Protein 9CMW (pdb70)

Radius of gyration: 38.42 Å; Cα contacts (8 Å, |Δi|>4): 2304; chains: 4; bounding box: 88×97×106 Å

Foldseek 3Di:
DDFADPADEDADDPPPVVVLQVQAPDDGGDDCDPDCVVVSVVSCPPPQWFDDWDWDDDDNYTYIHTHTAAFAQDEAFDADDVDDRVVLVVVLCVLPRPHGRSDDVVSVVVSVVVVVVVQCQWQFPDWDWDWDWDDDPDRYIYTYTHIDGDDGAFEADDAEPPPPPDDVVVVQVQFQAHHDDDVCVFQVRGGDGDVSVVVRVVSVVLVCVQQFWPPWAFPDWDWDADPVRRYIYTYGYIHTDDGAFEAAEEEDEDDPPDDPVVLVVLPDDHSPSSHGVVVVVVSVVVSLQVCQQQQFPPWDKDWDWAADPPNRYIYIYIHTYTDQRAFAAEEAEPPQPLEDPVLLLLFAPSNHRGGGHVVRRVLRQVRSCVLPQFDDKDWDWAADPVRRRYIHTYMYTDGDDFWDWDWAWKAFPWFGTKTKGWTWGQDPSYHRFTWIWMWMDGPFWTKTKTWTWDFAPDSNTKIKTKMKMWIWGAQPGDDQDAFGKTKIKIWMWIKMKDQPDSAKTKIKIWIKMKMKMWGDADHWPLPVVVCVVAWDADVRITMHIWMQGKMKIKIWGWDWPDPPPTDQIKIWMKIKIARDPPIPQGKMKIKIWIWGKACPDPFKIKTKTKMKMAIADDDPDRAHDQVPADWKDPCVHAVKFHTRQDAAWAADPPGDIYHRWAGTKMKIWMKIKGDDPRHHRDRWKIKIKTWMKIWTAHQAWDQDTPPDGPDDDNTDGSREPDPPRHIWIKIGMWIWGPDPSFIKIWTFIDTDPDDPRRGIDRTGIIIHDND/DDDDDPDDDDDDDDPPPPDPCVDDPPDPCVVPPNDDDDDDPPPDDPPPPD/DPPLDDDDLVVLLVVLVVCVVVVHQPVSLVSLVSCCVVPVPDVSNLVSLLVNLVSCLVDQDQVVSVVSLVVSCVPCVPDPCPLSSLVSNLSSLLPPVDDPVPPPVPCLLLPDDPPSLVVSLVSLVVSCVVPVDDPDNVVSVVSNLSSLQSVLSNLVVVLLVVVVPLPLVVNLVSLVCCQPPRPPYDCHLPSLLSNLVSCVSVPNVVSNVVSLVVSCVVPVDDPCNPDRDDRDD/DPPDDPPPDFDWDKQFDWDLVLVVVDDFFAADVVCCVRIHQARDADPVQNFKRKHKIFGDTPNDGDDMWMWIFGDDPRTGHDIDTCSNVVSVVVVVVPD

Organism: Neisseria gonorrhoeae (strain ATCC 700825 / FA 1090) (NCBI:txid242231)

Structure (mmCIF, N/CA/C/O backbone):
data_9CMW
#
_entry.id   9CMW
#
_cell.length_a   1.00
_cell.length_b   1.00
_cell.length_c   1.00
_cell.angle_alpha   90.00
_cell.angle_beta   90.00
_cell.angle_gamma   90.00
#
_symmetry.space_group_name_H-M   'P 1'
#
loop_
_entity.id
_entity.type
_entity.pdbx_description
1 polymer 'Outer membrane protein assembly factor BamA'
2 polymer 'Outer membrane protein assembly factor bamC'
3 polymer 'Outer membrane protein assembly factor BamD'
4 polymer 'Outer membrane protein assembly factor BamE'
#
loop_
_atom_site.group_PDB
_atom_site.id
_atom_site.type_symbol
_atom_site.label_atom_id
_atom_site.label_alt_id
_atom_site.label_comp_id
_atom_site.label_asym_id
_atom_site.label_entity_id
_atom_site.label_seq_id
_atom_site.pdbx_PDB_ins_code
_atom_site.Cartn_x
_atom_site.Cartn_y
_atom_site.Cartn_z
_atom_site.occupancy
_atom_site.B_iso_or_equiv
_atom_site.auth_seq_id
_atom_site.auth_comp_id
_atom_site.auth_asym_id
_atom_site.auth_atom_id
_atom_site.pdbx_PDB_model_num
ATOM 1 N N . ASP A 1 23 ? 129.823 87.853 84.821 1.00 184.12 22 ASP A N 1
ATOM 2 C CA . ASP A 1 23 ? 130.197 89.262 84.850 1.00 184.12 22 ASP A CA 1
ATOM 3 C C . ASP A 1 23 ? 129.077 90.138 84.300 1.00 184.12 22 ASP A C 1
ATOM 4 O O . ASP A 1 23 ? 128.212 89.666 83.562 1.00 184.12 22 ASP A O 1
ATOM 9 N N . PHE A 1 24 ? 129.097 91.419 84.665 1.00 176.96 23 PHE A N 1
ATOM 10 C CA . PHE A 1 24 ? 128.068 92.353 84.237 1.00 176.96 23 PHE A CA 1
ATOM 11 C C . PHE A 1 24 ? 128.634 93.765 84.247 1.00 176.96 23 PHE A C 1
ATOM 12 O O . PHE A 1 24 ? 129.470 94.100 85.090 1.00 176.96 23 PHE A O 1
ATOM 20 N N . THR A 1 25 ? 128.174 94.585 83.306 1.00 175.78 24 THR A N 1
ATOM 21 C CA . THR A 1 25 ? 128.579 95.980 83.199 1.00 175.78 24 THR A CA 1
ATOM 22 C C . THR A 1 25 ? 127.396 96.876 83.539 1.00 175.78 24 THR A C 1
ATOM 23 O O . THR A 1 25 ? 126.316 96.733 82.957 1.00 175.78 24 THR A O 1
ATOM 27 N N . ILE A 1 26 ? 127.606 97.797 84.474 1.00 171.84 25 ILE A N 1
ATOM 28 C CA . ILE A 1 26 ? 126.551 98.694 84.934 1.00 171.84 25 ILE A CA 1
ATOM 29 C C . ILE A 1 26 ? 126.296 99.764 83.882 1.00 171.84 25 ILE A C 1
ATOM 30 O O . ILE A 1 26 ? 127.233 100.374 83.353 1.00 171.84 25 ILE A O 1
ATOM 35 N N . GLN A 1 27 ? 125.016 99.994 83.567 1.00 172.87 26 GLN A N 1
ATOM 36 C CA . GLN A 1 27 ? 124.611 101.040 82.620 1.00 172.87 26 GLN A CA 1
ATOM 37 C C . GLN A 1 27 ? 123.391 101.762 83.191 1.00 172.87 26 GLN A C 1
ATOM 38 O O . GLN A 1 27 ? 122.250 101.381 82.912 1.00 172.87 26 GLN A O 1
ATOM 44 N N . ASP A 1 28 ? 123.643 102.810 83.975 1.00 178.88 27 ASP A N 1
ATOM 45 C CA . ASP A 1 28 ? 122.611 103.722 84.473 1.00 178.88 27 ASP A CA 1
ATOM 46 C C . ASP A 1 28 ? 121.479 102.961 85.170 1.00 178.88 27 ASP A C 1
ATOM 47 O O . ASP A 1 28 ? 120.327 102.954 84.737 1.00 178.88 27 ASP A O 1
ATOM 52 N N . ILE A 1 29 ? 121.849 102.312 86.275 1.00 175.59 28 ILE A N 1
ATOM 53 C CA . ILE A 1 29 ? 120.886 101.532 87.044 1.00 175.59 28 ILE A CA 1
ATOM 54 C C . ILE A 1 29 ? 119.872 102.463 87.696 1.00 175.59 28 ILE A C 1
ATOM 55 O O . ILE A 1 29 ? 120.221 103.533 88.210 1.00 175.59 28 ILE A O 1
ATOM 60 N N . ARG A 1 30 ? 118.604 102.057 87.674 1.00 167.97 29 ARG A N 1
ATOM 61 C CA . ARG A 1 30 ? 117.512 102.842 88.238 1.00 167.97 29 ARG A CA 1
ATOM 62 C C . ARG A 1 30 ? 117.091 102.236 89.572 1.00 167.97 29 ARG A C 1
ATOM 63 O O . ARG A 1 30 ? 116.963 101.013 89.689 1.00 167.97 29 ARG A O 1
ATOM 71 N N . VAL A 1 31 ? 116.878 103.091 90.570 1.00 160.32 30 VAL A N 1
ATOM 72 C CA . VAL A 1 31 ? 116.441 102.666 91.894 1.00 160.32 30 VAL A CA 1
ATOM 73 C C . VAL A 1 31 ? 115.024 103.171 92.132 1.00 160.32 30 VAL A C 1
ATOM 74 O O . VAL A 1 31 ? 114.638 104.249 91.664 1.00 160.32 30 VAL A O 1
ATOM 78 N N . GLU A 1 32 ? 114.240 102.374 92.857 1.00 150.33 31 GLU A N 1
ATOM 79 C CA . GLU A 1 32 ? 112.854 102.706 93.157 1.00 150.33 31 GLU A CA 1
ATOM 80 C C . GLU A 1 32 ? 112.526 102.293 94.584 1.00 150.33 31 GLU A C 1
ATOM 81 O O . GLU A 1 32 ? 113.089 101.332 95.114 1.00 150.33 31 GLU A O 1
ATOM 87 N N . GLY A 1 33 ? 111.602 103.029 95.200 1.00 146.22 32 GLY A N 1
ATOM 88 C CA . GLY A 1 33 ? 111.120 102.681 96.523 1.00 146.22 32 GLY A CA 1
ATOM 89 C C . GLY A 1 33 ? 111.513 103.654 97.615 1.00 146.22 32 GLY A C 1
ATOM 90 O O . GLY A 1 33 ? 111.704 103.255 98.767 1.00 146.22 32 GLY A O 1
ATOM 91 N N . LEU A 1 34 ? 111.630 104.934 97.273 1.00 150.39 33 LEU A N 1
ATOM 92 C CA . LEU A 1 34 ? 112.017 105.963 98.224 1.00 150.39 33 LEU A CA 1
ATOM 93 C C . LEU A 1 34 ? 110.999 107.096 98.210 1.00 150.39 33 LEU A C 1
ATOM 94 O O . LEU A 1 34 ? 110.226 107.256 97.261 1.00 150.39 33 LEU A O 1
ATOM 99 N N . GLN A 1 35 ? 111.007 107.885 99.283 1.00 158.34 34 GLN A N 1
ATOM 100 C CA . GLN A 1 35 ? 110.092 109.009 99.443 1.00 158.34 34 GLN A CA 1
ATOM 101 C C . GLN A 1 35 ? 110.808 110.349 99.499 1.00 158.34 34 GLN A C 1
ATOM 102 O O . GLN A 1 35 ? 110.459 111.270 98.754 1.00 158.34 34 GLN A O 1
ATOM 108 N N . ARG A 1 36 ? 111.808 110.483 100.373 1.00 158.58 35 ARG A N 1
ATOM 109 C CA . ARG A 1 36 ? 112.491 111.757 100.557 1.00 158.58 35 ARG A CA 1
ATOM 110 C C . ARG A 1 36 ? 114.008 111.635 100.482 1.00 158.58 35 ARG A C 1
ATOM 111 O O . ARG A 1 36 ? 114.707 112.567 100.898 1.00 158.58 35 ARG A O 1
ATOM 119 N N . THR A 1 37 ? 114.541 110.529 99.973 1.00 151.56 36 THR A N 1
ATOM 120 C CA . THR A 1 37 ? 115.975 110.282 100.010 1.00 151.56 36 THR A CA 1
ATOM 121 C C . THR A 1 37 ? 116.717 110.816 98.791 1.00 151.56 36 THR A C 1
ATOM 122 O O . THR A 1 37 ? 117.930 110.605 98.695 1.00 151.56 36 THR A O 1
ATOM 126 N N . GLU A 1 38 ? 116.028 111.506 97.870 1.00 146.50 37 GLU A N 1
ATOM 127 C CA . GLU A 1 38 ? 116.676 112.167 96.739 1.00 146.50 37 GLU A CA 1
ATOM 128 C C . GLU A 1 38 ? 117.561 111.203 95.957 1.00 146.50 37 GLU A C 1
ATOM 129 O O . GLU A 1 38 ? 118.787 111.219 96.123 1.00 146.50 37 GLU A O 1
ATOM 135 N N . PRO A 1 39 ? 116.971 110.339 95.111 1.00 148.26 38 PRO A N 1
ATOM 136 C CA . PRO A 1 39 ? 117.721 109.230 94.494 1.00 148.26 38 PRO A CA 1
ATOM 137 C C . PRO A 1 39 ? 119.098 109.583 93.944 1.00 148.26 38 PRO A C 1
ATOM 138 O O . PRO A 1 39 ? 119.950 108.700 93.815 1.00 148.26 38 PRO A O 1
ATOM 142 N N . SER A 1 40 ? 119.332 110.855 93.615 1.00 146.88 39 SER A N 1
ATOM 143 C CA . SER A 1 40 ? 120.670 111.274 93.207 1.00 146.88 39 SER A CA 1
ATOM 144 C C . SER A 1 40 ? 121.690 111.016 94.310 1.00 146.88 39 SER A C 1
ATOM 145 O O . SER A 1 40 ? 122.820 110.585 94.040 1.00 146.88 39 SER A O 1
ATOM 148 N N . THR A 1 41 ? 121.302 111.253 95.566 1.00 146.88 40 THR A N 1
ATOM 149 C CA . THR A 1 41 ? 122.219 111.023 96.677 1.00 146.88 40 THR A CA 1
ATOM 150 C C . THR A 1 41 ? 122.571 109.546 96.802 1.00 146.88 40 THR A C 1
ATOM 151 O O . THR A 1 41 ? 123.751 109.184 96.865 1.00 146.88 40 THR A O 1
ATOM 155 N N . VAL A 1 42 ? 121.559 108.672 96.820 1.00 148.43 41 VAL A N 1
ATOM 156 C CA . VAL A 1 42 ? 121.844 107.247 96.964 1.00 148.43 41 VAL A CA 1
ATOM 157 C C . VAL A 1 42 ? 122.597 106.731 95.745 1.00 148.43 41 VAL A C 1
ATOM 158 O O . VAL A 1 42 ? 123.394 105.793 95.853 1.00 148.43 41 VAL A O 1
ATOM 162 N N . PHE A 1 43 ? 122.384 107.343 94.576 1.00 153.26 42 PHE A N 1
ATOM 163 C CA . PHE A 1 43 ? 123.214 107.038 93.417 1.00 153.26 42 PHE A CA 1
ATOM 164 C C . PHE A 1 43 ? 124.671 107.384 93.692 1.00 153.26 42 PHE A C 1
ATOM 165 O O . PHE A 1 43 ? 125.581 106.615 93.360 1.00 153.26 42 PHE A O 1
ATOM 173 N N . ASN A 1 44 ? 124.909 108.549 94.297 1.00 150.88 43 ASN A N 1
ATOM 174 C CA . ASN A 1 44 ? 126.277 108.959 94.596 1.00 150.88 43 ASN A CA 1
ATOM 175 C C . ASN A 1 44 ? 126.915 108.065 95.653 1.00 150.88 43 ASN A C 1
ATOM 176 O O . ASN A 1 44 ? 128.134 107.855 95.642 1.00 150.88 43 ASN A O 1
ATOM 181 N N . TYR A 1 45 ? 126.113 107.528 96.576 1.00 147.34 44 TYR A N 1
ATOM 182 C CA . TYR A 1 45 ? 126.670 106.677 97.624 1.00 147.34 44 TYR A CA 1
ATOM 183 C C . TYR A 1 45 ? 127.087 105.302 97.120 1.00 147.34 44 TYR A C 1
ATOM 184 O O . TYR A 1 45 ? 127.839 104.610 97.815 1.00 147.34 44 TYR A O 1
ATOM 193 N N . LEU A 1 46 ? 126.620 104.886 95.949 1.00 152.05 45 LEU A N 1
ATOM 194 C CA . LEU A 1 46 ? 127.059 103.616 95.387 1.00 152.05 45 LEU A CA 1
ATOM 195 C C . LEU A 1 46 ? 128.545 103.684 95.057 1.00 152.05 45 LEU A C 1
ATOM 196 O O . LEU A 1 46 ? 128.961 104.565 94.289 1.00 152.05 45 LEU A O 1
ATOM 201 N N . PRO A 1 47 ? 129.375 102.791 95.605 1.00 160.37 46 PRO A N 1
ATOM 202 C CA . PRO A 1 47 ? 130.805 102.796 95.261 1.00 160.37 46 PRO A CA 1
ATOM 203 C C . PRO A 1 47 ? 131.095 102.406 93.821 1.00 160.37 46 PRO A C 1
ATOM 204 O O . PRO A 1 47 ? 132.269 102.360 93.435 1.00 160.37 46 PRO A O 1
ATOM 208 N N . VAL A 1 48 ? 130.070 102.123 93.018 1.00 161.41 47 VAL A N 1
ATOM 209 C CA . VAL A 1 48 ? 130.229 101.773 91.615 1.00 161.41 47 VAL A CA 1
ATOM 210 C C . VAL A 1 48 ? 129.351 102.701 90.785 1.00 161.41 47 VAL A C 1
ATOM 211 O O . VAL A 1 48 ? 128.410 103.319 91.285 1.00 161.41 47 VAL A O 1
ATOM 215 N N . LYS A 1 49 ? 129.674 102.792 89.499 1.00 156.11 48 LYS A N 1
ATOM 216 C CA . LYS A 1 49 ? 128.951 103.660 88.581 1.00 156.11 48 LYS A CA 1
ATOM 217 C C . LYS A 1 49 ? 128.847 102.953 87.234 1.00 156.11 48 LYS A C 1
ATOM 218 O O . LYS A 1 49 ? 129.094 101.748 87.125 1.00 156.11 48 LYS A O 1
ATOM 220 N N . VAL A 1 50 ? 128.473 103.712 86.202 1.00 161.15 49 VAL A N 1
ATOM 221 C CA . VAL A 1 50 ? 128.335 103.140 84.869 1.00 161.15 49 VAL A CA 1
ATOM 222 C C . VAL A 1 50 ? 129.706 102.757 84.329 1.00 161.15 49 VAL A C 1
ATOM 223 O O . VAL A 1 50 ? 130.672 103.524 84.426 1.00 161.15 49 VAL A O 1
ATOM 227 N N . GLY A 1 51 ? 129.803 101.546 83.785 1.00 160.72 50 GLY A N 1
ATOM 228 C CA . GLY A 1 51 ? 131.037 101.091 83.176 1.00 160.72 50 GLY A CA 1
ATOM 229 C C . GLY A 1 51 ? 131.970 100.367 84.125 1.00 160.72 50 GLY A C 1
ATOM 230 O O . GLY A 1 51 ? 133.153 100.707 84.217 1.00 160.72 50 GLY A O 1
ATOM 231 N N . ASP A 1 52 ? 131.454 99.367 84.838 1.00 170.82 51 ASP A N 1
ATOM 232 C CA . ASP A 1 52 ? 132.251 98.582 85.769 1.00 170.82 51 ASP A CA 1
ATOM 233 C C . ASP A 1 52 ? 131.892 97.110 85.640 1.00 170.82 51 ASP A C 1
ATOM 234 O O . ASP A 1 52 ? 130.719 96.759 85.476 1.00 170.82 51 ASP A O 1
ATOM 239 N N . THR A 1 53 ? 132.907 96.252 85.719 1.00 177.44 52 THR A N 1
ATOM 240 C CA . THR A 1 53 ? 132.712 94.808 85.631 1.00 177.44 52 THR A CA 1
ATOM 241 C C . THR A 1 53 ? 132.404 94.266 87.021 1.00 177.44 52 THR A C 1
ATOM 242 O O . THR A 1 53 ? 133.256 94.307 87.915 1.00 177.44 52 THR A O 1
ATOM 246 N N . TYR A 1 54 ? 131.187 93.758 87.209 1.00 179.31 53 TYR A N 1
ATOM 247 C CA . TYR A 1 54 ? 130.729 93.257 88.501 1.00 179.31 53 TYR A CA 1
ATOM 248 C C . TYR A 1 54 ? 129.976 91.950 88.285 1.00 179.31 53 TYR A C 1
ATOM 249 O O . TYR A 1 54 ? 128.842 91.955 87.793 1.00 179.31 53 TYR A O 1
ATOM 258 N N . ASN A 1 55 ? 130.616 90.831 88.624 1.00 187.56 54 ASN A N 1
ATOM 259 C CA . ASN A 1 55 ? 129.908 89.555 88.653 1.00 187.56 54 ASN A CA 1
ATOM 260 C C . ASN A 1 55 ? 129.216 89.340 89.997 1.00 187.56 54 ASN A C 1
ATOM 261 O O . ASN A 1 55 ? 127.984 89.294 90.075 1.00 187.56 54 ASN A O 1
ATOM 266 N N . ASP A 1 56 ? 130.001 89.204 91.070 1.00 188.37 55 ASP A N 1
ATOM 267 C CA . ASP A 1 56 ? 129.429 89.103 92.407 1.00 188.37 55 ASP A CA 1
ATOM 268 C C . ASP A 1 56 ? 130.268 89.826 93.456 1.00 188.37 55 ASP A C 1
ATOM 269 O O . ASP A 1 56 ? 130.025 89.627 94.653 1.00 188.37 55 ASP A O 1
ATOM 274 N N . THR A 1 57 ? 131.247 90.643 93.058 1.00 183.28 56 THR A N 1
ATOM 275 C CA . THR A 1 57 ? 132.210 91.190 94.010 1.00 183.28 56 THR A CA 1
ATOM 276 C C . THR A 1 57 ? 131.530 92.067 95.054 1.00 183.28 56 THR A C 1
ATOM 277 O O . THR A 1 57 ? 131.528 91.748 96.248 1.00 183.28 56 THR A O 1
ATOM 281 N N . HIS A 1 58 ? 130.942 93.181 94.622 1.00 172.14 57 HIS A N 1
ATOM 282 C CA . HIS A 1 58 ? 130.331 94.133 95.538 1.00 172.14 57 HIS A CA 1
ATOM 283 C C . HIS A 1 58 ? 128.839 93.898 95.725 1.00 172.14 57 HIS A C 1
ATOM 284 O O . HIS A 1 58 ? 128.107 94.847 96.019 1.00 172.14 57 HIS A O 1
ATOM 291 N N . GLY A 1 59 ? 128.371 92.660 95.558 1.00 158.34 58 GLY A N 1
ATOM 292 C CA . GLY A 1 59 ? 126.970 92.369 95.808 1.00 158.34 58 GLY A CA 1
ATOM 293 C C . GLY A 1 59 ? 126.546 92.673 97.230 1.00 158.34 58 GLY A C 1
ATOM 294 O O . GLY A 1 59 ? 125.405 93.075 97.472 1.00 158.34 58 GLY A O 1
ATOM 295 N N . SER A 1 60 ? 127.454 92.489 98.189 1.00 155.82 59 SER A N 1
ATOM 296 C CA . SER A 1 60 ? 127.195 92.842 99.577 1.00 155.82 59 SER A CA 1
ATOM 297 C C . SER A 1 60 ? 127.815 94.171 99.982 1.00 155.82 59 SER A C 1
ATOM 298 O O . SER A 1 60 ? 127.423 94.730 101.011 1.00 155.82 59 SER A O 1
ATOM 301 N N . ALA A 1 61 ? 128.768 94.689 99.204 1.00 153.91 60 ALA A N 1
ATOM 302 C CA . ALA A 1 61 ? 129.369 95.976 99.538 1.00 153.91 60 ALA A CA 1
ATOM 303 C C . ALA A 1 61 ? 128.346 97.100 99.446 1.00 153.91 60 ALA A C 1
ATOM 304 O O . ALA A 1 61 ? 128.369 98.038 100.252 1.00 153.91 60 ALA A O 1
ATOM 306 N N . ILE A 1 62 ? 127.432 97.019 98.475 1.00 153.39 61 ILE A N 1
ATOM 307 C CA . ILE A 1 62 ? 126.391 98.035 98.349 1.00 153.39 61 ILE A CA 1
ATOM 308 C C . ILE A 1 62 ? 125.508 98.051 99.589 1.00 153.39 61 ILE A C 1
ATOM 309 O O . ILE A 1 62 ? 125.225 99.115 100.152 1.00 153.39 61 ILE A O 1
ATOM 314 N N . ILE A 1 63 ? 125.062 96.875 100.037 1.00 149.61 62 ILE A N 1
ATOM 315 C CA . ILE A 1 63 ? 124.177 96.828 101.197 1.00 149.61 62 ILE A CA 1
ATOM 316 C C . ILE A 1 63 ? 124.932 97.180 102.472 1.00 149.61 62 ILE A C 1
ATOM 317 O O . ILE A 1 63 ? 124.344 97.724 103.414 1.00 149.61 62 ILE A O 1
ATOM 322 N N . LYS A 1 64 ? 126.238 96.910 102.525 1.00 152.53 63 LYS A N 1
ATOM 323 C CA . LYS A 1 64 ? 127.017 97.294 103.698 1.00 152.53 63 LYS A CA 1
ATOM 324 C C . LYS A 1 64 ? 127.197 98.806 103.764 1.00 152.53 63 LYS A C 1
ATOM 325 O O . LYS A 1 64 ? 127.112 99.406 104.841 1.00 152.53 63 LYS A O 1
ATOM 331 N N . SER A 1 65 ? 127.449 99.440 102.616 1.00 150.02 64 SER A N 1
ATOM 332 C CA . SER A 1 65 ? 127.603 100.890 102.589 1.00 150.02 64 SER A CA 1
ATOM 333 C C . SER A 1 65 ? 126.273 101.586 102.848 1.00 150.02 64 SER A C 1
ATOM 334 O O . SER A 1 65 ? 126.222 102.633 103.504 1.00 150.02 64 SER A O 1
ATOM 337 N N . LEU A 1 66 ? 125.179 101.016 102.338 1.00 148.43 65 LEU A N 1
ATOM 338 C CA . LEU A 1 66 ? 123.871 101.632 102.525 1.00 148.43 65 LEU A CA 1
ATOM 339 C C . LEU A 1 66 ? 123.354 101.437 103.944 1.00 148.43 65 LEU A C 1
ATOM 340 O O . LEU A 1 66 ? 122.711 102.338 104.495 1.00 148.43 65 LEU A O 1
ATOM 345 N N . TYR A 1 67 ? 123.615 100.276 104.550 1.00 149.99 66 TYR A N 1
ATOM 346 C CA . TYR A 1 67 ? 123.214 100.065 105.936 1.00 149.99 66 TYR A CA 1
ATOM 347 C C . TYR A 1 67 ? 123.975 100.996 106.868 1.00 149.99 66 TYR A C 1
ATOM 348 O O . TYR A 1 67 ? 123.431 101.456 107.878 1.00 149.99 66 TYR A O 1
ATOM 357 N N . ALA A 1 68 ? 125.234 101.282 106.546 1.00 149.96 67 ALA A N 1
ATOM 358 C CA . ALA A 1 68 ? 125.975 102.295 107.273 1.00 149.96 67 ALA A CA 1
ATOM 359 C C . ALA A 1 68 ? 125.373 103.673 107.004 1.00 149.96 67 ALA A C 1
ATOM 360 O O . ALA A 1 68 ? 124.588 103.871 106.072 1.00 149.96 67 ALA A O 1
ATOM 362 N N . THR A 1 69 ? 125.744 104.631 107.858 1.00 157.61 68 THR A N 1
ATOM 363 C CA . THR A 1 69 ? 125.257 106.008 107.798 1.00 157.61 68 THR A CA 1
ATOM 364 C C . THR A 1 69 ? 123.746 106.091 108.003 1.00 157.61 68 THR A C 1
ATOM 365 O O . THR A 1 69 ? 123.165 107.176 107.900 1.00 157.61 68 THR A O 1
ATOM 369 N N . GLY A 1 70 ? 123.105 104.959 108.295 1.00 152.69 69 GLY A N 1
ATOM 370 C CA . GLY A 1 70 ? 121.705 104.950 108.675 1.00 152.69 69 GLY A CA 1
ATOM 371 C C . GLY A 1 70 ? 120.746 105.487 107.633 1.00 152.69 69 GLY A C 1
ATOM 372 O O . GLY A 1 70 ? 120.195 106.576 107.810 1.00 152.69 69 GLY A O 1
ATOM 373 N N . PHE A 1 71 ? 120.551 104.761 106.537 1.00 151.89 70 PHE A N 1
ATOM 374 C CA . PHE A 1 71 ? 119.628 105.208 105.499 1.00 151.89 70 PHE A CA 1
ATOM 375 C C . PHE A 1 71 ? 118.420 104.303 105.320 1.00 151.89 70 PHE A C 1
ATOM 376 O O . PHE A 1 71 ? 117.289 104.794 105.322 1.00 151.89 70 PHE A O 1
ATOM 384 N N . PHE A 1 72 ? 118.618 102.996 105.164 1.00 153.61 71 PHE A N 1
ATOM 385 C CA . PHE A 1 72 ? 117.509 102.078 104.933 1.00 153.61 71 PHE A CA 1
ATOM 386 C C . PHE A 1 72 ? 117.726 100.831 105.782 1.00 153.61 71 PHE A C 1
ATOM 387 O O . PHE A 1 72 ? 118.642 100.765 106.607 1.00 153.61 71 PHE A O 1
ATOM 395 N N . ASP A 1 73 ? 116.867 99.832 105.575 1.00 161.43 72 ASP A N 1
ATOM 396 C CA . ASP A 1 73 ? 116.940 98.577 106.312 1.00 161.43 72 ASP A CA 1
ATOM 397 C C . ASP A 1 73 ? 116.810 97.331 105.448 1.00 161.43 72 ASP A C 1
ATOM 398 O O . ASP A 1 73 ? 117.139 96.241 105.932 1.00 161.43 72 ASP A O 1
ATOM 403 N N . ASP A 1 74 ? 116.348 97.442 104.204 1.00 162.09 73 ASP A N 1
ATOM 404 C CA . ASP A 1 74 ? 116.164 96.272 103.355 1.00 162.09 73 ASP A CA 1
ATOM 405 C C . ASP A 1 74 ? 116.247 96.708 101.900 1.00 162.09 73 ASP A C 1
ATOM 406 O O . ASP A 1 74 ? 115.438 97.525 101.449 1.00 162.09 73 ASP A O 1
ATOM 411 N N . VAL A 1 75 ? 117.224 96.164 101.175 1.00 157.82 74 VAL A N 1
ATOM 412 C CA . VAL A 1 75 ? 117.409 96.449 99.758 1.00 157.82 74 VAL A CA 1
ATOM 413 C C . VAL A 1 75 ? 117.612 95.130 99.026 1.00 157.82 74 VAL A C 1
ATOM 414 O O . VAL A 1 75 ? 118.243 94.202 99.543 1.00 157.82 74 VAL A O 1
ATOM 418 N N . ARG A 1 76 ? 117.072 95.049 97.813 1.00 162.56 75 ARG A N 1
ATOM 419 C CA . ARG A 1 76 ? 117.252 93.895 96.944 1.00 162.56 75 ARG A CA 1
ATOM 420 C C . ARG A 1 76 ? 117.917 94.345 95.653 1.00 162.56 75 ARG A C 1
ATOM 421 O O . ARG A 1 76 ? 117.483 95.322 95.034 1.00 162.56 75 ARG A O 1
ATOM 429 N N . VAL A 1 77 ? 118.968 93.633 95.251 1.00 167.39 76 VAL A N 1
ATOM 430 C CA . VAL A 1 77 ? 119.721 93.943 94.042 1.00 167.39 76 VAL A CA 1
ATOM 431 C C . VAL A 1 77 ? 119.907 92.657 93.247 1.00 167.39 76 VAL A C 1
ATOM 432 O O . VAL A 1 77 ? 120.189 91.599 93.822 1.00 167.39 76 VAL A O 1
ATOM 436 N N . GLU A 1 78 ? 119.725 92.744 91.930 1.00 171.71 77 GLU A N 1
ATOM 437 C CA . GLU A 1 78 ? 119.871 91.603 91.038 1.00 171.71 77 GLU A CA 1
ATOM 438 C C . GLU A 1 78 ? 120.569 92.066 89.766 1.00 171.71 77 GLU A C 1
ATOM 439 O O . GLU A 1 78 ? 121.060 93.195 89.678 1.00 171.71 77 GLU A O 1
ATOM 445 N N . THR A 1 79 ? 120.617 91.180 88.776 1.00 176.77 78 THR A N 1
ATOM 446 C CA . THR A 1 79 ? 121.199 91.471 87.471 1.00 176.77 78 THR A CA 1
ATOM 447 C C . THR A 1 79 ? 120.183 91.115 86.394 1.00 176.77 78 THR A C 1
ATOM 448 O O . THR A 1 79 ? 119.751 89.960 86.304 1.00 176.77 78 THR A O 1
ATOM 452 N N . ALA A 1 80 ? 119.804 92.101 85.581 1.00 179.42 79 ALA A N 1
ATOM 453 C CA . ALA A 1 80 ? 118.788 91.875 84.556 1.00 179.42 79 ALA A CA 1
ATOM 454 C C . ALA A 1 80 ? 118.908 92.934 83.473 1.00 179.42 79 ALA A C 1
ATOM 455 O O . ALA A 1 80 ? 118.681 94.118 83.743 1.00 179.42 79 ALA A O 1
ATOM 457 N N . ASP A 1 81 ? 119.248 92.499 82.258 1.00 180.49 80 ASP A N 1
ATOM 458 C CA . ASP A 1 81 ? 119.221 93.307 81.031 1.00 180.49 80 ASP A CA 1
ATOM 459 C C . ASP A 1 81 ? 119.728 94.732 81.251 1.00 180.49 80 ASP A C 1
ATOM 460 O O . ASP A 1 81 ? 119.096 95.717 80.863 1.00 180.49 80 ASP A O 1
ATOM 465 N N . GLY A 1 82 ? 120.901 94.837 81.875 1.00 175.35 81 GLY A N 1
ATOM 466 C CA . GLY A 1 82 ? 121.559 96.115 82.060 1.00 175.35 81 GLY A CA 1
ATOM 467 C C . GLY A 1 82 ? 120.842 97.108 82.946 1.00 175.35 81 GLY A C 1
ATOM 468 O O . GLY A 1 82 ? 121.339 98.229 83.113 1.00 175.35 81 GLY A O 1
ATOM 469 N N . GLN A 1 83 ? 119.692 96.750 83.517 1.00 171.38 82 GLN A N 1
ATOM 470 C CA . GLN A 1 83 ? 118.939 97.639 84.402 1.00 171.38 82 GLN A CA 1
ATOM 471 C C . GLN A 1 83 ? 118.550 96.829 85.634 1.00 171.38 82 GLN A C 1
ATOM 472 O O . GLN A 1 83 ? 117.590 96.054 85.597 1.00 171.38 82 GLN A O 1
ATOM 478 N N . LEU A 1 84 ? 119.295 97.011 86.721 1.00 171.14 83 LEU A N 1
ATOM 479 C CA . LEU A 1 84 ? 119.062 96.242 87.935 1.00 171.14 83 LEU A CA 1
ATOM 480 C C . LEU A 1 84 ? 117.868 96.811 88.689 1.00 171.14 83 LEU A C 1
ATOM 481 O O . LEU A 1 84 ? 117.815 98.012 88.973 1.00 171.14 83 LEU A O 1
ATOM 486 N N . LEU A 1 85 ? 116.911 95.945 89.014 1.00 162.10 84 LEU A N 1
ATOM 487 C CA . LEU A 1 85 ? 115.720 96.353 89.751 1.00 162.10 84 LEU A CA 1
ATOM 488 C C . LEU A 1 85 ? 116.078 96.487 91.225 1.00 162.10 84 LEU A C 1
ATOM 489 O O . LEU A 1 85 ? 116.227 95.484 91.930 1.00 162.10 84 LEU A O 1
ATOM 494 N N . LEU A 1 86 ? 116.217 97.725 91.693 1.00 159.06 85 LEU A N 1
ATOM 495 C CA . LEU A 1 86 ? 116.584 98.010 93.075 1.00 159.06 85 LEU A CA 1
ATOM 496 C C . LEU A 1 86 ? 115.318 98.343 93.855 1.00 159.06 85 LEU A C 1
ATOM 497 O O . LEU A 1 86 ? 114.787 99.454 93.747 1.00 159.06 85 LEU A O 1
ATOM 502 N N . THR A 1 87 ? 114.838 97.383 94.640 1.00 163.17 86 THR A N 1
ATOM 503 C CA . THR A 1 87 ? 113.652 97.554 95.469 1.00 163.17 86 THR A CA 1
ATOM 504 C C . THR A 1 87 ? 114.097 97.849 96.895 1.00 163.17 86 THR A C 1
ATOM 505 O O . THR A 1 87 ? 114.691 96.989 97.554 1.00 163.17 86 THR A O 1
ATOM 509 N N . VAL A 1 88 ? 113.812 99.061 97.362 1.00 153.95 87 VAL A N 1
ATOM 510 C CA . VAL A 1 88 ? 114.241 99.529 98.673 1.00 153.95 87 VAL A CA 1
ATOM 511 C C . VAL A 1 88 ? 113.016 99.927 99.484 1.00 153.95 87 VAL A C 1
ATOM 512 O O . VAL A 1 88 ? 112.029 100.431 98.936 1.00 153.95 87 VAL A O 1
ATOM 516 N N . ILE A 1 89 ? 113.072 99.668 100.788 1.00 157.91 88 ILE A N 1
ATOM 517 C CA . ILE A 1 89 ? 112.088 100.159 101.745 1.00 157.91 88 ILE A CA 1
ATOM 518 C C . ILE A 1 89 ? 112.799 101.131 102.678 1.00 157.91 88 ILE A C 1
ATOM 519 O O . ILE A 1 89 ? 113.966 100.922 103.033 1.00 157.91 88 ILE A O 1
ATOM 524 N N . GLU A 1 90 ? 112.112 102.208 103.044 1.00 157.68 89 GLU A N 1
ATOM 525 C CA . GLU A 1 90 ? 112.741 103.262 103.820 1.00 157.68 89 GLU A CA 1
ATOM 526 C C . GLU A 1 90 ? 112.821 102.884 105.298 1.00 157.68 89 GLU A C 1
ATOM 527 O O . GLU A 1 90 ? 112.249 101.890 105.753 1.00 157.68 89 GLU A O 1
ATOM 533 N N . ARG A 1 91 ? 113.552 103.704 106.049 1.00 147.92 90 ARG A N 1
ATOM 534 C CA . ARG A 1 91 ? 113.762 103.549 107.483 1.00 147.92 90 ARG A CA 1
ATOM 535 C C . ARG A 1 91 ? 112.900 104.552 108.242 1.00 147.92 90 ARG A C 1
ATOM 536 O O . ARG A 1 91 ? 112.823 105.719 107.838 1.00 147.92 90 ARG A O 1
ATOM 544 N N . PRO A 1 92 ? 112.234 104.143 109.321 1.00 147.96 91 PRO A N 1
ATOM 545 C CA . PRO A 1 92 ? 111.366 105.073 110.054 1.00 147.96 91 PRO A CA 1
ATOM 546 C C . PRO A 1 92 ? 112.156 106.235 110.636 1.00 147.96 91 PRO A C 1
ATOM 547 O O . PRO A 1 92 ? 113.367 106.166 110.856 1.00 147.96 91 PRO A O 1
ATOM 551 N N . THR A 1 93 ? 111.439 107.328 110.886 1.00 146.75 92 THR A N 1
ATOM 552 C CA . THR A 1 93 ? 112.033 108.584 111.327 1.00 146.75 92 THR A CA 1
ATOM 553 C C . THR A 1 93 ? 111.356 109.037 112.612 1.00 146.75 92 THR A C 1
ATOM 554 O O . THR A 1 93 ? 110.126 109.143 112.664 1.00 146.75 92 THR A O 1
ATOM 558 N N . ILE A 1 94 ? 112.157 109.321 113.637 1.00 141.67 93 ILE A N 1
ATOM 559 C CA . ILE A 1 94 ? 111.645 109.749 114.939 1.00 141.67 93 ILE A CA 1
ATOM 560 C C . ILE A 1 94 ? 111.249 111.220 114.823 1.00 141.67 93 ILE A C 1
ATOM 561 O O . ILE A 1 94 ? 112.087 112.119 114.909 1.00 141.67 93 ILE A O 1
ATOM 566 N N . GLY A 1 95 ? 109.952 111.468 114.629 1.00 140.61 94 GLY A N 1
ATOM 567 C CA . GLY A 1 95 ? 109.493 112.833 114.421 1.00 140.61 94 GLY A CA 1
ATOM 568 C C . GLY A 1 95 ? 109.739 113.726 115.621 1.00 140.61 94 GLY A C 1
ATOM 569 O O . GLY A 1 95 ? 110.366 114.782 115.509 1.00 140.61 94 GLY A O 1
ATOM 570 N N . SER A 1 96 ? 109.255 113.311 116.789 1.00 137.26 95 SER A N 1
ATOM 571 C CA . SER A 1 96 ? 109.400 114.110 117.997 1.00 137.26 95 SER A CA 1
ATOM 572 C C . SER A 1 96 ? 109.458 113.190 119.206 1.00 137.26 95 SER A C 1
ATOM 573 O O . SER A 1 96 ? 108.691 112.228 119.301 1.00 137.26 95 SER A O 1
ATOM 576 N N . LEU A 1 97 ? 110.372 113.493 120.123 1.00 133.14 96 LEU A N 1
ATOM 577 C CA . LEU A 1 97 ? 110.514 112.710 121.341 1.00 133.14 96 LEU A CA 1
ATOM 578 C C . LEU A 1 97 ? 109.599 113.250 122.431 1.00 133.14 96 LEU A C 1
ATOM 579 O O . LEU A 1 97 ? 109.485 114.464 122.624 1.00 133.14 96 LEU A O 1
ATOM 584 N N . ASN A 1 98 ? 108.944 112.338 123.145 1.00 139.23 97 ASN A N 1
ATOM 585 C CA . ASN A 1 98 ? 108.060 112.682 124.247 1.00 139.23 97 ASN A CA 1
ATOM 586 C C . ASN A 1 98 ? 108.665 112.185 125.551 1.00 139.23 97 ASN A C 1
ATOM 587 O O . ASN A 1 98 ? 109.221 111.084 125.608 1.00 139.23 97 ASN A O 1
ATOM 592 N N . ILE A 1 99 ? 108.554 113.000 126.597 1.00 137.79 98 ILE A N 1
ATOM 593 C CA . ILE A 1 99 ? 109.179 112.715 127.884 1.00 137.79 98 ILE A CA 1
ATOM 594 C C . ILE A 1 99 ? 108.184 113.009 128.998 1.00 137.79 98 ILE A C 1
ATOM 595 O O . ILE A 1 99 ? 107.501 114.039 128.982 1.00 137.79 98 ILE A O 1
ATOM 600 N N . THR A 1 100 ? 108.106 112.097 129.964 1.00 140.63 99 THR A N 1
ATOM 601 C CA . THR A 1 100 ? 107.243 112.241 131.131 1.00 140.63 99 THR A CA 1
ATOM 602 C C . THR A 1 100 ? 107.603 111.138 132.118 1.00 140.63 99 THR A C 1
ATOM 603 O O . THR A 1 100 ? 108.374 110.228 131.806 1.00 140.63 99 THR A O 1
ATOM 607 N N . GLY A 1 101 ? 107.034 111.235 133.319 1.00 134.38 100 GLY A N 1
ATOM 608 C CA . GLY A 1 101 ? 107.222 110.230 134.341 1.00 134.38 100 GLY A CA 1
ATOM 609 C C . GLY A 1 101 ? 108.474 110.379 135.178 1.00 134.38 100 GLY A C 1
ATOM 610 O O . GLY A 1 101 ? 108.665 109.596 136.117 1.00 134.38 100 GLY A O 1
ATOM 611 N N . ALA A 1 102 ? 109.332 111.349 134.874 1.00 131.04 101 ALA A N 1
ATOM 612 C CA . ALA A 1 102 ? 110.556 111.539 135.641 1.00 131.04 101 ALA A CA 1
ATOM 613 C C . ALA A 1 102 ? 110.231 112.142 137.002 1.00 131.04 101 ALA A C 1
ATOM 614 O O . ALA A 1 102 ? 109.658 113.234 137.084 1.00 131.04 101 ALA A O 1
ATOM 616 N N . LYS A 1 103 ? 110.594 111.433 138.069 1.00 128.66 102 LYS A N 1
ATOM 617 C CA . LYS A 1 103 ? 110.367 111.900 139.431 1.00 128.66 102 LYS A CA 1
ATOM 618 C C . LYS A 1 103 ? 111.663 112.168 140.178 1.00 128.66 102 LYS A C 1
ATOM 619 O O . LYS A 1 103 ? 111.858 113.276 140.692 1.00 128.66 102 LYS A O 1
ATOM 625 N N . MET A 1 104 ? 112.562 111.182 140.256 1.00 130.49 103 MET A N 1
ATOM 626 C CA . MET A 1 104 ? 113.847 111.409 140.909 1.00 130.49 103 MET A CA 1
ATOM 627 C C . MET A 1 104 ? 114.754 112.289 140.062 1.00 130.49 103 MET A C 1
ATOM 628 O O . MET A 1 104 ? 115.545 113.069 140.605 1.00 130.49 103 MET A O 1
ATOM 633 N N . LEU A 1 105 ? 114.658 112.179 138.743 1.00 123.94 104 LEU A N 1
ATOM 634 C CA . LEU A 1 105 ? 115.407 113.017 137.820 1.00 123.94 104 LEU A CA 1
ATOM 635 C C . LEU A 1 105 ? 114.437 113.951 137.098 1.00 123.94 104 LEU A C 1
ATOM 636 O O . LEU A 1 105 ? 113.229 113.943 137.347 1.00 123.94 104 LEU A O 1
ATOM 641 N N . GLN A 1 106 ? 114.979 114.761 136.196 1.00 132.59 105 GLN A N 1
ATOM 642 C CA . GLN A 1 106 ? 114.202 115.734 135.444 1.00 132.59 105 GLN A CA 1
ATOM 643 C C . GLN A 1 106 ? 114.034 115.258 134.008 1.00 132.59 105 GLN A C 1
ATOM 644 O O . GLN A 1 106 ? 114.937 114.634 133.441 1.00 132.59 105 GLN A O 1
ATOM 650 N N . ASN A 1 107 ? 112.869 115.551 133.425 1.00 136.77 106 ASN A N 1
ATOM 651 C CA . ASN A 1 107 ? 112.579 115.076 132.076 1.00 136.77 106 ASN A CA 1
ATOM 652 C C . ASN A 1 107 ? 113.505 115.698 131.039 1.00 136.77 106 ASN A C 1
ATOM 653 O O . ASN A 1 107 ? 113.857 115.044 130.051 1.00 136.77 106 ASN A O 1
ATOM 658 N N . ASP A 1 108 ? 113.921 116.949 131.241 1.00 142.22 107 ASP A N 1
ATOM 659 C CA . ASP A 1 108 ? 114.838 117.571 130.292 1.00 142.22 107 ASP A CA 1
ATOM 660 C C . ASP A 1 108 ? 116.208 116.906 130.348 1.00 142.22 107 ASP A C 1
ATOM 661 O O . ASP A 1 108 ? 116.862 116.718 129.318 1.00 142.22 107 ASP A O 1
ATOM 666 N N . ALA A 1 109 ? 116.652 116.527 131.549 1.00 138.46 108 ALA A N 1
ATOM 667 C CA . ALA A 1 109 ? 117.947 115.867 131.680 1.00 138.46 108 ALA A CA 1
ATOM 668 C C . ALA A 1 109 ? 117.940 114.495 131.016 1.00 138.46 108 ALA A C 1
ATOM 669 O O . ALA A 1 109 ? 118.913 114.110 130.351 1.00 138.46 108 ALA A O 1
ATOM 671 N N . ILE A 1 110 ? 116.852 113.739 131.186 1.00 137.97 109 ILE A N 1
ATOM 672 C CA . ILE A 1 110 ? 116.771 112.435 130.538 1.00 137.97 109 ILE A CA 1
ATOM 673 C C . ILE A 1 110 ? 116.646 112.605 129.029 1.00 137.97 109 ILE A C 1
ATOM 674 O O . ILE A 1 110 ? 117.218 111.828 128.255 1.00 137.97 109 ILE A O 1
ATOM 679 N N . LYS A 1 111 ? 115.954 113.658 128.584 1.00 133.28 110 LYS A N 1
ATOM 680 C CA . LYS A 1 111 ? 115.900 113.943 127.156 1.00 133.28 110 LYS A CA 1
ATOM 681 C C . LYS A 1 111 ? 117.286 114.255 126.610 1.00 133.28 110 LYS A C 1
ATOM 682 O O . LYS A 1 111 ? 117.644 113.805 125.518 1.00 133.28 110 LYS A O 1
ATOM 688 N N . LYS A 1 112 ? 118.092 115.000 127.369 1.00 137.87 111 LYS A N 1
ATOM 689 C CA . LYS A 1 112 ? 119.421 115.374 126.894 1.00 137.87 111 LYS A CA 1
ATOM 690 C C . LYS A 1 112 ? 120.353 114.168 126.835 1.00 137.87 111 LYS A C 1
ATOM 691 O O . LYS A 1 112 ? 121.029 113.945 125.821 1.00 137.87 111 LYS A O 1
ATOM 697 N N . ASN A 1 113 ? 120.414 113.377 127.906 1.00 141.05 112 ASN A N 1
ATOM 698 C CA . ASN A 1 113 ? 121.328 112.240 127.848 1.00 141.05 112 ASN A CA 1
ATOM 699 C C . ASN A 1 113 ? 120.760 111.078 127.040 1.00 141.05 112 ASN A C 1
ATOM 700 O O . ASN A 1 113 ? 121.466 110.083 126.840 1.00 141.05 112 ASN A O 1
ATOM 705 N N . LEU A 1 114 ? 119.514 111.177 126.570 1.00 138.75 113 LEU A N 1
ATOM 706 C CA . LEU A 1 114 ? 119.019 110.262 125.551 1.00 138.75 113 LEU A CA 1
ATOM 707 C C . LEU A 1 114 ? 119.351 110.765 124.149 1.00 138.75 113 LEU A C 1
ATOM 708 O O . LEU A 1 114 ? 119.680 109.966 123.266 1.00 138.75 113 LEU A O 1
ATOM 713 N N . GLU A 1 115 ? 119.281 112.083 123.934 1.00 142.02 114 GLU A N 1
ATOM 714 C CA . GLU A 1 115 ? 119.729 112.660 122.672 1.00 142.02 114 GLU A CA 1
ATOM 715 C C . GLU A 1 115 ? 121.221 112.456 122.471 1.00 142.02 114 GLU A C 1
ATOM 716 O O . GLU A 1 115 ? 121.697 112.425 121.330 1.00 142.02 114 GLU A O 1
ATOM 722 N N . SER A 1 116 ? 121.975 112.333 123.567 1.00 142.05 115 SER A N 1
ATOM 723 C CA . SER A 1 116 ? 123.387 111.978 123.455 1.00 142.05 115 SER A CA 1
ATOM 724 C C . SER A 1 116 ? 123.571 110.672 122.691 1.00 142.05 115 SER A C 1
ATOM 725 O O . SER A 1 116 ? 124.624 110.450 122.083 1.00 142.05 115 SER A O 1
ATOM 728 N N . PHE A 1 117 ? 122.563 109.802 122.709 1.00 138.44 116 PHE A N 1
ATOM 729 C CA . PHE A 1 117 ? 122.558 108.579 121.920 1.00 138.44 116 PHE A CA 1
ATOM 730 C C . PHE A 1 117 ? 121.868 108.756 120.574 1.00 138.44 116 PHE A C 1
ATOM 731 O O . PHE A 1 117 ? 121.718 107.778 119.835 1.00 138.44 116 PHE A O 1
ATOM 739 N N . GLY A 1 118 ? 121.447 109.974 120.241 1.00 136.41 117 GLY A N 1
ATOM 740 C CA . GLY A 1 118 ? 120.759 110.223 118.989 1.00 136.41 117 GLY A CA 1
ATOM 741 C C . GLY A 1 118 ? 119.268 110.433 119.156 1.00 136.41 117 GLY A C 1
ATOM 742 O O . GLY A 1 118 ? 118.822 110.968 120.175 1.00 136.41 117 GLY A O 1
ATOM 743 N N . LEU A 1 119 ? 118.491 110.011 118.157 1.00 136.84 118 LEU A N 1
ATOM 744 C CA . LEU A 1 119 ? 117.033 110.160 118.161 1.00 136.84 118 LEU A CA 1
ATOM 745 C C . LEU A 1 119 ? 116.618 111.628 118.261 1.00 136.84 118 LEU A C 1
ATOM 746 O O . LEU A 1 119 ? 115.695 111.988 118.995 1.00 136.84 118 LEU A O 1
ATOM 751 N N . ALA A 1 120 ? 117.308 112.479 117.508 1.00 141.46 119 ALA A N 1
ATOM 752 C CA . ALA A 1 120 ? 116.929 113.871 117.304 1.00 141.46 119 ALA A CA 1
ATOM 753 C C . ALA A 1 120 ? 115.900 113.927 116.173 1.00 141.46 119 ALA A C 1
ATOM 754 O O . ALA A 1 120 ? 115.283 112.912 115.838 1.00 141.46 119 ALA A O 1
ATOM 756 N N . GLN A 1 121 ? 115.688 115.102 115.580 1.00 136.46 120 GLN A N 1
ATOM 757 C CA . GLN A 1 121 ? 114.579 115.267 114.648 1.00 136.46 120 GLN A CA 1
ATOM 758 C C . GLN A 1 121 ? 114.738 114.389 113.410 1.00 136.46 120 GLN A C 1
ATOM 759 O O . GLN A 1 121 ? 115.516 114.689 112.499 1.00 136.46 120 GLN A O 1
ATOM 765 N N . SER A 1 122 ? 113.995 113.283 113.419 1.00 147.15 121 SER A N 1
ATOM 766 C CA . SER A 1 122 ? 113.771 112.325 112.340 1.00 147.15 121 SER A CA 1
ATOM 767 C C . SER A 1 122 ? 114.962 111.430 112.015 1.00 147.15 121 SER A C 1
ATOM 768 O O . SER A 1 122 ? 114.767 110.340 111.470 1.00 147.15 121 SER A O 1
ATOM 771 N N . GLN A 1 123 ? 116.187 111.872 112.313 1.00 143.98 122 GLN A N 1
ATOM 772 C CA . GLN A 1 123 ? 117.358 111.052 112.640 1.00 143.98 122 GLN A CA 1
ATOM 773 C C . GLN A 1 123 ? 117.346 109.597 112.177 1.00 143.98 122 GLN A C 1
ATOM 774 O O . GLN A 1 123 ? 117.945 108.752 112.851 1.00 143.98 122 GLN A O 1
ATOM 780 N N . TYR A 1 124 ? 116.729 109.300 111.029 1.00 151.35 123 TYR A N 1
ATOM 781 C CA . TYR A 1 124 ? 116.636 107.937 110.504 1.00 151.35 123 TYR A CA 1
ATOM 782 C C . TYR A 1 124 ? 116.470 106.893 111.607 1.00 151.35 123 TYR A C 1
ATOM 783 O O . TYR A 1 124 ? 117.319 106.009 111.755 1.00 151.35 123 TYR A O 1
ATOM 792 N N . PHE A 1 125 ? 115.395 107.009 112.392 1.00 143.92 124 PHE A N 1
ATOM 793 C CA . PHE A 1 125 ? 115.240 106.243 113.627 1.00 143.92 124 PHE A CA 1
ATOM 794 C C . PHE A 1 125 ? 115.454 104.749 113.409 1.00 143.92 124 PHE A C 1
ATOM 795 O O . PHE A 1 125 ? 115.008 104.177 112.412 1.00 143.92 124 PHE A O 1
ATOM 803 N N . ASN A 1 126 ? 116.135 104.119 114.366 1.00 134.22 125 ASN A N 1
ATOM 804 C CA . ASN A 1 126 ? 116.404 102.687 114.350 1.00 134.22 125 ASN A CA 1
ATOM 805 C C . ASN A 1 126 ? 115.933 102.074 115.662 1.00 134.22 125 ASN A C 1
ATOM 806 O O . ASN A 1 126 ? 116.086 102.682 116.726 1.00 134.22 125 ASN A O 1
ATOM 811 N N . GLN A 1 127 ? 115.369 100.866 115.582 1.00 122.92 126 GLN A N 1
ATOM 812 C CA . GLN A 1 127 ? 114.816 100.223 116.771 1.00 122.92 126 GLN A CA 1
ATOM 813 C C . GLN A 1 127 ? 115.915 99.750 117.715 1.00 122.92 126 GLN A C 1
ATOM 814 O O . GLN A 1 127 ? 115.752 99.796 118.941 1.00 122.92 126 GLN A O 1
ATOM 820 N N . ALA A 1 128 ? 117.036 99.277 117.164 1.00 124.13 127 ALA A N 1
ATOM 821 C CA . ALA A 1 128 ? 118.123 98.782 118.004 1.00 124.13 127 ALA A CA 1
ATOM 822 C C . ALA A 1 128 ? 118.698 99.893 118.873 1.00 124.13 127 ALA A C 1
ATOM 823 O O . ALA A 1 128 ? 119.038 99.666 120.041 1.00 124.13 127 ALA A O 1
ATOM 825 N N . THR A 1 129 ? 118.815 101.101 118.319 1.00 125.68 128 THR A N 1
ATOM 826 C CA . THR A 1 129 ? 119.281 102.234 119.111 1.00 125.68 128 THR A CA 1
ATOM 827 C C . THR A 1 129 ? 118.318 102.537 120.250 1.00 125.68 128 THR A C 1
ATOM 828 O O . THR A 1 129 ? 118.744 102.842 121.370 1.00 125.68 128 THR A O 1
ATOM 832 N N . LEU A 1 130 ? 117.012 102.452 119.984 1.00 129.45 129 LEU A N 1
ATOM 833 C CA . LEU A 1 130 ? 116.026 102.680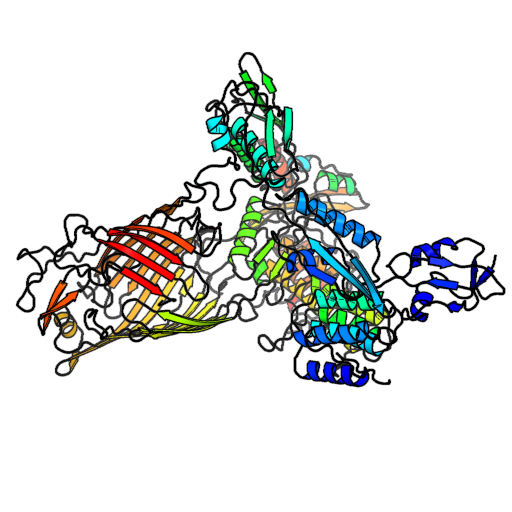 121.035 1.00 129.45 129 LEU A CA 1
ATOM 834 C C . LEU A 1 130 ? 116.141 101.627 122.130 1.00 129.45 129 LEU A C 1
ATOM 835 O O . LEU A 1 130 ? 116.059 101.947 123.321 1.00 129.45 129 LEU A O 1
ATOM 840 N N . ASN A 1 131 ? 116.328 100.362 121.744 1.00 124.72 130 ASN A N 1
ATOM 841 C CA . ASN A 1 131 ? 116.489 99.303 122.736 1.00 124.72 130 ASN A CA 1
ATOM 842 C C . ASN A 1 131 ? 117.735 99.534 123.583 1.00 124.72 130 ASN A C 1
ATOM 843 O O . ASN A 1 131 ? 117.705 99.386 124.811 1.00 124.72 130 ASN A O 1
ATOM 848 N N . GLN A 1 132 ? 118.845 99.900 122.938 1.00 128.12 131 GLN A N 1
ATOM 849 C CA . GLN A 1 132 ? 120.069 100.183 123.679 1.00 128.12 131 GLN A CA 1
ATOM 850 C C . GLN A 1 132 ? 119.872 101.348 124.640 1.00 128.12 131 GLN A C 1
ATOM 851 O O . GLN A 1 132 ? 120.340 101.306 125.784 1.00 128.12 131 GLN A O 1
ATOM 857 N N . ALA A 1 133 ? 119.164 102.391 124.199 1.00 129.13 132 ALA A N 1
ATOM 858 C CA . ALA A 1 133 ? 118.951 103.555 125.051 1.00 129.13 132 ALA A CA 1
ATOM 859 C C . ALA A 1 133 ? 118.072 103.218 126.249 1.00 129.13 132 ALA A C 1
ATOM 860 O O . ALA A 1 133 ? 118.354 103.651 127.374 1.00 129.13 132 ALA A O 1
ATOM 862 N N . VAL A 1 134 ? 116.999 102.451 126.034 1.00 128.33 133 VAL A N 1
ATOM 863 C CA . VAL A 1 134 ? 116.130 102.105 127.154 1.00 128.33 133 VAL A CA 1
ATOM 864 C C . VAL A 1 134 ? 116.850 101.172 128.120 1.00 128.33 133 VAL A C 1
ATOM 865 O O . VAL A 1 134 ? 116.681 101.279 129.339 1.00 128.33 133 VAL A O 1
ATOM 869 N N . ALA A 1 135 ? 117.698 100.277 127.605 1.00 129.52 134 ALA A N 1
ATOM 870 C CA . ALA A 1 135 ? 118.484 99.424 128.490 1.00 129.52 134 ALA A CA 1
ATOM 871 C C . ALA A 1 135 ? 119.462 100.252 129.315 1.00 129.52 134 ALA A C 1
ATOM 872 O O . ALA A 1 135 ? 119.625 100.027 130.521 1.00 129.52 134 ALA A O 1
ATOM 874 N N . GLY A 1 136 ? 120.113 101.228 128.678 1.00 129.29 135 GLY A N 1
ATOM 875 C CA . GLY A 1 136 ? 121.045 102.076 129.403 1.00 129.29 135 GLY A CA 1
ATOM 876 C C . GLY A 1 136 ? 120.368 102.888 130.490 1.00 129.29 135 GLY A C 1
ATOM 877 O O . GLY A 1 136 ? 120.863 102.974 131.617 1.00 129.29 135 GLY A O 1
ATOM 878 N N . LEU A 1 137 ? 119.220 103.492 130.169 1.00 126.51 136 LEU A N 1
ATOM 879 C CA . LEU A 1 137 ? 118.528 104.286 131.180 1.00 126.51 136 LEU A CA 1
ATOM 880 C C . LEU A 1 137 ? 117.947 103.408 132.282 1.00 126.51 136 LEU A C 1
ATOM 881 O O . LEU A 1 137 ? 117.902 103.830 133.443 1.00 126.51 136 LEU A O 1
ATOM 886 N N . LYS A 1 138 ? 117.521 102.186 131.953 1.00 127.28 137 LYS A N 1
ATOM 887 C CA . LYS A 1 138 ? 117.054 101.268 132.986 1.00 127.28 137 LYS A CA 1
ATOM 888 C C . LYS A 1 138 ? 118.189 100.892 133.928 1.00 127.28 137 LYS A C 1
ATOM 889 O O . LYS A 1 138 ? 118.009 100.851 135.150 1.00 127.28 137 LYS A O 1
ATOM 895 N N . GLU A 1 139 ? 119.372 100.617 133.374 1.00 128.95 138 GLU A N 1
ATOM 896 C CA . GLU A 1 139 ? 120.523 100.309 134.216 1.00 128.95 138 GLU A CA 1
ATOM 897 C C . GLU A 1 139 ? 120.903 101.506 135.080 1.00 128.95 138 GLU A C 1
ATOM 898 O O . GLU A 1 139 ? 121.246 101.350 136.258 1.00 128.95 138 GLU A O 1
ATOM 904 N N . GLU A 1 140 ? 120.834 102.713 134.512 1.00 129.24 139 GLU A N 1
ATOM 905 C CA . GLU A 1 140 ? 121.156 103.914 135.277 1.00 129.24 139 GLU A CA 1
ATOM 906 C C . GLU A 1 140 ? 120.178 104.111 136.428 1.00 129.24 139 GLU A C 1
ATOM 907 O O . GLU A 1 140 ? 120.579 104.442 137.550 1.00 129.24 139 GLU A O 1
ATOM 913 N N . TYR A 1 141 ? 118.884 103.911 136.168 1.00 133.92 140 TYR A N 1
ATOM 914 C CA . TYR A 1 141 ? 117.889 104.059 137.225 1.00 133.92 140 TYR A CA 1
ATOM 915 C C . TYR A 1 141 ? 118.046 102.977 138.285 1.00 133.92 140 TYR A C 1
ATOM 916 O O . TYR A 1 141 ? 117.853 103.234 139.479 1.00 133.92 140 TYR A O 1
ATOM 925 N N . LEU A 1 142 ? 118.394 101.756 137.868 1.00 127.39 141 LEU A N 1
ATOM 926 C CA . LEU A 1 142 ? 118.648 100.694 138.834 1.00 127.39 141 LEU A CA 1
ATOM 927 C C . LEU A 1 142 ? 119.877 100.996 139.679 1.00 127.39 141 LEU A C 1
ATOM 928 O O . LEU A 1 142 ? 119.964 100.552 140.829 1.00 127.39 141 LEU A O 1
ATOM 933 N N . GLY A 1 143 ? 120.835 101.743 139.127 1.00 129.98 142 GLY A N 1
ATOM 934 C CA . GLY A 1 143 ? 121.979 102.161 139.921 1.00 129.98 142 GLY A CA 1
ATOM 935 C C . GLY A 1 143 ? 121.586 103.056 141.080 1.00 129.98 142 GLY A C 1
ATOM 936 O O . GLY A 1 143 ? 122.241 103.061 142.125 1.00 129.98 142 GLY A O 1
ATOM 937 N N . ARG A 1 144 ? 120.511 103.823 140.914 1.00 125.28 143 ARG A N 1
ATOM 938 C CA . ARG A 1 144 ? 120.006 104.680 141.974 1.00 125.28 143 ARG A CA 1
ATOM 939 C C . ARG A 1 144 ? 119.183 103.859 142.965 1.00 125.28 143 ARG A C 1
ATOM 940 O O . ARG A 1 144 ? 119.183 102.625 142.948 1.00 125.28 143 ARG A O 1
ATOM 948 N N . GLY A 1 145 ? 118.467 104.556 143.844 1.00 127.85 144 GLY A N 1
ATOM 949 C CA . GLY A 1 145 ? 117.632 103.901 144.833 1.00 127.85 144 GLY A CA 1
ATOM 950 C C . GLY A 1 145 ? 116.320 103.384 144.280 1.00 127.85 144 GLY A C 1
ATOM 951 O O . GLY A 1 145 ? 115.376 103.134 145.036 1.00 127.85 144 GLY A O 1
ATOM 952 N N . LYS A 1 146 ? 116.246 103.222 142.963 1.00 131.56 145 LYS A N 1
ATOM 953 C CA . LYS A 1 146 ? 115.060 102.707 142.292 1.00 131.56 145 LYS A CA 1
ATOM 954 C C . LYS A 1 146 ? 115.327 101.272 141.853 1.00 131.56 145 LYS A C 1
ATOM 955 O O . LYS A 1 146 ? 116.312 101.007 141.155 1.00 131.56 145 LYS A O 1
ATOM 961 N N . LEU A 1 147 ? 114.452 100.353 142.259 1.00 131.26 146 LEU A N 1
ATOM 962 C CA . LEU A 1 147 ? 114.636 98.930 142.004 1.00 131.26 146 LEU A CA 1
ATOM 963 C C . LEU A 1 147 ? 113.642 98.367 140.999 1.00 131.26 146 LEU A C 1
ATOM 964 O O . LEU A 1 147 ? 114.048 97.778 139.993 1.00 131.26 146 LEU A O 1
ATOM 969 N N . ASN A 1 148 ? 112.346 98.531 141.243 1.00 137.19 147 ASN A N 1
ATOM 970 C CA . ASN A 1 148 ? 111.299 97.979 140.386 1.00 137.19 147 ASN A CA 1
ATOM 971 C C . ASN A 1 148 ? 110.679 99.133 139.602 1.00 137.19 147 ASN A C 1
ATOM 972 O O . ASN A 1 148 ? 109.730 99.775 140.056 1.00 137.19 147 ASN A O 1
ATOM 977 N N . ILE A 1 149 ? 111.223 99.390 138.415 1.00 135.44 148 ILE A N 1
ATOM 978 C CA . ILE A 1 149 ? 110.798 100.496 137.566 1.00 135.44 148 ILE A CA 1
ATOM 979 C C . ILE A 1 149 ? 110.229 99.926 136.276 1.00 135.44 148 ILE A C 1
ATOM 980 O O . ILE A 1 149 ? 110.849 99.062 135.643 1.00 135.44 148 ILE A O 1
ATOM 985 N N . GLN A 1 150 ? 109.053 100.408 135.888 1.00 134.69 149 GLN A N 1
ATOM 986 C CA . GLN A 1 150 ? 108.412 99.987 134.652 1.00 134.69 149 GLN A CA 1
ATOM 987 C C . GLN A 1 150 ? 108.775 100.950 133.529 1.00 134.69 149 GLN A C 1
ATOM 988 O O . GLN A 1 150 ? 108.549 102.159 133.640 1.00 134.69 149 GLN A O 1
ATOM 994 N N . ILE A 1 151 ? 109.341 100.410 132.453 1.00 131.74 150 ILE A N 1
ATOM 995 C CA . ILE A 1 151 ? 109.687 101.180 131.263 1.00 131.74 150 ILE A CA 1
ATOM 996 C C . ILE A 1 151 ? 108.788 100.720 130.123 1.00 131.74 150 ILE A C 1
ATOM 997 O O . ILE A 1 151 ? 108.724 99.523 129.814 1.00 131.74 150 ILE A O 1
ATOM 1002 N N . THR A 1 152 ? 108.066 101.666 129.524 1.00 140.41 151 THR A N 1
ATOM 1003 C CA . THR A 1 152 ? 107.122 101.383 128.443 1.00 140.41 151 THR A CA 1
ATOM 1004 C C . THR A 1 152 ? 107.295 102.420 127.343 1.00 140.41 151 THR A C 1
ATOM 1005 O O . THR A 1 152 ? 106.591 103.438 127.316 1.00 140.41 151 THR A O 1
ATOM 1009 N N . PRO A 1 153 ? 108.228 102.199 126.417 1.00 138.53 152 PRO A N 1
ATOM 1010 C CA . PRO A 1 153 ? 108.321 103.080 125.247 1.00 138.53 152 PRO A CA 1
ATOM 1011 C C . PRO A 1 153 ? 107.363 102.641 124.153 1.00 138.53 152 PRO A C 1
ATOM 1012 O O . PRO A 1 153 ? 107.430 101.500 123.684 1.00 138.53 152 PRO A O 1
ATOM 1016 N N . LYS A 1 154 ? 106.468 103.532 123.737 1.00 138.73 153 LYS A N 1
ATOM 1017 C CA . LYS A 1 154 ? 105.420 103.204 122.782 1.00 138.73 153 LYS A CA 1
ATOM 1018 C C . LYS A 1 154 ? 105.758 103.765 121.408 1.00 138.73 153 LYS A C 1
ATOM 1019 O O . LYS A 1 154 ? 106.318 104.859 121.291 1.00 138.73 153 LYS A O 1
ATOM 1025 N N . VAL A 1 155 ? 105.412 103.006 120.373 1.00 146.24 154 VAL A N 1
ATOM 1026 C CA . VAL A 1 155 ? 105.643 103.397 118.990 1.00 146.24 154 VAL A CA 1
ATOM 1027 C C . VAL A 1 155 ? 104.298 103.660 118.329 1.00 146.24 154 VAL A C 1
ATOM 1028 O O . VAL A 1 155 ? 103.348 102.881 118.472 1.00 146.24 154 VAL A O 1
ATOM 1032 N N . THR A 1 156 ? 104.218 104.772 117.601 1.00 150.37 155 THR A N 1
ATOM 1033 C CA . THR A 1 156 ? 103.003 105.150 116.896 1.00 150.37 155 THR A CA 1
ATOM 1034 C C . THR A 1 156 ? 103.350 105.515 115.461 1.00 150.37 155 THR A C 1
ATOM 1035 O O . THR A 1 156 ? 104.491 105.873 115.154 1.00 150.37 155 THR A O 1
ATOM 1039 N N . LYS A 1 157 ? 102.356 105.412 114.581 1.00 150.58 156 LYS A N 1
ATOM 1040 C CA . LYS A 1 157 ? 102.554 105.635 113.149 1.00 150.58 156 LYS A CA 1
ATOM 1041 C C . LYS A 1 157 ? 101.892 106.952 112.755 1.00 150.58 156 LYS A C 1
ATOM 1042 O O . LYS A 1 157 ? 100.701 107.008 112.448 1.00 150.58 156 LYS A O 1
ATOM 1048 N N . LEU A 1 158 ? 102.687 108.020 112.764 1.00 149.28 157 LEU A N 1
ATOM 1049 C CA . LEU A 1 158 ? 102.300 109.306 112.195 1.00 149.28 157 LEU A CA 1
ATOM 1050 C C . LEU A 1 158 ? 102.496 109.282 110.685 1.00 149.28 157 LEU A C 1
ATOM 1051 O O . LEU A 1 158 ? 102.548 108.208 110.076 1.00 149.28 157 LEU A O 1
ATOM 1056 N N . ALA A 1 159 ? 102.583 110.464 110.074 1.00 147.18 158 ALA A N 1
ATOM 1057 C CA . ALA A 1 159 ? 102.669 110.608 108.625 1.00 147.18 158 ALA A CA 1
ATOM 1058 C C . ALA A 1 159 ? 103.893 109.900 108.053 1.00 147.18 158 ALA A C 1
ATOM 1059 O O . ALA A 1 159 ? 104.687 109.317 108.799 1.00 147.18 158 ALA A O 1
ATOM 1061 N N . ARG A 1 160 ? 104.073 110.004 106.734 1.00 151.97 159 ARG A N 1
ATOM 1062 C CA . ARG A 1 160 ? 104.748 109.022 105.886 1.00 151.97 159 ARG A CA 1
ATOM 1063 C C . ARG A 1 160 ? 105.887 108.264 106.559 1.00 151.97 159 ARG A C 1
ATOM 1064 O O . ARG A 1 160 ? 105.971 107.038 106.433 1.00 151.97 159 ARG A O 1
ATOM 1072 N N . ASN A 1 161 ? 106.769 108.963 107.277 1.00 147.38 160 ASN A N 1
ATOM 1073 C CA . ASN A 1 161 ? 107.856 108.263 107.949 1.00 147.38 160 ASN A CA 1
ATOM 1074 C C . ASN A 1 161 ? 108.050 108.720 109.391 1.00 147.38 160 ASN A C 1
ATOM 1075 O O . ASN A 1 161 ? 108.971 108.241 110.063 1.00 147.38 160 ASN A O 1
ATOM 1080 N N . ARG A 1 162 ? 107.207 109.620 109.889 1.00 144.56 161 ARG A N 1
ATOM 1081 C CA . ARG A 1 162 ? 107.378 110.129 111.242 1.00 144.56 161 ARG A CA 1
ATOM 1082 C C . ARG A 1 162 ? 106.830 109.139 112.263 1.00 144.56 161 ARG A C 1
ATOM 1083 O O . ARG A 1 162 ? 105.701 108.655 112.134 1.00 144.56 161 ARG A O 1
ATOM 1085 N N . VAL A 1 163 ? 107.639 108.831 113.274 1.00 142.37 162 VAL A N 1
ATOM 1086 C CA . VAL A 1 163 ? 107.226 108.011 114.406 1.00 142.37 162 VAL A CA 1
ATOM 1087 C C . VAL A 1 163 ? 107.566 108.770 115.681 1.00 142.37 162 VAL A C 1
ATOM 1088 O O . VAL A 1 163 ? 108.503 109.576 115.701 1.00 142.37 162 VAL A O 1
ATOM 1092 N N . ASP A 1 164 ? 106.794 108.532 116.738 1.00 140.97 163 ASP A N 1
ATOM 1093 C CA . ASP A 1 164 ? 106.959 109.237 118.002 1.00 140.97 163 ASP A CA 1
ATOM 1094 C C . ASP A 1 164 ? 107.209 108.240 119.124 1.00 140.97 163 ASP A C 1
ATOM 1095 O O . ASP A 1 164 ? 106.549 107.199 119.202 1.00 140.97 163 ASP A O 1
ATOM 1100 N N . ILE A 1 165 ? 108.162 108.567 119.993 1.00 135.15 164 ILE A N 1
ATOM 1101 C CA . ILE A 1 165 ? 108.547 107.713 121.111 1.00 135.15 164 ILE A CA 1
ATOM 1102 C C . ILE A 1 165 ? 108.283 108.476 122.399 1.00 135.15 164 ILE A C 1
ATOM 1103 O O . ILE A 1 165 ? 108.756 109.607 122.566 1.00 135.15 164 ILE A O 1
ATOM 1108 N N . ASP A 1 166 ? 107.530 107.861 123.307 1.00 140.80 165 ASP A N 1
ATOM 1109 C CA . ASP A 1 166 ? 107.245 108.434 124.612 1.00 140.80 165 ASP A CA 1
ATOM 1110 C C . ASP A 1 166 ? 107.804 107.518 125.691 1.00 140.80 165 ASP A C 1
ATOM 1111 O O . ASP A 1 166 ? 107.674 106.293 125.608 1.00 140.80 165 ASP A O 1
ATOM 1116 N N . ILE A 1 167 ? 108.421 108.119 126.704 1.00 140.26 166 ILE A N 1
ATOM 1117 C CA . ILE A 1 167 ? 109.024 107.391 127.812 1.00 140.26 166 ILE A CA 1
ATOM 1118 C C . ILE A 1 167 ? 108.205 107.648 129.069 1.00 140.26 166 ILE A C 1
ATOM 1119 O O . ILE A 1 167 ? 107.860 108.794 129.377 1.00 140.26 166 ILE A O 1
ATOM 1124 N N . THR A 1 168 ? 107.884 106.574 129.788 1.00 142.13 167 THR A N 1
ATOM 1125 C CA . THR A 1 168 ? 107.109 106.659 131.021 1.00 142.13 167 THR A CA 1
ATOM 1126 C C . THR A 1 168 ? 107.870 105.928 132.114 1.00 142.13 167 THR A C 1
ATOM 1127 O O . THR A 1 168 ? 108.138 104.729 131.989 1.00 142.13 167 THR A O 1
ATOM 1131 N N . ILE A 1 169 ? 108.219 106.645 133.178 1.00 135.49 168 ILE A N 1
ATOM 1132 C CA . ILE A 1 169 ? 109.032 106.110 134.264 1.00 135.49 168 ILE A CA 1
ATOM 1133 C C . ILE A 1 169 ? 108.148 105.966 135.496 1.00 135.49 168 ILE A C 1
ATOM 1134 O O . ILE A 1 169 ? 107.604 106.957 135.999 1.00 135.49 168 ILE A O 1
ATOM 1139 N N . ASP A 1 170 ? 108.013 104.735 135.985 1.00 135.09 169 ASP A N 1
ATOM 1140 C CA . ASP A 1 170 ? 107.210 104.434 137.171 1.00 135.09 169 ASP A CA 1
ATOM 1141 C C . ASP A 1 170 ? 108.165 104.207 138.338 1.00 135.09 169 ASP A C 1
ATOM 1142 O O . ASP A 1 170 ? 108.634 103.093 138.576 1.00 135.09 169 ASP A O 1
ATOM 1147 N N . GLU A 1 171 ? 108.451 105.278 139.075 1.00 130.71 170 GLU A N 1
ATOM 1148 C CA . GLU A 1 171 ? 109.399 105.211 140.179 1.00 130.71 170 GLU A CA 1
ATOM 1149 C C . GLU A 1 171 ? 108.701 104.812 141.472 1.00 130.71 170 GLU A C 1
ATOM 1150 O O . GLU A 1 171 ? 107.581 105.253 141.747 1.00 130.71 170 GLU A O 1
ATOM 1156 N N . GLY A 1 172 ? 109.367 103.978 142.263 1.00 136.77 171 GLY A N 1
ATOM 1157 C CA . GLY A 1 172 ? 108.910 103.674 143.600 1.00 136.77 171 GLY A CA 1
ATOM 1158 C C . GLY A 1 172 ? 109.256 104.792 144.567 1.00 136.77 171 GLY A C 1
ATOM 1159 O O . GLY A 1 172 ? 109.846 105.815 144.215 1.00 136.77 171 GLY A O 1
ATOM 1160 N N . LYS A 1 173 ? 108.865 104.588 145.825 1.00 138.90 172 LYS A N 1
ATOM 1161 C CA . LYS A 1 173 ? 109.124 105.581 146.861 1.00 138.90 172 LYS A CA 1
ATOM 1162 C C . LYS A 1 173 ? 110.621 105.763 147.102 1.00 138.90 172 LYS A C 1
ATOM 1163 O O . LYS A 1 173 ? 111.163 106.842 146.840 1.00 138.90 172 LYS A O 1
ATOM 1169 N N . SER A 1 174 ? 111.297 104.720 147.574 1.00 137.74 173 SER A N 1
ATOM 1170 C CA . SER A 1 174 ? 112.728 104.756 147.866 1.00 137.74 173 SER A CA 1
ATOM 1171 C C . SER A 1 174 ? 113.160 103.344 148.242 1.00 137.74 173 SER A C 1
ATOM 1172 O O . SER A 1 174 ? 112.345 102.418 148.301 1.00 137.74 173 SER A O 1
ATOM 1175 N N . ALA A 1 175 ? 114.461 103.185 148.497 1.00 137.01 174 ALA A N 1
ATOM 1176 C CA . ALA A 1 175 ? 115.040 101.916 148.945 1.00 137.01 174 ALA A CA 1
ATOM 1177 C C . ALA A 1 175 ? 115.899 102.210 150.172 1.00 137.01 174 ALA A C 1
ATOM 1178 O O . ALA A 1 175 ? 117.109 102.424 150.066 1.00 137.01 174 ALA A O 1
ATOM 1180 N N . LYS A 1 176 ? 115.266 102.218 151.342 1.00 140.79 175 LYS A N 1
ATOM 1181 C CA . LYS A 1 176 ? 115.988 102.485 152.574 1.00 140.79 175 LYS A CA 1
ATOM 1182 C C . LYS A 1 176 ? 116.622 101.205 153.114 1.00 140.79 175 LYS A C 1
ATOM 1183 O O . LYS A 1 176 ? 116.144 100.092 152.881 1.00 140.79 175 LYS A O 1
ATOM 1189 N N . ILE A 1 177 ? 117.717 101.380 153.847 1.00 144.18 176 ILE A N 1
ATOM 1190 C CA . ILE A 1 177 ? 118.456 100.269 154.432 1.00 144.18 176 ILE A CA 1
ATOM 1191 C C . ILE A 1 177 ? 117.923 100.011 155.833 1.00 144.18 176 ILE A C 1
ATOM 1192 O O . ILE A 1 177 ? 117.586 100.939 156.577 1.00 144.18 176 ILE A O 1
ATOM 1197 N N . THR A 1 178 ? 117.846 98.732 156.198 1.00 147.86 177 THR A N 1
ATOM 1198 C CA . THR A 1 178 ? 117.319 98.319 157.492 1.00 147.86 177 THR A CA 1
ATOM 1199 C C . THR A 1 178 ? 118.416 98.043 158.513 1.00 147.86 177 THR A C 1
ATOM 1200 O O . THR A 1 178 ? 118.372 98.574 159.626 1.00 147.86 177 THR A O 1
ATOM 1204 N N . ASP A 1 179 ? 119.403 97.224 158.158 1.00 149.68 178 ASP A N 1
ATOM 1205 C CA . ASP A 1 179 ? 120.465 96.845 159.078 1.00 149.68 178 ASP A CA 1
ATOM 1206 C C . ASP A 1 179 ? 121.799 96.890 158.349 1.00 149.68 178 ASP A C 1
ATOM 1207 O O . ASP A 1 179 ? 121.894 96.502 157.181 1.00 149.68 178 ASP A O 1
ATOM 1212 N N . ILE A 1 180 ? 122.827 97.366 159.047 1.00 136.82 179 ILE A N 1
ATOM 1213 C CA . ILE A 1 180 ? 124.188 97.433 158.527 1.00 136.82 179 ILE A CA 1
ATOM 1214 C C . ILE A 1 180 ? 125.091 96.773 159.559 1.00 136.82 179 ILE A C 1
ATOM 1215 O O . ILE A 1 180 ? 125.297 97.323 160.648 1.00 136.82 179 ILE A O 1
ATOM 1220 N N . GLU A 1 181 ? 125.630 95.603 159.225 1.00 131.39 180 GLU A N 1
ATOM 1221 C CA . GLU A 1 181 ? 126.431 94.844 160.173 1.00 131.39 180 GLU A CA 1
ATOM 1222 C C . GLU A 1 181 ? 127.587 94.178 159.443 1.00 131.39 180 GLU A C 1
ATOM 1223 O O . GLU A 1 181 ? 127.545 93.966 158.229 1.00 131.39 180 GLU A O 1
ATOM 1229 N N . PHE A 1 182 ? 128.622 93.848 160.207 1.00 122.26 181 PHE A N 1
ATOM 1230 C CA . PHE A 1 182 ? 129.857 93.279 159.689 1.00 122.26 181 PHE A CA 1
ATOM 1231 C C . PHE A 1 182 ? 130.115 91.916 160.334 1.00 122.26 181 PHE A C 1
ATOM 1232 O O . PHE A 1 182 ? 129.325 91.427 161.146 1.00 122.26 181 PHE A O 1
ATOM 1240 N N . GLU A 1 183 ? 131.238 91.306 159.962 1.00 122.75 182 GLU A N 1
ATOM 1241 C CA . GLU A 1 183 ? 131.688 90.046 160.534 1.00 122.75 182 GLU A CA 1
ATOM 1242 C C . GLU A 1 183 ? 133.191 90.107 160.769 1.00 122.75 182 GLU A C 1
ATOM 1243 O O . GLU A 1 183 ? 133.890 90.982 160.251 1.00 122.75 182 GLU A O 1
ATOM 1249 N N . GLY A 1 184 ? 133.684 89.155 161.558 1.00 114.87 183 GLY A N 1
ATOM 1250 C CA . GLY A 1 184 ? 135.095 89.087 161.888 1.00 114.87 183 GLY A CA 1
ATOM 1251 C C . GLY A 1 184 ? 135.615 90.332 162.576 1.00 114.87 183 GLY A C 1
ATOM 1252 O O . GLY A 1 184 ? 136.805 90.647 162.489 1.00 114.87 183 GLY A O 1
ATOM 1253 N N . ASN A 1 185 ? 134.729 91.047 163.269 1.00 119.99 184 ASN A N 1
ATOM 1254 C CA . ASN A 1 185 ? 135.096 92.296 163.924 1.00 119.99 184 ASN A CA 1
ATOM 1255 C C . ASN A 1 185 ? 135.568 92.048 165.350 1.00 119.99 184 ASN A C 1
ATOM 1256 O O . ASN A 1 185 ? 135.040 92.636 166.300 1.00 119.99 184 ASN A O 1
ATOM 1261 N N . GLN A 1 186 ? 136.564 91.175 165.507 1.00 123.21 185 GLN A N 1
ATOM 1262 C CA . GLN A 1 186 ? 137.093 90.868 166.829 1.00 123.21 185 GLN A CA 1
ATOM 1263 C C . GLN A 1 186 ? 137.912 92.015 167.406 1.00 123.21 185 GLN A C 1
ATOM 1264 O O . GLN A 1 186 ? 138.091 92.082 168.627 1.00 123.21 185 GLN A O 1
ATOM 1270 N N . VAL A 1 187 ? 138.396 92.924 166.563 1.00 116.11 186 VAL A N 1
ATOM 1271 C CA . VAL A 1 187 ? 139.321 93.960 166.998 1.00 116.11 186 VAL A CA 1
ATOM 1272 C C . VAL A 1 187 ? 138.688 95.345 167.074 1.00 116.11 186 VAL A C 1
A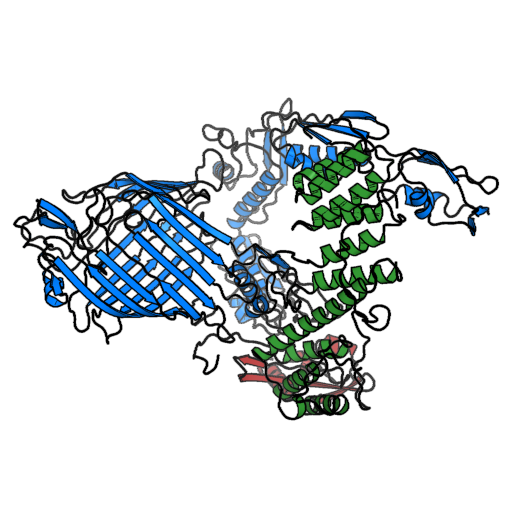TOM 1273 O O . VAL A 1 187 ? 139.211 96.203 167.802 1.00 116.11 186 VAL A O 1
ATOM 1277 N N . TYR A 1 188 ? 137.595 95.600 166.359 1.00 116.76 187 TYR A N 1
ATOM 1278 C CA . TYR A 1 188 ? 136.950 96.904 166.380 1.00 116.76 187 TYR A CA 1
ATOM 1279 C C . TYR A 1 188 ? 135.463 96.757 166.674 1.00 116.76 187 TYR A C 1
ATOM 1280 O O . TYR A 1 188 ? 134.826 95.777 166.276 1.00 116.76 187 TYR A O 1
ATOM 1289 N N . SER A 1 189 ? 134.917 97.748 167.376 1.00 131.50 188 SER A N 1
ATOM 1290 C CA . SER A 1 189 ? 133.504 97.732 167.732 1.00 131.50 188 SER A CA 1
ATOM 1291 C C . SER A 1 189 ? 132.652 98.195 166.557 1.00 131.50 188 SER A C 1
ATOM 1292 O O . SER A 1 189 ? 132.981 99.168 165.876 1.00 131.50 188 SER A O 1
ATOM 1295 N N . ASP A 1 190 ? 131.530 97.505 166.343 1.00 134.51 189 ASP A N 1
ATOM 1296 C CA . ASP A 1 190 ? 130.733 97.740 165.143 1.00 134.51 189 ASP A CA 1
ATOM 1297 C C . ASP A 1 190 ? 130.034 99.092 165.184 1.00 134.51 189 ASP A C 1
ATOM 1298 O O . ASP A 1 190 ? 129.709 99.657 164.133 1.00 134.51 189 ASP A O 1
ATOM 1303 N N . ARG A 1 191 ? 129.774 99.618 166.383 1.00 143.72 190 ARG A N 1
ATOM 1304 C CA . ARG A 1 191 ? 129.097 100.906 166.490 1.00 143.72 190 ARG A CA 1
ATOM 1305 C C . ARG A 1 191 ? 129.920 102.011 165.835 1.00 143.72 190 ARG A C 1
ATOM 1306 O O . ARG A 1 191 ? 129.393 102.818 165.060 1.00 143.72 190 ARG A O 1
ATOM 1314 N N . LYS A 1 192 ? 131.222 102.055 166.132 1.00 133.52 191 LYS A N 1
ATOM 1315 C CA . LYS A 1 192 ? 132.093 103.036 165.493 1.00 133.52 191 LYS A CA 1
ATOM 1316 C C . LYS A 1 192 ? 132.187 102.790 163.993 1.00 133.52 191 LYS A C 1
ATOM 1317 O O . LYS A 1 192 ? 132.319 103.736 163.208 1.00 133.52 191 LYS A O 1
ATOM 1323 N N . LEU A 1 193 ? 132.115 101.524 163.575 1.00 132.14 192 LEU A N 1
ATOM 1324 C CA . LEU A 1 193 ? 132.066 101.215 162.149 1.00 132.14 192 LEU A CA 1
ATOM 1325 C C . LEU A 1 193 ? 130.864 101.872 161.480 1.00 132.14 192 LEU A C 1
ATOM 1326 O O . LEU A 1 193 ? 131.018 102.645 160.527 1.00 132.14 192 LEU A O 1
ATOM 1331 N N . MET A 1 194 ? 129.654 101.582 161.967 1.00 139.85 193 MET A N 1
ATOM 1332 C CA . MET A 1 194 ? 128.464 102.129 161.319 1.00 139.85 193 MET A CA 1
ATOM 1333 C C . MET A 1 194 ? 128.408 103.646 161.446 1.00 139.85 193 MET A C 1
ATOM 1334 O O . MET A 1 194 ? 127.845 104.325 160.580 1.00 139.85 193 MET A O 1
ATOM 1339 N N . ARG A 1 195 ? 128.983 104.202 162.516 1.00 137.75 194 ARG A N 1
ATOM 1340 C CA . ARG A 1 195 ? 129.029 105.654 162.641 1.00 137.75 194 ARG A CA 1
ATOM 1341 C C . ARG A 1 195 ? 130.140 106.283 161.811 1.00 137.75 194 ARG A C 1
ATOM 1342 O O . ARG A 1 195 ? 130.154 107.509 161.655 1.00 137.75 194 ARG A O 1
ATOM 1350 N N . GLN A 1 196 ? 131.064 105.484 161.280 1.00 121.32 195 GLN A N 1
ATOM 1351 C CA . GLN A 1 196 ? 132.152 105.983 160.448 1.00 121.32 195 GLN A CA 1
ATOM 1352 C C . GLN A 1 196 ? 131.836 105.912 158.961 1.00 121.32 195 GLN A C 1
ATOM 1353 O O . GLN A 1 196 ? 132.331 106.738 158.188 1.00 121.32 195 GLN A O 1
ATOM 1359 N N . MET A 1 197 ? 131.028 104.940 158.546 1.00 126.27 196 MET A N 1
ATOM 1360 C CA . MET A 1 197 ? 130.634 104.834 157.149 1.00 126.27 196 MET A CA 1
ATOM 1361 C C . MET A 1 197 ? 129.816 106.048 156.728 1.00 126.27 196 MET A C 1
ATOM 1362 O O . MET A 1 197 ? 129.188 106.720 157.550 1.00 126.27 196 MET A O 1
ATOM 1367 N N . SER A 1 198 ? 129.826 106.329 155.428 1.00 118.94 197 SER A N 1
ATOM 1368 C CA . SER A 1 198 ? 128.964 107.369 154.868 1.00 118.94 197 SER A CA 1
ATOM 1369 C C . SER A 1 198 ? 127.613 106.792 154.460 1.00 118.94 197 SER A C 1
ATOM 1370 O O . SER A 1 198 ? 127.117 107.012 153.356 1.00 118.94 197 SER A O 1
ATOM 1373 N N . LEU A 1 199 ? 127.009 106.043 155.381 1.00 125.11 198 LEU A N 1
ATOM 1374 C CA . LEU A 1 199 ? 125.704 105.432 155.174 1.00 125.11 198 LEU A CA 1
ATOM 1375 C C . LEU A 1 199 ? 125.144 104.981 156.517 1.00 125.11 198 LEU A C 1
ATOM 1376 O O . LEU A 1 199 ? 125.770 104.178 157.215 1.00 125.11 198 LEU A O 1
ATOM 1381 N N . THR A 1 200 ? 123.975 105.485 156.888 1.00 139.46 199 THR A N 1
ATOM 1382 C CA . THR A 1 200 ? 123.391 105.221 158.195 1.00 139.46 199 THR A CA 1
ATOM 1383 C C . THR A 1 200 ? 122.110 104.406 158.042 1.00 139.46 199 THR A C 1
ATOM 1384 O O . THR A 1 200 ? 121.698 104.048 156.936 1.00 139.46 199 THR A O 1
ATOM 1388 N N . GLU A 1 201 ? 121.484 104.114 159.177 1.00 146.98 200 GLU A N 1
ATOM 1389 C CA . GLU A 1 201 ? 120.240 103.365 159.231 1.00 146.98 200 GLU A CA 1
ATOM 1390 C C . GLU A 1 201 ? 119.104 104.282 159.665 1.00 146.98 200 GLU A C 1
ATOM 1391 O O . GLU A 1 201 ? 119.333 105.374 160.193 1.00 146.98 200 GLU A O 1
ATOM 1397 N N . GLY A 1 202 ? 117.875 103.828 159.429 1.00 154.08 201 GLY A N 1
ATOM 1398 C CA . GLY A 1 202 ? 116.698 104.603 159.770 1.00 154.08 201 GLY A CA 1
ATOM 1399 C C . GLY A 1 202 ? 116.611 104.965 161.238 1.00 154.08 201 GLY A C 1
ATOM 1400 O O . GLY A 1 202 ? 116.893 104.137 162.109 1.00 154.08 201 GLY A O 1
ATOM 1401 N N . GLY A 1 203 ? 116.223 106.203 161.524 1.00 156.38 202 GLY A N 1
ATOM 1402 C CA . GLY A 1 203 ? 116.101 106.681 162.895 1.00 156.38 202 GLY A CA 1
ATOM 1403 C C . GLY A 1 203 ? 115.089 107.788 162.992 1.00 156.38 202 GLY A C 1
ATOM 1404 O O . GLY A 1 203 ? 114.070 107.772 162.287 1.00 156.38 202 GLY A O 1
ATOM 1405 N N . ILE A 1 204 ? 115.357 108.759 163.859 1.00 163.76 203 ILE A N 1
ATOM 1406 C CA . ILE A 1 204 ? 114.462 109.890 164.061 1.00 163.76 203 ILE A CA 1
ATOM 1407 C C . ILE A 1 204 ? 114.914 111.115 163.276 1.00 163.76 203 ILE A C 1
ATOM 1408 O O . ILE A 1 204 ? 114.082 111.851 162.743 1.00 163.76 203 ILE A O 1
ATOM 1413 N N . TRP A 1 205 ? 116.223 111.353 163.192 1.00 162.89 204 TRP A N 1
ATOM 1414 C CA . TRP A 1 205 ? 116.763 112.458 162.412 1.00 162.89 204 TRP A CA 1
ATOM 1415 C C . TRP A 1 205 ? 117.278 112.015 161.047 1.00 162.89 204 TRP A C 1
ATOM 1416 O O . TRP A 1 205 ? 118.009 112.770 160.395 1.00 162.89 204 TRP A O 1
ATOM 1427 N N . THR A 1 206 ? 116.913 110.811 160.601 1.00 157.67 205 THR A N 1
ATOM 1428 C CA . THR A 1 206 ? 117.373 110.286 159.324 1.00 157.67 205 THR A CA 1
ATOM 1429 C C . THR A 1 206 ? 116.349 110.411 158.206 1.00 157.67 205 THR A C 1
ATOM 1430 O O . THR A 1 206 ? 116.718 110.251 157.039 1.00 157.67 205 THR A O 1
ATOM 1434 N N . TRP A 1 207 ? 115.083 110.683 158.530 1.00 158.82 206 TRP A N 1
ATOM 1435 C CA . TRP A 1 207 ? 114.077 110.870 157.489 1.00 158.82 206 TRP A CA 1
ATOM 1436 C C . TRP A 1 207 ? 114.403 112.069 156.610 1.00 158.82 206 TRP A C 1
ATOM 1437 O O . TRP A 1 207 ? 114.064 112.079 155.421 1.00 158.82 206 TRP A O 1
ATOM 1448 N N . LEU A 1 208 ? 115.056 113.081 157.172 1.00 152.50 207 LEU A N 1
ATOM 1449 C CA . LEU A 1 208 ? 115.424 114.260 156.405 1.00 152.50 207 LEU A CA 1
ATOM 1450 C C . LEU A 1 208 ? 116.581 113.953 155.461 1.00 152.50 207 LEU A C 1
ATOM 1451 O O . LEU A 1 208 ? 117.401 113.066 155.712 1.00 152.50 207 LEU A O 1
ATOM 1456 N N . THR A 1 209 ? 116.625 114.695 154.351 1.00 153.33 208 THR A N 1
ATOM 1457 C CA . THR A 1 209 ? 117.674 114.627 153.332 1.00 153.33 208 THR A CA 1
ATOM 1458 C C . THR A 1 209 ? 117.761 113.255 152.670 1.00 153.33 208 THR A C 1
ATOM 1459 O O . THR A 1 209 ? 118.640 113.031 151.831 1.00 153.33 208 THR A O 1
ATOM 1463 N N . ARG A 1 210 ? 116.853 112.346 153.021 1.00 149.96 209 ARG A N 1
ATOM 1464 C CA . ARG A 1 210 ? 116.859 110.971 152.521 1.00 149.96 209 ARG A CA 1
ATOM 1465 C C . ARG A 1 210 ? 118.239 110.337 152.700 1.00 149.96 209 ARG A C 1
ATOM 1466 O O . ARG A 1 210 ? 118.911 109.944 151.744 1.00 149.96 209 ARG A O 1
ATOM 1474 N N . SER A 1 211 ? 118.656 110.248 153.962 1.00 140.42 210 SER A N 1
ATOM 1475 C CA . SER A 1 211 ? 119.981 109.763 154.323 1.00 140.42 210 SER A CA 1
ATOM 1476 C C . SER A 1 211 ? 120.061 108.243 154.412 1.00 140.42 210 SER A C 1
ATOM 1477 O O . SER A 1 211 ? 120.991 107.722 155.039 1.00 140.42 210 SER A O 1
ATOM 1480 N N . ASP A 1 212 ? 119.118 107.518 153.804 1.00 141.69 211 ASP A N 1
ATOM 1481 C CA . ASP A 1 212 ? 119.139 106.062 153.872 1.00 141.69 211 ASP A CA 1
ATOM 1482 C C . ASP A 1 212 ? 118.991 105.414 152.498 1.00 141.69 211 ASP A C 1
ATOM 1483 O O . ASP A 1 212 ? 118.729 104.208 152.419 1.00 141.69 211 ASP A O 1
ATOM 1488 N N . ARG A 1 213 ? 119.152 106.176 151.420 1.00 136.48 212 ARG A N 1
ATOM 1489 C CA . ARG A 1 213 ? 119.037 105.612 150.085 1.00 136.48 212 ARG A CA 1
ATOM 1490 C C . ARG A 1 213 ? 120.234 104.717 149.776 1.00 136.48 212 ARG A C 1
ATOM 1491 O O . ARG A 1 213 ? 121.315 104.850 150.357 1.00 136.48 212 ARG A O 1
ATOM 1493 N N . PHE A 1 214 ? 120.028 103.7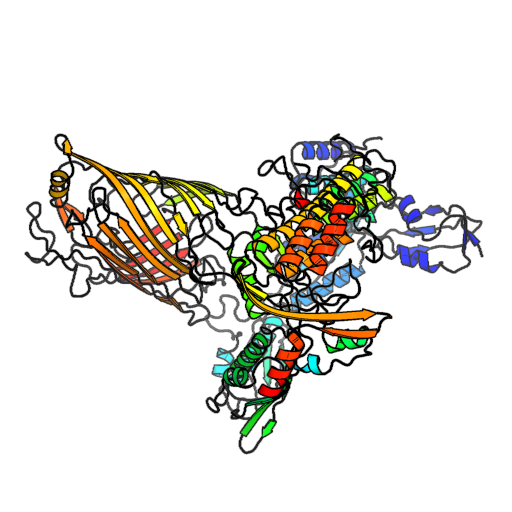92 148.844 1.00 130.31 213 PHE A N 1
ATOM 1494 C CA . PHE A 1 214 ? 121.053 102.845 148.426 1.00 130.31 213 PHE A CA 1
ATOM 1495 C C . PHE A 1 214 ? 121.546 103.212 147.034 1.00 130.31 213 PHE A C 1
ATOM 1496 O O . PHE A 1 214 ? 120.742 103.382 146.111 1.00 130.31 213 PHE A O 1
ATOM 1504 N N . ASP A 1 215 ? 122.863 103.333 146.887 1.00 132.43 214 ASP A N 1
ATOM 1505 C CA . ASP A 1 215 ? 123.473 103.692 145.616 1.00 132.43 214 ASP A CA 1
ATOM 1506 C C . ASP A 1 215 ? 124.726 102.856 145.404 1.00 132.43 214 ASP A C 1
ATOM 1507 O O . ASP A 1 215 ? 125.456 102.565 146.355 1.00 132.43 214 ASP A O 1
ATOM 1512 N N . ARG A 1 216 ? 124.967 102.475 144.148 1.00 136.12 215 ARG A N 1
ATOM 1513 C CA . ARG A 1 216 ? 126.130 101.656 143.823 1.00 136.12 215 ARG A CA 1
ATOM 1514 C C . ARG A 1 216 ? 127.424 102.431 144.043 1.00 136.12 215 ARG A C 1
ATOM 1515 O O . ARG A 1 216 ? 128.328 101.974 144.752 1.00 136.12 215 ARG A O 1
ATOM 1523 N N . GLN A 1 217 ? 127.531 103.611 143.427 1.00 130.41 216 GLN A N 1
ATOM 1524 C CA . GLN A 1 217 ? 128.737 104.417 143.577 1.00 130.41 216 GLN A CA 1
ATOM 1525 C C . GLN A 1 217 ? 128.931 104.852 145.023 1.00 130.41 216 GLN A C 1
ATOM 1526 O O . GLN A 1 217 ? 130.064 104.898 145.519 1.00 130.41 216 GLN A O 1
ATOM 1532 N N . LYS A 1 218 ? 127.837 105.172 145.719 1.00 124.66 217 LYS A N 1
ATOM 1533 C CA . LYS A 1 218 ? 127.944 105.550 147.123 1.00 124.66 217 LYS A CA 1
ATOM 1534 C C . LYS A 1 218 ? 128.464 104.392 147.964 1.00 124.66 217 LYS A C 1
ATOM 1535 O O . LYS A 1 218 ? 129.307 104.585 148.846 1.00 124.66 217 LYS A O 1
ATOM 1541 N N . PHE A 1 219 ? 127.988 103.174 147.693 1.00 123.07 218 PHE A N 1
ATOM 1542 C CA . PHE A 1 219 ? 128.465 102.020 148.447 1.00 123.07 218 PHE A CA 1
ATOM 1543 C C . PHE A 1 219 ? 129.923 101.714 148.128 1.00 123.07 218 PHE A C 1
ATOM 1544 O O . PHE A 1 219 ? 130.689 101.321 149.016 1.00 123.07 218 PHE A O 1
ATOM 1552 N N . ALA A 1 220 ? 130.329 101.891 146.870 1.00 118.76 219 ALA A N 1
ATOM 1553 C CA . ALA A 1 220 ? 131.731 101.692 146.515 1.00 118.76 219 ALA A CA 1
ATOM 1554 C C . ALA A 1 220 ? 132.622 102.700 147.231 1.00 118.76 219 ALA A C 1
ATOM 1555 O O . ALA A 1 220 ? 133.679 102.345 147.769 1.00 118.76 219 ALA A O 1
ATOM 1557 N N . GLN A 1 221 ? 132.208 103.969 147.247 1.00 124.30 220 GLN A N 1
ATOM 1558 C CA . GLN A 1 221 ? 132.974 104.986 147.959 1.00 124.30 220 GLN A CA 1
ATOM 1559 C C . GLN A 1 221 ? 133.008 104.700 149.454 1.00 124.30 220 GLN A C 1
ATOM 1560 O O . GLN A 1 221 ? 134.019 104.952 150.118 1.00 124.30 220 GLN A O 1
ATOM 1566 N N . ASP A 1 222 ? 131.917 104.159 150.000 1.00 121.61 221 ASP A N 1
ATOM 1567 C CA . ASP A 1 222 ? 131.911 103.771 151.407 1.00 121.61 221 ASP A CA 1
ATOM 1568 C C . ASP A 1 222 ? 132.892 102.635 151.669 1.00 121.61 221 ASP A C 1
ATOM 1569 O O . ASP A 1 222 ? 133.552 102.604 152.713 1.00 121.61 221 ASP A O 1
ATOM 1574 N N . MET A 1 223 ? 132.994 101.688 150.734 1.00 112.52 222 MET A N 1
ATOM 1575 C CA . MET A 1 223 ? 133.959 100.604 150.887 1.00 112.52 222 MET A CA 1
ATOM 1576 C C . MET A 1 223 ? 135.388 101.133 150.851 1.00 112.52 222 MET A C 1
ATOM 1577 O O . MET A 1 223 ? 136.239 100.709 151.645 1.00 112.52 222 MET A O 1
ATOM 1582 N N . GLU A 1 224 ? 135.670 102.063 149.936 1.00 116.10 223 GLU A N 1
ATOM 1583 C CA . GLU A 1 224 ? 136.991 102.687 149.924 1.00 116.10 223 GLU A CA 1
ATOM 1584 C C . GLU A 1 224 ? 137.252 103.444 151.222 1.00 116.10 223 GLU A C 1
ATOM 1585 O O . GLU A 1 224 ? 138.363 103.402 151.766 1.00 116.10 223 GLU A O 1
ATOM 1591 N N . LYS A 1 225 ? 136.232 104.122 151.747 1.00 108.42 224 LYS A N 1
ATOM 1592 C CA . LYS A 1 225 ? 136.399 104.857 152.995 1.00 108.42 224 LYS A CA 1
ATOM 1593 C C . LYS A 1 225 ? 136.704 103.917 154.154 1.00 108.42 224 LYS A C 1
ATOM 1594 O O . LYS A 1 225 ? 137.574 104.208 154.981 1.00 108.42 224 LYS A O 1
ATOM 1600 N N . VAL A 1 226 ? 136.016 102.776 154.221 1.00 100.65 225 VAL A N 1
ATOM 1601 C CA . VAL A 1 226 ? 136.227 101.885 155.358 1.00 100.65 225 VAL A CA 1
ATOM 1602 C C . VAL A 1 226 ? 137.563 101.159 155.235 1.00 100.65 225 VAL A C 1
ATOM 1603 O O . VAL A 1 226 ? 138.231 100.911 156.248 1.00 100.65 225 VAL A O 1
ATOM 1607 N N . THR A 1 227 ? 138.004 100.834 154.014 1.00 105.38 226 THR A N 1
ATOM 1608 C CA . THR A 1 227 ? 139.323 100.216 153.900 1.00 105.38 226 THR A CA 1
ATOM 1609 C C . THR A 1 227 ? 140.425 101.220 154.220 1.00 105.38 226 THR A C 1
ATOM 1610 O O . THR A 1 227 ? 141.441 100.860 154.829 1.00 105.38 226 THR A O 1
ATOM 1614 N N . ASP A 1 228 ? 140.232 102.491 153.850 1.00 102.98 227 ASP A N 1
ATOM 1615 C CA . ASP A 1 228 ? 141.185 103.518 154.256 1.00 102.98 227 ASP A CA 1
ATOM 1616 C C . ASP A 1 228 ? 141.193 103.688 155.770 1.00 102.98 227 ASP A C 1
ATOM 1617 O O . ASP A 1 228 ? 142.255 103.866 156.376 1.00 102.98 227 ASP A O 1
ATOM 1622 N N . PHE A 1 229 ? 140.017 103.624 156.397 1.00 102.35 228 PHE A N 1
ATOM 1623 C CA . PHE A 1 229 ? 139.937 103.735 157.850 1.00 102.35 228 PHE A CA 1
ATOM 1624 C C . PHE A 1 229 ? 140.671 102.586 158.528 1.00 102.35 228 PHE A C 1
ATOM 1625 O O . PHE A 1 229 ? 141.374 102.783 159.525 1.00 102.35 228 PHE A O 1
ATOM 1633 N N . TYR A 1 230 ? 140.512 101.371 158.002 1.00 104.67 229 TYR A N 1
ATOM 1634 C CA . TYR A 1 230 ? 141.197 100.227 158.594 1.00 104.67 229 TYR A CA 1
ATOM 1635 C C . TYR A 1 230 ? 142.704 100.286 158.390 1.00 104.67 229 TYR A C 1
ATOM 1636 O O . TYR A 1 230 ? 143.462 100.007 159.325 1.00 104.67 229 TYR A O 1
ATOM 1645 N N . GLN A 1 231 ? 143.162 100.644 157.192 1.00 89.25 230 GLN A N 1
ATOM 1646 C CA . GLN A 1 231 ? 144.591 100.544 156.927 1.00 89.25 230 GLN A CA 1
ATOM 1647 C C . GLN A 1 231 ? 145.362 101.752 157.447 1.00 89.25 230 GLN A C 1
ATOM 1648 O O . GLN A 1 231 ? 146.556 101.640 157.745 1.00 89.25 230 GLN A O 1
ATOM 1654 N N . ASN A 1 232 ? 144.704 102.907 157.574 1.00 92.34 231 ASN A N 1
ATOM 1655 C CA . ASN A 1 232 ? 145.353 104.061 158.187 1.00 92.34 231 ASN A CA 1
ATOM 1656 C C . ASN A 1 232 ? 145.605 103.826 159.671 1.00 92.34 231 ASN A C 1
ATOM 1657 O O . ASN A 1 232 ? 146.598 104.308 160.226 1.00 92.34 231 ASN A O 1
ATOM 1662 N N . ASN A 1 233 ? 144.710 103.088 160.330 1.00 94.54 232 ASN A N 1
ATOM 1663 C CA . ASN A 1 233 ? 144.842 102.809 161.756 1.00 94.54 232 ASN A CA 1
ATOM 1664 C C . ASN A 1 233 ? 145.977 101.846 162.075 1.00 94.54 232 ASN A C 1
ATOM 1665 O O . ASN A 1 233 ? 146.338 101.721 163.251 1.00 94.54 232 ASN A O 1
ATOM 1670 N N . GLY A 1 234 ? 146.544 101.171 161.083 1.00 102.64 233 GLY A N 1
ATOM 1671 C CA . GLY A 1 234 ? 147.671 100.293 161.304 1.00 102.64 233 GLY A CA 1
ATOM 1672 C C . GLY A 1 234 ? 147.417 98.812 161.125 1.00 102.64 233 GLY A C 1
ATOM 1673 O O . GLY A 1 234 ? 148.294 98.011 161.470 1.00 102.64 233 GLY A O 1
ATOM 1674 N N . TYR A 1 235 ? 146.258 98.420 160.605 1.00 102.90 234 TYR A N 1
ATOM 1675 C CA . TYR A 1 235 ? 145.953 97.024 160.323 1.00 102.90 234 TYR A CA 1
ATOM 1676 C C . TYR A 1 235 ? 146.062 96.800 158.822 1.00 102.90 234 TYR A C 1
ATOM 1677 O O . TYR A 1 235 ? 145.565 97.610 158.033 1.00 102.90 234 TYR A O 1
ATOM 1686 N N . PHE A 1 236 ? 146.713 95.707 158.431 1.00 102.54 235 PHE A N 1
ATOM 1687 C CA . PHE A 1 236 ? 147.283 95.595 157.098 1.00 102.54 235 PHE A CA 1
ATOM 1688 C C . PHE A 1 236 ? 146.655 94.460 156.294 1.00 102.54 235 PHE A C 1
ATOM 1689 O O . PHE A 1 236 ? 146.263 93.421 156.835 1.00 102.54 235 PHE A O 1
ATOM 1697 N N . ASP A 1 237 ? 146.556 94.709 154.987 1.00 107.82 236 ASP A N 1
ATOM 1698 C CA . ASP A 1 237 ? 146.110 93.825 153.910 1.00 107.82 236 ASP A CA 1
ATOM 1699 C C . ASP A 1 237 ? 144.605 93.589 153.852 1.00 107.82 236 ASP A C 1
ATOM 1700 O O . ASP A 1 237 ? 144.110 93.145 152.811 1.00 107.82 236 ASP A O 1
ATOM 1705 N N . PHE A 1 238 ? 143.879 93.873 154.941 1.00 111.21 237 PHE A N 1
ATOM 1706 C CA . PHE A 1 238 ? 142.420 94.012 154.965 1.00 111.21 237 PHE A CA 1
ATOM 1707 C C . PHE A 1 238 ? 141.696 93.180 153.907 1.00 111.21 237 PHE A C 1
ATOM 1708 O O . PHE A 1 238 ? 141.017 93.743 153.043 1.00 111.21 237 PHE A O 1
ATOM 1716 N N . ARG A 1 239 ? 141.853 91.861 153.922 1.00 121.28 238 ARG A N 1
ATOM 1717 C CA . ARG A 1 239 ? 141.270 91.052 152.855 1.00 121.28 238 ARG A CA 1
ATOM 1718 C C . ARG A 1 239 ? 139.749 91.113 152.938 1.00 121.28 238 ARG A C 1
ATOM 1719 O O . ARG A 1 239 ? 139.136 90.459 153.787 1.00 121.28 238 ARG A O 1
ATOM 1727 N N . ILE A 1 240 ? 139.140 91.902 152.051 1.00 113.58 239 ILE A N 1
ATOM 1728 C CA . ILE A 1 240 ? 137.688 92.029 151.985 1.00 113.58 239 ILE A CA 1
ATOM 1729 C C . ILE A 1 240 ? 137.124 90.791 151.306 1.00 113.58 239 ILE A C 1
ATOM 1730 O O . ILE A 1 240 ? 137.286 90.606 150.094 1.00 113.58 239 ILE A O 1
ATOM 1735 N N . LEU A 1 241 ? 136.465 89.932 152.084 1.00 119.17 240 LEU A N 1
ATOM 1736 C CA . LEU A 1 241 ? 136.016 88.646 151.562 1.00 119.17 240 LEU A CA 1
ATOM 1737 C C . LEU A 1 241 ? 134.980 88.822 150.457 1.00 119.17 240 LEU A C 1
ATOM 1738 O O . LEU A 1 241 ? 135.228 88.477 149.296 1.00 119.17 240 LEU A O 1
ATOM 1743 N N . ASP A 1 242 ? 133.813 89.366 150.797 1.00 127.54 241 ASP A N 1
ATOM 1744 C CA . ASP A 1 242 ? 132.725 89.430 149.832 1.00 127.54 241 ASP A CA 1
ATOM 1745 C C . ASP A 1 242 ? 131.654 90.387 150.339 1.00 127.54 241 ASP A C 1
ATOM 1746 O O . ASP A 1 242 ? 131.555 90.649 151.540 1.00 127.54 241 ASP A O 1
ATOM 1751 N N . THR A 1 243 ? 130.855 90.900 149.406 1.00 132.07 242 THR A N 1
ATOM 1752 C CA . THR A 1 243 ? 129.755 91.811 149.699 1.00 132.07 242 THR A CA 1
ATOM 1753 C C . THR A 1 243 ? 128.431 91.083 149.507 1.00 132.07 242 THR A C 1
ATOM 1754 O O . THR A 1 243 ? 128.191 90.495 148.447 1.00 132.07 242 THR A O 1
ATOM 1758 N N . ASP A 1 244 ? 127.569 91.141 150.519 1.00 132.15 243 ASP A N 1
ATOM 1759 C CA . ASP A 1 244 ? 126.315 90.387 150.538 1.00 132.15 243 ASP A CA 1
ATOM 1760 C C . ASP A 1 244 ? 125.143 91.364 150.597 1.00 132.15 243 ASP A C 1
ATOM 1761 O O . ASP A 1 244 ? 124.810 91.889 151.662 1.00 132.15 243 ASP A O 1
ATOM 1766 N N . ILE A 1 245 ? 124.514 91.598 149.450 1.00 135.55 244 ILE A N 1
ATOM 1767 C CA . ILE A 1 245 ? 123.292 92.392 149.396 1.00 135.55 244 ILE A CA 1
ATOM 1768 C C . ILE A 1 245 ? 122.094 91.471 149.580 1.00 135.55 244 ILE A C 1
ATOM 1769 O O . ILE A 1 245 ? 122.089 90.328 149.106 1.00 135.55 244 ILE A O 1
ATOM 1774 N N . GLN A 1 246 ? 121.072 91.961 150.279 1.00 145.34 245 GLN A N 1
ATOM 1775 C CA . GLN A 1 246 ? 119.881 91.159 150.550 1.00 145.34 245 GLN A CA 1
ATOM 1776 C C . GLN A 1 246 ? 118.662 92.066 150.476 1.00 145.34 245 GLN A C 1
ATOM 1777 O O . GLN A 1 246 ? 118.517 92.981 151.292 1.00 145.34 245 GLN A O 1
ATOM 1783 N N . THR A 1 247 ? 117.790 91.809 149.505 1.00 142.13 246 THR A N 1
ATOM 1784 C CA . THR A 1 247 ? 116.566 92.581 149.346 1.00 142.13 246 THR A CA 1
ATOM 1785 C C . THR A 1 247 ? 115.449 91.938 150.168 1.00 142.13 246 THR A C 1
ATOM 1786 O O . THR A 1 247 ? 115.668 90.994 150.933 1.00 142.13 246 THR A O 1
ATOM 1790 N N . ASN A 1 248 ? 114.232 92.448 150.018 1.00 141.06 247 ASN A N 1
ATOM 1791 C CA . ASN A 1 248 ? 113.066 91.950 150.733 1.00 141.06 247 ASN A CA 1
ATOM 1792 C C . ASN A 1 248 ? 111.986 91.548 149.728 1.00 141.06 247 ASN A C 1
ATOM 1793 O O . ASN A 1 248 ? 112.208 91.544 148.513 1.00 141.06 247 ASN A O 1
ATOM 1798 N N . GLU A 1 249 ? 110.811 91.204 150.247 1.00 140.58 248 GLU A N 1
ATOM 1799 C CA . GLU A 1 249 ? 109.672 90.917 149.387 1.00 140.58 248 GLU A CA 1
ATOM 1800 C C . GLU A 1 249 ? 109.261 92.175 148.632 1.00 140.58 248 GLU A C 1
ATOM 1801 O O . GLU A 1 249 ? 109.302 93.283 149.174 1.00 140.58 248 GLU A O 1
ATOM 1807 N N . ASP A 1 250 ? 108.890 91.998 147.362 1.00 141.97 249 ASP A N 1
ATOM 1808 C CA . ASP A 1 250 ? 108.496 93.048 146.424 1.00 141.97 249 ASP A CA 1
ATOM 1809 C C . ASP A 1 250 ? 109.687 93.922 146.034 1.00 141.97 249 ASP A C 1
ATOM 1810 O O . ASP A 1 250 ? 109.545 94.794 145.170 1.00 141.97 249 ASP A O 1
ATOM 1815 N N . LYS A 1 251 ? 110.868 93.684 146.608 1.00 137.38 250 LYS A N 1
ATOM 1816 C CA . LYS A 1 251 ? 112.092 94.418 146.282 1.00 137.38 250 LYS A CA 1
ATOM 1817 C C . LYS A 1 251 ? 111.923 95.916 146.544 1.00 137.38 250 LYS A C 1
ATOM 1818 O O . LYS A 1 251 ? 112.012 96.753 145.643 1.00 137.38 250 LYS A O 1
ATOM 1820 N N . THR A 1 252 ? 111.674 96.237 147.803 1.00 141.15 251 THR A N 1
ATOM 1821 C CA . THR A 1 252 ? 111.549 97.621 148.248 1.00 141.15 251 THR A CA 1
ATOM 1822 C C . THR A 1 252 ? 112.511 97.964 149.375 1.00 141.15 251 THR A C 1
ATOM 1823 O O . THR A 1 252 ? 113.043 99.077 149.402 1.00 141.15 251 THR A O 1
ATOM 1827 N N . ARG A 1 253 ? 112.746 97.042 150.302 1.00 143.91 252 ARG A N 1
ATOM 1828 C CA . ARG A 1 253 ? 113.690 97.243 151.390 1.00 143.91 252 ARG A CA 1
ATOM 1829 C C . ARG A 1 253 ? 114.958 96.438 151.136 1.00 143.91 252 ARG A C 1
ATOM 1830 O O . ARG A 1 253 ? 114.924 95.364 150.530 1.00 143.91 252 ARG A O 1
ATOM 1838 N N . GLN A 1 254 ? 116.082 96.969 151.609 1.00 145.95 253 GLN A N 1
ATOM 1839 C CA . GLN A 1 254 ? 117.386 96.364 151.384 1.00 145.95 253 GLN A CA 1
ATOM 1840 C C . GLN A 1 254 ? 118.123 96.216 152.706 1.00 145.95 253 GLN A C 1
ATOM 1841 O O . GLN A 1 254 ? 118.102 97.122 153.545 1.00 145.95 253 GLN A O 1
ATOM 1847 N N . THR A 1 255 ? 118.772 95.067 152.886 1.00 144.88 254 THR A N 1
ATOM 1848 C CA . THR A 1 255 ? 119.597 94.808 154.057 1.00 144.88 254 THR A CA 1
ATOM 1849 C C . THR A 1 255 ? 120.978 94.385 153.586 1.00 144.88 254 THR A C 1
ATOM 1850 O O . THR A 1 255 ? 121.102 93.477 152.759 1.00 144.88 254 THR A O 1
ATOM 1854 N N . ILE A 1 256 ? 122.008 95.043 154.108 1.00 139.00 255 ILE A N 1
ATOM 1855 C CA . ILE A 1 256 ? 123.375 94.820 153.664 1.00 139.00 255 ILE A CA 1
ATOM 1856 C C . ILE A 1 256 ? 124.086 93.905 154.654 1.00 139.00 255 ILE A C 1
ATOM 1857 O O . ILE A 1 256 ? 123.817 93.908 155.860 1.00 139.00 255 ILE A O 1
ATOM 1862 N N . LYS A 1 257 ? 125.000 93.098 154.122 1.00 129.00 256 LYS A N 1
ATOM 1863 C CA . LYS A 1 257 ? 125.828 92.218 154.931 1.00 129.00 256 LYS A CA 1
ATOM 1864 C C . LYS A 1 257 ? 127.248 92.257 154.391 1.00 129.00 256 LYS A C 1
ATOM 1865 O O . LYS A 1 257 ? 127.467 92.084 153.189 1.00 129.00 256 LYS A O 1
ATOM 1871 N N . ILE A 1 258 ? 128.207 92.484 155.284 1.00 127.40 257 ILE A N 1
ATOM 1872 C CA . ILE A 1 258 ? 129.615 92.585 154.924 1.00 127.40 257 ILE A CA 1
ATOM 1873 C C . ILE A 1 258 ? 130.412 91.642 155.811 1.00 127.40 257 ILE A C 1
ATOM 1874 O O . ILE A 1 258 ? 130.170 91.559 157.020 1.00 127.40 257 ILE A O 1
ATOM 1879 N N . THR A 1 259 ? 131.358 90.927 155.210 1.00 119.35 258 THR A N 1
ATOM 1880 C CA . THR A 1 259 ? 132.297 90.090 155.943 1.00 119.35 258 THR A CA 1
ATOM 1881 C C . THR A 1 259 ? 133.715 90.466 155.532 1.00 119.35 258 THR A C 1
ATOM 1882 O O . THR A 1 259 ? 133.992 90.673 154.345 1.00 119.35 258 THR A O 1
ATOM 1886 N N . VAL A 1 260 ? 134.596 90.601 156.521 1.00 113.27 259 VAL A N 1
ATOM 1887 C CA . VAL A 1 260 ? 135.952 91.086 156.323 1.00 113.27 259 VAL A CA 1
ATOM 1888 C C . VAL A 1 260 ? 136.920 90.159 157.053 1.00 113.27 259 VAL A C 1
ATOM 1889 O O . VAL A 1 260 ? 136.526 89.155 157.643 1.00 113.27 259 VAL A O 1
ATOM 1893 N N . HIS A 1 261 ? 138.202 90.517 157.007 1.00 106.24 260 HIS A N 1
ATOM 1894 C CA . HIS A 1 261 ? 139.247 89.711 157.632 1.00 106.24 260 HIS A CA 1
ATOM 1895 C C . HIS A 1 261 ? 140.444 90.602 157.914 1.00 106.24 260 HIS A C 1
ATOM 1896 O O . HIS A 1 261 ? 140.973 91.234 156.994 1.00 106.24 260 HIS A O 1
ATOM 1903 N N . GLU A 1 262 ? 140.874 90.651 159.173 1.00 100.11 261 GLU A N 1
ATOM 1904 C CA . GLU A 1 262 ? 142.034 91.438 159.555 1.00 100.11 261 GLU A CA 1
ATOM 1905 C C . GLU A 1 262 ? 143.292 90.574 159.521 1.00 100.11 261 GLU A C 1
ATOM 1906 O O . GLU A 1 262 ? 143.244 89.364 159.291 1.00 100.11 261 GLU A O 1
ATOM 1912 N N . GLY A 1 263 ? 144.436 91.205 159.764 1.00 111.99 262 GLY A N 1
ATOM 1913 C CA . GLY A 1 263 ? 145.706 90.509 159.704 1.00 111.99 262 GLY A CA 1
ATOM 1914 C C . GLY A 1 263 ? 146.667 90.920 160.799 1.00 111.99 262 GLY A C 1
ATOM 1915 O O . GLY A 1 263 ? 147.861 90.610 160.737 1.00 111.99 262 GLY A O 1
ATOM 1916 N N . GLY A 1 264 ? 146.161 91.623 161.808 1.00 118.50 263 GLY A N 1
ATOM 1917 C CA . GLY A 1 264 ? 146.999 92.079 162.900 1.00 118.50 263 GLY A CA 1
ATOM 1918 C C . GLY A 1 264 ? 147.807 93.314 162.563 1.00 118.50 263 GLY A C 1
ATOM 1919 O O . GLY A 1 264 ? 148.131 93.547 161.394 1.00 118.50 263 GLY A O 1
ATOM 1920 N N . ARG A 1 265 ? 148.132 94.117 163.577 1.00 127.69 264 ARG A N 1
ATOM 1921 C CA . ARG A 1 265 ? 148.901 95.332 163.353 1.00 127.69 264 ARG A CA 1
ATOM 1922 C C . ARG A 1 265 ? 150.368 94.995 163.090 1.00 127.69 264 ARG A C 1
ATOM 1923 O O . ARG A 1 265 ? 150.841 93.880 163.333 1.00 127.69 264 ARG A O 1
ATOM 1931 N N . PHE A 1 266 ? 151.082 95.978 162.547 1.00 128.56 265 PHE A N 1
ATOM 1932 C CA . PHE A 1 266 ? 152.511 95.852 162.299 1.00 128.56 265 PHE A CA 1
ATOM 1933 C C . PHE A 1 266 ? 153.235 97.112 162.757 1.00 128.56 265 PHE A C 1
ATOM 1934 O O . PHE A 1 266 ? 152.623 98.000 163.360 1.00 128.56 265 PHE A O 1
ATOM 1942 N N . ARG A 1 267 ? 154.534 97.204 162.468 1.00 134.11 266 ARG A N 1
ATOM 1943 C CA . ARG A 1 267 ? 155.352 98.371 162.817 1.00 134.11 266 ARG A CA 1
ATOM 1944 C C . ARG A 1 267 ? 156.353 98.567 161.681 1.00 134.11 266 ARG A C 1
ATOM 1945 O O . ARG A 1 267 ? 157.383 97.890 161.628 1.00 134.11 266 ARG A O 1
ATOM 1953 N N . TRP A 1 268 ? 156.047 99.492 160.775 1.00 138.41 267 TRP A N 1
ATOM 1954 C CA . TRP A 1 268 ? 156.859 99.675 159.576 1.00 138.41 267 TRP A CA 1
ATOM 1955 C C . TRP A 1 268 ? 157.827 100.827 159.826 1.00 138.41 267 TRP A C 1
ATOM 1956 O O . TRP A 1 268 ? 157.417 101.992 159.869 1.00 138.41 267 TRP A O 1
ATOM 1967 N N . GLY A 1 269 ? 159.110 100.510 159.989 1.00 129.64 268 GLY A N 1
ATOM 1968 C CA . GLY A 1 269 ? 160.090 101.525 160.334 1.00 129.64 268 GLY A CA 1
ATOM 1969 C C . GLY A 1 269 ? 161.397 101.471 159.566 1.00 129.64 268 GLY A C 1
ATOM 1970 O O . GLY A 1 269 ? 162.321 102.235 159.861 1.00 129.64 268 GLY A O 1
ATOM 1971 N N . LYS A 1 270 ? 161.495 100.579 158.582 1.00 111.42 269 LYS A N 1
ATOM 1972 C CA . LYS A 1 270 ? 162.757 100.387 157.875 1.00 111.42 269 LYS A CA 1
ATOM 1973 C C . LYS A 1 270 ? 162.636 100.698 156.388 1.00 111.42 269 LYS A C 1
ATOM 1974 O O . LYS A 1 270 ? 163.093 99.918 155.547 1.00 111.42 269 LYS A O 1
ATOM 1980 N N . VAL A 1 271 ? 162.017 101.833 156.055 1.00 92.42 270 VAL A N 1
ATOM 1981 C CA . VAL A 1 271 ? 161.932 102.254 154.664 1.00 92.42 270 VAL A CA 1
ATOM 1982 C C . VAL A 1 271 ? 163.329 102.532 154.126 1.00 92.42 270 VAL A C 1
ATOM 1983 O O . VAL A 1 271 ? 164.219 102.981 154.856 1.00 92.42 270 VAL A O 1
ATOM 1987 N N . SER A 1 272 ? 163.526 102.258 152.838 1.00 89.61 271 SER A N 1
ATOM 1988 C CA . SER A 1 272 ? 164.823 102.448 152.206 1.00 89.61 271 SER A CA 1
ATOM 1989 C C . SER A 1 272 ? 164.625 102.772 150.733 1.00 89.61 271 SER A C 1
ATOM 1990 O O . SER A 1 272 ? 163.593 102.441 150.142 1.00 89.61 271 SER A O 1
ATOM 1993 N N . ILE A 1 273 ? 165.629 103.421 150.146 1.00 84.44 272 ILE A N 1
ATOM 1994 C CA . ILE A 1 273 ? 165.602 103.835 148.749 1.00 84.44 272 ILE A CA 1
ATOM 1995 C C . ILE A 1 273 ? 166.885 103.365 148.079 1.00 84.44 272 ILE A C 1
ATOM 1996 O O . ILE A 1 273 ? 167.983 103.624 148.583 1.00 84.44 272 ILE A O 1
ATOM 2001 N N . GLU A 1 274 ? 166.745 102.680 146.945 1.00 93.90 273 GLU A N 1
ATOM 2002 C CA . GLU A 1 274 ? 167.883 102.195 146.178 1.00 93.90 273 GLU A CA 1
ATOM 2003 C C . GLU A 1 274 ? 167.593 102.352 144.694 1.00 93.90 273 GLU A C 1
ATOM 2004 O O . GLU A 1 274 ? 166.460 102.147 144.251 1.00 93.90 273 GLU A O 1
ATOM 2010 N N . GLY A 1 275 ? 168.620 102.712 143.929 1.00 99.75 274 GLY A N 1
ATOM 2011 C CA . GLY A 1 275 ? 168.461 102.882 142.498 1.00 99.75 274 GLY A CA 1
ATOM 2012 C C . GLY A 1 275 ? 169.349 103.958 141.911 1.00 99.75 274 GLY A C 1
ATOM 2013 O O . GLY A 1 275 ? 170.118 104.601 142.631 1.00 99.75 274 GLY A O 1
ATOM 2014 N N . ASP A 1 276 ? 169.250 104.165 140.600 1.00 97.00 275 ASP A N 1
ATOM 2015 C CA . ASP A 1 276 ? 170.074 105.157 139.927 1.00 97.00 275 ASP A CA 1
ATOM 2016 C C . ASP A 1 276 ? 169.460 106.544 140.064 1.00 97.00 275 ASP A C 1
ATOM 2017 O O . ASP A 1 276 ? 168.271 106.745 139.802 1.00 97.00 275 ASP A O 1
ATOM 2022 N N . THR A 1 277 ? 170.284 107.500 140.481 1.00 89.29 276 THR A N 1
ATOM 2023 C CA . THR A 1 277 ? 169.861 108.870 140.760 1.00 89.29 276 THR A CA 1
ATOM 2024 C C . THR A 1 277 ? 170.831 109.849 140.104 1.00 89.29 276 THR A C 1
ATOM 2025 O O . THR A 1 277 ? 171.374 110.746 140.749 1.00 89.29 276 THR A O 1
ATOM 2029 N N . ASN A 1 278 ? 171.060 109.659 138.800 1.00 84.61 277 ASN A N 1
ATOM 2030 C CA . ASN A 1 278 ? 172.124 110.301 138.027 1.00 84.61 277 ASN A CA 1
ATOM 2031 C C . ASN A 1 278 ? 172.421 111.743 138.426 1.00 84.61 277 ASN A C 1
ATOM 2032 O O . ASN A 1 278 ? 173.588 112.112 138.591 1.00 84.61 277 ASN A O 1
ATOM 2037 N N . GLU A 1 279 ? 171.387 112.567 138.581 1.00 81.40 278 GLU A N 1
ATOM 2038 C CA . GLU A 1 279 ? 171.580 113.961 138.960 1.00 81.40 278 GLU A CA 1
ATOM 2039 C C . GLU A 1 279 ? 171.120 114.285 140.371 1.00 81.40 278 GLU A C 1
ATOM 2040 O O . GLU A 1 279 ? 171.781 115.068 141.055 1.00 81.40 278 GLU A O 1
ATOM 2046 N N . VAL A 1 280 ? 170.017 113.705 140.824 1.00 81.40 279 VAL A N 1
ATOM 2047 C CA . VAL A 1 280 ? 169.504 114.023 142.162 1.00 81.40 279 VAL A CA 1
ATOM 2048 C C . VAL A 1 280 ? 170.335 113.287 143.205 1.00 81.40 279 VAL A C 1
ATOM 2049 O O . VAL A 1 280 ? 170.582 112.079 143.052 1.00 81.40 279 VAL A O 1
ATOM 2053 N N . PRO A 1 281 ? 170.788 113.951 144.266 1.00 81.47 280 PRO A N 1
ATOM 2054 C CA . PRO A 1 281 ? 171.556 113.248 145.300 1.00 81.47 280 PRO A CA 1
ATOM 2055 C C . PRO A 1 281 ? 170.668 112.335 146.132 1.00 81.47 280 PRO A C 1
ATOM 2056 O O . PRO A 1 281 ? 169.501 112.636 146.394 1.00 81.47 280 PRO A O 1
ATOM 2060 N N . LYS A 1 282 ? 171.240 111.203 146.546 1.00 81.40 281 LYS A N 1
ATOM 2061 C CA . LYS A 1 282 ? 170.478 110.221 147.313 1.00 81.40 281 LYS A CA 1
ATOM 2062 C C . LYS A 1 282 ? 170.078 110.775 148.674 1.00 81.40 281 LYS A C 1
ATOM 2063 O O . LYS A 1 282 ? 168.992 110.477 149.184 1.00 81.40 281 LYS A O 1
ATOM 2069 N N . ALA A 1 283 ? 170.951 111.581 149.283 1.00 85.80 282 ALA A N 1
ATOM 2070 C CA . ALA A 1 283 ? 170.668 112.107 150.615 1.00 85.80 282 ALA A CA 1
ATOM 2071 C C . ALA A 1 283 ? 169.467 113.043 150.599 1.00 85.80 282 ALA A C 1
ATOM 2072 O O . ALA A 1 283 ? 168.669 113.058 151.545 1.00 85.80 282 ALA A O 1
ATOM 2074 N N . GLU A 1 284 ? 169.321 113.834 149.533 1.00 90.81 283 GLU A N 1
ATOM 2075 C CA . GLU A 1 284 ? 168.193 114.756 149.447 1.00 90.81 283 GLU A CA 1
ATOM 2076 C C . GLU A 1 284 ? 166.869 114.004 149.418 1.00 90.81 283 GLU A C 1
ATOM 2077 O O . GLU A 1 284 ? 165.895 114.422 150.054 1.00 90.81 283 GLU A O 1
ATOM 2083 N N . LEU A 1 285 ? 166.815 112.891 148.684 1.00 85.46 284 LEU A N 1
ATOM 2084 C CA . LEU A 1 285 ? 165.601 112.083 148.669 1.00 85.46 284 LEU A CA 1
ATOM 2085 C C . LEU A 1 285 ? 165.409 111.356 149.993 1.00 85.46 284 LEU A C 1
ATOM 2086 O O . LEU A 1 285 ? 164.276 111.193 150.459 1.00 85.46 284 LEU A O 1
ATOM 2091 N N . GLU A 1 286 ? 166.506 110.910 150.611 1.00 89.31 285 GLU A N 1
ATOM 2092 C CA . GLU A 1 286 ? 166.408 110.228 151.897 1.00 89.31 285 GLU A CA 1
ATOM 2093 C C . GLU A 1 286 ? 165.820 111.144 152.961 1.00 89.31 285 GLU A C 1
ATOM 2094 O O . GLU A 1 286 ? 165.037 110.703 153.810 1.00 89.31 285 GLU A O 1
ATOM 2100 N N . LYS A 1 287 ? 166.189 112.427 152.932 1.00 94.06 286 LYS A N 1
ATOM 2101 C CA . LYS A 1 287 ? 165.597 113.382 153.863 1.00 94.06 286 LYS A CA 1
ATOM 2102 C C . LYS A 1 287 ? 164.107 113.559 153.605 1.00 94.06 286 LYS A C 1
ATOM 2103 O O . LYS A 1 287 ? 163.338 113.789 154.545 1.00 94.06 286 LYS A O 1
ATOM 2109 N N . LEU A 1 288 ? 163.681 113.456 152.345 1.00 81.40 287 LEU A N 1
ATOM 2110 C CA . LEU A 1 288 ? 162.263 113.563 152.027 1.00 81.40 287 LEU A CA 1
ATOM 2111 C C . LEU A 1 288 ? 161.478 112.342 152.484 1.00 81.40 287 LEU A C 1
ATOM 2112 O O . LEU A 1 288 ? 160.261 112.437 152.673 1.00 81.40 287 LEU A O 1
ATOM 2117 N N . LEU A 1 289 ? 162.145 111.203 152.672 1.00 82.69 288 LEU A N 1
ATOM 2118 C CA . LEU A 1 289 ? 161.484 109.975 153.111 1.00 82.69 288 LEU A CA 1
ATOM 2119 C C . LEU A 1 289 ? 161.200 110.064 154.611 1.00 82.69 288 LEU A C 1
ATOM 2120 O O . LEU A 1 289 ? 161.799 109.379 155.442 1.00 82.69 288 LEU A O 1
ATOM 2125 N N . THR A 1 290 ? 160.258 110.940 154.952 1.00 93.54 289 THR A N 1
ATOM 2126 C CA . THR A 1 290 ? 159.880 111.126 156.347 1.00 93.54 289 THR A CA 1
ATOM 2127 C C . THR A 1 290 ? 159.059 109.931 156.827 1.00 93.54 289 THR A C 1
ATOM 2128 O O . THR A 1 290 ? 158.118 109.495 156.155 1.00 93.54 289 THR A O 1
ATOM 2132 N N . MET A 1 291 ? 159.451 109.375 157.971 1.00 103.30 290 MET A N 1
ATOM 2133 C CA . MET A 1 291 ? 158.805 108.199 158.537 1.00 103.30 290 MET A CA 1
ATOM 2134 C C . MET A 1 291 ? 159.381 107.958 159.924 1.00 103.30 290 MET A C 1
ATOM 2135 O O . MET A 1 291 ? 160.501 108.377 160.231 1.00 103.30 290 MET A O 1
ATOM 2140 N N . LYS A 1 292 ? 158.600 107.279 160.756 1.00 112.61 291 LYS A N 1
ATOM 2141 C CA . LYS A 1 292 ? 159.014 106.902 162.097 1.00 112.61 291 LYS A CA 1
ATOM 2142 C C . LYS A 1 292 ? 158.458 105.524 162.416 1.00 112.61 291 LYS A C 1
ATOM 2143 O O . LYS A 1 292 ? 157.372 105.165 161.946 1.00 112.61 291 LYS A O 1
ATOM 2149 N N . PRO A 1 293 ? 159.184 104.725 163.202 1.00 106.52 292 PRO A N 1
ATOM 2150 C CA . PRO A 1 293 ? 158.659 103.403 163.579 1.00 106.52 292 PRO A CA 1
ATOM 2151 C C . PRO A 1 293 ? 157.449 103.461 164.498 1.00 106.52 292 PRO A C 1
ATOM 2152 O O . PRO A 1 293 ? 156.871 102.410 164.800 1.00 106.52 292 PRO A O 1
ATOM 2156 N N . GLY A 1 294 ? 157.042 104.645 164.948 1.00 113.63 293 GLY A N 1
ATOM 2157 C CA . GLY A 1 294 ? 155.908 104.792 165.835 1.00 113.63 293 GLY A CA 1
ATOM 2158 C C . GLY A 1 294 ? 154.595 104.932 165.093 1.00 113.63 293 GLY A C 1
ATOM 2159 O O . GLY A 1 294 ? 154.547 105.009 163.863 1.00 113.63 293 GLY A O 1
ATOM 2160 N N . LYS A 1 295 ? 153.518 104.926 165.873 1.00 119.25 294 LYS A N 1
ATOM 2161 C CA . LYS A 1 295 ? 152.153 105.053 165.305 1.00 119.25 294 LYS A CA 1
ATOM 2162 C C . LYS A 1 295 ? 151.799 103.778 164.534 1.00 119.25 294 LYS A C 1
ATOM 2163 O O . LYS A 1 295 ? 150.804 103.816 163.804 1.00 119.25 294 LYS A O 1
ATOM 2169 N N . TRP A 1 296 ? 152.549 102.696 164.733 1.00 121.57 295 TRP A N 1
ATOM 2170 C CA . TRP A 1 296 ? 152.282 101.483 163.928 1.00 121.57 295 TRP A CA 1
ATOM 2171 C C . TRP A 1 296 ? 152.427 101.902 162.476 1.00 121.57 295 TRP A C 1
ATOM 2172 O O . TRP A 1 296 ? 153.445 101.542 161.872 1.00 121.57 295 TRP A O 1
ATOM 2183 N N . TYR A 1 297 ? 151.436 102.609 161.939 1.00 115.51 296 TYR A N 1
ATOM 2184 C CA . TYR A 1 297 ? 151.621 103.193 160.613 1.00 115.51 296 TYR A CA 1
ATOM 2185 C C . TYR A 1 297 ? 150.576 104.269 160.349 1.00 115.51 296 TYR A C 1
ATOM 2186 O O . TYR A 1 297 ? 149.685 104.503 161.172 1.00 115.51 296 TYR A O 1
ATOM 2195 N N . GLU A 1 298 ? 150.677 104.918 159.192 1.00 103.57 297 GLU A N 1
ATOM 2196 C CA . GLU A 1 298 ? 149.573 105.671 158.609 1.00 103.57 297 GLU A CA 1
ATOM 2197 C C . GLU A 1 298 ? 149.722 105.591 157.097 1.00 103.57 297 GLU A C 1
ATOM 2198 O O . GLU A 1 298 ? 150.613 106.229 156.529 1.00 103.57 297 GLU A O 1
ATOM 2204 N N . ARG A 1 299 ? 148.872 104.789 156.448 1.00 84.55 298 ARG A N 1
ATOM 2205 C CA . ARG A 1 299 ? 149.075 104.489 155.032 1.00 84.55 298 ARG A CA 1
ATOM 2206 C C . ARG A 1 299 ? 148.919 105.730 154.162 1.00 84.55 298 ARG A C 1
ATOM 2207 O O . ARG A 1 299 ? 149.581 105.856 153.124 1.00 84.55 298 ARG A O 1
ATOM 2215 N N . GLN A 1 300 ? 148.034 106.649 154.555 1.00 93.29 299 GLN A N 1
ATOM 2216 C CA . GLN A 1 300 ? 147.921 107.902 153.818 1.00 93.29 299 GLN A CA 1
ATOM 2217 C C . GLN A 1 300 ? 149.239 108.666 153.851 1.00 93.29 299 GLN A C 1
ATOM 2218 O O . GLN A 1 300 ? 149.581 109.368 152.894 1.00 93.29 299 GLN A O 1
ATOM 2224 N N . GLN A 1 301 ? 150.008 108.519 154.934 1.00 89.93 300 GLN A N 1
ATOM 2225 C CA . GLN A 1 301 ? 151.344 109.107 154.967 1.00 89.93 300 GLN A CA 1
ATOM 2226 C C . GLN A 1 301 ? 152.257 108.453 153.937 1.00 89.93 300 GLN A C 1
ATOM 2227 O O . GLN A 1 301 ? 153.091 109.126 153.322 1.00 89.93 300 GLN A O 1
ATOM 2233 N N . MET A 1 302 ? 152.112 107.141 153.729 1.00 81.40 301 MET A N 1
ATOM 2234 C CA . MET A 1 302 ? 152.890 106.476 152.688 1.00 81.40 301 MET A CA 1
ATOM 2235 C C . MET A 1 302 ? 152.500 106.985 151.305 1.00 81.40 301 MET A C 1
ATOM 2236 O O . MET A 1 302 ? 153.369 107.243 150.464 1.00 81.40 301 MET A O 1
ATOM 2241 N N . THR A 1 303 ? 151.200 107.141 151.053 1.00 81.40 302 THR A N 1
ATOM 2242 C CA . THR A 1 303 ? 150.770 107.711 149.780 1.00 81.40 302 THR A CA 1
ATOM 2243 C C . THR A 1 303 ? 151.315 109.124 149.605 1.00 81.40 302 THR A C 1
ATOM 2244 O O . THR A 1 303 ? 151.744 109.504 148.508 1.00 81.40 302 THR A O 1
ATOM 2248 N N . ALA A 1 304 ? 151.334 109.905 150.686 1.00 81.40 303 ALA A N 1
ATOM 2249 C CA . ALA A 1 304 ? 151.826 111.275 150.613 1.00 81.40 303 ALA A CA 1
ATOM 2250 C C . ALA A 1 304 ? 153.316 111.311 150.301 1.00 81.40 303 ALA A C 1
ATOM 2251 O O . ALA A 1 304 ? 153.767 112.108 149.472 1.00 81.40 303 ALA A O 1
ATOM 2253 N N . VAL A 1 305 ? 154.103 110.456 150.959 1.00 81.40 304 VAL A N 1
ATOM 2254 C CA . VAL A 1 305 ? 155.540 110.477 150.708 1.00 81.40 304 VAL A CA 1
ATOM 2255 C C . VAL A 1 305 ? 155.848 109.920 149.323 1.00 81.40 304 VAL A C 1
ATOM 2256 O O . VAL A 1 305 ? 156.808 110.351 148.674 1.00 81.40 304 VAL A O 1
ATOM 2260 N N . LEU A 1 306 ? 155.032 108.986 148.827 1.00 81.40 305 LEU A N 1
ATOM 2261 C CA . LEU A 1 306 ? 155.207 108.521 147.455 1.00 81.40 305 LEU A CA 1
ATOM 2262 C C . LEU A 1 306 ? 154.925 109.641 146.462 1.00 81.40 305 LEU A C 1
ATOM 2263 O O . LEU A 1 306 ? 155.685 109.848 145.508 1.00 81.40 305 LEU A O 1
ATOM 2268 N N . GLY A 1 307 ? 153.833 110.378 146.671 1.00 81.40 306 GLY A N 1
ATOM 2269 C CA . GLY A 1 307 ? 153.562 111.530 145.827 1.00 81.40 306 GLY A CA 1
ATOM 2270 C C . GLY A 1 307 ? 154.660 112.572 145.898 1.00 81.40 306 GLY A C 1
ATOM 2271 O O . GLY A 1 307 ? 155.014 113.186 144.890 1.00 81.40 306 GLY A O 1
ATOM 2272 N N . GLU A 1 308 ? 155.233 112.767 147.087 1.00 81.40 307 GLU A N 1
ATOM 2273 C CA . GLU A 1 308 ? 156.290 113.761 147.244 1.00 81.40 307 GLU A CA 1
ATOM 2274 C C . GLU A 1 308 ? 157.572 113.327 146.545 1.00 81.40 307 GLU A C 1
ATOM 2275 O O . GLU A 1 308 ? 158.270 114.156 145.952 1.00 81.40 307 GLU A O 1
ATOM 2281 N N . ILE A 1 309 ? 157.903 112.035 146.605 1.00 81.40 308 ILE A N 1
ATOM 2282 C CA . ILE A 1 309 ? 159.115 111.566 145.943 1.00 81.40 308 ILE A CA 1
ATOM 2283 C C . ILE A 1 309 ? 158.910 111.504 144.435 1.00 81.40 308 ILE A C 1
ATOM 2284 O O . ILE A 1 309 ? 159.877 111.575 143.668 1.00 81.40 308 ILE A O 1
ATOM 2289 N N . GLN A 1 310 ? 157.661 111.378 143.981 1.00 81.40 309 GLN A N 1
ATOM 2290 C CA . GLN A 1 310 ? 157.380 111.482 142.556 1.00 81.40 309 GLN A CA 1
ATOM 2291 C C . GLN A 1 310 ? 157.361 112.926 142.073 1.00 81.40 309 GLN A C 1
ATOM 2292 O O . GLN A 1 310 ? 157.641 113.177 140.896 1.00 81.40 309 GLN A O 1
ATOM 2298 N N . ASN A 1 311 ? 157.034 113.874 142.949 1.00 81.40 310 ASN A N 1
ATOM 2299 C CA . ASN A 1 311 ? 157.061 115.286 142.594 1.00 81.40 310 ASN A CA 1
ATOM 2300 C C . ASN A 1 311 ? 158.462 115.877 142.649 1.00 81.40 310 ASN A C 1
ATOM 2301 O O . ASN A 1 311 ? 158.780 116.769 141.855 1.00 81.40 310 ASN A O 1
ATOM 2306 N N . ARG A 1 312 ? 159.305 115.404 143.567 1.00 81.40 311 ARG A N 1
ATOM 2307 C CA . ARG A 1 312 ? 160.682 115.881 143.626 1.00 81.40 311 ARG A CA 1
ATOM 2308 C C . ARG A 1 312 ? 161.476 115.379 142.428 1.00 81.40 311 ARG A C 1
ATOM 2309 O O . ARG A 1 312 ? 161.986 116.172 141.628 1.00 81.40 311 ARG A O 1
ATOM 2317 N N . MET A 1 313 ? 161.587 114.062 142.284 1.00 81.40 312 MET A N 1
ATOM 2318 C CA . MET A 1 313 ? 162.145 113.487 141.066 1.00 81.40 312 MET A CA 1
ATOM 2319 C C . MET A 1 313 ? 161.133 113.674 139.946 1.00 81.40 312 MET A C 1
ATOM 2320 O O . MET A 1 313 ? 160.180 112.899 139.820 1.00 81.40 312 MET A O 1
ATOM 2325 N N . GLY A 1 314 ? 161.343 114.699 139.131 1.00 81.40 313 GLY A N 1
ATOM 2326 C CA . GLY A 1 314 ? 160.345 115.157 138.188 1.00 81.40 313 GLY A CA 1
ATOM 2327 C C . GLY A 1 314 ? 160.389 116.666 138.118 1.00 81.40 313 GLY A C 1
ATOM 2328 O O . GLY A 1 314 ? 159.673 117.296 137.336 1.00 81.40 313 GLY A O 1
ATOM 2329 N N . SER A 1 315 ? 161.235 117.250 138.962 1.00 81.40 314 SER A N 1
ATOM 2330 C CA . SER A 1 315 ? 161.597 118.657 138.881 1.00 81.40 314 SER A CA 1
ATOM 2331 C C . SER A 1 315 ? 162.993 118.841 138.313 1.00 81.40 314 SER A C 1
ATOM 2332 O O . SER A 1 315 ? 163.277 119.868 137.687 1.00 81.40 314 SER A O 1
ATOM 2335 N N . ALA A 1 316 ? 163.881 117.868 138.521 1.00 81.40 315 ALA A N 1
ATOM 2336 C CA . ALA A 1 316 ? 165.182 117.887 137.869 1.00 81.40 315 ALA A CA 1
ATOM 2337 C C . ALA A 1 316 ? 165.092 117.542 136.390 1.00 81.40 315 ALA A C 1
ATOM 2338 O O . ALA A 1 316 ? 166.068 117.754 135.662 1.00 81.40 315 ALA A O 1
ATOM 2340 N N . GLY A 1 317 ? 163.957 117.017 135.932 1.00 81.40 316 GLY A N 1
ATOM 2341 C CA . GLY A 1 317 ? 163.777 116.716 134.526 1.00 81.40 316 GLY A CA 1
ATOM 2342 C C . GLY A 1 317 ? 163.523 115.254 134.223 1.00 81.40 316 GLY A C 1
ATOM 2343 O O . GLY A 1 317 ? 163.848 114.780 133.131 1.00 81.40 316 GLY A O 1
ATOM 2344 N N . TYR A 1 318 ? 162.941 114.528 135.172 1.00 81.40 317 TYR A N 1
ATOM 2345 C CA . TYR A 1 318 ? 162.620 113.112 135.003 1.00 81.40 317 TYR A CA 1
ATOM 2346 C C . TYR A 1 318 ? 161.101 112.967 135.078 1.00 81.40 317 TYR A C 1
ATOM 2347 O O . TYR A 1 318 ? 160.538 112.717 136.144 1.00 81.40 317 TYR A O 1
ATOM 2356 N N . ALA A 1 319 ? 160.441 113.117 133.930 1.00 81.40 318 ALA A N 1
ATOM 2357 C CA . ALA A 1 319 ? 158.984 113.083 133.905 1.00 81.40 318 ALA A CA 1
ATOM 2358 C C . ALA A 1 319 ? 158.445 111.660 133.957 1.00 81.40 318 ALA A C 1
ATOM 2359 O O . ALA A 1 319 ? 157.471 111.389 134.667 1.00 81.40 318 ALA A O 1
ATOM 2361 N N . TYR A 1 320 ? 159.061 110.740 133.216 1.00 81.40 319 TYR A N 1
ATOM 2362 C CA . TYR A 1 320 ? 158.578 109.371 133.109 1.00 81.40 319 TYR A CA 1
ATOM 2363 C C . TYR A 1 320 ? 159.176 108.455 134.170 1.00 81.40 319 TYR A C 1
ATOM 2364 O O . TYR A 1 320 ? 159.241 107.239 133.965 1.00 81.40 319 TYR A O 1
ATOM 2373 N N . SER A 1 321 ? 159.614 109.011 135.297 1.00 81.40 320 SER A N 1
ATOM 2374 C CA . SER A 1 321 ? 160.208 108.202 136.353 1.00 81.40 320 SER A CA 1
ATOM 2375 C C . SER A 1 321 ? 159.132 107.375 137.043 1.00 81.40 320 SER A C 1
ATOM 2376 O O . SER A 1 321 ? 158.255 107.922 137.720 1.00 81.40 320 SER A O 1
ATOM 2379 N N . GLU A 1 322 ? 159.197 106.059 136.873 1.00 81.40 321 GLU A N 1
ATOM 2380 C CA . GLU A 1 322 ? 158.272 105.137 137.516 1.00 81.40 321 GLU A CA 1
ATOM 2381 C C . GLU A 1 322 ? 158.931 104.552 138.758 1.00 81.40 321 GLU A C 1
ATOM 2382 O O . GLU A 1 322 ? 160.064 104.064 138.693 1.00 81.40 321 GLU A O 1
ATOM 2388 N N . ILE A 1 323 ? 158.221 104.601 139.881 1.00 81.40 322 ILE A N 1
ATOM 2389 C CA . ILE A 1 323 ? 158.738 104.144 141.166 1.00 81.40 322 ILE A CA 1
ATOM 2390 C C . ILE A 1 323 ? 157.956 102.905 141.583 1.00 81.40 322 ILE A C 1
ATOM 2391 O O . ILE A 1 323 ? 156.722 102.884 141.502 1.00 81.40 322 ILE A O 1
ATOM 2396 N N . SER A 1 324 ? 158.674 101.874 142.013 1.00 81.40 323 SER A N 1
ATOM 2397 C CA . SER A 1 324 ? 158.070 100.631 142.466 1.00 81.40 323 SER A CA 1
ATOM 2398 C C . SER A 1 324 ? 158.247 100.475 143.970 1.00 81.40 323 SER A C 1
ATOM 2399 O O . SER A 1 324 ? 159.192 101.003 144.561 1.00 81.40 323 SER A O 1
ATOM 2402 N N . VAL A 1 325 ? 157.324 99.740 144.584 1.00 81.91 324 VAL A N 1
ATOM 2403 C CA . VAL A 1 325 ? 157.352 99.475 146.016 1.00 81.91 324 VAL A CA 1
ATOM 2404 C C . VAL A 1 325 ? 156.953 98.025 146.251 1.00 81.91 324 VAL A C 1
ATOM 2405 O O . VAL A 1 325 ? 156.017 97.518 145.623 1.00 81.91 324 VAL A O 1
ATOM 2409 N N . GLN A 1 326 ? 157.680 97.352 147.139 1.00 99.29 325 GLN A N 1
ATOM 2410 C CA . GLN A 1 326 ? 157.378 95.969 147.482 1.00 99.29 325 GLN A CA 1
ATOM 2411 C C . GLN A 1 326 ? 157.537 95.758 148.982 1.00 99.29 325 GLN A C 1
ATOM 2412 O O . GLN A 1 326 ? 158.621 95.987 149.534 1.00 99.29 325 GLN A O 1
ATOM 2418 N N . PRO A 1 327 ? 156.484 95.330 149.674 1.00 109.99 326 PRO A N 1
ATOM 2419 C CA . PRO A 1 327 ? 156.594 95.122 151.121 1.00 109.99 326 PRO A CA 1
ATOM 2420 C C . PRO A 1 327 ? 157.323 93.827 151.445 1.00 109.99 326 PRO A C 1
ATOM 2421 O O . PRO A 1 327 ? 157.132 92.802 150.787 1.00 109.99 326 PRO A O 1
ATOM 2425 N N . LEU A 1 328 ? 158.170 93.887 152.473 1.00 118.40 327 LEU A N 1
ATOM 2426 C CA . LEU A 1 328 ? 158.896 92.725 152.979 1.00 118.40 327 LEU A CA 1
ATOM 2427 C C . LEU A 1 328 ? 158.303 92.338 154.327 1.00 118.40 327 LEU A C 1
ATOM 2428 O O . LEU A 1 328 ? 158.787 92.785 155.377 1.00 118.40 327 LEU A O 1
ATOM 2433 N N . PRO A 1 329 ? 157.259 91.514 154.356 1.00 125.20 328 PRO A N 1
ATOM 2434 C CA . PRO A 1 329 ? 156.574 91.238 155.623 1.00 125.20 328 PRO A CA 1
ATOM 2435 C C . PRO A 1 329 ? 157.351 90.259 156.488 1.00 125.20 328 PRO A C 1
ATOM 2436 O O . PRO A 1 329 ? 157.972 89.313 155.996 1.00 125.20 328 PRO A O 1
ATOM 2440 N N . ASN A 1 330 ? 157.309 90.501 157.797 1.00 128.21 329 ASN A N 1
ATOM 2441 C CA . ASN A 1 330 ? 157.992 89.668 158.784 1.00 128.21 329 ASN A CA 1
ATOM 2442 C C . ASN A 1 330 ? 157.018 89.409 159.930 1.00 128.21 329 ASN A C 1
ATOM 2443 O O . ASN A 1 330 ? 156.761 90.298 160.748 1.00 128.21 329 ASN A O 1
ATOM 2448 N N . ALA A 1 331 ? 156.479 88.195 159.986 1.00 129.27 330 ALA A N 1
ATOM 2449 C CA . ALA A 1 331 ? 155.533 87.821 161.028 1.00 129.27 330 ALA A CA 1
ATOM 2450 C C . ALA A 1 331 ? 156.286 87.568 162.333 1.00 129.27 330 ALA A C 1
ATOM 2451 O O . ALA A 1 331 ? 157.502 87.757 162.428 1.00 129.27 330 ALA A O 1
ATOM 2453 N N . GLY A 1 332 ? 155.564 87.133 163.362 1.00 135.31 331 GLY A N 1
ATOM 2454 C CA . GLY A 1 332 ? 156.164 86.925 164.665 1.00 135.31 331 GLY A CA 1
ATOM 2455 C C . GLY A 1 332 ? 156.423 88.234 165.381 1.00 135.31 331 GLY A C 1
ATOM 2456 O O . GLY A 1 332 ? 155.779 88.539 166.389 1.00 135.31 331 GLY A O 1
ATOM 2457 N N . THR A 1 333 ? 157.368 89.017 164.863 1.00 139.74 332 THR A N 1
ATOM 2458 C CA . THR A 1 333 ? 157.625 90.354 165.380 1.00 139.74 332 THR A CA 1
ATOM 2459 C C . THR A 1 333 ? 156.623 91.382 164.874 1.00 139.74 332 THR A C 1
ATOM 2460 O O . THR A 1 333 ? 156.623 92.515 165.370 1.00 139.74 332 THR A O 1
ATOM 2464 N N . LYS A 1 334 ? 155.781 91.014 163.907 1.00 133.62 333 LYS A N 1
ATOM 2465 C CA . LYS A 1 334 ? 154.721 91.877 163.388 1.00 133.62 333 LYS A CA 1
ATOM 2466 C C . LYS A 1 334 ? 155.293 93.193 162.854 1.00 133.62 333 LYS A C 1
ATOM 2467 O O . LYS A 1 334 ? 155.046 94.276 163.387 1.00 133.62 333 LYS A O 1
ATOM 2473 N N . THR A 1 335 ? 156.084 93.076 161.790 1.00 135.03 334 THR A N 1
ATOM 2474 C CA . THR A 1 335 ? 156.652 94.248 161.141 1.00 135.03 334 THR A CA 1
ATOM 2475 C C . THR A 1 335 ? 156.854 93.956 159.662 1.00 135.03 334 THR A C 1
ATOM 2476 O O . THR A 1 335 ? 156.949 92.800 159.240 1.00 135.03 334 THR A O 1
ATOM 2480 N N . VAL A 1 336 ? 156.908 95.029 158.875 1.00 127.12 335 VAL A N 1
ATOM 2481 C CA . VAL A 1 336 ? 157.191 94.952 157.449 1.00 127.12 335 VAL A CA 1
ATOM 2482 C C . VAL A 1 336 ? 158.090 96.122 157.076 1.00 127.12 335 VAL A C 1
ATOM 2483 O O . VAL A 1 336 ? 157.918 97.244 157.563 1.00 127.12 335 VAL A O 1
ATOM 2487 N N . ASP A 1 337 ? 159.071 95.848 156.222 1.00 120.00 336 ASP A N 1
ATOM 2488 C CA . ASP A 1 337 ? 160.025 96.852 155.782 1.00 120.00 336 ASP A CA 1
ATOM 2489 C C . ASP A 1 337 ? 159.768 97.178 154.318 1.00 120.00 336 ASP A C 1
ATOM 2490 O O . ASP A 1 337 ? 159.171 96.390 153.580 1.00 120.00 336 ASP A O 1
ATOM 2495 N N . PHE A 1 338 ? 160.231 98.355 153.902 1.00 99.27 337 PHE A N 1
ATOM 2496 C CA . PHE A 1 338 ? 159.990 98.859 152.556 1.00 99.27 337 PHE A CA 1
ATOM 2497 C C . PHE A 1 338 ? 161.302 99.167 151.853 1.00 99.27 337 PHE A C 1
ATOM 2498 O O . PHE A 1 338 ? 162.180 99.824 152.421 1.00 99.27 337 PHE A O 1
ATOM 2506 N N . VAL A 1 339 ? 161.422 98.688 150.620 1.00 89.14 338 VAL A N 1
ATOM 2507 C CA . VAL A 1 339 ? 162.482 99.089 149.707 1.00 89.14 338 VAL A CA 1
ATOM 2508 C C . VAL A 1 339 ? 161.830 99.775 148.516 1.00 89.14 338 VAL A C 1
ATOM 2509 O O . VAL A 1 339 ? 160.700 99.455 148.130 1.00 89.14 338 VAL A O 1
ATOM 2513 N N . LEU A 1 340 ? 162.545 100.736 147.936 1.00 81.40 339 LEU A N 1
ATOM 2514 C CA . LEU A 1 340 ? 162.039 101.514 146.810 1.00 81.40 339 LEU A CA 1
ATOM 2515 C C . LEU A 1 340 ? 163.052 101.431 145.678 1.00 81.40 339 LEU A C 1
ATOM 2516 O O . LEU A 1 340 ? 164.120 102.046 145.749 1.00 81.40 339 LEU A O 1
ATOM 2521 N N . HIS A 1 341 ? 162.716 100.670 144.638 1.00 81.40 340 HIS A N 1
ATOM 2522 C CA . HIS A 1 341 ? 163.606 100.474 143.494 1.00 81.40 340 HIS A CA 1
ATOM 2523 C C . HIS A 1 341 ? 163.298 101.495 142.397 1.00 81.40 340 HIS A C 1
ATOM 2524 O O . HIS A 1 341 ? 162.765 101.178 141.334 1.00 81.40 340 HIS A O 1
ATOM 2531 N N . ILE A 1 342 ? 163.645 102.752 142.685 1.00 81.40 341 ILE A N 1
ATOM 2532 C CA . ILE A 1 342 ? 163.419 103.822 141.724 1.00 81.40 341 ILE A CA 1
ATOM 2533 C C . ILE A 1 342 ? 164.285 103.596 140.496 1.00 81.40 341 ILE A C 1
ATOM 2534 O O . ILE A 1 342 ? 165.476 103.284 140.600 1.00 81.40 341 ILE A O 1
ATOM 2539 N N . GLU A 1 343 ? 163.683 103.754 139.318 1.00 81.40 342 GLU A N 1
ATOM 2540 C CA . GLU A 1 343 ? 164.401 103.578 138.056 1.00 81.40 342 GLU A CA 1
ATOM 2541 C C . GLU A 1 343 ? 163.947 104.653 137.084 1.00 81.40 342 GLU A C 1
ATOM 2542 O O . GLU A 1 343 ? 163.073 104.423 136.238 1.00 81.40 342 GLU A O 1
ATOM 2548 N N . PRO A 1 344 ? 164.516 105.849 137.176 1.00 81.40 343 PRO A N 1
ATOM 2549 C CA . PRO A 1 344 ? 164.183 106.909 136.224 1.00 81.40 343 PRO A CA 1
ATOM 2550 C C . PRO A 1 344 ? 165.022 106.790 134.960 1.00 81.40 343 PRO A C 1
ATOM 2551 O O . PRO A 1 344 ? 165.901 105.936 134.836 1.00 81.40 343 PRO A O 1
ATOM 2555 N N . GLY A 1 345 ? 164.732 107.670 134.014 1.00 81.40 344 GLY A N 1
ATOM 2556 C CA . GLY A 1 345 ? 165.487 107.701 132.778 1.00 81.40 344 GLY A CA 1
ATOM 2557 C C . GLY A 1 345 ? 164.793 108.572 131.755 1.00 81.40 344 GLY A C 1
ATOM 2558 O O . GLY A 1 345 ? 163.644 108.989 131.936 1.00 81.40 344 GLY A O 1
ATOM 2559 N N . ARG A 1 346 ? 165.522 108.836 130.669 1.00 81.40 345 ARG A N 1
ATOM 2560 C CA . ARG A 1 346 ? 165.019 109.600 129.528 1.00 81.40 345 ARG A CA 1
ATOM 2561 C C . ARG A 1 346 ? 164.560 110.995 129.966 1.00 81.40 345 ARG A C 1
ATOM 2562 O O . ARG A 1 346 ? 163.374 111.328 129.953 1.00 81.40 345 ARG A O 1
ATOM 2570 N N . LYS A 1 347 ? 165.547 111.788 130.391 1.00 81.40 346 LYS A N 1
ATOM 2571 C CA . LYS A 1 347 ? 165.311 113.180 130.759 1.00 81.40 346 LYS A CA 1
ATOM 2572 C C . LYS A 1 347 ? 164.475 113.881 129.698 1.00 81.40 346 LYS A C 1
ATOM 2573 O O . LYS A 1 347 ? 164.775 113.812 128.504 1.00 81.40 346 LYS A O 1
ATOM 2579 N N . ILE A 1 348 ? 163.424 114.562 130.143 1.00 81.40 347 ILE A N 1
ATOM 2580 C CA . ILE A 1 348 ? 162.383 115.073 129.262 1.00 81.40 347 ILE A CA 1
ATOM 2581 C C . ILE A 1 348 ? 162.533 116.583 129.146 1.00 81.40 347 ILE A C 1
ATOM 2582 O O . ILE A 1 348 ? 162.536 117.292 130.160 1.00 81.40 347 ILE A O 1
ATOM 2587 N N . TYR A 1 349 ? 162.655 117.070 127.915 1.00 81.40 348 TYR A N 1
ATOM 2588 C CA . TYR A 1 349 ? 162.708 118.492 127.623 1.00 81.40 348 TYR A CA 1
ATOM 2589 C C . TYR A 1 349 ? 161.322 118.981 127.210 1.00 81.40 348 TYR A C 1
ATOM 2590 O O . TYR A 1 349 ? 160.329 118.255 127.297 1.00 81.40 348 TYR A O 1
ATOM 2599 N N . VAL A 1 350 ? 161.247 120.228 126.751 1.00 81.40 349 VAL A N 1
ATOM 2600 C CA . VAL A 1 350 ? 160.010 120.820 126.253 1.00 81.40 349 VAL A CA 1
ATOM 2601 C C . VAL A 1 350 ? 160.340 121.435 124.899 1.00 81.40 349 VAL A C 1
ATOM 2602 O O . VAL A 1 350 ? 160.903 122.532 124.828 1.00 81.40 349 VAL A O 1
ATOM 2606 N N . ASN A 1 351 ? 159.993 120.732 123.821 1.00 81.40 350 ASN A N 1
ATOM 2607 C CA . ASN A 1 351 ? 160.343 121.204 122.487 1.00 81.40 350 ASN A CA 1
ATOM 2608 C C . ASN A 1 351 ? 159.506 122.407 122.075 1.00 81.40 350 ASN A C 1
ATOM 2609 O O . ASN A 1 351 ? 160.045 123.392 121.560 1.00 81.40 350 ASN A O 1
ATOM 2614 N N . GLU A 1 352 ? 158.194 122.349 122.290 1.00 81.40 351 GLU A N 1
ATOM 2615 C CA . GLU A 1 352 ? 157.320 123.455 121.930 1.00 81.40 351 GLU A CA 1
ATOM 2616 C C . GLU A 1 352 ? 156.041 123.362 122.746 1.00 81.40 351 GLU A C 1
ATOM 2617 O O . GLU A 1 352 ? 155.553 122.266 123.035 1.00 81.40 351 GLU A O 1
ATOM 2623 N N . ILE A 1 353 ? 155.505 124.522 123.111 1.00 81.40 352 ILE A N 1
ATOM 2624 C CA . ILE A 1 353 ? 154.307 124.613 123.939 1.00 81.40 352 ILE A CA 1
ATOM 2625 C C . ILE A 1 353 ? 153.303 125.489 123.198 1.00 81.40 352 ILE A C 1
ATOM 2626 O O . ILE A 1 353 ? 153.484 126.707 123.082 1.00 81.40 352 ILE A O 1
ATOM 2631 N N . HIS A 1 354 ? 152.245 124.869 122.684 1.00 81.40 353 HIS A N 1
ATOM 2632 C CA . HIS A 1 354 ? 151.225 125.597 121.949 1.00 81.40 353 HIS A CA 1
ATOM 2633 C C . HIS A 1 354 ? 150.165 126.146 122.903 1.00 81.40 353 HIS A C 1
ATOM 2634 O O . HIS A 1 354 ? 150.104 125.795 124.084 1.00 81.40 353 HIS A O 1
ATOM 2641 N N . ILE A 1 355 ? 149.318 127.021 122.368 1.00 81.40 354 ILE A N 1
ATOM 2642 C CA . ILE A 1 355 ? 148.217 127.612 123.123 1.00 81.40 354 ILE A CA 1
ATOM 2643 C C . ILE A 1 355 ? 147.004 127.690 122.209 1.00 81.40 354 ILE A C 1
ATOM 2644 O O . ILE A 1 355 ? 147.063 128.301 121.139 1.00 81.40 354 ILE A O 1
ATOM 2649 N N . THR A 1 356 ? 145.906 127.071 122.629 1.00 81.40 355 THR A N 1
ATOM 2650 C CA . THR A 1 356 ? 144.679 127.028 121.851 1.00 81.40 355 THR A CA 1
ATOM 2651 C C . THR A 1 356 ? 143.543 127.669 122.638 1.00 81.40 355 THR A C 1
ATOM 2652 O O . THR A 1 356 ? 143.615 127.838 123.857 1.00 81.40 355 THR A O 1
ATOM 2656 N N . GLY A 1 357 ? 142.479 128.022 121.919 1.00 81.40 356 GLY A N 1
ATOM 2657 C CA . GLY A 1 357 ? 141.336 128.662 122.547 1.00 81.40 356 GLY A CA 1
ATOM 2658 C C . GLY A 1 357 ? 141.636 130.027 123.119 1.00 81.40 356 GLY A C 1
ATOM 2659 O O . GLY A 1 357 ? 141.030 130.422 124.120 1.00 81.40 356 GLY A O 1
ATOM 2660 N N . ASN A 1 358 ? 142.557 130.766 122.503 1.00 81.40 357 ASN A N 1
ATOM 2661 C CA . ASN A 1 358 ? 143.000 132.057 123.006 1.00 81.40 357 ASN A CA 1
ATOM 2662 C C . ASN A 1 358 ? 142.253 133.225 122.374 1.00 81.40 357 ASN A C 1
ATOM 2663 O O . ASN A 1 358 ? 142.835 134.302 122.206 1.00 81.40 357 ASN A O 1
ATOM 2668 N N . ASN A 1 359 ? 140.987 133.034 122.013 1.00 86.85 358 ASN A N 1
ATOM 2669 C CA . ASN A 1 359 ? 140.234 134.085 121.344 1.00 86.85 358 ASN A CA 1
ATOM 2670 C C . ASN A 1 359 ? 140.026 135.279 122.270 1.00 86.85 358 ASN A C 1
ATOM 2671 O O . ASN A 1 359 ? 140.017 135.148 123.498 1.00 86.85 358 ASN A O 1
ATOM 2676 N N . LYS A 1 360 ? 139.894 136.460 121.660 1.00 86.43 359 LYS A N 1
ATOM 2677 C CA . LYS A 1 360 ? 139.551 137.704 122.345 1.00 86.43 359 LYS A CA 1
ATOM 2678 C C . LYS A 1 360 ? 140.678 138.193 123.252 1.00 86.43 359 LYS A C 1
ATOM 2679 O O . LYS A 1 360 ? 140.567 139.257 123.869 1.00 86.43 359 LYS A O 1
ATOM 2685 N N . THR A 1 361 ? 141.776 137.445 123.326 1.00 81.40 360 THR A N 1
ATOM 2686 C CA . THR A 1 361 ? 142.901 137.828 124.166 1.00 81.40 360 THR A CA 1
ATOM 2687 C C . THR A 1 361 ? 144.202 137.591 123.413 1.00 81.40 360 THR A C 1
ATOM 2688 O O . THR A 1 361 ? 144.286 136.696 122.567 1.00 81.40 360 THR A O 1
ATOM 2692 N N . ARG A 1 362 ? 145.208 138.411 123.714 1.00 81.40 361 ARG A N 1
ATOM 2693 C CA . ARG A 1 362 ? 146.492 138.299 123.037 1.00 81.40 361 ARG A CA 1
ATOM 2694 C C . ARG A 1 362 ? 147.185 136.997 123.412 1.00 81.40 361 ARG A C 1
ATOM 2695 O O . ARG A 1 362 ? 146.869 136.367 124.425 1.00 81.40 361 ARG A O 1
ATOM 2703 N N . ASP A 1 363 ? 148.137 136.587 122.572 1.00 81.40 362 ASP A N 1
ATOM 2704 C CA . ASP A 1 363 ? 148.929 135.402 122.877 1.00 81.40 362 ASP A CA 1
ATOM 2705 C C . ASP A 1 363 ? 150.050 135.718 123.857 1.00 81.40 362 ASP A C 1
ATOM 2706 O O . ASP A 1 363 ? 150.476 134.840 124.615 1.00 81.40 362 ASP A O 1
ATOM 2711 N N . GLU A 1 364 ? 150.534 136.961 123.861 1.00 81.40 363 GLU A N 1
ATOM 2712 C CA . GLU A 1 364 ? 151.628 137.322 124.753 1.00 81.40 363 GLU A CA 1
ATOM 2713 C C . GLU A 1 364 ? 151.172 137.420 126.203 1.00 81.40 363 GLU A C 1
ATOM 2714 O O . GLU A 1 364 ? 151.982 137.232 127.116 1.00 81.40 363 GLU A O 1
ATOM 2720 N N . VAL A 1 365 ? 149.891 137.702 126.439 1.00 81.40 364 VAL A N 1
ATOM 2721 C CA . VAL A 1 365 ? 149.397 137.920 127.795 1.00 81.40 364 VAL A CA 1
ATOM 2722 C C . VAL A 1 365 ? 149.366 136.596 128.547 1.00 81.40 364 VAL A C 1
ATOM 2723 O O . VAL A 1 365 ? 149.300 136.571 129.780 1.00 81.40 364 VAL A O 1
ATOM 2727 N N . VAL A 1 366 ? 149.421 135.488 127.813 1.00 81.40 365 VAL A N 1
ATOM 2728 C CA . VAL A 1 366 ? 149.517 134.165 128.404 1.00 81.40 365 VAL A CA 1
ATOM 2729 C C . VAL A 1 366 ? 150.958 133.678 128.447 1.00 81.40 365 VAL A C 1
ATOM 2730 O O . VAL A 1 366 ? 151.367 133.027 129.411 1.00 81.40 365 VAL A O 1
ATOM 2734 N N . ARG A 1 367 ? 151.746 133.990 127.415 1.00 81.40 366 ARG A N 1
ATOM 2735 C CA . ARG A 1 367 ? 153.165 133.654 127.444 1.00 81.40 366 ARG A CA 1
ATOM 2736 C C . ARG A 1 367 ? 153.904 134.441 128.517 1.00 81.40 366 ARG A C 1
ATOM 2737 O O . ARG A 1 367 ? 154.954 134.001 128.999 1.00 81.40 366 ARG A O 1
ATOM 2745 N N . ARG A 1 368 ? 153.374 135.600 128.906 1.00 81.40 367 ARG A N 1
ATOM 2746 C CA . ARG A 1 368 ? 154.059 136.459 129.862 1.00 81.40 367 ARG A CA 1
ATOM 2747 C C . ARG A 1 368 ? 153.941 135.958 131.293 1.00 81.40 367 ARG A C 1
ATOM 2748 O O . ARG A 1 368 ? 154.718 136.389 132.150 1.00 81.40 367 ARG A O 1
ATOM 2756 N N . GLU A 1 369 ? 152.994 135.066 131.573 1.00 81.40 368 GLU A N 1
ATOM 2757 C CA . GLU A 1 369 ? 152.706 134.640 132.935 1.00 81.40 368 GLU A CA 1
ATOM 2758 C C . GLU A 1 369 ? 153.185 133.230 133.241 1.00 81.40 368 GLU A C 1
ATOM 2759 O O . GLU A 1 369 ? 153.655 132.969 134.352 1.00 81.40 368 GLU A O 1
ATOM 2765 N N . LEU A 1 370 ? 153.081 132.310 132.288 1.00 81.40 369 LEU A N 1
ATOM 2766 C CA . LEU A 1 370 ? 153.346 130.912 132.591 1.00 81.40 369 LEU A CA 1
ATOM 2767 C C . LEU A 1 370 ? 154.841 130.676 132.765 1.00 81.40 369 LEU A C 1
ATOM 2768 O O . LEU A 1 370 ? 155.671 131.343 132.142 1.00 81.40 369 LEU A O 1
ATOM 2773 N N . ARG A 1 371 ? 155.181 129.728 133.634 1.00 81.40 370 ARG A N 1
ATOM 2774 C CA . ARG A 1 371 ? 156.567 129.328 133.838 1.00 81.40 370 ARG A CA 1
ATOM 2775 C C . ARG A 1 371 ? 156.960 128.268 132.819 1.00 81.40 370 ARG A C 1
ATOM 2776 O O . ARG A 1 371 ? 156.221 128.032 131.857 1.00 81.40 370 ARG A O 1
ATOM 2784 N N . GLN A 1 372 ? 158.115 127.626 133.016 1.00 81.40 371 GLN A N 1
ATOM 2785 C CA . GLN A 1 372 ? 158.625 126.612 132.092 1.00 81.40 371 GLN A CA 1
ATOM 2786 C C . GLN A 1 372 ? 158.760 127.206 130.686 1.00 81.40 371 GLN A C 1
ATOM 2787 O O . GLN A 1 372 ? 158.027 126.870 129.754 1.00 81.40 371 GLN A O 1
ATOM 2793 N N . MET A 1 373 ? 159.707 128.140 130.581 1.00 81.40 372 MET A N 1
ATOM 2794 C CA . MET A 1 373 ? 159.781 129.042 129.438 1.00 81.40 372 MET A CA 1
ATOM 2795 C C . MET A 1 373 ? 159.848 128.294 128.113 1.00 81.40 372 MET A C 1
ATOM 2796 O O . MET A 1 373 ? 158.882 128.320 127.343 1.00 81.40 372 MET A O 1
ATOM 2801 N N . GLU A 1 374 ? 160.955 127.595 127.855 1.00 81.40 373 GLU A N 1
ATOM 2802 C CA . GLU A 1 374 ? 161.097 126.813 126.632 1.00 81.40 373 GLU A CA 1
ATOM 2803 C C . GLU A 1 374 ? 162.401 126.029 126.623 1.00 81.40 373 GLU A C 1
ATOM 2804 O O . GLU A 1 374 ? 163.404 126.480 127.186 1.00 81.40 373 GLU A O 1
ATOM 2810 N N . SER A 1 375 ? 162.391 124.855 125.992 1.00 81.40 374 SER A N 1
ATOM 2811 C CA . SER A 1 375 ? 163.595 124.069 125.742 1.00 81.40 374 SER A CA 1
ATOM 2812 C C . SER A 1 375 ? 164.329 123.704 127.027 1.00 81.40 374 SER A C 1
ATOM 2813 O O . SER A 1 375 ? 165.451 123.192 126.982 1.00 81.40 374 SER A O 1
ATOM 2816 N N . ALA A 1 376 ? 163.707 123.952 128.167 1.00 81.40 375 ALA A N 1
ATOM 2817 C CA . ALA A 1 376 ? 164.294 123.654 129.463 1.00 81.40 375 ALA A CA 1
ATOM 2818 C C . ALA A 1 376 ? 163.841 122.285 129.933 1.00 81.40 375 ALA A C 1
ATOM 2819 O O . ALA A 1 376 ? 162.864 121.730 129.427 1.00 81.40 375 ALA A O 1
ATOM 2821 N N . PRO A 1 377 ? 164.549 121.691 130.891 1.00 81.40 376 PRO A N 1
ATOM 2822 C CA . PRO A 1 377 ? 164.076 120.436 131.477 1.00 81.40 376 PRO A CA 1
ATOM 2823 C C . PRO A 1 377 ? 162.661 120.573 132.018 1.00 81.40 376 PRO A C 1
ATOM 2824 O O . PRO A 1 377 ? 162.252 121.622 132.521 1.00 81.40 376 PRO A O 1
ATOM 2828 N N . TYR A 1 378 ? 161.908 119.485 131.905 1.00 81.40 377 TYR A N 1
ATOM 2829 C CA . TYR A 1 378 ? 160.512 119.445 132.316 1.00 81.40 377 TYR A CA 1
ATOM 2830 C C . TYR A 1 378 ? 160.455 119.293 133.829 1.00 81.40 377 TYR A C 1
ATOM 2831 O O . TYR A 1 378 ? 160.915 118.283 134.372 1.00 81.40 377 TYR A O 1
ATOM 2840 N N . ASP A 1 379 ? 159.896 120.292 134.505 1.00 81.40 378 ASP A N 1
ATOM 2841 C CA . ASP A 1 379 ? 159.821 120.314 135.963 1.00 81.40 378 ASP A CA 1
ATOM 2842 C C . ASP A 1 379 ? 158.375 120.529 136.399 1.00 81.40 378 ASP A C 1
ATOM 2843 O O . ASP A 1 379 ? 157.800 121.600 136.174 1.00 81.40 378 ASP A O 1
ATOM 2848 N N . THR A 1 380 ? 157.795 119.503 137.026 1.00 81.40 379 THR A N 1
ATOM 2849 C CA . THR A 1 380 ? 156.394 119.567 137.431 1.00 81.40 379 THR A CA 1
ATOM 2850 C C . THR A 1 380 ? 156.184 120.576 138.552 1.00 81.40 379 THR A C 1
ATOM 2851 O O . THR A 1 380 ? 155.147 121.250 138.608 1.00 81.40 379 THR A O 1
ATOM 2855 N N . SER A 1 381 ? 157.157 120.692 139.461 1.00 81.40 380 SER A N 1
ATOM 2856 C CA . SER A 1 381 ? 157.050 121.660 140.546 1.00 81.40 380 SER A CA 1
ATOM 2857 C C . SER A 1 381 ? 156.969 123.089 140.032 1.00 81.40 380 SER A C 1
ATOM 2858 O O . SER A 1 381 ? 156.543 123.981 140.772 1.00 81.40 380 SER A O 1
ATOM 2861 N N . LYS A 1 382 ? 157.376 123.326 138.788 1.00 81.40 381 LYS A N 1
ATOM 2862 C CA . LYS A 1 382 ? 157.212 124.623 138.151 1.00 81.40 381 LYS A CA 1
ATOM 2863 C C . LYS A 1 382 ? 155.963 124.697 137.285 1.00 81.40 381 LYS A C 1
ATOM 2864 O O . LYS A 1 382 ? 155.341 125.760 137.197 1.00 81.40 381 LYS A O 1
ATOM 2870 N N . LEU A 1 383 ? 155.569 123.583 136.667 1.00 81.40 382 LEU A N 1
ATOM 2871 C CA . LEU A 1 383 ? 154.371 123.575 135.834 1.00 81.40 382 LEU A CA 1
ATOM 2872 C C . LEU A 1 383 ? 153.112 123.760 136.674 1.00 81.40 382 LEU A C 1
ATOM 2873 O O . LEU A 1 383 ? 152.139 124.378 136.226 1.00 81.40 382 LEU A O 1
ATOM 2878 N N . GLN A 1 384 ? 153.106 123.220 137.895 1.00 81.40 383 GLN A N 1
ATOM 2879 C CA . GLN A 1 384 ? 151.956 123.423 138.772 1.00 81.40 383 GLN A CA 1
ATOM 2880 C C . GLN A 1 384 ? 151.811 124.892 139.149 1.00 81.40 383 GLN A C 1
ATOM 2881 O O . GLN A 1 384 ? 150.699 125.436 139.152 1.00 81.40 383 GLN A O 1
ATOM 2887 N N . ARG A 1 385 ? 152.928 125.551 139.466 1.00 81.40 384 ARG A N 1
ATOM 2888 C CA . ARG A 1 385 ? 152.891 126.986 139.727 1.00 81.40 384 ARG A CA 1
ATOM 2889 C C . ARG A 1 385 ? 152.452 127.750 138.487 1.00 81.40 384 ARG A C 1
ATOM 2890 O O . ARG A 1 385 ? 151.739 128.752 138.587 1.00 81.40 384 ARG A O 1
ATOM 2898 N N . SER A 1 386 ? 152.867 127.288 137.308 1.00 81.40 385 SER A N 1
ATOM 2899 C CA . SER A 1 386 ? 152.419 127.894 136.059 1.00 81.40 385 SER A CA 1
ATOM 2900 C C . SER A 1 386 ? 150.899 127.844 135.934 1.00 81.40 385 SER A C 1
ATOM 2901 O O . SER A 1 386 ? 150.242 128.860 135.671 1.00 81.40 385 SER A O 1
ATOM 2904 N N . LYS A 1 387 ? 150.328 126.652 136.119 1.00 81.40 386 LYS A N 1
ATOM 2905 C CA . LYS A 1 387 ? 148.881 126.494 135.998 1.00 81.40 386 LYS A CA 1
ATOM 2906 C C . LYS A 1 387 ? 148.146 127.313 137.050 1.00 81.40 386 LYS A C 1
ATOM 2907 O O . LYS A 1 387 ? 147.089 127.890 136.770 1.00 81.40 386 LYS A O 1
ATOM 2913 N N . GLU A 1 388 ? 148.686 127.375 138.269 1.00 81.40 387 GLU A N 1
ATOM 2914 C CA . GLU A 1 388 ? 148.063 128.194 139.303 1.00 81.40 387 GLU A CA 1
ATOM 2915 C C . GLU A 1 388 ? 148.156 129.677 138.971 1.00 81.40 387 GLU A C 1
ATOM 2916 O O . GLU A 1 388 ? 147.253 130.449 139.313 1.00 81.40 387 GLU A O 1
ATOM 2922 N N . ARG A 1 389 ? 149.233 130.092 138.303 1.00 81.40 388 ARG A N 1
ATOM 2923 C CA . ARG A 1 389 ? 149.404 131.498 137.957 1.00 81.40 388 ARG A CA 1
ATOM 2924 C C . ARG A 1 389 ? 148.444 131.910 136.850 1.00 81.40 388 ARG A C 1
ATOM 2925 O O . ARG A 1 389 ? 147.846 132.991 136.905 1.00 81.40 388 ARG A O 1
ATOM 2933 N N . VAL A 1 390 ? 148.290 131.064 135.829 1.00 81.40 389 VAL A N 1
ATOM 2934 C CA . VAL A 1 390 ? 147.391 131.403 134.727 1.00 81.40 389 VAL A CA 1
ATOM 2935 C C . VAL A 1 390 ? 145.949 131.471 135.214 1.00 81.40 389 VAL A C 1
ATOM 2936 O O . VAL A 1 390 ? 145.170 132.327 134.778 1.00 81.40 389 VAL A O 1
ATOM 2940 N N . GLU A 1 391 ? 145.573 130.580 136.134 1.00 81.40 390 GLU A N 1
ATOM 2941 C CA . GLU A 1 391 ? 144.196 130.556 136.616 1.00 81.40 390 GLU A CA 1
ATOM 2942 C C . GLU A 1 391 ? 143.883 131.754 137.504 1.00 81.40 390 GLU A C 1
ATOM 2943 O O . GLU A 1 391 ? 142.718 132.151 137.616 1.00 81.40 390 GLU A O 1
ATOM 2949 N N . LEU A 1 392 ? 144.897 132.342 138.137 1.00 81.40 391 LEU A N 1
ATOM 2950 C CA . LEU A 1 392 ? 144.702 133.487 139.019 1.00 81.40 391 LEU A CA 1
ATOM 2951 C C . LEU A 1 392 ? 144.529 134.799 138.267 1.00 81.40 391 LEU A C 1
ATOM 2952 O O . LEU A 1 392 ? 144.602 135.865 138.888 1.00 81.40 391 LEU A O 1
ATOM 2957 N N . LEU A 1 393 ? 144.306 134.752 136.955 1.00 81.40 392 LEU A N 1
ATOM 2958 C CA . LEU A 1 393 ? 144.123 135.955 136.158 1.00 81.40 392 LEU A CA 1
ATOM 2959 C C . LEU A 1 393 ? 142.662 136.360 136.015 1.00 81.40 392 LEU A C 1
ATOM 2960 O O . LEU A 1 393 ? 142.385 137.531 135.737 1.00 81.40 392 LEU A O 1
ATOM 2965 N N . GLY A 1 394 ? 141.725 135.431 136.204 1.00 81.40 393 GLY A N 1
ATOM 2966 C CA . GLY A 1 394 ? 140.314 135.725 136.095 1.00 81.40 393 GLY A CA 1
ATOM 2967 C C . GLY A 1 394 ? 139.758 135.727 134.690 1.00 81.40 393 GLY A C 1
ATOM 2968 O O . GLY A 1 394 ? 138.534 135.786 134.525 1.00 81.40 393 GLY A O 1
ATOM 2969 N N . TYR A 1 395 ? 140.611 135.667 133.666 1.00 81.40 394 TYR A N 1
ATOM 2970 C CA . TYR A 1 395 ? 140.117 135.663 132.294 1.00 81.40 394 TYR A CA 1
ATOM 2971 C C . TYR A 1 395 ? 139.560 134.303 131.897 1.00 81.40 394 TYR A C 1
ATOM 2972 O O . TYR A 1 395 ? 138.641 134.228 131.073 1.00 81.40 394 TYR A O 1
ATOM 2981 N N . PHE A 1 396 ? 140.095 133.226 132.463 1.00 81.40 395 PHE A N 1
ATOM 2982 C CA . PHE A 1 396 ? 139.800 131.875 132.014 1.00 81.40 395 PHE A CA 1
ATOM 2983 C C . PHE A 1 396 ? 139.206 131.049 133.147 1.00 81.40 395 PHE A C 1
ATOM 2984 O O . PHE A 1 396 ? 139.470 131.299 134.327 1.00 81.40 395 PHE A O 1
ATOM 2992 N N . ASP A 1 397 ? 138.401 130.057 132.771 1.00 81.40 396 ASP A N 1
ATOM 2993 C CA . ASP A 1 397 ? 137.723 129.181 133.719 1.00 81.40 396 ASP A CA 1
ATOM 2994 C C . ASP A 1 397 ? 138.412 127.831 133.868 1.00 81.40 396 ASP A C 1
ATOM 2995 O O . ASP A 1 397 ? 138.695 127.400 134.989 1.00 81.40 396 ASP A O 1
ATOM 3000 N N . ASN A 1 398 ? 138.684 127.152 132.756 1.00 81.40 397 ASN A N 1
ATOM 3001 C CA . ASN A 1 398 ? 139.281 125.825 132.771 1.00 81.40 397 ASN A CA 1
ATOM 3002 C C . ASN A 1 398 ? 140.631 125.869 132.072 1.00 81.40 397 ASN A C 1
ATOM 3003 O O . ASN A 1 398 ? 140.750 126.399 130.964 1.00 81.40 397 ASN A O 1
ATOM 3008 N N . VAL A 1 399 ? 141.644 125.308 132.727 1.00 81.40 398 VAL A N 1
ATOM 3009 C CA . VAL A 1 399 ? 143.009 125.314 132.210 1.00 81.40 398 VAL A CA 1
ATOM 3010 C C . VAL A 1 399 ? 143.632 123.952 132.479 1.00 81.40 398 VAL A C 1
ATOM 3011 O O . VAL A 1 399 ? 143.647 123.482 133.621 1.00 81.40 398 VAL A O 1
ATOM 3015 N N . GLN A 1 400 ? 144.141 123.316 131.429 1.00 81.40 399 GLN A N 1
ATOM 3016 C CA . GLN A 1 400 ? 144.804 122.026 131.532 1.00 81.40 399 GLN A CA 1
ATOM 3017 C C . GLN A 1 400 ? 146.199 122.109 130.925 1.00 81.40 399 GLN A C 1
ATOM 3018 O O . GLN A 1 400 ? 146.519 123.020 130.158 1.00 81.40 399 GLN A O 1
ATOM 3024 N N . PHE A 1 401 ? 147.034 121.132 131.280 1.00 81.40 400 PHE A N 1
ATOM 3025 C CA . PHE A 1 401 ? 148.403 121.026 130.764 1.00 81.40 400 PHE A CA 1
ATOM 3026 C C . PHE A 1 401 ? 148.647 119.568 130.382 1.00 81.40 400 PHE A C 1
ATOM 3027 O O . PHE A 1 401 ? 149.048 118.753 131.216 1.00 81.40 400 PHE A O 1
ATOM 3035 N N . ASP A 1 402 ? 148.411 119.251 129.113 1.00 81.40 401 ASP A N 1
ATOM 3036 C CA . ASP A 1 402 ? 148.663 117.909 128.620 1.00 81.40 401 ASP A CA 1
ATOM 3037 C C . ASP A 1 402 ? 150.160 117.709 128.393 1.00 81.40 401 ASP A C 1
ATOM 3038 O O . ASP A 1 402 ? 150.975 118.620 128.564 1.00 81.40 401 ASP A O 1
ATOM 3043 N N . ALA A 1 403 ? 150.525 116.490 128.003 1.00 81.40 402 ALA A N 1
ATOM 3044 C CA . ALA A 1 403 ? 151.913 116.169 127.681 1.00 81.40 402 ALA A CA 1
ATOM 3045 C C . ALA A 1 403 ? 151.885 115.103 126.590 1.00 81.40 402 ALA A C 1
ATOM 3046 O O . ALA A 1 403 ? 151.797 113.909 126.889 1.00 81.40 402 ALA A O 1
ATOM 3048 N N . VAL A 1 404 ? 151.959 115.539 125.340 1.00 81.40 403 VAL A N 1
ATOM 3049 C CA . VAL A 1 404 ? 151.899 114.648 124.186 1.00 81.40 403 VAL A CA 1
ATOM 3050 C C . VAL A 1 404 ? 153.320 114.427 123.679 1.00 81.40 403 VAL A C 1
ATOM 3051 O O . VAL A 1 404 ? 154.051 115.408 123.474 1.00 81.40 403 VAL A O 1
ATOM 3055 N N . PRO A 1 405 ? 153.757 113.186 123.490 1.00 81.40 404 PRO A N 1
ATOM 3056 C CA . PRO A 1 405 ? 155.100 112.948 122.954 1.00 81.40 404 PRO A CA 1
ATOM 3057 C C . PRO A 1 405 ? 155.177 113.313 121.480 1.00 81.40 404 PRO A C 1
ATOM 3058 O O . PRO A 1 405 ? 154.179 113.608 120.820 1.00 81.40 404 PRO A O 1
ATOM 3062 N N . LEU A 1 406 ? 156.401 113.293 120.965 1.00 81.40 405 LEU A N 1
ATOM 3063 C CA . LEU A 1 406 ? 156.692 113.652 119.586 1.00 81.40 405 LEU A CA 1
ATOM 3064 C C . LEU A 1 406 ? 157.285 112.449 118.860 1.00 81.40 405 LEU A C 1
ATOM 3065 O O . LEU A 1 406 ? 157.705 111.467 119.477 1.00 81.40 405 LEU A O 1
ATOM 3070 N N . ALA A 1 407 ? 157.313 112.530 117.529 1.00 81.40 406 ALA A N 1
ATOM 3071 C CA . ALA A 1 407 ? 157.897 111.483 116.696 1.00 81.40 406 ALA A CA 1
ATOM 3072 C C . ALA A 1 407 ? 159.400 111.330 116.903 1.00 81.40 406 ALA A C 1
ATOM 3073 O O . ALA A 1 407 ? 160.009 110.433 116.311 1.00 81.40 406 ALA A O 1
ATOM 3075 N N . GLY A 1 408 ? 159.999 112.184 117.725 1.00 81.40 407 GLY A N 1
ATOM 3076 C CA . GLY A 1 408 ? 161.383 112.072 118.131 1.00 81.40 407 GLY A CA 1
ATOM 3077 C C . GLY A 1 408 ? 161.435 111.721 119.601 1.00 81.40 407 GLY A C 1
ATOM 3078 O O . GLY A 1 408 ? 162.213 112.301 120.363 1.00 81.40 407 GLY A O 1
ATOM 3079 N N . THR A 1 409 ? 160.582 110.765 119.996 1.00 81.40 408 THR A N 1
ATOM 3080 C CA . THR A 1 409 ? 160.220 110.385 121.362 1.00 81.40 408 THR A CA 1
ATOM 3081 C C . THR A 1 409 ? 161.357 110.509 122.375 1.00 81.40 408 THR A C 1
ATOM 3082 O O . THR A 1 409 ? 161.116 110.998 123.488 1.00 81.40 408 THR A O 1
ATOM 3086 N N . PRO A 1 410 ? 162.599 110.078 122.067 1.00 81.40 409 PRO A N 1
ATOM 3087 C CA . PRO A 1 410 ? 163.695 110.356 123.004 1.00 81.40 409 PRO A CA 1
ATOM 3088 C C . PRO A 1 410 ? 163.835 111.836 123.328 1.00 81.40 409 PRO A C 1
ATOM 3089 O O . PRO A 1 410 ? 164.157 112.647 122.454 1.00 81.40 409 PRO A O 1
ATOM 3093 N N . ASP A 1 411 ? 163.568 112.190 124.584 1.00 81.40 410 ASP A N 1
ATOM 3094 C CA . ASP A 1 411 ? 163.854 113.463 125.236 1.00 81.40 410 ASP A CA 1
ATOM 3095 C C . ASP A 1 411 ? 162.872 114.578 124.869 1.00 81.40 410 ASP A C 1
ATOM 3096 O O . ASP A 1 411 ? 162.985 115.671 125.426 1.00 81.40 410 ASP A O 1
ATOM 3101 N N . LYS A 1 412 ? 161.921 114.360 123.967 1.00 81.40 411 LYS A N 1
ATOM 3102 C CA . LYS A 1 412 ? 161.081 115.438 123.462 1.00 81.40 411 LYS A CA 1
ATOM 3103 C C . LYS A 1 412 ? 159.612 115.181 123.770 1.00 81.40 411 LYS A C 1
ATOM 3104 O O . LYS A 1 412 ? 159.093 114.094 123.500 1.00 81.40 411 LYS A O 1
ATOM 3110 N N . VAL A 1 413 ? 158.947 116.189 124.338 1.00 81.40 412 VAL A N 1
ATOM 3111 C CA . VAL A 1 413 ? 157.503 116.197 124.537 1.00 81.40 412 VAL A CA 1
ATOM 3112 C C . VAL A 1 413 ? 156.974 117.577 124.162 1.00 81.40 412 VAL A C 1
ATOM 3113 O O . VAL A 1 413 ? 157.731 118.476 123.790 1.00 81.40 412 VAL A O 1
ATOM 3117 N N . ASP A 1 414 ? 155.657 117.742 124.269 1.00 81.40 413 ASP A N 1
ATOM 3118 C CA . ASP A 1 414 ? 155.003 119.014 124.004 1.00 81.40 413 ASP A CA 1
ATOM 3119 C C . ASP A 1 414 ? 154.011 119.306 125.119 1.00 81.40 413 ASP A C 1
ATOM 3120 O O . ASP A 1 414 ? 153.543 118.396 125.807 1.00 81.40 413 ASP A O 1
ATOM 3125 N N . LEU A 1 415 ? 153.692 120.588 125.290 1.00 81.40 414 LEU A N 1
ATOM 3126 C CA . LEU A 1 415 ? 152.817 121.011 126.376 1.00 81.40 414 LEU A CA 1
ATOM 3127 C C . LEU A 1 415 ? 151.664 121.868 125.871 1.00 81.40 414 LEU A C 1
ATOM 3128 O O . LEU A 1 415 ? 151.412 122.948 126.415 1.00 81.40 414 LEU A O 1
ATOM 3133 N N . ASN A 1 416 ? 150.968 121.408 124.832 1.00 81.40 415 ASN A N 1
ATOM 3134 C CA . ASN A 1 416 ? 149.867 122.179 124.267 1.00 81.40 415 ASN A CA 1
ATOM 3135 C C . ASN A 1 416 ? 148.811 122.464 125.327 1.00 81.40 415 ASN A C 1
ATOM 3136 O O . ASN A 1 416 ? 148.258 121.542 125.934 1.00 81.40 415 ASN A O 1
ATOM 3141 N N . MET A 1 417 ? 148.539 123.746 125.547 1.00 81.40 416 MET A N 1
ATOM 3142 C CA . MET A 1 417 ? 147.627 124.186 126.592 1.00 81.40 416 MET A CA 1
ATOM 3143 C C . MET A 1 417 ? 146.182 124.008 126.127 1.00 81.40 416 MET A C 1
ATOM 3144 O O . MET A 1 417 ? 145.906 123.445 125.064 1.00 81.40 416 MET A O 1
ATOM 3149 N N . SER A 1 418 ? 145.237 124.491 126.931 1.00 81.40 417 SER A N 1
ATOM 3150 C CA . SER A 1 418 ? 143.818 124.420 126.592 1.00 81.40 417 SER A CA 1
ATOM 3151 C C . SER A 1 418 ? 143.101 125.513 127.363 1.00 81.40 417 SER A C 1
ATOM 3152 O O . SER A 1 418 ? 143.190 125.558 128.594 1.00 81.40 417 SER A O 1
ATOM 3155 N N . LEU A 1 419 ? 142.396 126.388 126.652 1.00 81.40 418 LEU A N 1
ATOM 3156 C CA . LEU A 1 419 ? 141.765 127.551 127.256 1.00 81.40 418 LEU A CA 1
ATOM 3157 C C . LEU A 1 419 ? 140.256 127.500 127.063 1.00 81.40 418 LEU A C 1
ATOM 3158 O O . LEU A 1 419 ? 139.754 126.957 126.074 1.00 81.40 418 LEU A O 1
ATOM 3163 N N . THR A 1 420 ? 139.536 128.076 128.026 1.00 81.40 419 THR A N 1
ATOM 3164 C CA . THR A 1 420 ? 138.080 128.216 127.979 1.00 81.40 419 THR A CA 1
ATOM 3165 C C . THR A 1 420 ? 137.773 129.692 128.214 1.00 81.40 419 THR A C 1
ATOM 3166 O O . THR A 1 420 ? 137.629 130.130 129.359 1.00 81.40 419 THR A O 1
ATOM 3170 N N . GLU A 1 421 ? 137.678 130.452 127.126 1.00 81.40 420 GLU A N 1
ATOM 3171 C CA . GLU A 1 421 ? 137.507 131.897 127.218 1.00 81.40 420 GLU A CA 1
ATOM 3172 C C . GLU A 1 421 ? 136.183 132.248 127.885 1.00 81.40 420 GLU A C 1
ATOM 3173 O O . GLU A 1 421 ? 135.116 131.826 127.431 1.00 81.40 420 GLU A O 1
ATOM 3179 N N . ARG A 1 422 ? 136.258 133.019 128.966 1.00 81.40 421 ARG A N 1
ATOM 3180 C CA . ARG A 1 422 ? 135.088 133.525 129.666 1.00 81.40 421 ARG A CA 1
ATOM 3181 C C . ARG A 1 422 ? 134.968 135.027 129.444 1.00 81.40 421 ARG A C 1
ATOM 3182 O O . ARG A 1 422 ? 135.972 135.742 129.384 1.00 81.40 421 ARG A O 1
ATOM 3190 N N . SER A 1 423 ? 133.728 135.496 129.305 1.00 83.67 422 SER A N 1
ATOM 3191 C CA . SER A 1 423 ? 133.472 136.921 129.140 1.00 83.67 422 SER A CA 1
ATOM 3192 C C . SER A 1 423 ? 134.042 137.709 130.313 1.00 83.67 422 SER A C 1
ATOM 3193 O O . SER A 1 423 ? 133.837 137.353 131.476 1.00 83.67 422 SER A O 1
ATOM 3196 N N . THR A 1 424 ? 134.762 138.783 129.998 1.00 83.81 423 THR A N 1
ATOM 3197 C CA . THR A 1 424 ? 135.443 139.598 130.996 1.00 83.81 423 THR A CA 1
ATOM 3198 C C . THR A 1 424 ? 134.793 140.958 131.195 1.00 83.81 423 THR A C 1
ATOM 3199 O O . THR A 1 424 ? 134.543 141.363 132.334 1.00 83.81 423 THR A O 1
ATOM 3203 N N . GLY A 1 425 ? 134.514 141.679 130.112 1.00 89.70 424 GLY A N 1
ATOM 3204 C CA . GLY A 1 425 ? 133.926 143.003 130.213 1.00 89.70 424 GLY A CA 1
ATOM 3205 C C . GLY A 1 425 ? 132.420 142.936 130.411 1.00 89.70 424 GLY A C 1
ATOM 3206 O O . GLY A 1 425 ? 131.735 142.113 129.809 1.00 89.70 424 GLY A O 1
ATOM 3207 N N . SER A 1 426 ? 131.917 143.820 131.268 1.00 102.46 425 SER A N 1
ATOM 3208 C CA . SER A 1 426 ? 130.494 143.885 131.570 1.00 102.46 425 SER A CA 1
ATOM 3209 C C . SER A 1 426 ? 130.186 145.267 132.132 1.00 102.46 425 SER A C 1
ATOM 3210 O O . SER A 1 426 ? 131.081 146.095 132.325 1.00 102.46 425 SER A O 1
ATOM 3213 N N . LEU A 1 427 ? 128.906 145.510 132.395 1.00 112.64 426 LEU A N 1
ATOM 3214 C CA . LEU A 1 427 ? 128.436 146.772 132.950 1.00 112.64 426 LEU A CA 1
ATOM 3215 C C . LEU A 1 427 ? 127.963 146.548 134.378 1.00 112.64 426 LEU A C 1
ATOM 3216 O O . LEU A 1 427 ? 127.132 145.669 134.631 1.00 112.64 426 LEU A O 1
ATOM 3221 N N . ASP A 1 428 ? 128.490 147.343 135.305 1.00 120.91 427 ASP A N 1
ATOM 3222 C CA . ASP A 1 428 ? 128.169 147.220 136.721 1.00 120.91 427 ASP A CA 1
ATOM 3223 C C . ASP A 1 428 ? 127.117 148.257 137.093 1.00 120.91 427 ASP A C 1
ATOM 3224 O O . ASP A 1 428 ? 127.356 149.464 136.969 1.00 120.91 427 ASP A O 1
ATOM 3229 N N . LEU A 1 429 ? 125.956 147.784 137.547 1.00 116.40 428 LEU A N 1
ATOM 3230 C CA . LEU A 1 429 ? 124.882 148.669 137.996 1.00 116.40 428 LEU A CA 1
ATOM 3231 C C . LEU A 1 429 ? 124.082 147.908 139.048 1.00 116.40 428 LEU A C 1
ATOM 3232 O O . LEU A 1 429 ? 123.253 147.059 138.707 1.00 116.40 428 LEU A O 1
ATOM 3237 N N . SER A 1 430 ? 124.338 148.211 140.317 1.00 118.62 429 SER A N 1
ATOM 3238 C CA . SER A 1 430 ? 123.691 147.536 141.430 1.00 118.62 429 SER A CA 1
ATOM 3239 C C . SER A 1 430 ? 123.245 148.561 142.463 1.00 118.62 429 SER A C 1
ATOM 3240 O O . SER A 1 430 ? 123.684 149.714 142.462 1.00 118.62 429 SER A O 1
ATOM 3243 N N . ALA A 1 431 ? 122.357 148.123 143.352 1.00 121.39 430 ALA A N 1
ATOM 3244 C CA . ALA A 1 431 ? 121.855 148.957 144.431 1.00 121.39 430 ALA A CA 1
ATOM 3245 C C . ALA A 1 431 ? 121.690 148.101 145.678 1.00 121.39 430 ALA A C 1
ATOM 3246 O O . ALA A 1 431 ? 121.668 146.870 145.612 1.00 121.39 430 ALA A O 1
ATOM 3248 N N . GLY A 1 432 ? 121.575 148.768 146.820 1.00 126.38 431 GLY A N 1
ATOM 3249 C CA . GLY A 1 432 ? 121.448 148.060 148.071 1.00 126.38 431 GLY A CA 1
ATOM 3250 C C . GLY A 1 432 ? 120.750 148.895 149.121 1.00 126.38 431 GLY A C 1
ATOM 3251 O O . GLY A 1 432 ? 120.212 149.966 148.836 1.00 126.38 431 GLY A O 1
ATOM 3252 N N . TRP A 1 433 ? 120.771 148.384 150.350 1.00 126.90 432 TRP A N 1
ATOM 3253 C CA . TRP A 1 433 ? 120.104 149.036 151.466 1.00 126.90 432 TRP A CA 1
ATOM 3254 C C . TRP A 1 433 ? 120.911 148.808 152.734 1.00 126.90 432 TRP A C 1
ATOM 3255 O O . TRP A 1 433 ? 121.285 147.674 153.044 1.00 126.90 432 TRP A O 1
ATOM 3266 N N . VAL A 1 434 ? 121.171 149.890 153.465 1.00 127.14 433 VAL A N 1
ATOM 3267 C CA . VAL A 1 434 ? 121.912 149.827 154.716 1.00 127.14 433 VAL A CA 1
ATOM 3268 C C . VAL A 1 434 ? 120.936 150.105 155.855 1.00 127.14 433 VAL A C 1
ATOM 3269 O O . VAL A 1 434 ? 119.860 150.675 155.659 1.00 127.14 433 VAL A O 1
ATOM 3273 N N . GLN A 1 435 ? 121.328 149.685 157.060 1.00 118.05 434 GLN A N 1
ATOM 3274 C CA . GLN A 1 435 ? 120.424 149.696 158.204 1.00 118.05 434 GLN A CA 1
ATOM 3275 C C . GLN A 1 435 ? 119.977 151.097 158.606 1.00 118.05 434 GLN A C 1
ATOM 3276 O O . GLN A 1 435 ? 118.888 151.243 159.172 1.00 118.05 434 GLN A O 1
ATOM 3282 N N . ASP A 1 436 ? 120.774 152.125 158.330 1.00 118.12 435 ASP A N 1
ATOM 3283 C CA . ASP A 1 436 ? 120.473 153.465 158.820 1.00 118.12 435 ASP A CA 1
ATOM 3284 C C . ASP A 1 436 ? 120.152 154.453 157.710 1.00 118.12 435 ASP A C 1
ATOM 3285 O O . ASP A 1 436 ? 119.139 155.158 157.794 1.00 118.12 435 ASP A O 1
ATOM 3290 N N . THR A 1 437 ? 120.980 154.531 156.669 1.00 123.50 436 THR A N 1
ATOM 3291 C CA . THR A 1 437 ? 120.740 155.509 155.612 1.00 123.50 436 THR A CA 1
ATOM 3292 C C . THR A 1 437 ? 119.648 155.040 154.658 1.00 123.50 436 THR A C 1
ATOM 3293 O O . THR A 1 437 ? 118.664 155.753 154.432 1.00 123.50 436 THR A O 1
ATOM 3297 N N . GLY A 1 438 ? 119.802 153.847 154.091 1.00 124.80 437 GLY A N 1
ATOM 3298 C CA . GLY A 1 438 ? 118.793 153.303 153.206 1.00 124.80 437 GLY A CA 1
ATOM 3299 C C . GLY A 1 438 ? 119.253 153.111 151.776 1.00 124.80 437 GLY A C 1
ATOM 3300 O O . GLY A 1 438 ? 120.113 152.270 151.500 1.00 124.80 437 GLY A O 1
ATOM 3301 N N . LEU A 1 439 ? 118.684 153.888 150.857 1.00 122.99 438 LEU A N 1
ATOM 3302 C CA . LEU A 1 439 ? 118.955 153.703 149.436 1.00 122.99 438 LEU A CA 1
ATOM 3303 C C . LEU A 1 439 ? 120.400 154.058 149.107 1.00 122.99 438 LEU A C 1
ATOM 3304 O O . LEU A 1 439 ? 120.912 155.098 149.534 1.00 122.99 438 LEU A O 1
ATOM 3309 N N . VAL A 1 440 ? 121.064 153.175 148.364 1.00 119.06 439 VAL A N 1
ATOM 3310 C CA . VAL A 1 440 ? 122.410 153.414 147.855 1.00 119.06 439 VAL A CA 1
ATOM 3311 C C . VAL A 1 440 ? 122.446 152.984 146.395 1.00 119.06 439 VAL A C 1
ATOM 3312 O O . VAL A 1 440 ? 121.773 152.025 146.001 1.00 119.06 439 VAL A O 1
ATOM 3316 N N . MET A 1 441 ? 123.215 153.707 145.587 1.00 115.32 440 MET A N 1
ATOM 3317 C CA . MET A 1 441 ? 123.371 153.406 144.172 1.00 115.32 440 MET A CA 1
ATOM 3318 C C . MET A 1 441 ? 124.802 152.967 143.889 1.00 115.32 440 MET A C 1
ATOM 3319 O O . MET A 1 441 ? 125.708 153.140 144.707 1.00 115.32 440 MET A O 1
ATOM 3324 N N . SER A 1 442 ? 124.992 152.393 142.703 1.00 111.53 441 SER A N 1
ATOM 3325 C CA . SER A 1 442 ? 126.317 151.982 142.243 1.00 111.53 441 SER A CA 1
ATOM 3326 C C . SER A 1 442 ? 126.253 151.798 140.737 1.00 111.53 441 SER A C 1
ATOM 3327 O O . SER A 1 442 ? 125.468 150.979 140.250 1.00 111.53 441 SER A O 1
ATOM 3330 N N . ALA A 1 443 ? 127.070 152.550 140.003 1.00 100.15 442 ALA A N 1
ATOM 3331 C CA . ALA A 1 443 ? 127.068 152.474 138.551 1.00 100.15 442 ALA A CA 1
ATOM 3332 C C . ALA A 1 443 ? 128.475 152.725 138.032 1.00 100.15 442 ALA A C 1
ATOM 3333 O O . ALA A 1 443 ? 129.331 153.271 138.734 1.00 100.15 442 ALA A O 1
ATOM 3335 N N . GLY A 1 444 ? 128.703 152.316 136.787 1.00 99.61 443 GLY A N 1
ATOM 3336 C CA . GLY A 1 444 ? 129.994 152.491 136.155 1.00 99.61 443 GLY A CA 1
ATOM 3337 C C . GLY A 1 444 ? 130.402 151.304 135.308 1.00 99.61 443 GLY A C 1
ATOM 3338 O O . GLY A 1 444 ? 130.220 150.152 135.713 1.00 99.61 443 GLY A O 1
ATOM 3339 N N . VAL A 1 445 ? 130.954 151.572 134.124 1.00 91.61 444 VAL A N 1
ATOM 3340 C CA . VAL A 1 445 ? 131.365 150.493 133.236 1.00 91.61 444 VAL A CA 1
ATOM 3341 C C . VAL A 1 445 ? 132.629 149.832 133.774 1.00 91.61 444 VAL A C 1
ATOM 3342 O O . VAL A 1 445 ? 133.461 150.464 134.439 1.00 91.61 444 VAL A O 1
ATOM 3346 N N . SER A 1 446 ? 132.769 148.540 133.494 1.00 87.34 445 SER A N 1
ATOM 3347 C CA . SER A 1 446 ? 133.922 147.765 133.923 1.00 87.34 445 SER A CA 1
ATOM 3348 C C . SER A 1 446 ? 134.525 147.048 132.726 1.00 87.34 445 SER A C 1
ATOM 3349 O O . SER A 1 446 ? 133.817 146.660 131.792 1.00 87.34 445 SER A O 1
ATOM 3352 N N . GLN A 1 447 ? 135.844 146.877 132.760 1.00 81.40 446 GLN A N 1
ATOM 3353 C CA . GLN A 1 447 ? 136.545 146.196 131.680 1.00 81.40 446 GLN A CA 1
ATOM 3354 C C . GLN A 1 447 ? 137.855 145.640 132.214 1.00 81.40 446 GLN A C 1
ATOM 3355 O O . GLN A 1 447 ? 138.669 146.387 132.764 1.00 81.40 446 GLN A O 1
ATOM 3361 N N . ASP A 1 448 ? 138.053 144.333 132.049 1.00 81.40 447 ASP A N 1
ATOM 3362 C CA . ASP A 1 448 ? 139.282 143.676 132.467 1.00 81.40 447 ASP A CA 1
ATOM 3363 C C . ASP A 1 448 ? 140.283 143.513 131.333 1.00 81.40 447 ASP A C 1
ATOM 3364 O O . ASP A 1 448 ? 141.436 143.153 131.593 1.00 81.40 447 ASP A O 1
ATOM 3369 N N . ASN A 1 449 ? 139.876 143.767 130.092 1.00 81.40 448 ASN A N 1
ATOM 3370 C CA . ASN A 1 449 ? 140.768 143.649 128.944 1.00 81.40 448 ASN A CA 1
ATOM 3371 C C . ASN A 1 449 ? 140.275 144.594 127.862 1.00 81.40 448 ASN A C 1
ATOM 3372 O O . ASN A 1 449 ? 139.216 144.363 127.272 1.00 81.40 448 ASN A O 1
ATOM 3377 N N . LEU A 1 450 ? 141.043 145.652 127.599 1.00 81.40 449 LEU A N 1
ATOM 3378 C CA . LEU A 1 450 ? 140.711 146.610 126.546 1.00 81.40 449 LEU A CA 1
ATOM 3379 C C . LEU A 1 450 ? 141.103 146.050 125.177 1.00 81.40 449 LEU A C 1
ATOM 3380 O O . LEU A 1 450 ? 141.922 146.610 124.450 1.00 81.40 449 LEU A O 1
ATOM 3385 N N . PHE A 1 451 ? 140.500 144.902 124.850 1.00 87.15 450 PHE A N 1
ATOM 3386 C CA . PHE A 1 451 ? 140.703 144.162 123.596 1.00 87.15 450 PHE A CA 1
ATOM 3387 C C . PHE A 1 451 ? 142.179 144.038 123.220 1.00 87.15 450 PHE A C 1
ATOM 3388 O O . PHE A 1 451 ? 142.516 143.882 122.043 1.00 87.15 450 PHE A O 1
ATOM 3396 N N . GLY A 1 452 ? 143.068 144.106 124.208 1.00 81.40 451 GLY A N 1
ATOM 3397 C CA . GLY A 1 452 ? 144.493 143.994 123.974 1.00 81.40 451 GLY A CA 1
ATOM 3398 C C . GLY A 1 452 ? 145.184 143.186 125.050 1.00 81.40 451 GLY A C 1
ATOM 3399 O O . GLY A 1 452 ? 144.788 142.056 125.346 1.00 81.40 451 GLY A O 1
ATOM 3400 N N . THR A 1 453 ? 146.222 143.766 125.647 1.00 81.40 452 THR A N 1
ATOM 3401 C CA . THR A 1 453 ? 146.890 143.175 126.797 1.00 81.40 452 THR A CA 1
ATOM 3402 C C . THR A 1 453 ? 145.978 143.405 128.008 1.00 81.40 452 THR A C 1
ATOM 3403 O O . THR A 1 453 ? 144.817 143.795 127.855 1.00 81.40 452 THR A O 1
ATOM 3407 N N . GLY A 1 454 ? 146.463 143.149 129.223 1.00 81.40 453 GLY A N 1
ATOM 3408 C CA . GLY A 1 454 ? 145.646 143.329 130.409 1.00 81.40 453 GLY A CA 1
ATOM 3409 C C . GLY A 1 454 ? 145.010 144.701 130.491 1.00 81.40 453 GLY A C 1
ATOM 3410 O O . GLY A 1 454 ? 143.798 144.828 130.294 1.00 81.40 453 GLY A O 1
ATOM 3411 N N . LYS A 1 455 ? 145.822 145.723 130.767 1.00 81.40 454 LYS A N 1
ATOM 3412 C CA . LYS A 1 455 ? 145.445 147.136 130.654 1.00 81.40 454 LYS A CA 1
ATOM 3413 C C . LYS A 1 455 ? 144.007 147.388 131.099 1.00 81.40 454 LYS A C 1
ATOM 3414 O O . LYS A 1 455 ? 143.197 147.982 130.384 1.00 81.40 454 LYS A O 1
ATOM 3420 N N . SER A 1 456 ? 143.686 146.913 132.299 1.00 81.40 455 SER A N 1
ATOM 3421 C CA . SER A 1 456 ? 142.321 147.012 132.795 1.00 81.40 455 SER A CA 1
ATOM 3422 C C . SER A 1 456 ? 141.947 148.462 133.075 1.00 81.40 455 SER A C 1
ATOM 3423 O O . SER A 1 456 ? 142.697 149.205 133.714 1.00 81.40 455 SER A O 1
ATOM 3426 N N . ALA A 1 457 ? 140.777 148.862 132.584 1.00 81.40 456 ALA A N 1
ATOM 3427 C CA . ALA A 1 457 ? 140.223 150.183 132.836 1.00 81.40 456 ALA A CA 1
ATOM 3428 C C . ALA A 1 457 ? 138.818 150.030 133.394 1.00 81.40 456 ALA A C 1
ATOM 3429 O O . ALA A 1 457 ? 138.041 149.187 132.938 1.00 81.40 456 ALA A O 1
ATOM 3431 N N . ALA A 1 458 ? 138.492 150.856 134.385 1.00 81.40 457 ALA A N 1
ATOM 3432 C CA . ALA A 1 458 ? 137.224 150.716 135.082 1.00 81.40 457 ALA A CA 1
ATOM 3433 C C . ALA A 1 458 ? 136.703 152.082 135.498 1.00 81.40 457 ALA A C 1
ATOM 3434 O O . ALA A 1 458 ? 137.464 152.931 135.969 1.00 81.40 457 ALA A O 1
ATOM 3436 N N . LEU A 1 459 ? 135.401 152.280 135.319 1.00 81.40 458 LEU A N 1
ATOM 3437 C CA . LEU A 1 459 ? 134.698 153.464 135.787 1.00 81.40 458 LEU A CA 1
ATOM 3438 C C . LEU A 1 459 ? 133.696 153.048 136.852 1.00 81.40 458 LEU A C 1
ATOM 3439 O O . LEU A 1 459 ? 133.075 151.986 136.748 1.00 81.40 458 LEU A O 1
ATOM 3444 N N . ARG A 1 460 ? 133.545 153.877 137.881 1.00 82.50 459 ARG A N 1
ATOM 3445 C CA . ARG A 1 460 ? 132.633 153.552 138.969 1.00 82.50 459 ARG A CA 1
ATOM 3446 C C . ARG A 1 460 ? 132.206 154.833 139.666 1.00 82.50 459 ARG A C 1
ATOM 3447 O O . ARG A 1 460 ? 133.051 155.660 140.020 1.00 82.50 459 ARG A O 1
ATOM 3455 N N . ALA A 1 461 ? 130.899 154.988 139.861 1.00 85.89 460 ALA A N 1
ATOM 3456 C CA . ALA A 1 461 ? 130.352 156.139 140.565 1.00 85.89 460 ALA A CA 1
ATOM 3457 C C . ALA A 1 461 ? 129.135 155.690 141.357 1.00 85.89 460 ALA A C 1
ATOM 3458 O O . ALA A 1 461 ? 128.145 155.241 140.773 1.00 85.89 460 ALA A O 1
ATOM 3460 N N . SER A 1 462 ? 129.215 155.811 142.677 1.00 91.35 461 SER A N 1
ATOM 3461 C CA . SER A 1 462 ? 128.135 155.426 143.571 1.00 91.35 461 SER A CA 1
ATOM 3462 C C . SER A 1 462 ? 127.512 156.671 144.188 1.00 91.35 461 SER A C 1
ATOM 3463 O O . SER A 1 462 ? 128.117 157.745 144.227 1.00 91.35 461 SER A O 1
ATOM 3466 N N . ARG A 1 463 ? 126.284 156.514 144.676 1.00 103.39 462 ARG A N 1
ATOM 3467 C CA . ARG A 1 463 ? 125.558 157.628 145.267 1.00 103.39 462 ARG A CA 1
ATOM 3468 C C . ARG A 1 463 ? 124.574 157.090 146.294 1.00 103.39 462 ARG A C 1
ATOM 3469 O O . ARG A 1 463 ? 123.856 156.123 146.028 1.00 103.39 462 ARG A O 1
ATOM 3477 N N . SER A 1 464 ? 124.552 157.722 147.463 1.00 109.68 463 SER A N 1
ATOM 3478 C CA . SER A 1 464 ? 123.620 157.390 148.529 1.00 109.68 463 SER A CA 1
ATOM 3479 C C . SER A 1 464 ? 123.003 158.677 149.058 1.00 109.68 463 SER A C 1
ATOM 3480 O O . SER A 1 464 ? 123.268 159.773 148.556 1.00 109.68 463 SER A O 1
ATOM 3483 N N . LYS A 1 465 ? 122.168 158.541 150.089 1.00 109.02 464 LYS A N 1
ATOM 3484 C CA . LYS A 1 465 ? 121.577 159.718 150.713 1.00 109.02 464 LYS A CA 1
ATOM 3485 C C . LYS A 1 465 ? 122.602 160.509 151.514 1.00 109.02 464 LYS A C 1
ATOM 3486 O O . LYS A 1 465 ? 122.325 161.650 151.898 1.00 109.02 464 LYS A O 1
ATOM 3492 N N . THR A 1 466 ? 123.777 159.930 151.771 1.00 106.08 465 THR A N 1
ATOM 3493 C CA . THR A 1 466 ? 124.833 160.612 152.505 1.00 106.08 465 THR A CA 1
ATOM 3494 C C . THR A 1 466 ? 126.214 160.448 151.887 1.00 106.08 465 THR A C 1
ATOM 3495 O O . THR A 1 466 ? 127.142 161.152 152.300 1.00 106.08 465 THR A O 1
ATOM 3499 N N . THR A 1 467 ? 126.385 159.546 150.923 1.00 100.20 466 THR A N 1
ATOM 3500 C CA . THR A 1 467 ? 127.687 159.286 150.328 1.00 100.20 466 THR A CA 1
ATOM 3501 C C . THR A 1 467 ? 127.630 159.513 148.825 1.00 100.20 466 THR A C 1
ATOM 3502 O O . THR A 1 467 ? 126.591 159.323 148.187 1.00 100.20 466 THR A O 1
ATOM 3506 N N . LEU A 1 468 ? 128.769 159.919 148.269 1.00 86.76 467 LEU A N 1
ATOM 3507 C CA . LEU A 1 468 ? 128.909 160.108 146.828 1.00 86.76 467 LEU A CA 1
ATOM 3508 C C . LEU A 1 468 ? 130.390 160.073 146.500 1.00 86.76 467 LEU A C 1
ATOM 3509 O O . LEU A 1 468 ? 131.160 160.877 147.036 1.00 86.76 467 LEU A O 1
ATOM 3514 N N . ASN A 1 469 ? 130.792 159.147 145.629 1.00 88.16 468 ASN A N 1
ATOM 3515 C CA . ASN A 1 469 ? 132.207 158.965 145.313 1.00 88.16 468 ASN A CA 1
ATOM 3516 C C . ASN A 1 469 ? 132.334 158.335 143.928 1.00 88.16 468 ASN A C 1
ATOM 3517 O O . ASN A 1 469 ? 132.166 157.123 143.770 1.00 88.16 468 ASN A O 1
ATOM 3522 N N . GLY A 1 470 ? 132.634 159.170 142.929 1.00 81.40 469 GLY A N 1
ATOM 3523 C CA . GLY A 1 470 ? 132.941 158.674 141.605 1.00 81.40 469 GLY A CA 1
ATOM 3524 C C . GLY A 1 470 ? 134.398 158.278 141.479 1.00 81.40 469 GLY A C 1
ATOM 3525 O O . GLY A 1 470 ? 135.245 158.672 142.278 1.00 81.40 469 GLY A O 1
ATOM 3526 N N . SER A 1 471 ? 134.688 157.484 140.450 1.00 81.40 470 SER A N 1
ATOM 3527 C CA . SER A 1 471 ? 136.038 156.964 140.281 1.00 81.40 470 SER A CA 1
ATOM 3528 C C . SER A 1 471 ? 136.247 156.525 138.841 1.00 81.40 470 SER A C 1
ATOM 3529 O O . SER A 1 471 ? 135.406 155.820 138.275 1.00 81.40 470 SER A O 1
ATOM 3532 N N . LEU A 1 472 ? 137.364 156.950 138.258 1.00 81.40 471 LEU A N 1
ATOM 3533 C CA . LEU A 1 472 ? 137.824 156.483 136.958 1.00 81.40 471 LEU A CA 1
ATOM 3534 C C . LEU A 1 472 ? 139.174 155.806 137.143 1.00 81.40 471 LEU A C 1
ATOM 3535 O O . LEU A 1 472 ? 140.150 156.461 137.521 1.00 81.40 471 LEU A O 1
ATOM 3540 N N . SER A 1 473 ? 139.230 154.505 136.874 1.00 81.40 472 SER A N 1
ATOM 3541 C CA . SER A 1 473 ? 140.421 153.714 137.147 1.00 81.40 472 SER A CA 1
ATOM 3542 C C . SER A 1 473 ? 140.945 153.084 135.867 1.00 81.40 472 SER A C 1
ATOM 3543 O O . SER A 1 473 ? 140.170 152.612 135.030 1.00 81.40 472 SER A O 1
ATOM 3546 N N . PHE A 1 474 ? 142.269 153.080 135.727 1.00 81.40 473 PHE A N 1
ATOM 3547 C CA . PHE A 1 474 ? 142.936 152.455 134.593 1.00 81.40 473 PHE A CA 1
ATOM 3548 C C . PHE A 1 474 ? 144.329 152.033 135.028 1.00 81.40 473 PHE A C 1
ATOM 3549 O O . PHE A 1 474 ? 145.118 152.870 135.476 1.00 81.40 473 PHE A O 1
ATOM 3557 N N . THR A 1 475 ? 144.626 150.747 134.895 1.00 81.40 474 THR A N 1
ATOM 3558 C CA . THR A 1 475 ? 145.898 150.182 135.320 1.00 81.40 474 THR A CA 1
ATOM 3559 C C . THR A 1 475 ? 146.602 149.533 134.133 1.00 81.40 474 THR A C 1
ATOM 3560 O O . THR A 1 475 ? 146.122 149.564 132.998 1.00 81.40 474 THR A O 1
ATOM 3564 N N . ASP A 1 476 ? 147.759 148.940 134.414 1.00 81.40 475 ASP A N 1
ATOM 3565 C CA . ASP A 1 476 ? 148.561 148.251 133.413 1.00 81.40 475 ASP A CA 1
ATOM 3566 C C . ASP A 1 476 ? 149.407 147.190 134.105 1.00 81.40 475 ASP A C 1
ATOM 3567 O O . ASP A 1 476 ? 150.449 147.513 134.688 1.00 81.40 475 ASP A O 1
ATOM 3572 N N . PRO A 1 477 ? 148.985 145.921 134.070 1.00 81.40 476 PRO A N 1
ATOM 3573 C CA . PRO A 1 477 ? 149.655 144.882 134.866 1.00 81.40 476 PRO A CA 1
ATOM 3574 C C . PRO A 1 477 ? 151.152 144.773 134.627 1.00 81.40 476 PRO A C 1
ATOM 3575 O O . PRO A 1 477 ? 151.925 144.657 135.582 1.00 81.40 476 PRO A O 1
ATOM 3579 N N . TYR A 1 478 ? 151.577 144.807 133.368 1.00 81.40 477 TYR A N 1
ATOM 3580 C CA . TYR A 1 478 ? 152.976 144.591 133.013 1.00 81.40 477 TYR A CA 1
ATOM 3581 C C . TYR A 1 478 ? 153.535 145.871 132.398 1.00 81.40 477 TYR A C 1
ATOM 3582 O O . TYR A 1 478 ? 153.485 146.083 131.187 1.00 81.40 477 TYR A O 1
ATOM 3591 N N . PHE A 1 479 ? 154.077 146.734 133.258 1.00 81.40 478 PHE A N 1
ATOM 3592 C CA . PHE A 1 479 ? 154.771 147.923 132.780 1.00 81.40 478 PHE A CA 1
ATOM 3593 C C . PHE A 1 479 ? 156.142 147.558 132.227 1.00 81.40 478 PHE A C 1
ATOM 3594 O O . PHE A 1 479 ? 156.449 147.820 131.059 1.00 81.40 478 PHE A O 1
ATOM 3602 N N . THR A 1 480 ? 156.981 146.946 133.058 1.00 81.40 479 THR A N 1
ATOM 3603 C CA . THR A 1 480 ? 158.297 146.495 132.627 1.00 81.40 479 THR A CA 1
ATOM 3604 C C . THR A 1 480 ? 158.172 145.114 131.989 1.00 81.40 479 THR A C 1
ATOM 3605 O O . THR A 1 480 ? 157.074 144.630 131.701 1.00 81.40 479 THR A O 1
ATOM 3609 N N . ALA A 1 481 ? 159.310 144.459 131.761 1.00 81.40 480 ALA A N 1
ATOM 3610 C CA . ALA A 1 481 ? 159.292 143.145 131.132 1.00 81.40 480 ALA A CA 1
ATOM 3611 C C . ALA A 1 481 ? 158.853 142.058 132.105 1.00 81.40 480 ALA A C 1
ATOM 3612 O O . ALA A 1 481 ? 158.074 141.172 131.736 1.00 81.40 480 ALA A O 1
ATOM 3614 N N . ASP A 1 482 ? 159.336 142.103 133.347 1.00 81.40 481 ASP A N 1
ATOM 3615 C CA . ASP A 1 482 ? 158.988 141.059 134.311 1.00 81.40 481 ASP A CA 1
ATOM 3616 C C . ASP A 1 482 ? 157.596 141.296 134.890 1.00 81.40 481 ASP A C 1
ATOM 3617 O O . ASP A 1 482 ? 156.679 140.498 134.678 1.00 81.40 481 ASP A O 1
ATOM 3622 N N . GLY A 1 483 ? 157.426 142.388 135.630 1.00 81.40 482 GLY A N 1
ATOM 3623 C CA . GLY A 1 483 ? 156.101 142.819 136.029 1.00 81.40 482 GLY A CA 1
ATOM 3624 C C . GLY A 1 483 ? 156.101 144.002 136.973 1.00 81.40 482 GLY A C 1
ATOM 3625 O O . GLY A 1 483 ? 156.794 143.989 137.994 1.00 81.40 482 GLY A O 1
ATOM 3626 N N . VAL A 1 484 ? 155.304 145.019 136.649 1.00 81.40 483 VAL A N 1
ATOM 3627 C CA . VAL A 1 484 ? 155.068 146.173 137.511 1.00 81.40 483 VAL A CA 1
ATOM 3628 C C . VAL A 1 484 ? 153.648 146.658 137.258 1.00 81.40 483 VAL A C 1
ATOM 3629 O O . VAL A 1 484 ? 153.327 147.117 136.156 1.00 81.40 483 VAL A O 1
ATOM 3633 N N . SER A 1 485 ? 152.785 146.556 138.263 1.00 81.40 484 SER A N 1
ATOM 3634 C CA . SER A 1 485 ? 151.406 147.008 138.121 1.00 81.40 484 SER A CA 1
ATOM 3635 C C . SER A 1 485 ? 151.366 148.522 138.291 1.00 81.40 484 SER A C 1
ATOM 3636 O O . SER A 1 485 ? 151.322 149.027 139.416 1.00 81.40 484 SER A O 1
ATOM 3639 N N . LEU A 1 486 ? 151.386 149.245 137.176 1.00 81.40 485 LEU A N 1
ATOM 3640 C CA . LEU A 1 486 ? 151.315 150.697 137.174 1.00 81.40 485 LEU A CA 1
ATOM 3641 C C . LEU A 1 486 ? 149.970 151.144 136.618 1.00 81.40 485 LEU A C 1
ATOM 3642 O O . LEU A 1 486 ? 149.414 150.515 135.714 1.00 81.40 485 LEU A O 1
ATOM 3647 N N . GLY A 1 487 ? 149.451 152.236 137.166 1.00 81.40 486 GLY A N 1
ATOM 3648 C CA . GLY A 1 487 ? 148.174 152.742 136.720 1.00 81.40 486 GLY A CA 1
ATOM 3649 C C . GLY A 1 487 ? 147.902 154.132 137.247 1.00 81.40 486 GLY A C 1
ATOM 3650 O O . GLY A 1 487 ? 148.744 154.747 137.905 1.00 81.40 486 GLY A O 1
ATOM 3651 N N . TYR A 1 488 ? 146.703 154.623 136.943 1.00 81.40 487 TYR A N 1
ATOM 3652 C CA . TYR A 1 488 ? 146.272 155.942 137.379 1.00 81.40 487 TYR A CA 1
ATOM 3653 C C . TYR A 1 488 ? 144.799 155.875 137.750 1.00 81.40 487 TYR A C 1
ATOM 3654 O O . TYR A 1 488 ? 144.073 154.973 137.326 1.00 81.40 487 TYR A O 1
ATOM 3663 N N . ASP A 1 489 ? 144.363 156.845 138.551 1.00 81.40 488 ASP A N 1
ATOM 3664 C CA . ASP A 1 489 ? 142.972 156.893 138.980 1.00 81.40 488 ASP A CA 1
ATOM 3665 C C . ASP A 1 489 ? 142.617 158.320 139.368 1.00 81.40 488 ASP A C 1
ATOM 3666 O O . ASP A 1 489 ? 143.490 159.143 139.650 1.00 81.40 488 ASP A O 1
ATOM 3671 N N . ILE A 1 490 ? 141.315 158.597 139.373 1.00 81.40 489 ILE A N 1
ATOM 3672 C CA . ILE A 1 490 ? 140.772 159.898 139.751 1.00 81.40 489 ILE A CA 1
ATOM 3673 C C . ILE A 1 490 ? 139.476 159.661 140.512 1.00 81.40 489 ILE A C 1
ATOM 3674 O O . ILE A 1 490 ? 138.592 158.947 140.028 1.00 81.40 489 ILE A O 1
ATOM 3679 N N . TYR A 1 491 ? 139.360 160.253 141.700 1.00 81.40 490 TYR A N 1
ATOM 3680 C CA . TYR A 1 491 ? 138.176 160.076 142.526 1.00 81.40 490 TYR A CA 1
ATOM 3681 C C . TYR A 1 491 ? 137.718 161.419 143.074 1.00 81.40 490 TYR A C 1
ATOM 3682 O O . TYR A 1 491 ? 138.514 162.346 143.244 1.00 81.40 490 TYR A O 1
ATOM 3691 N N . GLY A 1 492 ? 136.419 161.507 143.351 1.00 85.95 491 GLY A N 1
ATOM 3692 C CA . GLY A 1 492 ? 135.810 162.717 143.866 1.00 85.95 491 GLY A CA 1
ATOM 3693 C C . GLY A 1 492 ? 134.958 162.465 145.093 1.00 85.95 491 GLY A C 1
ATOM 3694 O O . GLY A 1 492 ? 133.870 163.033 145.229 1.00 85.95 491 GLY A O 1
ATOM 3695 N N . LYS A 1 493 ? 135.443 161.595 145.980 1.00 87.31 492 LYS A N 1
ATOM 3696 C CA . LYS A 1 493 ? 134.680 161.177 147.151 1.00 87.31 492 LYS A CA 1
ATOM 3697 C C . LYS A 1 493 ? 134.217 162.370 147.978 1.00 87.31 492 LYS A C 1
ATOM 3698 O O . LYS A 1 493 ? 134.972 163.316 148.216 1.00 87.31 492 LYS A O 1
ATOM 3704 N N . ALA A 1 494 ? 132.958 162.315 148.414 1.00 90.34 493 ALA A N 1
ATOM 3705 C CA . ALA A 1 494 ? 132.367 163.331 149.275 1.00 90.34 493 ALA A CA 1
ATOM 3706 C C . ALA A 1 494 ? 131.539 162.638 150.345 1.00 90.34 493 ALA A C 1
ATOM 3707 O O . ALA A 1 494 ? 130.817 161.681 150.049 1.00 90.34 493 ALA A O 1
ATOM 3709 N N . PHE A 1 495 ? 131.642 163.119 151.583 1.00 97.80 494 PHE A N 1
ATOM 3710 C CA . PHE A 1 495 ? 131.006 162.469 152.722 1.00 97.80 494 PHE A CA 1
ATOM 3711 C C . PHE A 1 495 ? 130.359 163.516 153.615 1.00 97.80 494 PHE A C 1
ATOM 3712 O O . PHE A 1 495 ? 130.983 164.532 153.936 1.00 97.80 494 PHE A O 1
ATOM 3720 N N . ASP A 1 496 ? 129.111 163.264 154.013 1.00 103.40 495 ASP A N 1
ATOM 3721 C CA . ASP A 1 496 ? 128.376 164.161 154.896 1.00 103.40 495 ASP A CA 1
ATOM 3722 C C . ASP A 1 496 ? 127.318 163.381 155.668 1.00 103.40 495 ASP A C 1
ATOM 3723 O O . ASP A 1 496 ? 126.351 162.891 155.072 1.00 103.40 495 ASP A O 1
ATOM 3728 N N . PRO A 1 497 ? 127.458 163.250 156.985 1.00 104.16 496 PRO A N 1
ATOM 3729 C CA . PRO A 1 497 ? 126.517 162.446 157.777 1.00 104.16 496 PRO A CA 1
ATOM 3730 C C . PRO A 1 497 ? 125.313 163.202 158.323 1.00 104.16 496 PRO A C 1
ATOM 3731 O O . PRO A 1 497 ? 124.626 162.664 159.197 1.00 104.16 496 PRO A O 1
ATOM 3735 N N . ARG A 1 498 ? 125.031 164.415 157.846 1.00 112.83 497 ARG A N 1
ATOM 3736 C CA . ARG A 1 498 ? 123.874 165.177 158.316 1.00 112.83 497 ARG A CA 1
ATOM 3737 C C . ARG A 1 498 ? 122.625 164.513 157.742 1.00 112.83 497 ARG A C 1
ATOM 3738 O O . ARG A 1 498 ? 122.084 164.906 156.706 1.00 112.83 497 ARG A O 1
ATOM 3746 N N . LYS A 1 499 ? 122.165 163.482 158.441 1.00 116.43 498 LYS A N 1
ATOM 3747 C CA . LYS A 1 499 ? 121.175 162.556 157.908 1.00 116.43 498 LYS A CA 1
ATOM 3748 C C . LYS A 1 499 ? 120.318 162.037 159.061 1.00 116.43 498 LYS A C 1
ATOM 3749 O O . LYS A 1 499 ? 120.220 162.680 160.112 1.00 116.43 498 LYS A O 1
ATOM 3755 N N . ALA A 1 500 ? 119.691 160.879 158.851 1.00 130.08 499 ALA A N 1
ATOM 3756 C CA . ALA A 1 500 ? 118.660 160.328 159.724 1.00 130.08 499 ALA A CA 1
ATOM 3757 C C . ALA A 1 500 ? 119.155 160.036 161.136 1.00 130.08 499 ALA A C 1
ATOM 3758 O O . ALA A 1 500 ? 120.322 160.280 161.460 1.00 130.08 499 ALA A O 1
ATOM 3760 N N . SER A 1 501 ? 118.257 159.496 161.967 1.00 140.14 500 SER A N 1
ATOM 3761 C CA . SER A 1 501 ? 118.351 159.434 163.425 1.00 140.14 500 SER A CA 1
ATOM 3762 C C . SER A 1 501 ? 119.763 159.260 163.972 1.00 140.14 500 SER A C 1
ATOM 3763 O O . SER A 1 501 ? 120.130 159.917 164.952 1.00 140.14 500 SER A O 1
ATOM 3766 N N . THR A 1 502 ? 120.562 158.389 163.364 1.00 136.11 501 THR A N 1
ATOM 3767 C CA . THR A 1 502 ? 121.929 158.183 163.836 1.00 136.11 501 THR A CA 1
ATOM 3768 C C . THR A 1 502 ? 122.742 159.437 163.531 1.00 136.11 501 THR A C 1
ATOM 3769 O O . THR A 1 502 ? 123.298 159.597 162.442 1.00 136.11 501 THR A O 1
ATOM 3773 N N . SER A 1 503 ? 122.807 160.342 164.508 1.00 130.79 502 SER A N 1
ATOM 3774 C CA . SER A 1 503 ? 123.453 161.641 164.329 1.00 130.79 502 SER A CA 1
ATOM 3775 C C . SER A 1 503 ? 124.945 161.517 164.638 1.00 130.79 502 SER A C 1
ATOM 3776 O O . SER A 1 503 ? 125.441 161.917 165.694 1.00 130.79 502 SER A O 1
ATOM 3779 N N . VAL A 1 504 ? 125.667 160.932 163.680 1.00 113.23 503 VAL A N 1
ATOM 3780 C CA . VAL A 1 504 ? 127.119 160.924 163.756 1.00 113.23 503 VAL A CA 1
ATOM 3781 C C . VAL A 1 504 ? 127.615 162.371 163.759 1.00 113.23 503 VAL A C 1
ATOM 3782 O O . VAL A 1 504 ? 126.960 163.282 163.237 1.00 113.23 503 VAL A O 1
ATOM 3786 N N . LYS A 1 505 ? 128.769 162.583 164.397 1.00 104.30 504 LYS A N 1
ATOM 3787 C CA . LYS A 1 505 ? 129.368 163.907 164.541 1.00 104.30 504 LYS A CA 1
ATOM 3788 C C . LYS A 1 505 ? 129.261 164.712 163.253 1.00 104.30 504 LYS A C 1
ATOM 3789 O O . LYS A 1 505 ? 129.529 164.203 162.162 1.00 104.30 504 LYS A O 1
ATOM 3791 N N . GLN A 1 506 ? 128.851 165.971 163.388 1.00 103.61 505 GLN A N 1
ATOM 3792 C CA . GLN A 1 506 ? 128.478 166.790 162.241 1.00 103.61 505 GLN A CA 1
ATOM 3793 C C . GLN A 1 506 ? 129.723 167.418 161.630 1.00 103.61 505 GLN A C 1
ATOM 3794 O O . GLN A 1 506 ? 130.371 168.265 162.254 1.00 103.61 505 GLN A O 1
ATOM 3800 N N . TYR A 1 507 ? 130.052 167.009 160.407 1.00 94.58 506 TYR A N 1
ATOM 3801 C CA . TYR A 1 507 ? 131.140 167.597 159.640 1.00 94.58 506 TYR A CA 1
ATOM 3802 C C . TYR A 1 507 ? 131.008 167.141 158.196 1.00 94.58 506 TYR A C 1
ATOM 3803 O O . TYR A 1 507 ? 130.810 165.953 157.935 1.00 94.58 506 TYR A O 1
ATOM 3812 N N . LYS A 1 508 ? 131.116 168.085 157.268 1.00 99.34 507 LYS A N 1
ATOM 3813 C CA . LYS A 1 508 ? 131.019 167.788 155.847 1.00 99.34 507 LYS A CA 1
ATOM 3814 C C . LYS A 1 508 ? 132.411 167.751 155.234 1.00 99.34 507 LYS A C 1
ATOM 3815 O O . LYS A 1 508 ? 133.236 168.633 155.487 1.00 99.34 507 LYS A O 1
ATOM 3821 N N . THR A 1 509 ? 132.665 166.725 154.426 1.00 91.29 508 THR A N 1
ATOM 3822 C CA . THR A 1 509 ? 133.970 166.517 153.818 1.00 91.29 508 THR A CA 1
ATOM 3823 C C . THR A 1 509 ? 133.807 166.237 152.333 1.00 91.29 508 THR A C 1
ATOM 3824 O O . THR A 1 509 ? 132.859 165.564 151.918 1.00 91.29 508 THR A O 1
ATOM 3827 N N . THR A 1 510 ? 134.739 166.757 151.538 1.00 94.57 509 THR A N 1
ATOM 3828 C CA . THR A 1 510 ? 134.739 166.541 150.098 1.00 94.57 509 THR A CA 1
ATOM 3829 C C . THR A 1 510 ? 136.180 166.420 149.631 1.00 94.57 509 THR A C 1
ATOM 3830 O O . THR A 1 510 ? 137.001 167.298 149.915 1.00 94.57 509 THR A O 1
ATOM 3834 N N . THR A 1 511 ? 136.482 165.338 148.918 1.00 92.88 510 THR A N 1
ATOM 3835 C CA . THR A 1 511 ? 137.834 165.057 148.462 1.00 92.88 510 THR A CA 1
ATOM 3836 C C . THR A 1 511 ? 137.855 164.950 146.945 1.00 92.88 510 THR A C 1
ATOM 3837 O O . THR A 1 511 ? 136.849 164.627 146.308 1.00 92.88 510 THR A O 1
ATOM 3841 N N . ALA A 1 512 ? 139.025 165.225 146.375 1.00 85.52 511 ALA A N 1
ATOM 3842 C CA . ALA A 1 512 ? 139.222 165.148 144.935 1.00 85.52 511 ALA A CA 1
ATOM 3843 C C . ALA A 1 512 ? 140.714 165.086 144.652 1.00 85.52 511 ALA A C 1
ATOM 3844 O O . ALA A 1 512 ? 141.525 165.621 145.412 1.00 85.52 511 ALA A O 1
ATOM 3846 N N . GLY A 1 513 ? 141.064 164.429 143.550 1.00 85.23 512 GLY A N 1
ATOM 3847 C CA . GLY A 1 513 ? 142.456 164.276 143.177 1.00 85.23 512 GLY A CA 1
ATOM 3848 C C . GLY A 1 513 ? 142.819 162.853 142.809 1.00 85.23 512 GLY A C 1
ATOM 3849 O O . GLY A 1 513 ? 142.089 161.914 143.138 1.00 85.23 512 GLY A O 1
ATOM 3850 N N . GLY A 1 514 ? 143.945 162.681 142.122 1.00 81.40 513 GLY A N 1
ATOM 3851 C CA . GLY A 1 514 ? 144.375 161.363 141.700 1.00 81.40 513 GLY A CA 1
ATOM 3852 C C . GLY A 1 514 ? 145.720 160.956 142.260 1.00 81.40 513 GLY A C 1
ATOM 3853 O O . GLY A 1 514 ? 146.196 161.540 143.239 1.00 81.40 513 GLY A O 1
ATOM 3854 N N . GLY A 1 515 ? 146.345 159.952 141.649 1.00 81.40 514 GLY A N 1
ATOM 3855 C CA . GLY A 1 515 ? 147.642 159.499 142.105 1.00 81.40 514 GLY A CA 1
ATOM 3856 C C . GLY A 1 515 ? 148.147 158.245 141.423 1.00 81.40 514 GLY A C 1
ATOM 3857 O O . GLY A 1 515 ? 147.375 157.327 141.133 1.00 81.40 514 GLY A O 1
ATOM 3858 N N . VAL A 1 516 ? 149.455 158.198 141.164 1.00 81.40 515 VAL A N 1
ATOM 3859 C CA . VAL A 1 516 ? 150.052 157.027 140.534 1.00 81.40 515 VAL A CA 1
ATOM 3860 C C . VAL A 1 516 ? 150.164 155.901 141.550 1.00 81.40 515 VAL A C 1
ATOM 3861 O O . VAL A 1 516 ? 150.665 156.093 142.665 1.00 81.40 515 VAL A O 1
ATOM 3865 N N . ARG A 1 517 ? 149.696 154.716 141.168 1.00 81.40 516 ARG A N 1
ATOM 3866 C CA . ARG A 1 517 ? 149.825 153.513 141.979 1.00 81.40 516 ARG A CA 1
ATOM 3867 C C . ARG A 1 517 ? 150.733 152.532 141.254 1.00 81.40 516 ARG A C 1
ATOM 3868 O O . ARG A 1 517 ? 150.514 152.234 140.075 1.00 81.40 516 ARG A O 1
ATOM 3876 N N . MET A 1 518 ? 151.747 152.033 141.956 1.00 81.40 517 MET A N 1
ATOM 3877 C CA . MET A 1 518 ? 152.767 151.194 141.341 1.00 81.40 517 MET A CA 1
ATOM 3878 C C . MET A 1 518 ? 153.028 149.973 142.206 1.00 81.40 517 MET A C 1
ATOM 3879 O O . MET A 1 518 ? 153.293 150.103 143.404 1.00 81.40 517 MET A O 1
ATOM 3884 N N . GLY A 1 519 ? 152.960 148.792 141.595 1.00 81.40 518 GLY A N 1
ATOM 3885 C CA . GLY A 1 519 ? 153.319 147.562 142.262 1.00 81.40 518 GLY A CA 1
ATOM 3886 C C . GLY A 1 519 ? 154.743 147.139 141.933 1.00 81.40 518 GLY A C 1
ATOM 3887 O O . GLY A 1 519 ? 155.352 147.593 140.969 1.00 81.40 518 GLY A O 1
ATOM 3888 N N . ILE A 1 520 ? 155.269 146.247 142.765 1.00 81.40 519 ILE A N 1
ATOM 3889 C CA . ILE A 1 520 ? 156.636 145.764 142.599 1.00 81.40 519 ILE A CA 1
ATOM 3890 C C . ILE A 1 520 ? 156.763 144.400 143.269 1.00 81.40 519 ILE A C 1
ATOM 3891 O O . ILE A 1 520 ? 156.934 144.317 144.494 1.00 81.40 519 ILE A O 1
ATOM 3896 N N . PRO A 1 521 ? 156.651 143.308 142.516 1.00 81.40 520 PRO A N 1
ATOM 3897 C CA . PRO A 1 521 ? 156.777 141.977 143.123 1.00 81.40 520 PRO A CA 1
ATOM 3898 C C . PRO A 1 521 ? 158.185 141.744 143.651 1.00 81.40 520 PRO A C 1
ATOM 3899 O O . PRO A 1 521 ? 159.175 142.013 142.968 1.00 81.40 520 PRO A O 1
ATOM 3903 N N . VAL A 1 522 ? 158.265 141.236 144.879 1.00 81.40 521 VAL A N 1
ATOM 3904 C CA . VAL A 1 522 ? 159.548 140.976 145.522 1.00 81.40 521 VAL A CA 1
ATOM 3905 C C . VAL A 1 522 ? 159.851 139.485 145.463 1.00 81.40 521 VAL A C 1
ATOM 3906 O O . VAL A 1 522 ? 161.017 139.078 145.436 1.00 81.40 521 VAL A O 1
ATOM 3910 N N . THR A 1 523 ? 158.806 138.663 145.442 1.00 81.40 522 THR A N 1
ATOM 3911 C CA . THR A 1 523 ? 158.969 137.223 145.326 1.00 81.40 522 THR A CA 1
ATOM 3912 C C . THR A 1 523 ? 157.789 136.658 144.551 1.00 81.40 522 THR A C 1
ATOM 3913 O O . THR A 1 523 ? 156.837 137.372 144.225 1.00 81.40 522 THR A O 1
ATOM 3917 N N . GLU A 1 524 ? 157.864 135.362 144.255 1.00 81.40 523 GLU A N 1
ATOM 3918 C CA . GLU A 1 524 ? 156.851 134.703 143.440 1.00 81.40 523 GLU A CA 1
ATOM 3919 C C . GLU A 1 524 ? 155.471 134.776 144.081 1.00 81.40 523 GLU A C 1
ATOM 3920 O O . GLU A 1 524 ? 154.463 134.903 143.379 1.00 81.40 523 GLU A O 1
ATOM 3926 N N . TYR A 1 525 ? 155.409 134.698 145.410 1.00 81.40 524 TYR A N 1
ATOM 3927 C CA . TYR A 1 525 ? 154.128 134.665 146.108 1.00 81.40 524 TYR A CA 1
ATOM 3928 C C . TYR A 1 525 ? 153.699 136.053 146.581 1.00 81.40 524 TYR A C 1
ATOM 3929 O O . TYR A 1 525 ? 152.640 136.550 146.188 1.00 81.40 524 TYR A O 1
ATOM 3938 N N . ASP A 1 526 ? 154.512 136.686 147.419 1.00 81.40 525 ASP A N 1
ATOM 3939 C CA . ASP A 1 526 ? 154.181 137.989 147.974 1.00 81.40 525 ASP A CA 1
ATOM 3940 C C . ASP A 1 526 ? 154.479 139.088 146.964 1.00 81.40 525 ASP A C 1
ATOM 3941 O O . ASP A 1 526 ? 155.390 138.973 146.140 1.00 81.40 525 ASP A O 1
ATOM 3946 N N . ARG A 1 527 ? 153.697 140.167 147.037 1.00 81.40 526 ARG A N 1
ATOM 3947 C CA . ARG A 1 527 ? 153.801 141.243 146.054 1.00 81.40 526 ARG A CA 1
ATOM 3948 C C . ARG A 1 527 ? 153.302 142.531 146.709 1.00 81.40 526 ARG A C 1
ATOM 3949 O O . ARG A 1 527 ? 152.092 142.725 146.848 1.00 81.40 526 ARG A O 1
ATOM 3957 N N . VAL A 1 528 ? 154.238 143.394 147.102 1.00 81.40 527 VAL A N 1
ATOM 3958 C CA . VAL A 1 528 ? 153.897 144.684 147.691 1.00 81.40 527 VAL A CA 1
ATOM 3959 C C . VAL A 1 528 ? 153.518 145.648 146.578 1.00 81.40 527 VAL A C 1
ATOM 3960 O O . VAL A 1 528 ? 153.786 145.388 145.400 1.00 81.40 527 VAL A O 1
ATOM 3964 N N . ASN A 1 529 ? 152.896 146.767 146.938 1.00 81.40 528 ASN A N 1
ATOM 3965 C CA . ASN A 1 529 ? 152.510 147.774 145.955 1.00 81.40 528 ASN A CA 1
ATOM 3966 C C . ASN A 1 529 ? 152.522 149.138 146.624 1.00 81.40 528 ASN A C 1
ATOM 3967 O O . ASN A 1 529 ? 151.869 149.330 147.654 1.00 81.40 528 ASN A O 1
ATOM 3972 N N . PHE A 1 530 ? 153.261 150.076 146.041 1.00 81.40 529 PHE A N 1
ATOM 3973 C CA . PHE A 1 530 ? 153.375 151.427 146.565 1.00 81.40 529 PHE A CA 1
ATOM 3974 C C . PHE A 1 530 ? 152.389 152.347 145.859 1.00 81.40 529 PHE A C 1
ATOM 3975 O O . PHE A 1 530 ? 152.046 152.145 144.692 1.00 81.40 529 PHE A O 1
ATOM 3983 N N . GLY A 1 531 ? 151.931 153.366 146.579 1.00 81.40 530 GLY A N 1
ATOM 3984 C CA . GLY A 1 531 ? 150.989 154.298 146.000 1.00 81.40 530 GLY A CA 1
ATOM 3985 C C . GLY A 1 531 ? 151.168 155.727 146.463 1.00 81.40 530 GLY A C 1
ATOM 3986 O O . GLY A 1 531 ? 151.129 156.013 147.663 1.00 81.40 530 GLY A O 1
ATOM 3987 N N . LEU A 1 532 ? 151.362 156.632 145.513 1.00 81.40 531 LEU A N 1
ATOM 3988 C CA . LEU A 1 532 ? 151.416 158.060 145.777 1.00 81.40 531 LEU A CA 1
ATOM 3989 C C . LEU A 1 532 ? 150.168 158.725 145.212 1.00 81.40 531 LEU A C 1
ATOM 3990 O O . LEU A 1 532 ? 149.603 158.282 144.210 1.00 81.40 531 LEU A O 1
ATOM 3995 N N . ALA A 1 533 ? 149.735 159.795 145.871 1.00 81.40 532 ALA A N 1
ATOM 3996 C CA . ALA A 1 533 ? 148.515 160.467 145.449 1.00 81.40 532 ALA A CA 1
ATOM 3997 C C . ALA A 1 533 ? 148.547 161.913 145.913 1.00 81.40 532 ALA A C 1
ATOM 3998 O O . ALA A 1 533 ? 149.149 162.236 146.940 1.00 81.40 532 ALA A O 1
ATOM 4000 N N . ALA A 1 534 ? 147.887 162.773 145.141 1.00 81.40 533 ALA A N 1
ATOM 4001 C CA . ALA A 1 534 ? 147.743 164.189 145.459 1.00 81.40 533 ALA A CA 1
ATOM 4002 C C . ALA A 1 534 ? 146.255 164.505 145.509 1.00 81.40 533 ALA A C 1
ATOM 4003 O O . ALA A 1 534 ? 145.612 164.654 144.464 1.00 81.40 533 ALA A O 1
ATOM 4005 N N . GLU A 1 535 ? 145.711 164.605 146.717 1.00 85.37 534 GLU A N 1
ATOM 4006 C CA . GLU A 1 535 ? 144.286 164.816 146.921 1.00 85.37 534 GLU A CA 1
ATOM 4007 C C . GLU A 1 535 ? 144.029 166.229 147.422 1.00 85.37 534 GLU A C 1
ATOM 4008 O O . GLU A 1 535 ? 144.772 166.747 148.262 1.00 85.37 534 GLU A O 1
ATOM 4014 N N . HIS A 1 536 ? 142.976 166.848 146.900 1.00 89.77 535 HIS A N 1
ATOM 4015 C CA . HIS A 1 536 ? 142.473 168.107 147.425 1.00 89.77 535 HIS A CA 1
ATOM 4016 C C . HIS A 1 536 ? 141.280 167.833 148.329 1.00 89.77 535 HIS A C 1
ATOM 4017 O O . HIS A 1 536 ? 140.403 167.028 148.003 1.00 89.77 535 HIS A O 1
ATOM 4024 N N . LEU A 1 537 ? 141.252 168.511 149.472 1.00 85.16 536 LEU A N 1
ATOM 4025 C CA . LEU A 1 537 ? 140.252 168.245 150.492 1.00 85.16 536 LEU A CA 1
ATOM 4026 C C . LEU A 1 537 ? 139.696 169.556 151.024 1.00 85.16 536 LEU A C 1
ATOM 4027 O O . LEU A 1 537 ? 140.431 170.526 151.223 1.00 85.16 536 LEU A O 1
ATOM 4032 N N . THR A 1 538 ? 138.385 169.572 151.249 1.00 88.64 537 THR A N 1
ATOM 4033 C CA . THR A 1 538 ? 137.716 170.698 151.887 1.00 88.64 537 THR A CA 1
ATOM 4034 C C . THR A 1 538 ? 136.747 170.158 152.928 1.00 88.64 537 THR A C 1
ATOM 4035 O O . THR A 1 538 ? 135.928 169.283 152.631 1.00 88.64 537 THR A O 1
ATOM 4039 N N . VAL A 1 539 ? 136.877 170.642 154.159 1.00 93.78 538 VAL A N 1
ATOM 4040 C CA . VAL A 1 539 ? 136.009 170.249 155.261 1.00 93.78 538 VAL A CA 1
ATOM 4041 C C . VAL A 1 539 ? 135.108 171.425 155.604 1.00 93.78 538 VAL A C 1
ATOM 4042 O O . VAL A 1 539 ? 135.538 172.584 155.565 1.00 93.78 538 VAL A O 1
ATOM 4046 N N . ASN A 1 540 ? 133.847 171.130 155.907 1.00 107.34 539 ASN A N 1
ATOM 4047 C CA . ASN A 1 540 ? 132.863 172.151 156.240 1.00 107.34 539 ASN A CA 1
ATOM 4048 C C . ASN A 1 540 ? 132.126 171.730 157.499 1.00 107.34 539 ASN A C 1
ATOM 4049 O O . ASN A 1 540 ? 131.594 170.618 157.566 1.00 107.34 539 ASN A O 1
ATOM 4054 N N . THR A 1 541 ? 132.100 172.613 158.492 1.00 112.49 540 THR A N 1
ATOM 4055 C CA . THR A 1 541 ? 131.373 172.348 159.720 1.00 112.49 540 THR A CA 1
ATOM 4056 C C . THR A 1 541 ? 129.940 172.862 159.607 1.00 112.49 540 THR A C 1
ATOM 4057 O O . THR A 1 541 ? 129.478 173.284 158.543 1.00 112.49 540 THR A O 1
ATOM 4061 N N . TYR A 1 542 ? 129.228 172.825 160.731 1.00 116.98 541 TYR A N 1
ATOM 4062 C CA . TYR A 1 542 ? 127.838 173.254 160.807 1.00 116.98 541 TYR A CA 1
ATOM 4063 C C . TYR A 1 542 ? 127.653 174.215 161.974 1.00 116.98 541 TYR A C 1
ATOM 4064 O O . TYR A 1 542 ? 128.635 174.753 162.496 1.00 116.98 541 TYR A O 1
ATOM 4073 N N . ASN A 1 543 ? 126.400 174.460 162.366 1.00 126.69 542 ASN A N 1
ATOM 4074 C CA . ASN A 1 543 ? 126.092 175.279 163.535 1.00 126.69 542 ASN A CA 1
ATOM 4075 C C . ASN A 1 543 ? 126.858 174.773 164.753 1.00 126.69 542 ASN A C 1
ATOM 4076 O O . ASN A 1 543 ? 127.338 173.634 164.747 1.00 126.69 542 ASN A O 1
ATOM 4081 N N . LYS A 1 544 ? 126.935 175.595 165.807 1.00 123.32 543 LYS A N 1
ATOM 4082 C CA . LYS A 1 544 ? 127.961 175.509 166.847 1.00 123.32 543 LYS A CA 1
ATOM 4083 C C . LYS A 1 544 ? 128.384 174.082 167.172 1.00 123.32 543 LYS A C 1
ATOM 4084 O O . LYS A 1 544 ? 127.554 173.224 167.492 1.00 123.32 543 LYS A O 1
ATOM 4090 N N . ALA A 1 545 ? 129.683 173.834 167.088 1.00 116.70 544 ALA A N 1
ATOM 4091 C CA . ALA A 1 545 ? 130.440 172.597 167.067 1.00 116.70 544 ALA A CA 1
ATOM 4092 C C . ALA A 1 545 ? 130.850 172.171 168.472 1.00 116.70 544 ALA A C 1
ATOM 4093 O O . ALA A 1 545 ? 130.924 172.999 169.384 1.00 116.70 544 ALA A O 1
ATOM 4095 N N . PRO A 1 546 ? 131.118 170.881 168.669 1.00 96.73 545 PRO A N 1
ATOM 4096 C CA . PRO A 1 546 ? 131.605 170.416 169.973 1.00 96.73 545 PRO A CA 1
ATOM 4097 C C . PRO A 1 546 ? 133.010 170.923 170.260 1.00 96.73 545 PRO A C 1
ATOM 4098 O O . PRO A 1 546 ? 133.619 171.662 169.484 1.00 96.73 545 PRO A O 1
ATOM 4102 N N . LYS A 1 547 ? 133.528 170.501 171.417 1.00 89.80 546 LYS A N 1
ATOM 4103 C CA . LYS A 1 547 ? 134.831 170.973 171.874 1.00 89.80 546 LYS A CA 1
ATOM 4104 C C . LYS A 1 547 ? 135.947 170.565 170.920 1.00 89.80 546 LYS A C 1
ATOM 4105 O O . LYS A 1 547 ? 136.841 171.364 170.620 1.00 89.80 546 LYS A O 1
ATOM 4111 N N . ARG A 1 548 ? 135.909 169.329 170.428 1.00 85.83 547 ARG A N 1
ATOM 4112 C CA . ARG A 1 548 ? 136.974 168.801 169.584 1.00 85.83 547 ARG A CA 1
ATOM 4113 C C . ARG A 1 548 ? 136.925 169.322 168.153 1.00 85.83 547 ARG A C 1
ATOM 4114 O O . ARG A 1 548 ? 137.720 168.868 167.323 1.00 85.83 547 ARG A O 1
ATOM 4122 N N . TYR A 1 549 ? 136.024 170.250 167.839 1.00 92.66 548 TYR A N 1
ATOM 4123 C CA . TYR A 1 549 ? 135.896 170.781 166.487 1.00 92.66 548 TYR A CA 1
ATOM 4124 C C . TYR A 1 549 ? 136.245 172.258 166.404 1.00 92.66 548 TYR A C 1
ATOM 4125 O O . TYR A 1 549 ? 136.898 172.685 165.441 1.00 92.66 548 TYR A O 1
ATOM 4134 N N . ALA A 1 550 ? 135.810 173.055 167.383 1.00 109.59 549 ALA A N 1
ATOM 4135 C CA . ALA A 1 550 ? 136.077 174.488 167.348 1.00 109.59 549 ALA A CA 1
ATOM 4136 C C . ALA A 1 550 ? 137.570 174.774 167.436 1.00 109.59 549 ALA A C 1
ATOM 4137 O O . ALA A 1 550 ? 138.078 175.673 166.755 1.00 109.59 549 ALA A O 1
ATOM 4139 N N . ASP A 1 551 ? 138.289 174.017 168.266 1.00 106.87 550 ASP A N 1
ATOM 4140 C CA . ASP A 1 551 ? 139.730 174.212 168.384 1.00 106.87 550 ASP A CA 1
ATOM 4141 C C . ASP A 1 551 ? 140.424 173.961 167.051 1.00 106.87 550 ASP A C 1
ATOM 4142 O O . ASP A 1 551 ? 141.289 174.738 166.632 1.00 106.87 550 ASP A O 1
ATOM 4147 N N . PHE A 1 552 ? 140.037 172.891 166.356 1.00 99.45 551 PHE A N 1
ATOM 4148 C CA . PHE A 1 552 ? 140.653 172.589 165.069 1.00 99.45 551 PHE A CA 1
ATOM 4149 C C . PHE A 1 552 ? 140.304 173.648 164.032 1.00 99.45 551 PHE A C 1
ATOM 4150 O O . PHE A 1 552 ? 141.169 174.088 163.263 1.00 99.45 551 PHE A O 1
ATOM 4158 N N . ILE A 1 553 ? 139.040 174.077 163.996 1.00 103.83 552 ILE A N 1
ATOM 4159 C CA . ILE A 1 553 ? 138.633 175.031 162.972 1.00 103.83 552 ILE A CA 1
ATOM 4160 C C . ILE A 1 553 ? 139.192 176.422 163.242 1.00 103.83 552 ILE A C 1
ATOM 4161 O O . ILE A 1 553 ? 139.305 177.230 162.313 1.00 103.83 552 ILE A O 1
ATOM 4166 N N . ARG A 1 554 ? 139.558 176.730 164.487 1.00 114.15 553 ARG A N 1
ATOM 4167 C CA . ARG A 1 554 ? 140.219 177.997 164.766 1.00 114.15 553 ARG A CA 1
ATOM 4168 C C . ARG A 1 554 ? 141.735 177.896 164.696 1.00 114.15 553 ARG A C 1
ATOM 4169 O O . ARG A 1 554 ? 142.408 178.929 164.601 1.00 114.15 553 ARG A O 1
ATOM 4177 N N . LYS A 1 555 ? 142.287 176.682 164.741 1.00 107.17 554 LYS A N 1
ATOM 4178 C CA . LYS A 1 555 ? 143.724 176.515 164.569 1.00 107.17 554 LYS A CA 1
ATOM 4179 C C . LYS A 1 555 ? 144.116 176.420 163.101 1.00 107.17 554 LYS A C 1
ATOM 4180 O O . LYS A 1 555 ? 145.218 176.842 162.733 1.00 107.17 554 LYS A O 1
ATOM 4186 N N . TYR A 1 556 ? 143.246 175.881 162.255 1.00 111.95 555 TYR A N 1
ATOM 4187 C CA . TYR A 1 556 ? 143.600 175.732 160.847 1.00 111.95 555 TYR A CA 1
ATOM 4188 C C . TYR A 1 556 ? 142.589 176.353 159.896 1.00 111.95 555 TYR A C 1
ATOM 4189 O O . TYR A 1 556 ? 142.985 176.915 158.873 1.00 111.95 555 TYR A O 1
ATOM 4198 N N . GLY A 1 557 ? 141.297 176.266 160.203 1.00 120.99 556 GLY A N 1
ATOM 4199 C CA . GLY A 1 557 ? 140.275 176.768 159.311 1.00 120.99 556 GLY A CA 1
ATOM 4200 C C . GLY A 1 557 ? 140.024 178.254 159.476 1.00 120.99 556 GLY A C 1
ATOM 4201 O O . GLY A 1 557 ? 140.633 178.941 160.296 1.00 120.99 556 GLY A O 1
ATOM 4202 N N . LYS A 1 558 ? 139.094 178.753 158.666 1.00 129.34 557 LYS A N 1
ATOM 4203 C CA . LYS A 1 558 ? 138.688 180.151 158.685 1.00 129.34 557 LYS A CA 1
ATOM 4204 C C . LYS A 1 558 ? 137.186 180.221 158.912 1.00 129.34 557 LYS A C 1
ATOM 4205 O O . LYS A 1 558 ? 136.418 179.551 158.214 1.00 129.34 557 LYS A O 1
ATOM 4211 N N . THR A 1 559 ? 136.772 181.029 159.883 1.00 131.45 558 THR A N 1
ATOM 4212 C CA . THR A 1 559 ? 135.368 181.102 160.256 1.00 131.45 558 THR A CA 1
ATOM 4213 C C . THR A 1 559 ? 134.582 181.973 159.282 1.00 131.45 558 THR A C 1
ATOM 4214 O O . THR A 1 559 ? 135.097 182.946 158.724 1.00 131.45 558 THR A O 1
ATOM 4218 N N . ASP A 1 560 ? 133.315 181.609 159.088 1.00 138.11 559 ASP A N 1
ATOM 4219 C CA . ASP A 1 560 ? 132.392 182.359 158.234 1.00 138.11 559 ASP A CA 1
ATOM 4220 C C . ASP A 1 560 ? 131.109 182.559 159.033 1.00 138.11 559 ASP A C 1
ATOM 4221 O O . ASP A 1 560 ? 130.197 181.728 158.968 1.00 138.11 559 ASP A O 1
ATOM 4226 N N . GLY A 1 561 ? 131.041 183.657 159.780 1.00 136.68 560 GLY A N 1
ATOM 4227 C CA . GLY A 1 561 ? 129.868 183.900 160.603 1.00 136.68 560 GLY A CA 1
ATOM 4228 C C . GLY A 1 561 ? 129.765 182.865 161.704 1.00 136.68 560 GLY A C 1
ATOM 4229 O O . GLY A 1 561 ? 130.687 182.679 162.506 1.00 136.68 560 GLY A O 1
ATOM 4230 N N . ALA A 1 562 ? 128.625 182.176 161.749 1.00 132.44 561 ALA A N 1
ATOM 4231 C CA . ALA A 1 562 ? 128.397 181.100 162.704 1.00 132.44 561 ALA A CA 1
ATOM 4232 C C . ALA A 1 562 ? 128.895 179.750 162.203 1.00 132.44 561 ALA A C 1
ATOM 4233 O O . ALA A 1 562 ? 128.461 178.712 162.719 1.00 132.44 561 ALA A O 1
ATOM 4235 N N . ASP A 1 563 ? 129.785 179.737 161.216 1.00 126.51 562 ASP A N 1
ATOM 4236 C CA . ASP A 1 563 ? 130.291 178.498 160.643 1.00 126.51 562 ASP A CA 1
ATOM 4237 C C . ASP A 1 563 ? 131.708 178.746 160.136 1.00 126.51 562 ASP A C 1
ATOM 4238 O O . ASP A 1 563 ? 132.290 179.812 160.361 1.00 126.51 562 ASP A O 1
ATOM 4243 N N . GLY A 1 564 ? 132.264 177.755 159.447 1.00 117.23 563 GLY A N 1
ATOM 4244 C CA . GLY A 1 564 ? 133.605 177.877 158.904 1.00 117.23 563 GLY A CA 1
ATOM 4245 C C . GLY A 1 564 ? 133.924 176.692 158.022 1.00 117.23 563 GLY A C 1
ATOM 4246 O O . GLY A 1 564 ? 133.104 175.790 157.832 1.00 117.23 563 GLY A O 1
ATOM 4247 N N . SER A 1 565 ? 135.141 176.703 157.483 1.00 106.83 564 SER A N 1
ATOM 4248 C CA . SER A 1 565 ? 135.590 175.650 156.581 1.00 106.83 564 SER A CA 1
ATOM 4249 C C . SER A 1 565 ? 137.111 175.695 156.497 1.00 106.83 564 SER A C 1
ATOM 4250 O O . SER A 1 565 ? 137.766 176.517 157.143 1.00 106.83 564 SER A O 1
ATOM 4253 N N . PHE A 1 566 ? 137.668 174.796 155.687 1.00 90.52 565 PHE A N 1
ATOM 4254 C CA . PHE A 1 566 ? 139.109 174.699 155.506 1.00 90.52 565 PHE A CA 1
ATOM 4255 C C . PHE A 1 566 ? 139.400 174.110 154.133 1.00 90.52 565 PHE A C 1
ATOM 4256 O O . PHE A 1 566 ? 138.638 173.286 153.621 1.00 90.52 565 PHE A O 1
ATOM 4264 N N . LYS A 1 567 ? 140.514 174.541 153.543 1.00 89.90 566 LYS A N 1
ATOM 4265 C CA . LYS A 1 567 ? 140.952 174.057 152.242 1.00 89.90 566 LYS A CA 1
ATOM 4266 C C . LYS A 1 567 ? 142.451 173.801 152.276 1.00 89.90 566 LYS A C 1
ATOM 4267 O O . LYS A 1 567 ? 143.199 174.542 152.921 1.00 89.90 566 LYS A O 1
ATOM 4273 N N . GLY A 1 568 ? 142.884 172.757 151.581 1.00 88.63 567 GLY A N 1
ATOM 4274 C CA . GLY A 1 568 ? 144.297 172.443 151.537 1.00 88.63 567 GLY A CA 1
ATOM 4275 C C . GLY A 1 568 ? 144.585 171.319 150.567 1.00 88.63 567 GLY A C 1
ATOM 4276 O O . GLY A 1 568 ? 143.718 170.892 149.803 1.00 88.63 567 GLY A O 1
ATOM 4277 N N . LEU A 1 569 ? 145.829 170.846 150.611 1.00 85.74 568 LEU A N 1
ATOM 4278 C CA . LEU A 1 569 ? 146.290 169.746 149.779 1.00 85.74 568 LEU A CA 1
ATOM 4279 C C . LEU A 1 569 ? 146.759 168.598 150.662 1.00 85.74 568 LEU A C 1
ATOM 4280 O O . LEU A 1 569 ? 147.152 168.793 151.815 1.00 85.74 568 LEU A O 1
ATOM 4285 N N . LEU A 1 570 ? 146.720 167.390 150.105 1.00 83.78 569 LEU A N 1
ATOM 4286 C CA . LEU A 1 570 ? 146.936 166.157 150.857 1.00 83.78 569 LEU A CA 1
ATOM 4287 C C . LEU A 1 570 ? 147.925 165.246 150.140 1.00 83.78 569 LEU A C 1
ATOM 4288 O O . LEU A 1 570 ? 147.657 164.066 149.905 1.00 83.78 569 LEU A O 1
ATOM 4293 N N . TYR A 1 571 ? 149.078 165.795 149.753 1.00 83.34 570 TYR A N 1
ATOM 4294 C CA . TYR A 1 571 ? 150.154 164.979 149.199 1.00 83.34 570 TYR A CA 1
ATOM 4295 C C . TYR A 1 571 ? 150.486 163.840 150.154 1.00 83.34 570 TYR A C 1
ATOM 4296 O O . TYR A 1 571 ? 150.969 164.077 151.266 1.00 83.34 570 TYR A O 1
ATOM 4305 N N . LYS A 1 572 ? 150.235 162.601 149.734 1.00 81.40 571 LYS A N 1
ATOM 4306 C CA . LYS A 1 572 ? 150.327 161.457 150.627 1.00 81.40 571 LYS A CA 1
ATOM 4307 C C . LYS A 1 572 ? 150.846 160.241 149.875 1.00 81.40 571 LYS A C 1
ATOM 4308 O O . LYS A 1 572 ? 150.738 160.153 148.649 1.00 81.40 571 LYS A O 1
ATOM 4314 N N . GLY A 1 573 ? 151.411 159.300 150.633 1.00 81.40 572 GLY A N 1
ATOM 4315 C CA . GLY A 1 573 ? 151.868 158.036 150.104 1.00 81.40 572 GLY A CA 1
ATOM 4316 C C . GLY A 1 573 ? 151.101 156.875 150.715 1.00 81.40 572 GLY A C 1
ATOM 4317 O O . GLY A 1 573 ? 150.301 157.040 151.639 1.00 81.40 572 GLY A O 1
ATOM 4318 N N . THR A 1 574 ? 151.367 155.685 150.177 1.00 81.40 573 THR A N 1
ATOM 4319 C CA . THR A 1 574 ? 150.660 154.491 150.621 1.00 81.40 573 THR A CA 1
ATOM 4320 C C . THR A 1 574 ? 151.502 153.261 150.323 1.00 81.40 573 THR A C 1
ATOM 4321 O O . THR A 1 574 ? 151.880 153.031 149.171 1.00 81.40 573 THR A O 1
ATOM 4325 N N . VAL A 1 575 ? 151.789 152.479 151.359 1.00 81.40 574 VAL A N 1
ATOM 4326 C CA . VAL A 1 575 ? 152.449 151.186 151.225 1.00 81.40 574 VAL A CA 1
ATOM 4327 C C . VAL A 1 575 ? 151.464 150.104 151.635 1.00 81.40 574 VAL A C 1
ATOM 4328 O O . VAL A 1 575 ? 150.846 150.184 152.703 1.00 81.40 574 VAL A O 1
ATOM 4332 N N . GLY A 1 576 ? 151.310 149.087 150.785 1.00 81.40 575 GLY A N 1
ATOM 4333 C CA . GLY A 1 576 ? 150.361 148.029 151.046 1.00 81.40 575 GLY A CA 1
ATOM 4334 C C . GLY A 1 576 ? 150.933 146.672 150.689 1.00 81.40 575 GLY A C 1
ATOM 4335 O O . GLY A 1 576 ? 151.924 146.559 149.964 1.00 81.40 575 GLY A O 1
ATOM 4336 N N . TRP A 1 577 ? 150.282 145.638 151.218 1.00 81.40 576 TRP A N 1
ATOM 4337 C CA . TRP A 1 577 ? 150.655 144.257 150.940 1.00 81.40 576 TRP A CA 1
ATOM 4338 C C . TRP A 1 577 ? 149.515 143.324 151.317 1.00 81.40 576 TRP A C 1
ATOM 4339 O O . TRP A 1 577 ? 149.036 143.355 152.454 1.00 81.40 576 TRP A O 1
ATOM 4350 N N . GLY A 1 578 ? 149.075 142.490 150.379 1.00 81.40 577 GLY A N 1
ATOM 4351 C CA . GLY A 1 578 ? 147.964 141.600 150.646 1.00 81.40 577 GLY A CA 1
ATOM 4352 C C . GLY A 1 578 ? 148.028 140.289 149.892 1.00 81.40 577 GLY A C 1
ATOM 4353 O O . GLY A 1 578 ? 148.209 140.273 148.671 1.00 81.40 577 GLY A O 1
ATOM 4354 N N . ARG A 1 579 ? 147.880 139.181 150.611 1.00 81.40 578 ARG A N 1
ATOM 4355 C CA . ARG A 1 579 ? 147.845 137.856 150.016 1.00 81.40 578 ARG A CA 1
ATOM 4356 C C . ARG A 1 579 ? 146.569 137.140 150.436 1.00 81.40 578 ARG A C 1
ATOM 4357 O O . ARG A 1 579 ? 145.960 137.457 151.461 1.00 81.40 578 ARG A O 1
ATOM 4365 N N . ASN A 1 580 ? 146.169 136.164 149.626 1.00 81.40 579 ASN A N 1
ATOM 4366 C CA . ASN A 1 580 ? 144.932 135.433 149.865 1.00 81.40 579 ASN A CA 1
ATOM 4367 C C . ASN A 1 580 ? 145.070 134.038 149.279 1.00 81.40 579 ASN A C 1
ATOM 4368 O O . ASN A 1 580 ? 145.495 133.888 148.130 1.00 81.40 579 ASN A O 1
ATOM 4373 N N . LYS A 1 581 ? 144.709 133.023 150.067 1.00 81.40 580 LYS A N 1
ATOM 4374 C CA . LYS A 1 581 ? 144.819 131.641 149.618 1.00 81.40 580 LYS A CA 1
ATOM 4375 C C . LYS A 1 581 ? 143.571 130.835 149.959 1.00 81.40 580 LYS A C 1
ATOM 4376 O O . LYS A 1 581 ? 143.657 129.626 150.200 1.00 81.40 580 LYS A O 1
ATOM 4382 N N . THR A 1 582 ? 142.409 131.481 149.990 1.00 87.86 581 THR A N 1
ATOM 4383 C CA . THR A 1 582 ? 141.166 130.752 150.185 1.00 87.86 581 THR A CA 1
ATOM 4384 C C . THR A 1 582 ? 140.794 129.996 148.914 1.00 87.86 581 THR A C 1
ATOM 4385 O O . THR A 1 582 ? 141.146 130.393 147.800 1.00 87.86 581 THR A O 1
ATOM 4389 N N . ASP A 1 583 ? 140.081 128.886 149.091 1.00 115.22 582 ASP A N 1
ATOM 4390 C CA . ASP A 1 583 ? 139.707 128.043 147.963 1.00 115.22 582 ASP A CA 1
ATOM 4391 C C . ASP A 1 583 ? 138.572 128.625 147.132 1.00 115.22 582 ASP A C 1
ATOM 4392 O O . ASP A 1 583 ? 138.331 128.139 146.022 1.00 115.22 582 ASP A O 1
ATOM 4397 N N . SER A 1 584 ? 137.879 129.645 147.630 1.00 117.64 583 SER A N 1
ATOM 4398 C CA . SER A 1 584 ? 136.779 130.261 146.900 1.00 117.64 583 SER A CA 1
ATOM 4399 C C . SER A 1 584 ? 136.448 131.592 147.556 1.00 117.64 583 SER A C 1
ATOM 4400 O O . SER A 1 584 ? 136.673 131.786 148.754 1.00 117.64 583 SER A O 1
ATOM 4403 N N . ALA A 1 585 ? 135.912 132.510 146.750 1.00 118.28 584 ALA A N 1
ATOM 4404 C CA . ALA A 1 585 ? 135.487 133.805 147.272 1.00 118.28 584 ALA A CA 1
ATOM 4405 C C . ALA A 1 585 ? 134.354 133.637 148.276 1.00 118.28 584 ALA A C 1
ATOM 4406 O O . ALA A 1 585 ? 134.446 134.090 149.423 1.00 118.28 584 ALA A O 1
ATOM 4408 N N . SER A 1 586 ? 133.275 132.986 147.859 1.00 122.56 585 SER A N 1
ATOM 4409 C CA . SER A 1 586 ? 132.160 132.668 148.735 1.00 122.56 585 SER A CA 1
ATOM 4410 C C . SER A 1 586 ? 132.269 131.226 149.213 1.00 122.56 585 SER A C 1
ATOM 4411 O O . SER A 1 586 ? 132.898 130.381 148.571 1.00 122.56 585 SER A O 1
ATOM 4414 N N . TRP A 1 587 ? 131.637 130.955 150.357 1.00 131.69 586 TRP A N 1
ATOM 4415 C CA . TRP A 1 587 ? 131.670 129.645 151.000 1.00 131.69 586 TRP A CA 1
ATOM 4416 C C . TRP A 1 587 ? 133.112 129.187 151.193 1.00 131.69 586 TRP A C 1
ATOM 4417 O O . TRP A 1 587 ? 133.569 128.267 150.504 1.00 131.69 586 TRP A O 1
ATOM 4428 N N . PRO A 1 588 ? 133.860 129.803 152.117 1.00 118.72 587 PRO A N 1
ATOM 4429 C CA . PRO A 1 588 ? 135.299 129.522 152.207 1.00 118.72 587 PRO A CA 1
ATOM 4430 C C . PRO A 1 588 ? 135.626 128.183 152.848 1.00 118.72 587 PRO A C 1
ATOM 4431 O O . PRO A 1 588 ? 134.745 127.481 153.355 1.00 118.72 587 PRO A O 1
ATOM 4435 N N . THR A 1 589 ? 136.910 127.844 152.836 1.00 120.28 588 THR A N 1
ATOM 4436 C CA . THR A 1 589 ? 137.459 126.624 153.421 1.00 120.28 588 THR A CA 1
ATOM 4437 C C . THR A 1 589 ? 138.861 126.956 153.923 1.00 120.28 588 THR A C 1
ATOM 4438 O O . THR A 1 589 ? 139.177 128.125 154.172 1.00 120.28 588 THR A O 1
ATOM 4442 N N . ARG A 1 590 ? 139.687 125.925 154.116 1.00 105.07 589 ARG A N 1
ATOM 4443 C CA . ARG A 1 590 ? 141.077 126.124 154.513 1.00 105.07 589 ARG A CA 1
ATOM 4444 C C . ARG A 1 590 ? 141.737 127.202 153.662 1.00 105.07 589 ARG A C 1
ATOM 4445 O O . ARG A 1 590 ? 141.621 127.208 152.434 1.00 105.07 589 ARG A O 1
ATOM 4453 N N . GLY A 1 591 ? 142.431 128.119 154.330 1.00 81.85 590 GLY A N 1
ATOM 4454 C CA . GLY A 1 591 ? 142.998 129.289 153.690 1.00 81.85 590 GLY A CA 1
ATOM 4455 C C . GLY A 1 591 ? 142.894 130.488 154.608 1.00 81.85 590 GLY A C 1
ATOM 4456 O O . GLY A 1 591 ? 142.230 130.408 155.644 1.00 81.85 590 GLY A O 1
ATOM 4457 N N . TYR A 1 592 ? 143.535 131.602 154.260 1.00 81.40 591 TYR A N 1
ATOM 4458 C CA . TYR A 1 592 ? 143.537 132.747 155.160 1.00 81.40 591 TYR A CA 1
ATOM 4459 C C . TYR A 1 592 ? 143.860 134.018 154.393 1.00 81.40 591 TYR A C 1
ATOM 4460 O O . TYR A 1 592 ? 144.775 134.031 153.565 1.00 81.40 591 TYR A O 1
ATOM 4469 N N . LEU A 1 593 ? 143.107 135.077 154.674 1.00 81.40 592 LEU A N 1
ATOM 4470 C CA . LEU A 1 593 ? 143.414 136.394 154.143 1.00 81.40 592 LEU A CA 1
ATOM 4471 C C . LEU A 1 593 ? 144.300 137.158 155.117 1.00 81.40 592 LEU A C 1
ATOM 4472 O O . LEU A 1 593 ? 144.141 137.068 156.338 1.00 81.40 592 LEU A O 1
ATOM 4477 N N . THR A 1 594 ? 145.243 137.916 154.566 1.00 81.40 593 THR A N 1
ATOM 4478 C CA . THR A 1 594 ? 146.146 138.716 155.379 1.00 81.40 593 THR A CA 1
ATOM 4479 C C . THR A 1 594 ? 146.526 139.958 154.591 1.00 81.40 593 THR A C 1
ATOM 4480 O O . THR A 1 594 ? 146.669 139.911 153.367 1.00 81.40 593 THR A O 1
ATOM 4484 N N . GLY A 1 595 ? 146.687 141.067 155.303 1.00 81.40 594 GLY A N 1
ATOM 4485 C CA . GLY A 1 595 ? 147.033 142.312 154.645 1.00 81.40 594 GLY A CA 1
ATOM 4486 C C . GLY A 1 595 ? 147.637 143.295 155.620 1.00 81.40 594 GLY A C 1
ATOM 4487 O O . GLY A 1 595 ? 147.378 143.255 156.825 1.00 81.40 594 GLY A O 1
ATOM 4488 N N . VAL A 1 596 ? 148.462 144.182 155.069 1.00 81.40 595 VAL A N 1
ATOM 4489 C CA . VAL A 1 596 ? 149.056 145.285 155.811 1.00 81.40 595 VAL A CA 1
ATOM 4490 C C . VAL A 1 596 ? 148.873 146.552 154.990 1.00 81.40 595 VAL A C 1
ATOM 4491 O O . VAL A 1 596 ? 149.076 146.558 153.772 1.00 81.40 595 VAL A O 1
ATOM 4495 N N . ASN A 1 597 ? 148.483 147.630 155.662 1.00 81.40 596 ASN A N 1
ATOM 4496 C CA . ASN A 1 597 ? 148.229 148.889 154.980 1.00 81.40 596 ASN A CA 1
ATOM 4497 C C . ASN A 1 597 ? 148.812 150.027 155.802 1.00 81.40 596 ASN A C 1
ATOM 4498 O O . ASN A 1 597 ? 148.898 149.944 157.029 1.00 81.40 596 ASN A O 1
ATOM 4503 N N . ALA A 1 598 ? 149.210 151.092 155.111 1.00 81.40 597 ALA A N 1
ATOM 4504 C CA . ALA A 1 598 ? 149.798 152.250 155.777 1.00 81.40 597 ALA A CA 1
ATOM 4505 C C . ALA A 1 598 ? 149.613 153.466 154.886 1.00 81.40 597 ALA A C 1
ATOM 4506 O O . ALA A 1 598 ? 150.129 153.495 153.765 1.00 81.40 597 ALA A O 1
ATOM 4508 N N . GLU A 1 599 ? 148.883 154.460 155.380 1.00 81.40 598 GLU A N 1
ATOM 4509 C CA . GLU A 1 599 ? 148.660 155.712 154.670 1.00 81.40 598 GLU A CA 1
ATOM 4510 C C . GLU A 1 599 ? 149.410 156.816 155.398 1.00 81.40 598 GLU A C 1
ATOM 4511 O O . GLU A 1 599 ? 149.046 157.180 156.522 1.00 81.40 598 GLU A O 1
ATOM 4517 N N . ILE A 1 600 ? 150.450 157.344 154.762 1.00 81.40 599 ILE A N 1
ATOM 4518 C CA . ILE A 1 600 ? 151.305 158.366 155.354 1.00 81.40 599 ILE A CA 1
ATOM 4519 C C . ILE A 1 600 ? 151.181 159.630 154.520 1.00 81.40 599 ILE A C 1
ATOM 4520 O O . ILE A 1 600 ? 151.382 159.598 153.300 1.00 81.40 599 ILE A O 1
ATOM 4525 N N . ALA A 1 601 ? 150.846 160.740 155.175 1.00 81.40 600 ALA A N 1
ATOM 4526 C CA . ALA A 1 601 ? 150.776 162.043 154.518 1.00 81.40 600 ALA A CA 1
ATOM 4527 C C . ALA A 1 601 ? 152.169 162.653 154.558 1.00 81.40 600 ALA A C 1
ATOM 4528 O O . ALA A 1 601 ? 152.600 163.211 155.568 1.00 81.40 600 ALA A O 1
ATOM 4530 N N . LEU A 1 602 ? 152.887 162.529 153.447 1.00 81.40 601 LEU A N 1
ATOM 4531 C CA . LEU A 1 602 ? 154.240 163.056 153.370 1.00 81.40 601 LEU A CA 1
ATOM 4532 C C . LEU A 1 602 ? 154.216 164.568 153.582 1.00 81.40 601 LEU A C 1
ATOM 4533 O O . LEU A 1 602 ? 153.342 165.256 153.040 1.00 81.40 601 LEU A O 1
ATOM 4538 N N . PRO A 1 603 ? 155.145 165.116 154.378 1.00 81.40 602 PRO A N 1
ATOM 4539 C CA . PRO A 1 603 ? 155.149 166.566 154.627 1.00 81.40 602 PRO A CA 1
ATOM 4540 C C . PRO A 1 603 ? 155.298 167.396 153.363 1.00 81.40 602 PRO A C 1
ATOM 4541 O O . PRO A 1 603 ? 155.578 166.869 152.282 1.00 81.40 602 PRO A O 1
ATOM 4545 N N . GLY A 1 604 ? 155.120 168.706 153.496 1.00 81.40 603 GLY A N 1
ATOM 4546 C CA . GLY A 1 604 ? 155.079 169.589 152.350 1.00 81.40 603 GLY A CA 1
ATOM 4547 C C . GLY A 1 604 ? 153.745 170.298 152.278 1.00 81.40 603 GLY A C 1
ATOM 4548 O O . GLY A 1 604 ? 153.660 171.453 151.851 1.00 81.40 603 GLY A O 1
ATOM 4549 N N . SER A 1 605 ? 152.694 169.603 152.697 1.00 85.93 604 SER A N 1
ATOM 4550 C CA . SER A 1 605 ? 151.359 170.165 152.820 1.00 85.93 604 SER A CA 1
ATOM 4551 C C . SER A 1 605 ? 150.899 170.063 154.268 1.00 85.93 604 SER A C 1
ATOM 4552 O O . SER A 1 605 ? 151.563 169.463 155.117 1.00 85.93 604 SER A O 1
ATOM 4555 N N . LYS A 1 606 ? 149.743 170.661 154.543 1.00 88.12 605 LYS A N 1
ATOM 4556 C CA . LYS A 1 606 ? 149.195 170.654 155.889 1.00 88.12 605 LYS A CA 1
ATOM 4557 C C . LYS A 1 606 ? 148.766 169.243 156.287 1.00 88.12 605 LYS A C 1
ATOM 4558 O O . LYS A 1 606 ? 148.754 168.311 155.476 1.00 88.12 605 LYS A O 1
ATOM 4564 N N . LEU A 1 607 ? 148.409 169.096 157.565 1.00 81.40 606 LEU A N 1
ATOM 4565 C CA . LEU A 1 607 ? 147.827 167.866 158.103 1.00 81.40 606 LEU A CA 1
ATOM 4566 C C . LEU A 1 607 ? 148.773 166.675 157.913 1.00 81.40 606 LEU A C 1
ATOM 4567 O O . LEU A 1 607 ? 148.503 165.733 157.168 1.00 81.40 606 LEU A O 1
ATOM 4572 N N . GLN A 1 608 ? 149.906 166.754 158.604 1.00 81.40 607 GLN A N 1
ATOM 4573 C CA . GLN A 1 608 ? 150.894 165.676 158.583 1.00 81.40 607 GLN A CA 1
ATOM 4574 C C . GLN A 1 608 ? 150.439 164.584 159.543 1.00 81.40 607 GLN A C 1
ATOM 4575 O O . GLN A 1 608 ? 150.556 164.724 160.762 1.00 81.40 607 GLN A O 1
ATOM 4581 N N . TYR A 1 609 ? 149.920 163.486 158.996 1.00 81.40 608 TYR A N 1
ATOM 4582 C CA . TYR A 1 609 ? 149.476 162.363 159.810 1.00 81.40 608 TYR A CA 1
ATOM 4583 C C . TYR A 1 609 ? 149.757 161.062 159.072 1.00 81.40 608 TYR A C 1
ATOM 4584 O O . TYR A 1 609 ? 149.939 161.050 157.852 1.00 81.40 608 TYR A O 1
ATOM 4593 N N . TYR A 1 610 ? 149.782 159.966 159.828 1.00 81.40 609 TYR A N 1
ATOM 4594 C CA . TYR A 1 610 ? 150.006 158.640 159.272 1.00 81.40 609 TYR A CA 1
ATOM 4595 C C . TYR A 1 610 ? 149.138 157.635 160.014 1.00 81.40 609 TYR A C 1
ATOM 4596 O O . TYR A 1 610 ? 148.843 157.804 161.199 1.00 81.40 609 TYR A O 1
ATOM 4605 N N . SER A 1 611 ? 148.736 156.581 159.306 1.00 81.40 610 SER A N 1
ATOM 4606 C CA . SER A 1 611 ? 147.858 155.564 159.869 1.00 81.40 610 SER A CA 1
ATOM 4607 C C . SER A 1 611 ? 148.215 154.201 159.298 1.00 81.40 610 SER A C 1
ATOM 4608 O O . SER A 1 611 ? 148.270 154.033 158.077 1.00 81.40 610 SER A O 1
ATOM 4611 N N . ALA A 1 612 ? 148.451 153.235 160.181 1.00 81.40 611 ALA A N 1
ATOM 4612 C CA . ALA A 1 612 ? 148.733 151.867 159.778 1.00 81.40 611 ALA A CA 1
ATOM 4613 C C . ALA A 1 612 ? 147.478 151.015 159.964 1.00 81.40 611 ALA A C 1
ATOM 4614 O O . ALA A 1 612 ? 146.478 151.460 160.533 1.00 81.40 611 ALA A O 1
ATOM 4616 N N . THR A 1 613 ? 147.517 149.778 159.483 1.00 46.16 612 THR A N 1
ATOM 4617 C CA . THR A 1 613 ? 146.375 148.871 159.562 1.00 46.16 612 THR A CA 1
ATOM 4618 C C . THR A 1 613 ? 146.920 147.448 159.455 1.00 46.16 612 THR A C 1
ATOM 4619 O O . THR A 1 613 ? 148.018 147.223 158.937 1.00 46.16 612 THR A O 1
ATOM 4623 N N . HIS A 1 614 ? 146.147 146.488 159.955 1.00 81.40 613 HIS A N 1
ATOM 4624 C CA . HIS A 1 614 ? 146.495 145.075 159.870 1.00 81.40 613 HIS A CA 1
ATOM 4625 C C . HIS A 1 614 ? 145.223 144.300 159.552 1.00 81.40 613 HIS A C 1
ATOM 4626 O O . HIS A 1 614 ? 144.118 144.849 159.578 1.00 81.40 613 HIS A O 1
ATOM 4633 N N . ASN A 1 615 ? 145.384 143.012 159.247 1.00 81.40 614 ASN A N 1
ATOM 4634 C CA . ASN A 1 615 ? 144.243 142.180 158.884 1.00 81.40 614 ASN A CA 1
ATOM 4635 C C . ASN A 1 615 ? 144.591 140.697 158.934 1.00 81.40 614 ASN A C 1
ATOM 4636 O O . ASN A 1 615 ? 145.580 140.267 158.332 1.00 81.40 614 ASN A O 1
ATOM 4641 N N . GLN A 1 616 ? 143.776 139.908 159.637 1.00 81.40 615 GLN A N 1
ATOM 4642 C CA . GLN A 1 616 ? 143.975 138.465 159.731 1.00 81.40 615 GLN A CA 1
ATOM 4643 C C . GLN A 1 616 ? 142.642 137.749 159.909 1.00 81.40 615 GLN A C 1
ATOM 4644 O O . GLN A 1 616 ? 141.878 138.068 160.826 1.00 81.40 615 GLN A O 1
ATOM 4650 N N . THR A 1 617 ? 142.351 136.785 159.039 1.00 81.40 616 THR A N 1
ATOM 4651 C CA . THR A 1 617 ? 141.083 136.059 159.054 1.00 81.40 616 THR A CA 1
ATOM 4652 C C . THR A 1 617 ? 141.329 134.561 158.904 1.00 81.40 616 THR A C 1
ATOM 4653 O O . THR A 1 617 ? 140.751 133.898 158.043 1.00 81.40 616 THR A O 1
ATOM 4657 N N . TRP A 1 618 ? 142.226 134.023 159.732 1.00 81.40 617 TRP A N 1
ATOM 4658 C CA . TRP A 1 618 ? 142.553 132.600 159.706 1.00 81.40 617 TRP A CA 1
ATOM 4659 C C . TRP A 1 618 ? 141.299 131.735 159.726 1.00 81.40 617 TRP A C 1
ATOM 4660 O O . TRP A 1 618 ? 140.414 131.918 160.566 1.00 81.40 617 TRP A O 1
ATOM 4671 N N . PHE A 1 619 ? 141.229 130.791 158.792 1.00 81.40 618 PHE A N 1
ATOM 4672 C CA . PHE A 1 619 ? 140.147 129.820 158.725 1.00 81.40 618 PHE A CA 1
ATOM 4673 C C . PHE A 1 619 ? 140.604 128.480 159.293 1.00 81.40 618 PHE A C 1
ATOM 4674 O O . PHE A 1 619 ? 141.797 128.211 159.444 1.00 81.40 618 PHE A O 1
ATOM 4682 N N . PHE A 1 620 ? 139.627 127.630 159.607 1.00 106.54 619 PHE A N 1
ATOM 4683 C CA . PHE A 1 620 ? 139.910 126.302 160.136 1.00 106.54 619 PHE A CA 1
ATOM 4684 C C . PHE A 1 620 ? 138.777 125.340 159.800 1.00 106.54 619 PHE A C 1
ATOM 4685 O O . PHE A 1 620 ? 137.699 125.415 160.402 1.00 106.54 619 PHE A O 1
ATOM 4693 N N . PRO A 1 621 ? 138.977 124.429 158.846 1.00 123.87 620 PRO A N 1
ATOM 4694 C CA . PRO A 1 621 ? 137.937 123.436 158.501 1.00 123.87 620 PRO A CA 1
ATOM 4695 C C . PRO A 1 621 ? 138.037 122.174 159.353 1.00 123.87 620 PRO A C 1
ATOM 4696 O O . PRO A 1 621 ? 138.473 121.103 158.908 1.00 123.87 620 PRO A O 1
ATOM 4700 N N . LEU A 1 622 ? 137.622 122.288 160.614 1.00 128.51 621 LEU A N 1
ATOM 4701 C CA . LEU A 1 622 ? 137.695 121.186 161.563 1.00 128.51 621 LEU A CA 1
ATOM 4702 C C . LEU A 1 622 ? 136.498 120.243 161.471 1.00 128.51 621 LEU A C 1
ATOM 4703 O O . LEU A 1 622 ? 136.285 119.439 162.386 1.00 128.51 621 LEU A O 1
ATOM 4708 N N . SER A 1 623 ? 135.723 120.318 160.393 1.00 128.44 622 SER A N 1
ATOM 4709 C CA . SER A 1 623 ? 134.571 119.447 160.203 1.00 128.44 622 SER A CA 1
ATOM 4710 C C . SER A 1 623 ? 134.139 119.519 158.748 1.00 128.44 622 SER A C 1
ATOM 4711 O O . SER A 1 623 ? 134.411 120.504 158.056 1.00 128.44 622 SER A O 1
ATOM 4714 N N . LYS A 1 624 ? 133.462 118.462 158.294 1.00 127.79 623 LYS A N 1
ATOM 4715 C CA . LYS A 1 624 ? 132.954 118.424 156.928 1.00 127.79 623 LYS A CA 1
ATOM 4716 C C . LYS A 1 624 ? 131.850 119.442 156.682 1.00 127.79 623 LYS A C 1
ATOM 4717 O O . LYS A 1 624 ? 131.581 119.770 155.521 1.00 127.79 623 LYS A O 1
ATOM 4719 N N . THR A 1 625 ? 131.211 119.941 157.728 1.00 129.01 624 THR A N 1
ATOM 4720 C CA . THR A 1 625 ? 130.171 120.957 157.609 1.00 129.01 624 THR A CA 1
ATOM 4721 C C . THR A 1 625 ? 130.471 122.201 158.430 1.00 129.01 624 THR A C 1
ATOM 4722 O O . THR A 1 625 ? 130.222 123.315 157.961 1.00 129.01 624 THR A O 1
ATOM 4726 N N . PHE A 1 626 ? 131.019 122.044 159.632 1.00 130.03 625 PHE A N 1
ATOM 4727 C CA . PHE A 1 626 ? 131.340 123.172 160.494 1.00 130.03 625 PHE A CA 1
ATOM 4728 C C . PHE A 1 626 ? 132.744 123.675 160.184 1.00 130.03 625 PHE A C 1
ATOM 4729 O O . PHE A 1 626 ? 133.692 122.886 160.116 1.00 130.03 625 PHE A O 1
ATOM 4737 N N . THR A 1 627 ? 132.874 124.986 159.997 1.00 123.19 626 THR A N 1
ATOM 4738 C CA . THR A 1 627 ? 134.165 125.615 159.767 1.00 123.19 626 THR A CA 1
ATOM 4739 C C . THR A 1 627 ? 134.320 126.807 160.701 1.00 123.19 626 THR A C 1
ATOM 4740 O O . THR A 1 627 ? 133.340 127.409 161.147 1.00 123.19 626 THR A O 1
ATOM 4744 N N . LEU A 1 628 ? 135.572 127.135 160.998 1.00 108.07 627 LEU A N 1
ATOM 4745 C CA . LEU A 1 628 ? 135.912 128.189 161.938 1.00 108.07 627 LEU A CA 1
ATOM 4746 C C . LEU A 1 628 ? 136.590 129.346 161.214 1.00 108.07 627 LEU A C 1
ATOM 4747 O O . LEU A 1 628 ? 137.142 129.188 160.122 1.00 108.07 627 LEU A O 1
ATOM 4752 N N . MET A 1 629 ? 136.536 130.520 161.840 1.00 89.58 628 MET A N 1
ATOM 4753 C CA . MET A 1 629 ? 137.228 131.701 161.341 1.00 89.58 628 MET A CA 1
ATOM 4754 C C . MET A 1 629 ? 137.777 132.483 162.522 1.00 89.58 628 MET A C 1
ATOM 4755 O O . MET A 1 629 ? 137.068 132.707 163.507 1.00 89.58 628 MET A O 1
ATOM 4760 N N . LEU A 1 630 ? 139.040 132.882 162.427 1.00 81.40 629 LEU A N 1
ATOM 4761 C CA . LEU A 1 630 ? 139.722 133.625 163.482 1.00 81.40 629 LEU A CA 1
ATOM 4762 C C . LEU A 1 630 ? 140.013 135.025 162.954 1.00 81.40 629 LEU A C 1
ATOM 4763 O O . LEU A 1 630 ? 141.030 135.248 162.290 1.00 81.40 629 LEU A O 1
ATOM 4768 N N . GLY A 1 631 ? 139.122 135.964 163.249 1.00 81.40 630 GLY A N 1
ATOM 4769 C CA . GLY A 1 631 ? 139.294 137.328 162.809 1.00 81.40 630 GLY A CA 1
ATOM 4770 C C . GLY A 1 631 ? 140.413 138.028 163.561 1.00 81.40 630 GLY A C 1
ATOM 4771 O O . GLY A 1 631 ? 141.128 137.450 164.381 1.00 81.40 630 GLY A O 1
ATOM 4772 N N . GLY A 1 632 ? 140.558 139.315 163.263 1.00 57.80 631 GLY A N 1
ATOM 4773 C CA . GLY A 1 632 ? 141.561 140.121 163.926 1.00 57.80 631 GLY A CA 1
ATOM 4774 C C . GLY A 1 632 ? 142.150 141.210 163.055 1.00 57.80 631 GLY A C 1
ATOM 4775 O O . GLY A 1 632 ? 142.464 140.978 161.884 1.00 57.80 631 GLY A O 1
ATOM 4776 N N . GLU A 1 633 ? 142.301 142.404 163.620 1.00 81.40 632 GLU A N 1
ATOM 4777 C CA . GLU A 1 633 ? 142.936 143.513 162.923 1.00 81.40 632 GLU A CA 1
ATOM 4778 C C . GLU A 1 633 ? 143.388 144.532 163.957 1.00 81.40 632 GLU A C 1
ATOM 4779 O O . GLU A 1 633 ? 142.816 144.633 165.044 1.00 81.40 632 GLU A O 1
ATOM 4785 N N . VAL A 1 634 ? 144.433 145.275 163.608 1.00 81.40 633 VAL A N 1
ATOM 4786 C CA . VAL A 1 634 ? 145.010 146.281 164.494 1.00 81.40 633 VAL A CA 1
ATOM 4787 C C . VAL A 1 634 ? 145.358 147.505 163.661 1.00 81.40 633 VAL A C 1
ATOM 4788 O O . VAL A 1 634 ? 145.912 147.386 162.565 1.00 81.40 633 VAL A O 1
ATOM 4792 N N . GLY A 1 635 ? 145.032 148.684 164.183 1.00 81.40 634 GLY A N 1
ATOM 4793 C CA . GLY A 1 635 ? 145.324 149.915 163.477 1.00 81.40 634 GLY A CA 1
ATOM 4794 C C . GLY A 1 635 ? 145.680 151.071 164.388 1.00 81.40 634 GLY A C 1
ATOM 4795 O O . GLY A 1 635 ? 145.025 151.290 165.411 1.00 81.40 634 GLY A O 1
ATOM 4796 N N . ILE A 1 636 ? 146.719 151.818 164.023 1.00 81.40 635 ILE A N 1
ATOM 4797 C CA . ILE A 1 636 ? 147.176 152.968 164.789 1.00 81.40 635 ILE A CA 1
ATOM 4798 C C . ILE A 1 636 ? 147.296 154.158 163.850 1.00 81.40 635 ILE A C 1
ATOM 4799 O O . ILE A 1 636 ? 147.775 154.033 162.719 1.00 81.40 635 ILE A O 1
ATOM 4804 N N . ALA A 1 637 ? 146.854 155.323 164.325 1.00 81.40 636 ALA A N 1
ATOM 4805 C CA . ALA A 1 637 ? 146.940 156.570 163.559 1.00 81.40 636 ALA A CA 1
ATOM 4806 C C . ALA A 1 637 ? 147.662 157.594 164.433 1.00 81.40 636 ALA A C 1
ATOM 4807 O O . ALA A 1 637 ? 147.027 158.377 165.144 1.00 81.40 636 ALA A O 1
ATOM 4809 N N . GLY A 1 638 ? 148.993 157.584 164.369 1.00 81.40 637 GLY A N 1
ATOM 4810 C CA . GLY A 1 638 ? 149.775 158.485 165.184 1.00 81.40 637 GLY A CA 1
ATOM 4811 C C . GLY A 1 638 ? 149.894 159.873 164.585 1.00 81.40 637 GLY A C 1
ATOM 4812 O O . GLY A 1 638 ? 149.688 160.092 163.392 1.00 81.40 637 GLY A O 1
ATOM 4813 N N . GLY A 1 639 ? 150.236 160.825 165.445 1.00 83.39 638 GLY A N 1
ATOM 4814 C CA . GLY A 1 639 ? 150.438 162.212 165.050 1.00 83.39 638 GLY A CA 1
ATOM 4815 C C . GLY A 1 639 ? 151.921 162.527 164.965 1.00 83.39 638 GLY A C 1
ATOM 4816 O O . GLY A 1 639 ? 152.712 162.053 165.786 1.00 83.39 638 GLY A O 1
ATOM 4817 N N . TYR A 1 640 ? 152.289 163.329 163.971 1.00 101.47 639 TYR A N 1
ATOM 4818 C CA . TYR A 1 640 ? 153.687 163.663 163.740 1.00 101.47 639 TYR A CA 1
ATOM 4819 C C . TYR A 1 640 ? 153.753 164.983 162.987 1.00 101.47 639 TYR A C 1
ATOM 4820 O O . TYR A 1 640 ? 152.738 165.510 162.525 1.00 101.47 639 TYR A O 1
ATOM 4829 N N . GLY A 1 641 ? 154.969 165.511 162.871 1.00 104.24 640 GLY A N 1
ATOM 4830 C CA . GLY A 1 641 ? 155.165 166.738 162.117 1.00 104.24 640 GLY A CA 1
ATOM 4831 C C . GLY A 1 641 ? 154.608 167.947 162.844 1.00 104.24 640 GLY A C 1
ATOM 4832 O O . GLY A 1 641 ? 154.736 168.089 164.065 1.00 104.24 640 GLY A O 1
ATOM 4833 N N . ARG A 1 642 ? 153.983 168.840 162.074 1.00 102.85 641 ARG A N 1
ATOM 4834 C CA . ARG A 1 642 ? 153.448 170.077 162.636 1.00 102.85 641 ARG A CA 1
ATOM 4835 C C . ARG A 1 642 ? 152.341 169.792 163.644 1.00 102.85 641 ARG A C 1
ATOM 4836 O O . ARG A 1 642 ? 152.463 170.115 164.831 1.00 102.85 641 ARG A O 1
ATOM 4844 N N . THR A 1 643 ? 151.251 169.184 163.186 1.00 100.56 642 THR A N 1
ATOM 4845 C CA . THR A 1 643 ? 150.097 168.948 164.042 1.00 100.56 642 THR A CA 1
ATOM 4846 C C . THR A 1 643 ? 150.383 167.815 165.018 1.00 100.56 642 THR A C 1
ATOM 4847 O O . THR A 1 643 ? 150.782 166.718 164.613 1.00 100.56 642 THR A O 1
ATOM 4851 N N . LYS A 1 644 ? 150.179 168.084 166.308 1.00 96.81 643 LYS A N 1
ATOM 4852 C CA . LYS A 1 644 ? 150.356 167.061 167.329 1.00 96.81 643 LYS A CA 1
ATOM 4853 C C . LYS A 1 644 ? 149.131 166.170 167.477 1.00 96.81 643 LYS A C 1
ATOM 4854 O O . LYS A 1 644 ? 149.274 164.995 167.834 1.00 96.81 643 LYS A O 1
ATOM 4860 N N . GLU A 1 645 ? 147.940 166.692 167.203 1.00 86.80 644 GLU A N 1
ATOM 4861 C CA . GLU A 1 645 ? 146.715 165.915 167.294 1.00 86.80 644 GLU A CA 1
ATOM 4862 C C . GLU A 1 645 ? 146.453 165.216 165.961 1.00 86.80 644 GLU A C 1
ATOM 4863 O O . GLU A 1 645 ? 147.301 165.196 165.065 1.00 86.80 644 GLU A O 1
ATOM 4869 N N . ILE A 1 646 ? 145.265 164.629 165.818 1.00 81.40 645 ILE A N 1
ATOM 4870 C CA . ILE A 1 646 ? 144.859 163.954 164.596 1.00 81.40 645 ILE A CA 1
ATOM 4871 C C . ILE A 1 646 ? 143.512 164.521 164.168 1.00 81.40 645 ILE A C 1
ATOM 4872 O O . ILE A 1 646 ? 142.598 164.626 164.991 1.00 81.40 645 ILE A O 1
ATOM 4877 N N . PRO A 1 647 ? 143.341 164.919 162.908 1.00 81.40 646 PRO A N 1
ATOM 4878 C CA . PRO A 1 647 ? 142.036 165.425 162.463 1.00 81.40 646 PRO A CA 1
ATOM 4879 C C . PRO A 1 647 ? 140.948 164.376 162.639 1.00 81.40 646 PRO A C 1
ATOM 4880 O O . PRO A 1 647 ? 141.175 163.180 162.443 1.00 81.40 646 PRO A O 1
ATOM 4884 N N . PHE A 1 648 ? 139.756 164.839 163.016 1.00 83.65 647 PHE A N 1
ATOM 4885 C CA . PHE A 1 648 ? 138.672 163.917 163.340 1.00 83.65 647 PHE A CA 1
ATOM 4886 C C . PHE A 1 648 ? 138.157 163.196 162.101 1.00 83.65 647 PHE A C 1
ATOM 4887 O O . PHE A 1 648 ? 137.734 162.037 162.182 1.00 83.65 647 PHE A O 1
ATOM 4895 N N . PHE A 1 649 ? 138.182 163.859 160.945 1.00 81.40 648 PHE A N 1
ATOM 4896 C CA . PHE A 1 649 ? 137.670 163.224 159.735 1.00 81.40 648 PHE A CA 1
ATOM 4897 C C . PHE A 1 649 ? 138.589 162.136 159.199 1.00 81.40 648 PHE A C 1
ATOM 4898 O O . PHE A 1 649 ? 138.235 161.488 158.208 1.00 81.40 648 PHE A O 1
ATOM 4906 N N . GLU A 1 650 ? 139.750 161.918 159.817 1.00 81.40 649 GLU A N 1
ATOM 4907 C CA . GLU A 1 650 ? 140.622 160.807 159.459 1.00 81.40 649 GLU A CA 1
ATOM 4908 C C . GLU A 1 650 ? 140.841 159.904 160.667 1.00 81.40 649 GLU A C 1
ATOM 4909 O O . GLU A 1 650 ? 141.806 159.138 160.723 1.00 81.40 649 GLU A O 1
ATOM 4915 N N . ASN A 1 651 ? 139.945 159.985 161.644 1.00 81.40 650 ASN A N 1
ATOM 4916 C CA . ASN A 1 651 ? 140.005 159.152 162.833 1.00 81.40 650 ASN A CA 1
ATOM 4917 C C . ASN A 1 651 ? 139.382 157.791 162.518 1.00 81.40 650 ASN A C 1
ATOM 4918 O O . ASN A 1 651 ? 138.930 157.536 161.400 1.00 81.40 650 ASN A O 1
ATOM 4923 N N . PHE A 1 652 ? 139.355 156.899 163.502 1.00 81.40 651 PHE A N 1
ATOM 4924 C CA . PHE A 1 652 ? 138.749 155.587 163.347 1.00 81.40 651 PHE A CA 1
ATOM 4925 C C . PHE A 1 652 ? 137.401 155.548 164.052 1.00 81.40 651 PHE A C 1
ATOM 4926 O O . PHE A 1 652 ? 137.215 156.154 165.111 1.00 81.40 651 PHE A O 1
ATOM 4934 N N . TYR A 1 653 ? 136.460 154.826 163.454 1.00 81.40 652 TYR A N 1
ATOM 4935 C CA . TYR A 1 653 ? 135.102 154.702 163.974 1.00 81.40 652 TYR A CA 1
ATOM 4936 C C . TYR A 1 653 ? 134.892 153.257 164.412 1.00 81.40 652 TYR A C 1
ATOM 4937 O O . TYR A 1 653 ? 134.694 152.368 163.579 1.00 81.40 652 TYR A O 1
ATOM 4946 N N . GLY A 1 654 ? 134.937 153.028 165.722 1.00 81.40 653 GLY A N 1
ATOM 4947 C CA . GLY A 1 654 ? 134.697 151.704 166.244 1.00 81.40 653 GLY A CA 1
ATOM 4948 C C . GLY A 1 654 ? 133.219 151.389 166.373 1.00 81.40 653 GLY A C 1
ATOM 4949 O O . GLY A 1 654 ? 132.367 152.273 166.462 1.00 81.40 653 GLY A O 1
ATOM 4950 N N . GLY A 1 655 ? 132.917 150.095 166.383 1.00 81.52 654 GLY A N 1
ATOM 4951 C CA . GLY A 1 655 ? 131.544 149.648 166.483 1.00 81.52 654 GLY A CA 1
ATOM 4952 C C . GLY A 1 655 ? 130.850 149.623 165.138 1.00 81.52 654 GLY A C 1
ATOM 4953 O O . GLY A 1 655 ? 130.955 150.576 164.361 1.00 81.52 654 GLY A O 1
ATOM 4954 N N . GLY A 1 656 ? 130.149 148.541 164.851 1.00 88.01 655 GLY A N 1
ATOM 4955 C CA . GLY A 1 656 ? 129.460 148.402 163.584 1.00 88.01 655 GLY A CA 1
ATOM 4956 C C . GLY A 1 656 ? 129.247 146.941 163.249 1.00 88.01 655 GLY A C 1
ATOM 4957 O O . GLY A 1 656 ? 129.641 146.042 163.988 1.00 88.01 655 GLY A O 1
ATOM 4958 N N . LEU A 1 657 ? 128.618 146.729 162.091 1.00 93.93 656 LEU A N 1
ATOM 4959 C CA . LEU A 1 657 ? 128.246 145.384 161.664 1.00 93.93 656 LEU A CA 1
ATOM 4960 C C . LEU A 1 657 ? 129.471 144.489 161.519 1.00 93.93 656 LEU A C 1
ATOM 4961 O O . LEU A 1 657 ? 129.578 143.446 162.175 1.00 93.93 656 LEU A O 1
ATOM 4966 N N . GLY A 1 658 ? 130.410 144.880 160.657 1.00 84.64 657 GLY A N 1
ATOM 4967 C CA . GLY A 1 658 ? 131.594 144.065 160.455 1.00 84.64 657 GLY A CA 1
ATOM 4968 C C . GLY A 1 658 ? 132.537 144.066 161.641 1.00 84.64 657 GLY A C 1
ATOM 4969 O O . GLY A 1 658 ? 133.328 143.133 161.808 1.00 84.64 657 GLY A O 1
ATOM 4970 N N . SER A 1 659 ? 132.468 145.100 162.480 1.00 81.49 658 SER A N 1
ATOM 4971 C CA . SER A 1 659 ? 133.420 145.233 163.578 1.00 81.49 658 SER A CA 1
ATOM 4972 C C . SER A 1 659 ? 133.003 144.411 164.794 1.00 81.49 658 SER A C 1
ATOM 4973 O O . SER A 1 659 ? 133.728 143.507 165.222 1.00 81.49 658 SER A O 1
ATOM 4976 N N . VAL A 1 660 ? 131.836 144.712 165.366 1.00 83.25 659 VAL A N 1
ATOM 4977 C CA . VAL A 1 660 ? 131.439 144.110 166.635 1.00 83.25 659 VAL A CA 1
ATOM 4978 C C . VAL A 1 660 ? 130.150 143.315 166.476 1.00 83.25 659 VAL A C 1
ATOM 4979 O O . VAL A 1 660 ? 129.791 142.522 167.354 1.00 83.25 659 VAL A O 1
ATOM 4983 N N . ARG A 1 661 ? 129.434 143.546 165.374 1.00 98.74 660 ARG A N 1
ATOM 4984 C CA . ARG A 1 661 ? 128.206 142.823 165.050 1.00 98.74 660 ARG A CA 1
ATOM 4985 C C . ARG A 1 661 ? 127.107 143.073 166.079 1.00 98.74 660 ARG A C 1
ATOM 4986 O O . ARG A 1 661 ? 126.040 142.453 166.017 1.00 98.74 660 ARG A O 1
ATOM 4994 N N . GLY A 1 662 ? 127.345 143.981 167.020 1.00 95.65 661 GLY A N 1
ATOM 4995 C CA . GLY A 1 662 ? 126.384 144.229 168.076 1.00 95.65 661 GLY A CA 1
ATOM 4996 C C . GLY A 1 662 ? 125.692 145.573 167.980 1.00 95.65 661 GLY A C 1
ATOM 4997 O O . GLY A 1 662 ? 124.832 145.780 167.120 1.00 95.65 661 GLY A O 1
ATOM 4998 N N . TYR A 1 663 ? 126.064 146.494 168.867 1.00 94.10 662 TYR A N 1
ATOM 4999 C CA . TYR A 1 663 ? 125.458 147.818 168.942 1.00 94.10 662 TYR A CA 1
ATOM 5000 C C . TYR A 1 663 ? 125.643 148.621 167.660 1.00 94.10 662 TYR A C 1
ATOM 5001 O O . TYR A 1 663 ? 126.398 148.222 166.768 1.00 94.10 662 TYR A O 1
ATOM 5010 N N . GLU A 1 664 ? 124.947 149.754 167.565 1.00 94.15 663 GLU A N 1
ATOM 5011 C CA . GLU A 1 664 ? 124.985 150.576 166.364 1.00 94.15 663 GLU A CA 1
ATOM 5012 C C . GLU A 1 664 ? 126.402 151.065 166.085 1.00 94.15 663 GLU A C 1
ATOM 5013 O O . GLU A 1 664 ? 127.236 151.179 166.987 1.00 94.15 663 GLU A O 1
ATOM 5019 N N . SER A 1 665 ? 126.672 151.346 164.813 1.00 85.90 664 SER A N 1
ATOM 5020 C CA . SER A 1 665 ? 127.990 151.805 164.408 1.00 85.90 664 SER A CA 1
ATOM 5021 C C . SER A 1 665 ? 128.237 153.234 164.882 1.00 85.90 664 SER A C 1
ATOM 5022 O O . SER A 1 665 ? 127.309 154.013 165.115 1.00 85.90 664 SER A O 1
ATOM 5025 N N . GLY A 1 666 ? 129.517 153.573 165.018 1.00 81.97 665 GLY A N 1
ATOM 5026 C CA . GLY A 1 666 ? 129.899 154.912 165.421 1.00 81.97 665 GLY A CA 1
ATOM 5027 C C . GLY A 1 666 ? 129.533 155.287 166.837 1.00 81.97 665 GLY A C 1
ATOM 5028 O O . GLY A 1 666 ? 129.476 156.476 167.157 1.00 81.97 665 GLY A O 1
ATOM 5029 N N . THR A 1 667 ? 129.283 154.305 167.702 1.00 85.35 666 THR A N 1
ATOM 5030 C CA . THR A 1 667 ? 128.949 154.568 169.094 1.00 85.35 666 THR A CA 1
ATOM 5031 C C . THR A 1 667 ? 130.045 154.147 170.060 1.00 85.35 666 THR A C 1
ATOM 5032 O O . THR A 1 667 ? 129.868 154.292 171.275 1.00 85.35 666 THR A O 1
ATOM 5036 N N . LEU A 1 668 ? 131.165 153.632 169.563 1.00 81.40 667 LEU A N 1
ATOM 5037 C CA . LEU A 1 668 ? 132.277 153.264 170.421 1.00 81.40 667 LEU A CA 1
ATOM 5038 C C . LEU A 1 668 ? 133.104 154.501 170.767 1.00 81.40 667 LEU A C 1
ATOM 5039 O O . LEU A 1 668 ? 132.854 155.607 170.282 1.00 81.40 667 LEU A O 1
ATOM 5044 N N . GLY A 1 669 ? 134.106 154.311 171.620 1.00 81.40 668 GLY A N 1
ATOM 5045 C CA . GLY A 1 669 ? 135.000 155.380 171.991 1.00 81.40 668 GLY A CA 1
ATOM 5046 C C . GLY A 1 669 ? 134.346 156.409 172.887 1.00 81.40 668 GLY A C 1
ATOM 5047 O O . GLY A 1 669 ? 133.306 156.161 173.505 1.00 81.40 668 GLY A O 1
ATOM 5048 N N . PRO A 1 670 ? 134.951 157.589 172.978 1.00 81.40 669 PRO A N 1
ATOM 5049 C CA . PRO A 1 670 ? 134.399 158.633 173.846 1.00 81.40 669 PRO A CA 1
ATOM 5050 C C . PRO A 1 670 ? 133.087 159.178 173.307 1.00 81.40 669 PRO A C 1
ATOM 5051 O O . PRO A 1 670 ? 132.850 159.219 172.098 1.00 81.40 669 PRO A O 1
ATOM 5055 N N . LYS A 1 671 ? 132.227 159.598 174.232 1.00 83.29 670 LYS A N 1
ATOM 5056 C CA . LYS A 1 671 ? 130.951 160.210 173.896 1.00 83.29 670 LYS A CA 1
ATOM 5057 C C . LYS A 1 671 ? 130.789 161.488 174.703 1.00 83.29 670 LYS A C 1
ATOM 5058 O O . LYS A 1 671 ? 130.986 161.490 175.921 1.00 83.29 670 LYS A O 1
ATOM 5064 N N . VAL A 1 672 ? 130.428 162.574 174.020 1.00 88.09 671 VAL A N 1
ATOM 5065 C CA . VAL A 1 672 ? 130.299 163.882 174.645 1.00 88.09 671 VAL A CA 1
ATOM 5066 C C . VAL A 1 672 ? 128.930 164.461 174.318 1.00 88.09 671 VAL A C 1
ATOM 5067 O O . VAL A 1 672 ? 128.236 164.009 173.406 1.00 88.09 671 VAL A O 1
ATOM 5071 N N . TYR A 1 673 ? 128.548 165.477 175.086 1.00 112.15 672 TYR A N 1
ATOM 5072 C CA . TYR A 1 673 ? 127.293 166.175 174.859 1.00 112.15 672 TYR A CA 1
ATOM 5073 C C . TYR A 1 673 ? 127.516 167.407 173.992 1.00 112.15 672 TYR A C 1
ATOM 5074 O O . TYR A 1 673 ? 128.581 168.030 174.032 1.00 112.15 672 TYR A O 1
ATOM 5083 N N . ASP A 1 674 ? 126.504 167.754 173.207 1.00 122.10 673 ASP A N 1
ATOM 5084 C CA . ASP A 1 674 ? 126.520 168.935 172.356 1.00 122.10 673 ASP A CA 1
ATOM 5085 C C . ASP A 1 674 ? 125.271 169.770 172.631 1.00 122.10 673 ASP A C 1
ATOM 5086 O O . ASP A 1 674 ? 124.549 169.544 173.607 1.00 122.10 673 ASP A O 1
ATOM 5091 N N . GLU A 1 675 ? 125.031 170.753 171.765 1.00 130.83 674 GLU A N 1
ATOM 5092 C CA . GLU A 1 675 ? 123.852 171.598 171.893 1.00 130.83 674 GLU A CA 1
ATOM 5093 C C . GLU A 1 675 ? 122.580 170.756 171.859 1.00 130.83 674 GLU A C 1
ATOM 5094 O O . GLU A 1 675 ? 122.541 169.671 171.273 1.00 130.83 674 GLU A O 1
ATOM 5100 N N . TYR A 1 676 ? 121.536 171.269 172.513 1.00 137.27 675 TYR A N 1
ATOM 5101 C CA . TYR A 1 676 ? 120.234 170.613 172.623 1.00 137.27 675 TYR A CA 1
ATOM 5102 C C . TYR A 1 676 ? 120.312 169.280 173.360 1.00 137.27 675 TYR A C 1
ATOM 5103 O O . TYR A 1 676 ? 119.398 168.456 173.253 1.00 137.27 675 TYR A O 1
ATOM 5112 N N . GLY A 1 677 ? 121.387 169.053 174.112 1.00 138.35 676 GLY A N 1
ATOM 5113 C CA . GLY A 1 677 ? 121.531 167.843 174.899 1.00 138.35 676 GLY A CA 1
ATOM 5114 C C . GLY A 1 677 ? 121.544 166.566 174.085 1.00 138.35 676 GLY A C 1
ATOM 5115 O O . GLY A 1 677 ? 120.840 165.607 174.415 1.00 138.35 676 GLY A O 1
ATOM 5116 N N . GLU A 1 678 ? 122.339 166.537 173.022 1.00 119.68 677 GLU A N 1
ATOM 5117 C CA . GLU A 1 678 ? 122.459 165.373 172.158 1.00 119.68 677 GLU A CA 1
ATOM 5118 C C . GLU A 1 678 ? 123.752 164.626 172.462 1.00 119.68 677 GLU A C 1
ATOM 5119 O O . GLU A 1 678 ? 124.582 165.066 173.261 1.00 119.68 677 GLU A O 1
ATOM 5125 N N . LYS A 1 679 ? 123.917 163.482 171.804 1.00 95.27 678 LYS A N 1
ATOM 5126 C CA . LYS A 1 679 ? 125.062 162.606 172.016 1.00 95.27 678 LYS A CA 1
ATOM 5127 C C . LYS A 1 679 ? 125.753 162.338 170.687 1.00 95.27 678 LYS A C 1
ATOM 5128 O O . LYS A 1 679 ? 125.097 161.980 169.703 1.00 95.27 678 LYS A O 1
ATOM 5134 N N . ILE A 1 680 ? 127.073 162.513 170.662 1.00 86.45 679 ILE A N 1
ATOM 5135 C CA . ILE A 1 680 ? 127.898 162.227 169.500 1.00 86.45 679 ILE A CA 1
ATOM 5136 C C . ILE A 1 680 ? 129.087 161.380 169.946 1.00 86.45 679 ILE A C 1
ATOM 5137 O O . ILE A 1 680 ? 129.208 161.012 171.113 1.00 86.45 679 ILE A O 1
ATOM 5142 N N . SER A 1 681 ? 129.969 161.076 168.997 1.00 83.06 680 SER A N 1
ATOM 5143 C CA . SER A 1 681 ? 131.134 160.241 169.276 1.00 83.06 680 SER A CA 1
ATOM 5144 C C . SER A 1 681 ? 132.264 160.643 168.343 1.00 83.06 680 SER A C 1
ATOM 5145 O O . SER A 1 681 ? 132.084 160.661 167.122 1.00 83.06 680 SER A O 1
ATOM 5148 N N . TYR A 1 682 ? 133.426 160.961 168.916 1.00 81.40 681 TYR A N 1
ATOM 5149 C CA . TYR A 1 682 ? 134.574 161.351 168.105 1.00 81.40 681 TYR A CA 1
ATOM 5150 C C . TYR A 1 682 ? 135.237 160.136 167.471 1.00 81.40 681 TYR A C 1
ATOM 5151 O O . TYR A 1 682 ? 135.297 160.012 166.243 1.00 81.40 681 TYR A O 1
ATOM 5160 N N . GLY A 1 683 ? 135.737 159.231 168.293 1.00 81.40 682 GLY A N 1
ATOM 5161 C CA . GLY A 1 683 ? 136.532 158.117 167.820 1.00 81.40 682 GLY A CA 1
ATOM 5162 C C . GLY A 1 683 ? 138.003 158.304 168.141 1.00 81.40 682 GLY A C 1
ATOM 5163 O O . GLY A 1 683 ? 138.522 159.424 168.198 1.00 81.40 682 GLY A O 1
ATOM 5164 N N . GLY A 1 684 ? 138.694 157.184 168.355 1.00 81.40 683 GLY A N 1
ATOM 5165 C CA . GLY A 1 684 ? 140.088 157.201 168.745 1.00 81.40 683 GLY A CA 1
ATOM 5166 C C . GLY A 1 684 ? 140.966 156.495 167.726 1.00 81.40 683 GLY A C 1
ATOM 5167 O O . GLY A 1 684 ? 140.481 155.825 166.813 1.00 81.40 683 GLY A O 1
ATOM 5168 N N . ASN A 1 685 ? 142.272 156.652 167.919 1.00 81.40 684 ASN A N 1
ATOM 5169 C CA . ASN A 1 685 ? 143.277 156.200 166.966 1.00 81.40 684 ASN A CA 1
ATOM 5170 C C . ASN A 1 685 ? 144.021 154.967 167.470 1.00 81.40 684 ASN A C 1
ATOM 5171 O O . ASN A 1 685 ? 145.219 154.804 167.234 1.00 81.40 684 ASN A O 1
ATOM 5176 N N . LYS A 1 686 ? 143.316 154.081 168.174 1.00 81.40 685 LYS A N 1
ATOM 5177 C CA . LYS A 1 686 ? 143.892 152.802 168.600 1.00 81.40 685 LYS A CA 1
ATOM 5178 C C . LYS A 1 686 ? 142.790 151.748 168.472 1.00 81.40 685 LYS A C 1
ATOM 5179 O O . LYS A 1 686 ? 142.026 151.518 169.411 1.00 81.40 685 LYS A O 1
ATOM 5185 N N . LYS A 1 687 ? 142.734 151.103 167.313 1.00 81.40 686 LYS A N 1
ATOM 5186 C CA . LYS A 1 687 ? 141.680 150.147 167.011 1.00 81.40 686 LYS A CA 1
ATOM 5187 C C . LYS A 1 687 ? 142.211 148.719 167.047 1.00 81.40 686 LYS A C 1
ATOM 5188 O O . LYS A 1 687 ? 143.386 148.458 166.775 1.00 81.40 686 LYS A O 1
ATOM 5194 N N . ALA A 1 688 ? 141.318 147.795 167.395 1.00 81.40 687 ALA A N 1
ATOM 5195 C CA . ALA A 1 688 ? 141.581 146.361 167.399 1.00 81.40 687 ALA A CA 1
ATOM 5196 C C . ALA A 1 688 ? 140.276 145.645 167.714 1.00 81.40 687 ALA A C 1
ATOM 5197 O O . ALA A 1 688 ? 139.394 146.196 168.378 1.00 81.40 687 ALA A O 1
ATOM 5199 N N . ASN A 1 689 ? 140.169 144.408 167.234 1.00 81.40 688 ASN A N 1
ATOM 5200 C CA . ASN A 1 689 ? 139.025 143.555 167.525 1.00 81.40 688 ASN A CA 1
ATOM 5201 C C . ASN A 1 689 ? 139.344 142.142 167.066 1.00 81.40 688 ASN A C 1
ATOM 5202 O O . ASN A 1 689 ? 140.058 141.946 166.079 1.00 81.40 688 ASN A O 1
ATOM 5207 N N . VAL A 1 690 ? 138.813 141.165 167.795 1.00 81.40 689 VAL A N 1
ATOM 5208 C CA . VAL A 1 690 ? 139.009 139.753 167.496 1.00 81.40 689 VAL A CA 1
ATOM 5209 C C . VAL A 1 690 ? 137.646 139.119 167.261 1.00 81.40 689 VAL A C 1
ATOM 5210 O O . VAL A 1 690 ? 136.724 139.298 168.064 1.00 81.40 689 VAL A O 1
ATOM 5214 N N . SER A 1 691 ? 137.521 138.380 166.163 1.00 81.40 690 SER A N 1
ATOM 5215 C CA . SER A 1 691 ? 136.264 137.756 165.783 1.00 81.40 690 SER A CA 1
ATOM 5216 C C . SER A 1 691 ? 136.414 136.241 165.739 1.00 81.40 690 SER A C 1
ATOM 5217 O O . SER A 1 691 ? 137.499 135.707 165.492 1.00 81.40 690 SER A O 1
ATOM 5220 N N . ALA A 1 692 ? 135.297 135.554 165.978 1.00 93.74 691 ALA A N 1
ATOM 5221 C CA . ALA A 1 692 ? 135.256 134.097 165.946 1.00 93.74 691 ALA A CA 1
ATOM 5222 C C . ALA A 1 692 ? 133.817 133.615 165.819 1.00 93.74 691 ALA A C 1
ATOM 5223 O O . ALA A 1 692 ? 132.955 134.007 166.612 1.00 93.74 691 ALA A O 1
ATOM 5225 N N . GLU A 1 693 ? 133.545 132.770 164.829 1.00 109.56 692 GLU A N 1
ATOM 5226 C CA . GLU A 1 693 ? 132.194 132.291 164.572 1.00 109.56 692 GLU A CA 1
ATOM 5227 C C . GLU A 1 693 ? 132.239 130.777 164.404 1.00 109.56 692 GLU A C 1
ATOM 5228 O O . GLU A 1 693 ? 133.294 130.146 164.521 1.00 109.56 692 GLU A O 1
ATOM 5234 N N . LEU A 1 694 ? 131.075 130.194 164.123 1.00 122.55 693 LEU A N 1
ATOM 5235 C CA . LEU A 1 694 ? 130.952 128.777 163.795 1.00 122.55 693 LEU A CA 1
ATOM 5236 C C . LEU A 1 694 ? 130.074 128.691 162.556 1.00 122.55 693 LEU A C 1
ATOM 5237 O O . LEU A 1 694 ? 128.843 128.705 162.661 1.00 122.55 693 LEU A O 1
ATOM 5242 N N . LEU A 1 695 ? 130.704 128.603 161.390 1.00 130.39 694 LEU A N 1
ATOM 5243 C CA . LEU A 1 695 ? 130.034 128.786 160.111 1.00 130.39 694 LEU A CA 1
ATOM 5244 C C . LEU A 1 695 ? 129.726 127.432 159.486 1.00 130.39 694 LEU A C 1
ATOM 5245 O O . LEU A 1 695 ? 130.600 126.562 159.418 1.00 130.39 694 LEU A O 1
ATOM 5250 N N . PHE A 1 696 ? 128.484 127.261 159.034 1.00 138.93 695 PHE A N 1
ATOM 5251 C CA . PHE A 1 696 ? 128.036 126.019 158.421 1.00 138.93 695 PHE A CA 1
ATOM 5252 C C . PHE A 1 696 ? 126.738 126.288 157.678 1.00 138.93 695 PHE A C 1
ATOM 5253 O O . PHE A 1 696 ? 125.981 127.184 158.070 1.00 138.93 695 PHE A O 1
ATOM 5261 N N . PRO A 1 697 ? 126.450 125.541 156.608 1.00 146.96 696 PRO A N 1
ATOM 5262 C CA . PRO A 1 697 ? 125.196 125.756 155.874 1.00 146.96 696 PRO A CA 1
ATOM 5263 C C . PRO A 1 697 ? 124.006 125.082 156.537 1.00 146.96 696 PRO A C 1
ATOM 5264 O O . PRO A 1 697 ? 124.129 124.512 157.625 1.00 146.96 696 PRO A O 1
ATOM 5268 N N . MET A 1 698 ? 122.850 125.145 155.885 1.00 170.29 697 MET A N 1
ATOM 5269 C CA . MET A 1 698 ? 121.639 124.537 156.424 1.00 170.29 697 MET A CA 1
ATOM 5270 C C . MET A 1 698 ? 121.620 123.046 156.110 1.00 170.29 697 MET A C 1
ATOM 5271 O O . MET A 1 698 ? 121.586 122.672 154.932 1.00 170.29 697 MET A O 1
ATOM 5276 N N . PRO A 1 699 ? 121.643 122.168 157.116 1.00 176.54 698 PRO A N 1
ATOM 5277 C CA . PRO A 1 699 ? 121.617 120.726 156.839 1.00 176.54 698 PRO A CA 1
ATOM 5278 C C . PRO A 1 699 ? 120.203 120.178 156.725 1.00 176.54 698 PRO A C 1
ATOM 5279 O O . PRO A 1 699 ? 119.998 118.961 156.763 1.00 176.54 698 PRO A O 1
ATOM 5283 N N . GLY A 1 700 ? 119.223 121.067 156.585 1.00 175.40 699 GLY A N 1
ATOM 5284 C CA . GLY A 1 700 ? 117.833 120.659 156.548 1.00 175.40 699 GLY A CA 1
ATOM 5285 C C . GLY A 1 700 ? 117.408 119.998 155.253 1.00 175.40 699 GLY A C 1
ATOM 5286 O O . GLY A 1 700 ? 116.942 118.855 155.260 1.00 175.40 699 GLY A O 1
ATOM 5287 N N . ALA A 1 701 ? 117.560 120.705 154.132 1.00 159.93 700 ALA A N 1
ATOM 5288 C CA . ALA A 1 701 ? 117.117 120.205 152.834 1.00 159.93 700 ALA A CA 1
ATOM 5289 C C . ALA A 1 701 ? 118.232 119.486 152.082 1.00 159.93 700 ALA A C 1
ATOM 5290 O O . ALA A 1 701 ? 118.105 118.300 151.763 1.00 159.93 700 ALA A O 1
ATOM 5292 N N . LYS A 1 702 ? 119.324 120.185 151.789 1.00 151.02 701 LYS A N 1
ATOM 5293 C CA . LYS A 1 702 ? 120.460 119.602 151.085 1.00 151.02 701 LYS A CA 1
ATOM 5294 C C . LYS A 1 702 ? 121.659 120.528 151.266 1.00 151.02 701 LYS A C 1
ATOM 5295 O O . LYS A 1 702 ? 121.641 121.441 152.098 1.00 151.02 701 LYS A O 1
ATOM 5301 N N . ASP A 1 703 ? 122.711 120.287 150.479 1.00 150.98 702 ASP A N 1
ATOM 5302 C CA . ASP A 1 703 ? 123.932 121.082 150.521 1.00 150.98 702 ASP A CA 1
ATOM 5303 C C . ASP A 1 703 ? 123.934 122.210 149.494 1.00 150.98 702 ASP A C 1
ATOM 5304 O O . ASP A 1 703 ? 124.997 122.550 148.956 1.00 150.98 702 ASP A O 1
ATOM 5309 N N . ALA A 1 704 ? 122.768 122.780 149.197 1.00 143.42 703 ALA A N 1
ATOM 5310 C CA . ALA A 1 704 ? 122.656 123.866 148.231 1.00 143.42 703 ALA A CA 1
ATOM 5311 C C . ALA A 1 704 ? 123.572 125.023 148.598 1.00 143.42 703 ALA A C 1
ATOM 5312 O O . ALA A 1 704 ? 123.527 125.535 149.721 1.00 143.42 703 ALA A O 1
ATOM 5314 N N . ARG A 1 705 ? 124.406 125.435 147.641 1.00 138.21 704 ARG A N 1
ATOM 5315 C CA . ARG A 1 705 ? 125.372 126.512 147.857 1.00 138.21 704 ARG A CA 1
ATOM 5316 C C . ARG A 1 705 ? 124.677 127.863 147.675 1.00 138.21 704 ARG A C 1
ATOM 5317 O O . ARG A 1 705 ? 124.965 128.642 146.764 1.00 138.21 704 ARG A O 1
ATOM 5325 N N . THR A 1 706 ? 123.736 128.134 148.579 1.00 131.63 705 THR A N 1
ATOM 5326 C CA . THR A 1 706 ? 122.965 129.371 148.543 1.00 131.63 705 THR A CA 1
ATOM 5327 C C . THR A 1 706 ? 122.942 130.137 149.860 1.00 131.63 705 THR A C 1
ATOM 5328 O O . THR A 1 706 ? 122.971 131.374 149.824 1.00 131.63 705 THR A O 1
ATOM 5332 N N . VAL A 1 707 ? 122.900 129.466 151.009 1.00 132.55 706 VAL A N 1
ATOM 5333 C CA . VAL A 1 707 ? 122.793 130.135 152.301 1.00 132.55 706 VAL A CA 1
ATOM 5334 C C . VAL A 1 707 ? 123.764 129.494 153.284 1.00 132.55 706 VAL A C 1
ATOM 5335 O O . VAL A 1 707 ? 123.930 128.270 153.305 1.00 132.55 706 VAL A O 1
ATOM 5339 N N . ARG A 1 708 ? 124.405 130.330 154.097 1.00 128.06 707 ARG A N 1
ATOM 5340 C CA . ARG A 1 708 ? 125.271 129.885 155.177 1.00 128.06 707 ARG A CA 1
ATOM 5341 C C . ARG A 1 708 ? 124.847 130.561 156.474 1.00 128.06 707 ARG A C 1
ATOM 5342 O O . ARG A 1 708 ? 124.355 131.693 156.469 1.00 128.06 707 ARG A O 1
ATOM 5350 N N . LEU A 1 709 ? 125.040 129.858 157.589 1.00 134.05 708 LEU A N 1
ATOM 5351 C CA . LEU A 1 709 ? 124.637 130.350 158.898 1.00 134.05 708 LEU A CA 1
ATOM 5352 C C . LEU A 1 709 ? 125.822 130.319 159.851 1.00 134.05 708 LEU A C 1
ATOM 5353 O O . LEU A 1 709 ? 126.750 129.522 159.690 1.00 134.05 708 LEU A O 1
ATOM 5358 N N . SER A 1 710 ? 125.778 131.196 160.851 1.00 126.85 709 SER A N 1
ATOM 5359 C CA . SER A 1 710 ? 126.859 131.320 161.820 1.00 126.85 709 SER A CA 1
ATOM 5360 C C . SER A 1 710 ? 126.296 131.906 163.107 1.00 126.85 709 SER A C 1
ATOM 5361 O O . SER A 1 710 ? 125.108 132.228 163.204 1.00 126.85 709 SER A O 1
ATOM 5364 N N . LEU A 1 711 ? 127.171 132.045 164.101 1.00 114.13 710 LEU A N 1
ATOM 5365 C CA . LEU A 1 711 ? 126.868 132.749 165.338 1.00 114.13 710 LEU A CA 1
ATOM 5366 C C . LEU A 1 711 ? 128.027 133.687 165.639 1.00 114.13 710 LEU A C 1
ATOM 5367 O O . LEU A 1 711 ? 129.190 133.271 165.614 1.00 114.13 710 LEU A O 1
ATOM 5372 N N . PHE A 1 712 ? 127.714 134.953 165.895 1.00 102.03 711 PHE A N 1
ATOM 5373 C CA . PHE A 1 712 ? 128.747 135.960 166.081 1.00 102.03 711 PHE A CA 1
ATOM 5374 C C . PHE A 1 712 ? 129.286 135.925 167.504 1.00 102.03 711 PHE A C 1
ATOM 5375 O O . PHE A 1 712 ? 128.536 135.740 168.466 1.00 102.03 711 PHE A O 1
ATOM 5377 N N . ALA A 1 713 ? 130.601 136.095 167.628 1.00 86.27 712 ALA A N 1
ATOM 5378 C CA . ALA A 1 713 ? 131.256 136.195 168.931 1.00 86.27 712 ALA A CA 1
ATOM 5379 C C . ALA A 1 713 ? 132.534 136.997 168.713 1.00 86.27 712 ALA A C 1
ATOM 5380 O O . ALA A 1 713 ? 133.537 136.453 168.243 1.00 86.27 712 ALA A O 1
ATOM 5382 N N . ASP A 1 714 ? 132.492 138.282 169.055 1.00 83.37 713 ASP A N 1
ATOM 5383 C CA . ASP A 1 714 ? 133.590 139.174 168.719 1.00 83.37 713 ASP A CA 1
ATOM 5384 C C . ASP A 1 714 ? 133.590 140.372 169.655 1.00 83.37 713 ASP A C 1
ATOM 5385 O O . ASP A 1 714 ? 132.536 140.840 170.090 1.00 83.37 713 ASP A O 1
ATOM 5390 N N . ALA A 1 715 ? 134.790 140.855 169.959 1.00 81.40 714 ALA A N 1
ATOM 5391 C CA . ALA A 1 715 ? 134.972 142.045 170.772 1.00 81.40 714 ALA A CA 1
ATOM 5392 C C . ALA A 1 715 ? 135.281 143.238 169.869 1.00 81.40 714 ALA A C 1
ATOM 5393 O O . ALA A 1 715 ? 135.208 143.154 168.640 1.00 81.40 714 ALA A O 1
ATOM 5395 N N . GLY A 1 716 ? 135.622 144.369 170.477 1.00 81.40 715 GLY A N 1
ATOM 5396 C CA . GLY A 1 716 ? 136.024 145.552 169.741 1.00 81.40 715 GLY A CA 1
ATOM 5397 C C . GLY A 1 716 ? 136.935 146.383 170.615 1.00 81.40 715 GLY A C 1
ATOM 5398 O O . GLY A 1 716 ? 137.202 146.038 171.767 1.00 81.40 715 GLY A O 1
ATOM 5399 N N . SER A 1 717 ? 137.428 147.483 170.051 1.00 81.40 716 SER A N 1
ATOM 5400 C CA . SER A 1 717 ? 138.264 148.399 170.817 1.00 81.40 716 SER A CA 1
ATOM 5401 C C . SER A 1 717 ? 138.490 149.667 170.013 1.00 81.40 716 SER A C 1
ATOM 5402 O O . SER A 1 717 ? 138.595 149.628 168.784 1.00 81.40 716 SER A O 1
ATOM 5405 N N . VAL A 1 718 ? 138.568 150.785 170.728 1.00 81.40 717 VAL A N 1
ATOM 5406 C CA . VAL A 1 718 ? 138.990 152.058 170.158 1.00 81.40 717 VAL A CA 1
ATOM 5407 C C . VAL A 1 718 ? 139.395 152.970 171.308 1.00 81.40 717 VAL A C 1
ATOM 5408 O O . VAL A 1 718 ? 138.718 153.023 172.341 1.00 81.40 717 VAL A O 1
ATOM 5412 N N . TRP A 1 719 ? 140.508 153.679 171.152 1.00 81.40 718 TRP A N 1
ATOM 5413 C CA . TRP A 1 719 ? 141.075 154.475 172.229 1.00 81.40 718 TRP A CA 1
ATOM 5414 C C . TRP A 1 719 ? 141.777 155.705 171.670 1.00 81.40 718 TRP A C 1
ATOM 5415 O O . TRP A 1 719 ? 142.216 155.732 170.517 1.00 81.40 718 TRP A O 1
ATOM 5417 N N . ASP A 1 720 ? 141.896 156.727 172.516 1.00 94.40 719 ASP A N 1
ATOM 5418 C CA . ASP A 1 720 ? 142.549 157.970 172.124 1.00 94.40 719 ASP A CA 1
ATOM 5419 C C . ASP A 1 720 ? 143.689 158.314 173.075 1.00 94.40 719 ASP A C 1
ATOM 5420 O O . ASP A 1 720 ? 144.634 159.011 172.693 1.00 94.40 719 ASP A O 1
ATOM 5425 N N . GLY A 1 721 ? 143.609 157.833 174.310 1.00 102.45 720 GLY A N 1
ATOM 5426 C CA . GLY A 1 721 ? 144.637 158.058 175.313 1.00 102.45 720 GLY A CA 1
ATOM 5427 C C . GLY A 1 721 ? 144.341 159.151 176.321 1.00 102.45 720 GLY A C 1
ATOM 5428 O O . GLY A 1 721 ? 144.735 159.045 177.484 1.00 102.45 720 GLY A O 1
ATOM 5429 N N . ARG A 1 722 ? 143.652 160.203 175.895 1.00 107.05 721 ARG A N 1
ATOM 5430 C CA . ARG A 1 722 ? 143.357 161.330 176.771 1.00 107.05 721 ARG A CA 1
ATOM 5431 C C . ARG A 1 722 ? 142.186 160.975 177.687 1.00 107.05 721 ARG A C 1
ATOM 5432 O O . ARG A 1 722 ? 141.723 159.833 177.745 1.00 107.05 721 ARG A O 1
ATOM 5440 N N . THR A 1 723 ? 141.701 161.970 178.427 1.00 115.54 722 THR A N 1
ATOM 5441 C CA . THR A 1 723 ? 140.520 161.819 179.263 1.00 115.54 722 THR A CA 1
ATOM 5442 C C . THR A 1 723 ? 139.614 163.023 179.048 1.00 115.54 722 THR A C 1
ATOM 5443 O O . THR A 1 723 ? 140.077 164.132 178.772 1.00 115.54 722 THR A O 1
ATOM 5447 N N . TYR A 1 724 ? 138.310 162.791 179.173 1.00 114.34 723 TYR A N 1
ATOM 5448 C CA . TYR A 1 724 ? 137.302 163.795 178.857 1.00 114.34 723 TYR A CA 1
ATOM 5449 C C . TYR A 1 724 ? 136.490 164.115 180.103 1.00 114.34 723 TYR A C 1
ATOM 5450 O O . TYR A 1 724 ? 135.860 163.226 180.684 1.00 114.34 723 TYR A O 1
ATOM 5459 N N . THR A 1 725 ? 136.510 165.385 180.508 1.00 122.25 724 THR A N 1
ATOM 5460 C CA . THR A 1 725 ? 135.709 165.864 181.627 1.00 122.25 724 THR A CA 1
ATOM 5461 C C . THR A 1 725 ? 134.938 167.142 181.322 1.00 122.25 724 THR A C 1
ATOM 5462 O O . THR A 1 725 ? 133.854 167.334 181.887 1.00 122.25 724 THR A O 1
ATOM 5466 N N . ALA A 1 726 ? 135.432 168.000 180.433 1.00 115.83 725 ALA A N 1
ATOM 5467 C CA . ALA A 1 726 ? 134.761 169.242 180.075 1.00 115.83 725 ALA A CA 1
ATOM 5468 C C . ALA A 1 726 ? 133.913 169.013 178.830 1.00 115.83 725 ALA A C 1
ATOM 5469 O O . ALA A 1 726 ? 134.413 168.515 177.815 1.00 115.83 725 ALA A O 1
ATOM 5471 N N . ALA A 1 727 ? 132.639 169.377 178.911 1.00 122.64 726 ALA A N 1
ATOM 5472 C CA . ALA A 1 727 ? 131.702 169.193 177.809 1.00 122.64 726 ALA A CA 1
ATOM 5473 C C . ALA A 1 727 ? 130.671 170.315 177.878 1.00 122.64 726 ALA A C 1
ATOM 5474 O O . ALA A 1 727 ? 130.888 171.332 178.545 1.00 122.64 726 ALA A O 1
ATOM 5476 N N . GLU A 1 728 ? 129.544 170.134 177.188 1.00 126.94 727 GLU A N 1
ATOM 5477 C CA . GLU A 1 728 ? 128.472 171.128 177.171 1.00 126.94 727 GLU A CA 1
ATOM 5478 C C . GLU A 1 728 ? 127.678 171.083 178.480 1.00 126.94 727 GLU A C 1
ATOM 5479 O O . GLU A 1 728 ? 126.491 170.759 178.521 1.00 126.94 727 GLU A O 1
ATOM 5485 N N . ASN A 1 729 ? 128.376 171.406 179.570 1.00 132.16 728 ASN A N 1
ATOM 5486 C CA . ASN A 1 729 ? 127.861 171.485 180.934 1.00 132.16 728 ASN A CA 1
ATOM 5487 C C . ASN A 1 729 ? 127.389 170.141 181.476 1.00 132.16 728 ASN A C 1
ATOM 5488 O O . ASN A 1 729 ? 126.876 170.092 182.600 1.00 132.16 728 ASN A O 1
ATOM 5493 N N . GLY A 1 730 ? 127.540 169.054 180.725 1.00 129.68 729 GLY A N 1
ATOM 5494 C CA . GLY A 1 730 ? 127.130 167.746 181.194 1.00 129.68 729 GLY A CA 1
ATOM 5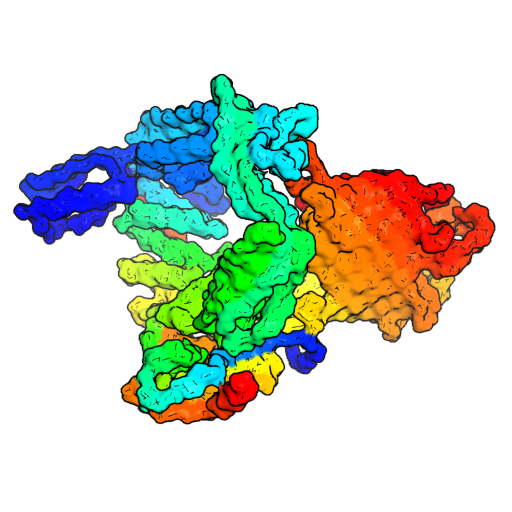495 C C . GLY A 1 730 ? 128.007 166.630 180.665 1.00 129.68 729 GLY A C 1
ATOM 5496 O O . GLY A 1 730 ? 128.319 166.592 179.472 1.00 129.68 729 GLY A O 1
ATOM 5497 N N . ASN A 1 731 ? 128.417 165.719 181.543 1.00 119.27 730 ASN A N 1
ATOM 5498 C CA . ASN A 1 731 ? 129.243 164.581 181.164 1.00 119.27 730 ASN A CA 1
ATOM 5499 C C . ASN A 1 731 ? 128.367 163.338 181.071 1.00 119.27 730 ASN A C 1
ATOM 5500 O O . ASN A 1 731 ? 127.567 163.068 181.973 1.00 119.27 730 ASN A O 1
ATOM 5505 N N . ASN A 1 732 ? 128.520 162.586 179.981 1.00 117.58 731 ASN A N 1
ATOM 5506 C CA . ASN A 1 732 ? 127.738 161.382 179.742 1.00 117.58 731 ASN A CA 1
ATOM 5507 C C . ASN A 1 732 ? 128.380 160.133 180.334 1.00 117.58 731 ASN A C 1
ATOM 5508 O O . ASN A 1 732 ? 128.053 159.019 179.910 1.00 117.58 731 ASN A O 1
ATOM 5513 N N . LYS A 1 733 ? 129.283 160.291 181.296 1.00 114.43 732 LYS A N 1
ATOM 5514 C CA . LYS A 1 733 ? 129.935 159.169 181.950 1.00 114.43 732 LYS A CA 1
ATOM 5515 C C . LYS A 1 733 ? 129.588 159.171 183.432 1.00 114.43 732 LYS A C 1
ATOM 5516 O O . LYS A 1 733 ? 129.342 160.225 184.028 1.00 114.43 732 LYS A O 1
ATOM 5522 N N . SER A 1 734 ? 129.559 157.973 184.020 1.00 131.34 733 SER A N 1
ATOM 5523 C CA . SER A 1 734 ? 129.166 157.834 185.419 1.00 131.34 733 SER A CA 1
ATOM 5524 C C . SER A 1 734 ? 130.134 158.569 186.338 1.00 131.34 733 SER A C 1
ATOM 5525 O O . SER A 1 734 ? 129.756 159.524 187.026 1.00 131.34 733 SER A O 1
ATOM 5528 N N . VAL A 1 735 ? 131.395 158.136 186.363 1.00 136.77 734 VAL A N 1
ATOM 5529 C CA . VAL A 1 735 ? 132.384 158.780 187.216 1.00 136.77 734 VAL A CA 1
ATOM 5530 C C . VAL A 1 735 ? 132.774 160.125 186.618 1.00 136.77 734 VAL A C 1
ATOM 5531 O O . VAL A 1 735 ? 132.794 160.304 185.392 1.00 136.77 734 VAL A O 1
ATOM 5535 N N . TYR A 1 736 ? 133.060 161.093 187.492 1.00 141.12 735 TYR A N 1
ATOM 5536 C CA . TYR A 1 736 ? 133.329 162.456 187.048 1.00 141.12 735 TYR A CA 1
ATOM 5537 C C . TYR A 1 736 ? 134.618 162.569 186.244 1.00 141.12 735 TYR A C 1
ATOM 5538 O O . TYR A 1 736 ? 134.747 163.487 185.426 1.00 141.12 735 TYR A O 1
ATOM 5547 N N . SER A 1 737 ? 135.566 161.657 186.441 1.00 132.98 736 SER A N 1
ATOM 5548 C CA . SER A 1 737 ? 136.884 161.735 185.818 1.00 132.98 736 SER A CA 1
ATOM 5549 C C . SER A 1 737 ? 137.185 160.459 185.045 1.00 132.98 736 SER A C 1
ATOM 5550 O O . SER A 1 737 ? 138.244 159.845 185.194 1.00 132.98 736 SER A O 1
ATOM 5553 N N . GLU A 1 738 ? 136.238 160.037 184.211 1.00 121.41 737 GLU A N 1
ATOM 5554 C CA . GLU A 1 738 ? 136.413 158.834 183.407 1.00 121.41 737 GLU A CA 1
ATOM 5555 C C . GLU A 1 738 ? 137.607 158.972 182.476 1.00 121.41 737 GLU A C 1
ATOM 5556 O O . GLU A 1 738 ? 137.621 159.829 181.587 1.00 121.41 737 GLU A O 1
ATOM 5562 N N . ASN A 1 739 ? 138.610 158.125 182.687 1.00 126.44 738 ASN A N 1
ATOM 5563 C CA . ASN A 1 739 ? 139.767 158.095 181.804 1.00 126.44 738 ASN A CA 1
ATOM 5564 C C . ASN A 1 739 ? 139.342 157.590 180.432 1.00 126.44 738 ASN A C 1
ATOM 5565 O O . ASN A 1 739 ? 139.045 156.403 180.263 1.00 126.44 738 ASN A O 1
ATOM 5570 N N . ALA A 1 740 ? 139.308 158.491 179.454 1.00 126.46 739 ALA A N 1
ATOM 5571 C CA . ALA A 1 740 ? 138.895 158.152 178.100 1.00 126.46 739 ALA A CA 1
ATOM 5572 C C . ALA A 1 740 ? 139.955 157.367 177.341 1.00 126.46 739 ALA A C 1
ATOM 5573 O O . ALA A 1 740 ? 139.718 156.984 176.190 1.00 126.46 739 ALA A O 1
ATOM 5575 N N . HIS A 1 741 ? 141.115 157.118 177.956 1.00 122.03 740 HIS A N 1
ATOM 5576 C CA . HIS A 1 741 ? 142.137 156.290 177.328 1.00 122.03 740 HIS A CA 1
ATOM 5577 C C . HIS A 1 741 ? 141.621 154.898 176.999 1.00 122.03 740 HIS A C 1
ATOM 5578 O O . HIS A 1 741 ? 142.187 154.224 176.131 1.00 122.03 740 HIS A O 1
ATOM 5580 N N . LYS A 1 742 ? 140.569 154.449 177.680 1.00 137.39 741 LYS A N 1
ATOM 5581 C CA . LYS A 1 742 ? 139.886 153.206 177.362 1.00 137.39 741 LYS A CA 1
ATOM 5582 C C . LYS A 1 742 ? 138.391 153.423 177.557 1.00 137.39 741 LYS A C 1
ATOM 5583 O O . LYS A 1 742 ? 137.964 154.318 178.292 1.00 137.39 741 LYS A O 1
ATOM 5589 N N . SER A 1 743 ? 137.588 152.599 176.889 1.00 130.25 742 SER A N 1
ATOM 5590 C CA . SER A 1 743 ? 136.143 152.616 177.075 1.00 130.25 742 SER A CA 1
ATOM 5591 C C . SER A 1 743 ? 135.703 151.784 178.272 1.00 130.25 742 SER A C 1
ATOM 5592 O O . SER A 1 743 ? 134.556 151.908 178.712 1.00 130.25 742 SER A O 1
ATOM 5595 N N . THR A 1 744 ? 136.588 150.946 178.799 1.00 148.76 743 THR A N 1
ATOM 5596 C CA . THR A 1 744 ? 136.323 150.084 179.944 1.00 148.76 743 THR A CA 1
ATOM 5597 C C . THR A 1 744 ? 137.675 149.712 180.548 1.00 148.76 743 THR A C 1
ATOM 5598 O O . THR A 1 744 ? 138.673 150.406 180.324 1.00 148.76 743 THR A O 1
ATOM 5602 N N . PHE A 1 745 ? 137.706 148.631 181.326 1.00 174.57 744 PHE A N 1
ATOM 5603 C CA . PHE A 1 745 ? 138.940 148.165 181.950 1.00 174.57 744 PHE A CA 1
ATOM 5604 C C . PHE A 1 745 ? 139.984 147.792 180.902 1.00 174.57 744 PHE A C 1
ATOM 5605 O O . PHE A 1 745 ? 139.721 147.887 179.698 1.00 174.57 744 PHE A O 1
ATOM 5613 N N . THR A 1 746 ? 141.172 147.384 181.363 1.00 185.59 745 THR A N 1
ATOM 5614 C CA . THR A 1 746 ? 142.328 147.146 180.501 1.00 185.59 745 THR A CA 1
ATOM 5615 C C . THR A 1 746 ? 141.944 146.403 179.229 1.00 185.59 745 THR A C 1
ATOM 5616 O O . THR A 1 746 ? 141.148 145.460 179.257 1.00 185.59 745 THR A O 1
ATOM 5620 N N . ASN A 1 747 ? 142.524 146.843 178.109 1.00 170.63 746 ASN A N 1
ATOM 5621 C CA . ASN A 1 747 ? 142.167 146.368 176.772 1.00 170.63 746 ASN A CA 1
ATOM 5622 C C . ASN A 1 747 ? 140.677 146.602 176.504 1.00 170.63 746 ASN A C 1
ATOM 5623 O O . ASN A 1 747 ? 139.874 145.673 176.390 1.00 170.63 746 ASN A O 1
ATOM 5628 N N . GLU A 1 748 ? 140.338 147.892 176.441 1.00 136.13 747 GLU A N 1
ATOM 5629 C CA . GLU A 1 748 ? 138.982 148.382 176.211 1.00 136.13 747 GLU A CA 1
ATOM 5630 C C . GLU A 1 748 ? 138.231 147.545 175.182 1.00 136.13 747 GLU A C 1
ATOM 5631 O O . GLU A 1 748 ? 138.769 147.232 174.116 1.00 136.13 747 GLU A O 1
ATOM 5637 N N . LEU A 1 749 ? 137.001 147.152 175.501 1.00 115.61 748 LEU A N 1
ATOM 5638 C CA . LEU A 1 749 ? 136.271 146.232 174.642 1.00 115.61 748 LEU A CA 1
ATOM 5639 C C . LEU A 1 749 ? 134.795 146.247 175.009 1.00 115.61 748 LEU A C 1
ATOM 5640 O O . LEU A 1 749 ? 134.395 146.791 176.041 1.00 115.61 748 LEU A O 1
ATOM 5645 N N . ARG A 1 750 ? 133.995 145.638 174.136 1.00 102.16 749 ARG A N 1
ATOM 5646 C CA . ARG A 1 750 ? 132.577 145.408 174.386 1.00 102.16 749 ARG A CA 1
ATOM 5647 C C . ARG A 1 750 ? 132.225 144.038 173.830 1.00 102.16 749 ARG A C 1
ATOM 5648 O O . ARG A 1 750 ? 132.178 143.864 172.609 1.00 102.16 749 ARG A O 1
ATOM 5656 N N . TYR A 1 751 ? 131.985 143.074 174.716 1.00 107.69 750 TYR A N 1
ATOM 5657 C CA . TYR A 1 751 ? 131.634 141.731 174.282 1.00 107.69 750 TYR A CA 1
ATOM 5658 C C . TYR A 1 751 ? 130.317 141.746 173.506 1.00 107.69 750 TYR A C 1
ATOM 5659 O O . TYR A 1 751 ? 129.526 142.691 173.578 1.00 107.69 750 TYR A O 1
ATOM 5668 N N . SER A 1 752 ? 130.083 140.670 172.760 1.00 101.24 751 SER A N 1
ATOM 5669 C CA . SER A 1 752 ? 128.857 140.516 171.986 1.00 101.24 751 SER A CA 1
ATOM 5670 C C . SER A 1 752 ? 128.724 139.053 171.589 1.00 101.24 751 SER A C 1
ATOM 5671 O O . SER A 1 752 ? 129.707 138.308 171.547 1.00 101.24 751 SER A O 1
ATOM 5674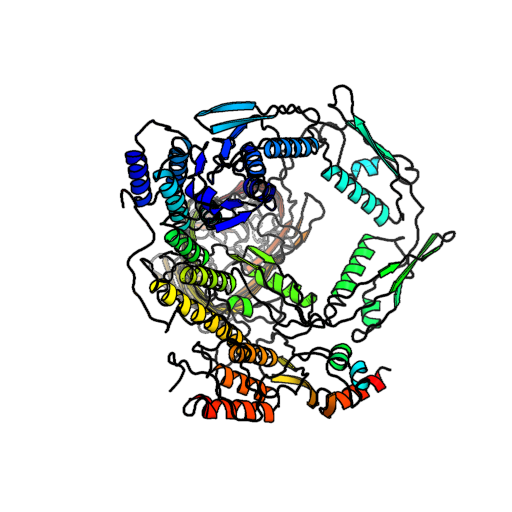 N N . ALA A 1 753 ? 127.491 138.652 171.291 1.00 103.42 752 ALA A N 1
ATOM 5675 C CA . ALA A 1 753 ? 127.195 137.286 170.884 1.00 103.42 752 ALA A CA 1
ATOM 5676 C C . ALA A 1 753 ? 125.819 137.256 170.240 1.00 103.42 752 ALA A C 1
ATOM 5677 O O . ALA A 1 753 ? 124.934 138.031 170.610 1.00 103.42 752 ALA A O 1
ATOM 5679 N N . GLY A 1 754 ? 125.652 136.360 169.281 1.00 116.73 753 GLY A N 1
ATOM 5680 C CA . GLY A 1 754 ? 124.387 136.219 168.592 1.00 116.73 753 GLY A CA 1
ATOM 5681 C C . GLY A 1 754 ? 124.558 135.545 167.253 1.00 116.73 753 GLY A C 1
ATOM 5682 O O . GLY A 1 754 ? 125.650 135.472 166.691 1.00 116.73 753 GLY A O 1
ATOM 5683 N N . GLY A 1 755 ? 123.440 135.044 166.731 1.00 125.09 754 GLY A N 1
ATOM 5684 C CA . GLY A 1 755 ? 123.470 134.326 165.475 1.00 125.09 754 GLY A CA 1
ATOM 5685 C C . GLY A 1 755 ? 123.737 135.230 164.287 1.00 125.09 754 GLY A C 1
ATOM 5686 O O . GLY A 1 755 ? 123.596 136.452 164.344 1.00 125.09 754 GLY A O 1
ATOM 5687 N N . ALA A 1 756 ? 124.136 134.601 163.182 1.00 126.43 755 ALA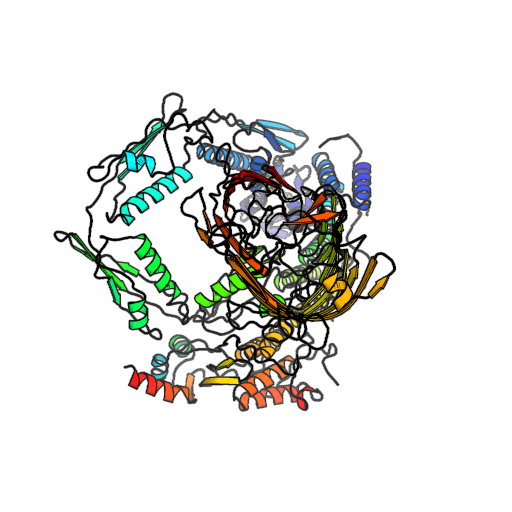 A N 1
ATOM 5688 C CA . ALA A 1 756 ? 124.443 135.301 161.939 1.00 126.43 755 ALA A CA 1
ATOM 5689 C C . ALA A 1 756 ? 123.868 134.504 160.776 1.00 126.43 755 ALA A C 1
ATOM 5690 O O . ALA A 1 756 ? 124.297 133.374 160.521 1.00 126.43 755 ALA A O 1
ATOM 5692 N N . VAL A 1 757 ? 122.902 135.090 160.074 1.00 127.53 756 VAL A N 1
ATOM 5693 C CA . VAL A 1 757 ? 122.268 134.475 158.913 1.00 127.53 756 VAL A CA 1
ATOM 5694 C C . VAL A 1 757 ? 122.777 135.179 157.664 1.00 127.53 756 VAL A C 1
ATOM 5695 O O . VAL A 1 757 ? 122.727 136.411 157.575 1.00 127.53 756 VAL A O 1
ATOM 5699 N N . THR A 1 758 ? 123.266 134.399 156.701 1.00 127.62 757 THR A N 1
ATOM 5700 C CA . THR A 1 758 ? 123.844 134.941 155.478 1.00 127.62 757 THR A CA 1
ATOM 5701 C C . THR A 1 758 ? 123.222 134.268 154.264 1.00 127.62 757 THR A C 1
ATOM 5702 O O . THR A 1 758 ? 123.207 133.036 154.171 1.00 127.62 757 THR A O 1
ATOM 5706 N N . TRP A 1 759 ? 122.713 135.080 153.341 1.00 123.88 758 TRP A N 1
ATOM 5707 C CA . TRP A 1 759 ? 122.196 134.625 152.058 1.00 123.88 758 TRP A CA 1
ATOM 5708 C C . TRP A 1 759 ? 123.007 135.285 150.951 1.00 123.88 758 TRP A C 1
ATOM 5709 O O . TRP A 1 759 ? 123.239 136.498 150.980 1.00 123.88 758 TRP A O 1
ATOM 5720 N N . LEU A 1 760 ? 123.437 134.487 149.978 1.00 123.60 759 LEU A N 1
ATOM 5721 C CA . LEU A 1 760 ? 124.406 134.916 148.977 1.00 123.60 759 LEU A CA 1
ATOM 5722 C C . LEU A 1 760 ? 123.833 134.839 147.566 1.00 123.60 759 LEU A C 1
ATOM 5723 O O . LEU A 1 760 ? 124.474 134.329 146.645 1.00 123.60 759 LEU A O 1
ATOM 5728 N N . SER A 1 761 ? 122.616 135.339 147.378 1.00 134.58 760 SER A N 1
ATOM 5729 C CA . SER A 1 761 ? 122.059 135.412 146.036 1.00 134.58 760 SER A CA 1
ATOM 5730 C C . SER A 1 761 ? 122.842 136.431 145.211 1.00 134.58 760 SER A C 1
ATOM 5731 O O . SER A 1 761 ? 123.382 137.395 145.767 1.00 134.58 760 SER A O 1
ATOM 5734 N N . PRO A 1 762 ? 122.932 136.250 143.889 1.00 136.86 761 PRO A N 1
ATOM 5735 C CA . PRO A 1 762 ? 123.721 137.185 143.068 1.00 136.86 761 PRO A CA 1
ATOM 5736 C C . PRO A 1 762 ? 123.213 138.619 143.094 1.00 136.86 761 PRO A C 1
ATOM 5737 O O . PRO A 1 762 ? 123.959 139.523 142.696 1.00 136.86 761 PRO A O 1
ATOM 5741 N N . LEU A 1 763 ? 121.982 138.859 143.548 1.00 129.89 762 LEU A N 1
ATOM 5742 C CA . LEU A 1 763 ? 121.436 140.213 143.640 1.00 129.89 762 LEU A CA 1
ATOM 5743 C C . LEU A 1 763 ? 121.853 140.864 144.961 1.00 129.89 762 LEU A C 1
ATOM 5744 O O . LEU A 1 763 ? 121.034 141.314 145.762 1.00 129.89 762 LEU A O 1
ATOM 5749 N N . GLY A 1 764 ? 123.165 140.906 145.177 1.00 130.99 763 GLY A N 1
ATOM 5750 C CA . GLY A 1 764 ? 123.719 141.435 146.399 1.00 130.99 763 GLY A CA 1
ATOM 5751 C C . GLY A 1 764 ? 123.629 140.437 147.534 1.00 130.99 763 GLY A C 1
ATOM 5752 O O . GLY A 1 764 ? 122.696 139.631 147.610 1.00 130.99 763 GLY A O 1
ATOM 5753 N N . PRO A 1 765 ? 124.610 140.456 148.431 1.00 122.73 764 PRO A N 1
ATOM 5754 C CA . PRO A 1 765 ? 124.577 139.539 149.574 1.00 122.73 764 PRO A CA 1
ATOM 5755 C C . PRO A 1 765 ? 123.585 139.992 150.634 1.00 122.73 764 PRO A C 1
ATOM 5756 O O . PRO A 1 765 ? 123.371 141.187 150.853 1.00 122.73 764 PRO A O 1
ATOM 5760 N N . MET A 1 766 ? 122.971 139.011 151.292 1.00 130.98 765 MET A N 1
ATOM 5761 C CA . MET A 1 766 ? 122.107 139.242 152.445 1.00 130.98 765 MET A CA 1
ATOM 5762 C C . MET A 1 766 ? 122.846 138.802 153.700 1.00 130.98 765 MET A C 1
ATOM 5763 O O . MET A 1 766 ? 123.262 137.643 153.805 1.00 130.98 765 MET A O 1
ATOM 5768 N N . LYS A 1 767 ? 123.008 139.724 154.646 1.00 120.69 766 LYS A N 1
ATOM 5769 C CA . LYS A 1 767 ? 123.638 139.437 155.930 1.00 120.69 766 LYS A CA 1
ATOM 5770 C C . LYS A 1 767 ? 122.673 139.844 157.034 1.00 120.69 766 LYS A C 1
ATOM 5771 O O . LYS A 1 767 ? 122.492 141.037 157.298 1.00 120.69 766 LYS A O 1
ATOM 5777 N N . PHE A 1 768 ? 122.054 138.855 157.674 1.00 124.45 767 PHE A N 1
ATOM 5778 C CA . PHE A 1 768 ? 121.116 139.081 158.769 1.00 124.45 767 PHE A CA 1
ATOM 5779 C C . PHE A 1 768 ? 121.786 138.633 160.061 1.00 124.45 767 PHE A C 1
ATOM 5780 O O . PHE A 1 768 ? 121.922 137.431 160.312 1.00 124.45 767 PHE A O 1
ATOM 5788 N N . SER A 1 769 ? 122.199 139.598 160.877 1.00 118.14 768 SER A N 1
ATOM 5789 C CA . SER A 1 769 ? 122.940 139.333 162.105 1.00 118.14 768 SER A CA 1
ATOM 5790 C C . SER A 1 769 ? 122.138 139.855 163.289 1.00 118.14 768 SER A C 1
ATOM 5791 O O . SER A 1 769 ? 121.990 141.070 163.458 1.00 118.14 768 SER A O 1
ATOM 5794 N N . TYR A 1 770 ? 121.622 138.939 164.102 1.00 114.38 769 TYR A N 1
ATOM 5795 C CA . TYR A 1 770 ? 120.952 139.272 165.352 1.00 114.38 769 TYR A CA 1
ATOM 5796 C C . TYR A 1 770 ? 121.869 138.872 166.499 1.00 114.38 769 TYR A C 1
ATOM 5797 O O . TYR A 1 770 ? 122.174 137.686 166.667 1.00 114.38 769 TYR A O 1
ATOM 5806 N N . ALA A 1 771 ? 122.308 139.854 167.281 1.00 106.58 770 ALA A N 1
ATOM 5807 C CA . ALA A 1 771 ? 123.287 139.615 168.330 1.00 106.58 770 ALA A CA 1
ATOM 5808 C C . ALA A 1 771 ? 122.802 140.201 169.645 1.00 106.58 770 ALA A C 1
ATOM 5809 O O . ALA A 1 771 ? 122.267 141.312 169.681 1.00 106.58 770 ALA A O 1
ATOM 5811 N N . TYR A 1 772 ? 122.997 139.443 170.724 1.00 108.23 771 TYR A N 1
ATOM 5812 C CA . TYR A 1 772 ? 122.675 139.890 172.075 1.00 108.23 771 TYR A CA 1
ATOM 5813 C C . TYR A 1 772 ? 123.893 140.558 172.700 1.00 108.23 771 TYR A C 1
ATOM 5814 O O . TYR A 1 772 ? 124.987 139.982 172.676 1.00 108.23 771 TYR A O 1
ATOM 5823 N N . PRO A 1 773 ? 123.751 141.757 173.259 1.00 100.79 772 PRO A N 1
ATOM 5824 C CA . PRO A 1 773 ? 124.922 142.460 173.799 1.00 100.79 772 PRO A CA 1
ATOM 5825 C C . PRO A 1 773 ? 125.441 141.851 175.089 1.00 100.79 772 PRO A C 1
ATOM 5826 O O . PRO A 1 773 ? 124.763 141.040 175.727 1.00 100.79 772 PRO A O 1
ATOM 5830 N N . LEU A 1 774 ? 126.652 142.243 175.476 1.00 102.36 773 LEU A N 1
ATOM 5831 C CA . LEU A 1 774 ? 127.232 141.843 176.749 1.00 102.36 773 LEU A CA 1
ATOM 5832 C C . LEU A 1 774 ? 128.010 143.023 177.311 1.00 102.36 773 LEU A C 1
ATOM 5833 O O . LEU A 1 774 ? 128.583 143.821 176.565 1.00 102.36 773 LEU A O 1
ATOM 5838 N N . LYS A 1 775 ? 128.024 143.118 178.638 1.00 110.59 774 LYS A N 1
ATOM 5839 C CA . LYS A 1 775 ? 128.632 144.244 179.346 1.00 110.59 774 LYS A CA 1
ATOM 5840 C C . LYS A 1 775 ? 128.071 145.566 178.827 1.00 110.59 774 LYS A C 1
ATOM 5841 O O . LYS A 1 775 ? 128.800 146.500 178.485 1.00 110.59 774 LYS A O 1
ATOM 5847 N N . LYS A 1 776 ? 126.743 145.632 178.765 1.00 118.40 775 LYS A N 1
ATOM 5848 C CA . LYS A 1 776 ? 126.042 146.789 178.213 1.00 118.40 775 LYS A CA 1
ATOM 5849 C C . LYS A 1 776 ? 126.109 147.932 179.217 1.00 118.40 775 LYS A C 1
ATOM 5850 O O . LYS A 1 776 ? 125.408 147.929 180.231 1.00 118.40 775 LYS A O 1
ATOM 5856 N N . LYS A 1 777 ? 126.963 148.912 178.937 1.00 113.08 776 LYS A N 1
ATOM 5857 C CA . LYS A 1 777 ? 127.027 150.111 179.750 1.00 113.08 776 LYS A CA 1
ATOM 5858 C C . LYS A 1 777 ? 125.760 150.944 179.552 1.00 113.08 776 LYS A C 1
ATOM 5859 O O . LYS A 1 777 ? 125.074 150.814 178.536 1.00 113.08 776 LYS A O 1
ATOM 5865 N N . PRO A 1 778 ? 125.427 151.809 180.511 1.00 107.64 777 PRO A N 1
ATOM 5866 C CA . PRO A 1 778 ? 124.201 152.609 180.403 1.00 107.64 777 PRO A CA 1
ATOM 5867 C C . PRO A 1 778 ? 124.276 153.764 179.416 1.00 107.64 777 PRO A C 1
ATOM 5868 O O . PRO A 1 778 ? 123.393 154.625 179.439 1.00 107.64 777 PRO A O 1
ATOM 5872 N N . GLU A 1 779 ? 125.292 153.815 178.555 1.00 98.50 778 GLU A N 1
ATOM 5873 C CA . GLU A 1 779 ? 125.411 154.881 177.568 1.00 98.50 778 GLU A CA 1
ATOM 5874 C C . GLU A 1 779 ? 125.640 154.396 176.144 1.00 98.50 778 GLU A C 1
ATOM 5875 O O . GLU A 1 779 ? 125.407 155.174 175.211 1.00 98.50 778 GLU A O 1
ATOM 5881 N N . ASP A 1 780 ? 126.081 153.159 175.939 1.00 97.49 779 ASP A N 1
ATOM 5882 C CA . ASP A 1 780 ? 126.311 152.633 174.595 1.00 97.49 779 ASP A CA 1
ATOM 5883 C C . ASP A 1 780 ? 124.968 152.311 173.953 1.00 97.49 779 ASP A C 1
ATOM 5884 O O . ASP A 1 780 ? 124.263 151.397 174.383 1.00 97.49 779 ASP A O 1
ATOM 5889 N N . GLU A 1 781 ? 124.610 153.064 172.915 1.00 90.65 780 GLU A N 1
ATOM 5890 C CA . GLU A 1 781 ? 123.348 152.839 172.222 1.00 90.65 780 GLU A CA 1
ATOM 5891 C C . GLU A 1 781 ? 123.359 151.477 171.542 1.00 90.65 780 GLU A C 1
ATOM 5892 O O . GLU A 1 781 ? 124.231 151.192 170.716 1.00 90.65 780 GLU A O 1
ATOM 5898 N N . ILE A 1 782 ? 122.388 150.639 171.889 1.00 95.97 781 ILE A N 1
ATOM 5899 C CA . ILE A 1 782 ? 122.373 149.250 171.468 1.00 95.97 781 ILE A CA 1
ATOM 5900 C C . ILE A 1 782 ? 121.470 149.092 170.250 1.00 95.97 781 ILE A C 1
ATOM 5901 O O . ILE A 1 782 ? 120.516 149.846 170.041 1.00 95.97 781 ILE A O 1
ATOM 5906 N N . GLN A 1 783 ? 121.791 148.096 169.421 1.00 99.00 782 GLN A N 1
ATOM 5907 C CA . GLN A 1 783 ? 120.960 147.709 168.279 1.00 99.00 782 GLN A CA 1
ATOM 5908 C C . GLN A 1 783 ? 121.144 146.200 168.099 1.00 99.00 782 GLN A C 1
ATOM 5909 O O . GLN A 1 783 ? 122.081 145.749 167.438 1.00 99.00 782 GLN A O 1
ATOM 5915 N N . ARG A 1 784 ? 120.238 145.428 168.703 1.00 102.26 783 ARG A N 1
ATOM 5916 C CA . ARG A 1 784 ? 120.391 143.978 168.746 1.00 102.26 783 ARG A CA 1
ATOM 5917 C C . ARG A 1 784 ? 120.164 143.309 167.397 1.00 102.26 783 ARG A C 1
ATOM 5918 O O . ARG A 1 784 ? 120.544 142.144 167.235 1.00 102.26 783 ARG A O 1
ATOM 5920 N N . PHE A 1 785 ? 119.567 144.004 166.433 1.00 106.30 784 PHE A N 1
ATOM 5921 C CA . PHE A 1 785 ? 119.256 143.429 165.130 1.00 106.30 784 PHE A CA 1
ATOM 5922 C C . PHE A 1 785 ? 119.919 144.271 164.053 1.00 106.30 784 PHE A C 1
ATOM 5923 O O . PHE A 1 785 ? 119.636 145.467 163.936 1.00 106.30 784 PHE A O 1
ATOM 5931 N N . GLN A 1 786 ? 120.799 143.649 163.272 1.00 108.90 785 GLN A N 1
ATOM 5932 C CA . GLN A 1 786 ? 121.522 144.328 162.208 1.00 108.90 785 GLN A CA 1
ATOM 5933 C C . GLN A 1 786 ? 121.388 143.540 160.915 1.00 108.90 785 GLN A C 1
ATOM 5934 O O . GLN A 1 786 ? 121.494 142.310 160.914 1.00 108.90 785 GLN A O 1
ATOM 5940 N N . PHE A 1 787 ? 121.158 144.255 159.817 1.00 116.87 786 PHE A N 1
ATOM 5941 C CA . PHE A 1 787 ? 121.012 143.645 158.505 1.00 116.87 786 PHE A CA 1
ATOM 5942 C C . PHE A 1 787 ? 121.766 144.466 157.469 1.00 116.87 786 PHE A C 1
ATOM 5943 O O . PHE A 1 787 ? 121.936 145.679 157.616 1.00 116.87 786 PHE A O 1
ATOM 5951 N N . GLN A 1 788 ? 122.217 143.787 156.416 1.00 115.21 787 GLN A N 1
ATOM 5952 C CA . GLN A 1 788 ? 122.929 144.418 155.314 1.00 115.21 787 GLN A CA 1
ATOM 5953 C C . GLN A 1 788 ? 122.321 143.959 153.998 1.00 115.21 787 GLN A C 1
ATOM 5954 O O . GLN A 1 788 ? 121.953 142.790 153.850 1.00 115.21 787 GLN A O 1
ATOM 5960 N N . LEU A 1 789 ? 122.220 144.883 153.045 1.00 124.60 788 LEU A N 1
ATOM 5961 C CA . LEU A 1 789 ? 121.586 144.591 151.762 1.00 124.60 788 LEU A CA 1
ATOM 5962 C C . LEU A 1 789 ? 122.332 145.347 150.672 1.00 124.60 788 LEU A C 1
ATOM 5963 O O . LEU A 1 789 ? 122.382 146.580 150.697 1.00 124.60 788 LEU A O 1
ATOM 5968 N N . GLY A 1 790 ? 122.916 144.609 149.725 1.00 129.29 789 GLY A N 1
ATOM 5969 C CA . GLY A 1 790 ? 123.546 145.194 148.558 1.00 129.29 789 GLY A CA 1
ATOM 5970 C C . GLY A 1 790 ? 125.061 145.231 148.702 1.00 129.29 789 GLY A C 1
ATOM 5971 O O . GLY A 1 790 ? 125.671 144.301 149.238 1.00 129.29 789 GLY A O 1
ATOM 5972 N N . THR A 1 791 ? 125.657 146.319 148.218 1.00 129.08 790 THR A N 1
ATOM 5973 C CA . THR A 1 791 ? 127.102 146.507 148.234 1.00 129.08 790 THR A CA 1
ATOM 5974 C C . THR A 1 791 ? 127.548 147.558 149.239 1.00 129.08 790 THR A C 1
ATOM 5975 O O . THR A 1 791 ? 128.474 147.308 150.017 1.00 129.08 790 THR A O 1
ATOM 5979 N N . THR A 1 792 ? 126.916 148.736 149.218 1.00 134.38 791 THR A N 1
ATOM 5980 C CA . THR A 1 792 ? 127.180 149.869 150.107 1.00 134.38 791 THR A CA 1
ATOM 5981 C C . THR A 1 792 ? 128.671 150.111 150.341 1.00 134.38 791 THR A C 1
ATOM 5982 O O . THR A 1 792 ? 129.082 150.543 151.423 1.00 134.38 791 THR A O 1
ATOM 5986 N N . PHE A 1 793 ? 129.481 149.889 149.310 1.00 135.96 792 PHE A N 1
ATOM 5987 C CA . PHE A 1 793 ? 130.920 150.103 149.404 1.00 135.96 792 PHE A CA 1
ATOM 5988 C C . PHE A 1 793 ? 131.245 151.584 149.570 1.00 135.96 792 PHE A C 1
ATOM 5989 O O . PHE A 1 793 ? 132.051 151.960 150.421 1.00 135.96 792 PHE A O 1
ATOM 5997 N N . TYR B 2 36 ? 165.491 152.650 106.157 1.00 150.86 31 TYR C N 1
ATOM 5998 C CA . TYR B 2 36 ? 164.180 152.080 106.440 1.00 150.86 31 TYR C CA 1
ATOM 5999 C C . TYR B 2 36 ? 163.678 151.273 105.245 1.00 150.86 31 TYR C C 1
ATOM 6000 O O . TYR B 2 36 ? 162.988 151.798 104.372 1.00 150.86 31 TYR C O 1
ATOM 6009 N N . GLN B 2 37 ? 164.045 149.995 105.205 1.00 129.42 32 GLN C N 1
ATOM 6010 C CA . GLN B 2 37 ? 163.632 149.095 104.133 1.00 129.42 32 GLN C CA 1
ATOM 6011 C C . GLN B 2 37 ? 163.194 147.757 104.720 1.00 129.42 32 GLN C C 1
ATOM 6012 O O . GLN B 2 37 ? 163.618 146.686 104.284 1.00 129.42 32 GLN C O 1
ATOM 6018 N N . SER B 2 38 ? 162.338 147.812 105.737 1.00 104.61 33 SER C N 1
ATOM 6019 C CA . SER B 2 38 ? 161.800 146.599 106.331 1.00 104.61 33 SER C CA 1
ATOM 6020 C C . SER B 2 38 ? 160.860 145.898 105.349 1.00 104.61 33 SER C C 1
ATOM 6021 O O . SER B 2 38 ? 160.644 146.345 104.220 1.00 104.61 33 SER C O 1
ATOM 6024 N N . ARG B 2 39 ? 160.303 144.774 105.795 1.00 83.58 34 ARG C N 1
ATOM 6025 C CA . ARG B 2 39 ? 159.432 143.986 104.935 1.00 83.58 34 ARG C CA 1
ATOM 6026 C C . ARG B 2 39 ? 158.184 144.776 104.556 1.00 83.58 34 ARG C C 1
ATOM 6027 O O . ARG B 2 39 ? 157.579 145.461 105.385 1.00 83.58 34 ARG C O 1
ATOM 6035 N N . SER B 2 40 ? 157.825 144.704 103.278 1.00 98.04 35 SER C N 1
ATOM 6036 C CA . SER B 2 40 ? 156.645 145.374 102.740 1.00 98.04 35 SER C CA 1
ATOM 6037 C C . SER B 2 40 ? 155.900 144.423 101.810 1.00 98.04 35 SER C C 1
ATOM 6038 O O . SER B 2 40 ? 155.543 144.768 100.683 1.00 98.04 35 SER C O 1
ATOM 6041 N N . HIS B 2 41 ? 155.674 143.197 102.287 1.00 98.01 36 HIS C N 1
ATOM 6042 C CA . HIS B 2 41 ? 155.045 142.130 101.507 1.00 98.01 36 HIS C CA 1
ATOM 6043 C C . HIS B 2 41 ? 155.871 141.814 100.258 1.00 98.01 36 HIS C C 1
ATOM 6044 O O . HIS B 2 41 ? 155.410 141.932 99.122 1.00 98.01 36 HIS C O 1
ATOM 6051 N N . ARG B 2 42 ? 157.114 141.408 100.496 1.00 97.99 37 ARG C N 1
ATOM 6052 C CA . ARG B 2 42 ? 158.050 141.036 99.439 1.00 97.99 37 ARG C CA 1
ATOM 6053 C C . ARG B 2 42 ? 158.287 139.532 99.530 1.00 97.99 37 ARG C C 1
ATOM 6054 O O . ARG B 2 42 ? 159.063 139.065 100.368 1.00 97.99 37 ARG C O 1
ATOM 6062 N N . LEU B 2 43 ? 157.616 138.777 98.665 1.00 86.72 38 LEU C N 1
ATOM 6063 C CA . LEU B 2 43 ? 157.758 137.327 98.643 1.00 86.72 38 LEU C CA 1
ATOM 6064 C C . LEU B 2 43 ? 159.031 136.956 97.892 1.00 86.72 38 LEU C C 1
ATOM 6065 O O . LEU B 2 43 ? 159.140 137.199 96.686 1.00 86.72 38 LEU C O 1
ATOM 6070 N N . ILE B 2 44 ? 159.990 136.368 98.603 1.00 80.70 39 ILE C N 1
ATOM 6071 C CA . ILE B 2 44 ? 161.272 135.982 98.025 1.00 80.70 39 ILE C CA 1
ATOM 6072 C C . ILE B 2 44 ? 161.657 134.616 98.571 1.00 80.70 39 ILE C C 1
ATOM 6073 O O . ILE B 2 44 ? 161.695 134.418 99.790 1.00 80.70 39 ILE C O 1
ATOM 6078 N N . LYS B 2 45 ? 161.938 133.675 97.674 1.00 75.72 40 LYS C N 1
ATOM 6079 C CA . LYS B 2 45 ? 162.393 132.355 98.081 1.00 75.72 40 LYS C CA 1
ATOM 6080 C C . LYS B 2 45 ? 163.823 132.435 98.596 1.00 75.72 40 LYS C C 1
ATOM 6081 O O . LYS B 2 45 ? 164.658 133.156 98.044 1.00 75.72 40 LYS C O 1
ATOM 6087 N N . LEU B 2 46 ? 164.100 131.691 99.664 1.00 65.98 41 LEU C N 1
ATOM 6088 C CA . LEU B 2 46 ? 165.403 131.742 100.317 1.00 65.98 41 LEU C CA 1
ATOM 6089 C C . LEU B 2 46 ? 166.466 131.138 99.409 1.00 65.98 41 LEU C C 1
ATOM 6090 O O . LEU B 2 46 ? 166.534 129.916 99.245 1.00 65.98 41 LEU C O 1
ATOM 6095 N N . GLU B 2 47 ? 167.297 131.992 98.817 1.00 72.15 42 GLU C N 1
ATOM 6096 C CA . GLU B 2 47 ? 168.480 131.525 98.115 1.00 72.15 42 GLU C CA 1
ATOM 6097 C C . GLU B 2 47 ? 169.563 131.183 99.135 1.00 72.15 42 GLU C C 1
ATOM 6098 O O . GLU B 2 47 ? 169.425 131.443 100.334 1.00 72.15 42 GLU C O 1
ATOM 6104 N N . VAL B 2 48 ? 170.659 130.596 98.667 1.00 73.34 43 VAL C N 1
ATOM 6105 C CA . VAL B 2 48 ? 171.692 130.124 99.584 1.00 73.34 43 VAL C CA 1
ATOM 6106 C C . VAL B 2 48 ? 173.016 129.951 98.847 1.00 73.34 43 VAL C C 1
ATOM 6107 O O . VAL B 2 48 ? 173.033 129.502 97.691 1.00 73.34 43 VAL C O 1
ATOM 6111 N N . PRO B 2 49 ? 174.139 130.326 99.452 1.00 75.70 44 PRO C N 1
ATOM 6112 C CA . PRO B 2 49 ? 175.442 129.995 98.872 1.00 75.70 44 PRO C CA 1
ATOM 6113 C C . PRO B 2 49 ? 175.734 128.514 99.030 1.00 75.70 44 PRO C C 1
ATOM 6114 O O . PRO B 2 49 ? 175.104 127.836 99.854 1.00 75.70 44 PRO C O 1
ATOM 6118 N N . PRO B 2 50 ? 176.673 127.972 98.255 1.00 85.92 45 PRO C N 1
ATOM 6119 C CA . PRO B 2 50 ? 177.005 126.548 98.382 1.00 85.92 45 PRO C CA 1
ATOM 6120 C C . PRO B 2 50 ? 177.628 126.236 99.735 1.00 85.92 45 PRO C C 1
ATOM 6121 O O . PRO B 2 50 ? 178.030 127.120 100.494 1.00 85.92 45 PRO C O 1
ATOM 6125 N N . ASP B 2 51 ? 177.694 124.935 100.031 1.00 91.67 46 ASP C N 1
ATOM 6126 C CA . ASP B 2 51 ? 178.250 124.413 101.279 1.00 91.67 46 ASP C CA 1
ATOM 6127 C C . ASP B 2 51 ? 177.429 124.865 102.487 1.00 91.67 46 ASP C C 1
ATOM 6128 O O . ASP B 2 51 ? 177.959 125.044 103.585 1.00 91.67 46 ASP C O 1
ATOM 6133 N N . LEU B 2 52 ? 176.121 125.054 102.296 1.00 79.27 47 LEU C N 1
ATOM 6134 C CA . LEU B 2 52 ? 175.242 125.496 103.370 1.00 79.27 47 LEU C CA 1
ATOM 6135 C C . LEU B 2 52 ? 173.991 124.648 103.558 1.00 79.27 47 LEU C C 1
ATOM 6136 O O . LEU B 2 52 ? 173.262 124.885 104.527 1.00 79.27 47 LEU C O 1
ATOM 6141 N N . ASN B 2 53 ? 173.705 123.693 102.670 1.00 75.04 48 ASN C N 1
ATOM 6142 C CA . ASN B 2 53 ? 172.618 122.729 102.863 1.00 75.04 48 ASN C CA 1
ATOM 6143 C C . ASN B 2 53 ? 171.277 123.444 103.066 1.00 75.04 48 ASN C C 1
ATOM 6144 O O . ASN B 2 53 ? 170.704 123.458 104.157 1.00 75.04 48 ASN C O 1
ATOM 6149 N N . ASN B 2 54 ? 170.807 124.062 101.974 1.00 65.86 49 ASN C N 1
ATOM 6150 C CA . ASN B 2 54 ? 169.619 124.915 101.938 1.00 65.86 49 ASN C CA 1
ATOM 6151 C C . ASN B 2 54 ? 168.480 124.366 102.790 1.00 65.86 49 ASN C C 1
ATOM 6152 O O . ASN B 2 54 ? 168.137 123.181 102.694 1.00 65.86 49 ASN C O 1
ATOM 6157 N N . PRO B 2 55 ? 167.877 125.201 103.643 1.00 58.39 50 PR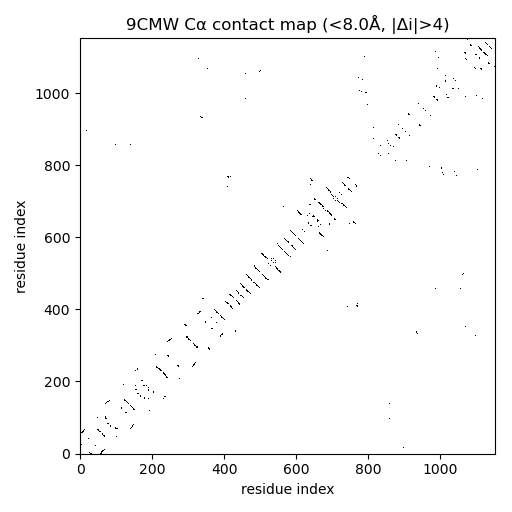O C N 1
ATOM 6158 C CA . PRO B 2 55 ? 166.828 124.746 104.562 1.00 58.39 50 PRO C CA 1
ATOM 6159 C C . PRO B 2 55 ? 165.430 124.785 103.954 1.00 58.39 50 PRO C C 1
ATOM 6160 O O . PRO B 2 55 ? 164.513 125.415 104.491 1.00 58.39 50 PRO C O 1
ATOM 6164 N N . ASP B 2 56 ? 165.253 124.107 102.819 1.00 72.39 51 ASP C N 1
ATOM 6165 C CA . ASP B 2 56 ? 163.957 124.132 102.152 1.00 72.39 51 ASP C CA 1
ATOM 6166 C C . ASP B 2 56 ? 162.922 123.338 102.939 1.00 72.39 51 ASP C C 1
ATOM 6167 O O . ASP B 2 56 ? 161.940 123.898 103.438 1.00 72.39 51 ASP C O 1
ATOM 6172 N N . GLN B 2 57 ? 163.130 122.024 103.060 1.00 68.71 52 GLN C N 1
ATOM 6173 C CA . GLN B 2 57 ? 162.248 121.137 103.816 1.00 68.71 52 GLN C CA 1
ATOM 6174 C C . GLN B 2 57 ? 160.793 121.243 103.371 1.00 68.71 52 GLN C C 1
ATOM 6175 O O . GLN B 2 57 ? 159.889 120.798 104.086 1.00 68.71 52 GLN C O 1
ATOM 6181 N N . GLY B 2 58 ? 160.555 121.828 102.200 1.00 67.58 53 GLY C N 1
ATOM 6182 C CA . GLY B 2 58 ? 159.205 122.082 101.740 1.00 67.58 53 GLY C CA 1
ATOM 6183 C C . GLY B 2 58 ? 158.522 123.189 102.516 1.00 67.58 53 GLY C C 1
ATOM 6184 O O . GLY B 2 58 ? 158.844 123.430 103.683 1.00 67.58 53 GLY C O 1
ATOM 6185 N N . ASN B 2 59 ? 157.577 123.874 101.881 1.00 60.45 54 ASN C N 1
ATOM 6186 C CA . ASN B 2 59 ? 156.830 124.911 102.570 1.00 60.45 54 ASN C CA 1
ATOM 6187 C C . ASN B 2 59 ? 155.506 124.360 103.090 1.00 60.45 54 ASN C C 1
ATOM 6188 O O . ASN B 2 59 ? 154.917 123.437 102.521 1.00 60.45 54 ASN C O 1
ATOM 6193 N N . LEU B 2 60 ? 155.041 124.942 104.190 1.00 55.58 55 LEU C N 1
ATOM 6194 C CA . LEU B 2 60 ? 153.806 124.531 104.835 1.00 55.58 55 LEU C CA 1
ATOM 6195 C C . LEU B 2 60 ? 152.741 125.594 104.610 1.00 55.58 55 LEU C C 1
ATOM 6196 O O . LEU B 2 60 ? 153.048 126.771 104.400 1.00 55.58 55 LEU C O 1
ATOM 6201 N N . TYR B 2 61 ? 151.481 125.165 104.657 1.00 58.60 56 TYR C N 1
ATOM 6202 C CA . TYR B 2 61 ? 150.336 126.029 104.374 1.00 58.60 56 TYR C CA 1
ATOM 6203 C C . TYR B 2 61 ? 150.499 126.698 103.007 1.00 58.60 56 TYR C C 1
ATOM 6204 O O . TYR B 2 61 ? 150.678 127.909 102.885 1.00 58.60 56 TYR C O 1
ATOM 6213 N N . ARG B 2 62 ? 150.456 125.844 101.982 1.00 73.94 57 ARG C N 1
ATOM 6214 C CA . ARG B 2 62 ? 150.717 126.234 100.600 1.00 73.94 57 ARG C CA 1
ATOM 6215 C C . ARG B 2 62 ? 150.003 127.527 100.231 1.00 73.94 57 ARG C C 1
ATOM 6216 O O . ARG B 2 62 ? 148.789 127.657 100.407 1.00 73.94 57 ARG C O 1
ATOM 6224 N N . LEU B 2 63 ? 150.686 128.493 99.634 1.00 72.56 58 LEU C N 1
ATOM 6225 C CA . LEU B 2 63 ? 149.925 129.737 99.359 1.00 72.56 58 LEU C CA 1
ATOM 6226 C C . LEU B 2 63 ? 149.678 129.860 97.864 1.00 72.56 58 LEU C C 1
ATOM 6227 O O . LEU B 2 63 ? 149.823 130.968 97.343 1.00 72.56 58 LEU C O 1
ATOM 6232 N N . PRO B 2 64 ? 149.266 128.816 97.121 1.00 95.27 59 PRO C N 1
ATOM 6233 C CA . PRO B 2 64 ? 149.090 128.993 95.703 1.00 95.27 59 PRO C CA 1
ATOM 6234 C C . PRO B 2 64 ? 147.939 129.986 95.638 1.00 95.27 59 PRO C C 1
ATOM 6235 O O . PRO B 2 64 ? 147.761 130.603 94.618 1.00 95.27 59 PRO C O 1
ATOM 6239 N N . ALA B 2 65 ? 147.217 130.128 96.745 1.00 97.50 60 ALA C N 1
ATOM 6240 C CA . ALA B 2 65 ? 146.019 130.968 96.657 1.00 97.50 60 ALA C CA 1
ATOM 6241 C C . ALA B 2 65 ? 145.371 130.539 95.353 1.00 97.50 60 ALA C C 1
ATOM 6242 O O . ALA B 2 65 ? 144.920 131.414 94.598 1.00 97.50 60 ALA C O 1
ATOM 6244 N N . GLY B 2 66 ? 145.386 129.232 95.089 1.00 111.74 61 GLY C N 1
ATOM 6245 C CA . GLY B 2 66 ? 144.867 128.739 93.803 1.00 111.74 61 GLY C CA 1
ATOM 6246 C C . GLY B 2 66 ? 145.845 129.051 92.688 1.00 111.74 61 GLY C C 1
ATOM 6247 O O . GLY B 2 66 ? 146.257 128.108 91.990 1.00 111.74 61 GLY C O 1
ATOM 6248 N N . SER B 2 67 ? 146.234 130.320 92.545 1.00 129.35 62 SER C N 1
ATOM 6249 C CA . SER B 2 67 ? 147.104 130.718 91.411 1.00 129.35 62 SER C CA 1
ATOM 6250 C C . SER B 2 67 ? 148.183 131.686 91.888 1.00 129.35 62 SER C C 1
ATOM 6251 O O . SER B 2 67 ? 149.254 131.212 92.308 1.00 129.35 62 SER C O 1
ATOM 6254 N N . GLY B 2 68 ? 147.913 132.992 91.798 1.00 139.81 63 GLY C N 1
ATOM 6255 C CA . GLY B 2 68 ? 148.960 133.922 92.173 1.00 139.81 63 GLY C CA 1
ATOM 6256 C C . GLY B 2 68 ? 148.648 134.802 93.368 1.00 139.81 63 GLY C C 1
ATOM 6257 O O . GLY B 2 68 ? 149.208 135.896 93.488 1.00 139.81 63 GLY C O 1
ATOM 6258 N N . ALA B 2 69 ? 147.755 134.345 94.248 1.00 143.12 64 ALA C N 1
ATOM 6259 C CA . ALA B 2 69 ? 147.327 135.105 95.425 1.00 143.12 64 ALA C CA 1
ATOM 6260 C C . ALA B 2 69 ? 146.705 136.445 95.022 1.00 143.12 64 ALA C C 1
ATOM 6261 O O . ALA B 2 69 ? 147.227 137.523 95.316 1.00 143.12 64 ALA C O 1
ATOM 6263 N N . VAL B 2 70 ? 145.573 136.355 94.335 1.00 150.46 65 VAL C N 1
ATOM 6264 C CA . VAL B 2 70 ? 144.829 137.524 93.910 1.00 150.46 65 VAL C CA 1
ATOM 6265 C C . VAL B 2 70 ? 143.907 137.968 95.040 1.00 150.46 65 VAL C C 1
ATOM 6266 O O . VAL B 2 70 ? 143.657 137.236 95.995 1.00 150.46 65 VAL C O 1
ATOM 6270 N N . ARG B 2 71 ? 143.394 139.191 94.934 1.00 155.56 66 ARG C N 1
ATOM 6271 C CA . ARG B 2 71 ? 142.520 139.782 95.935 1.00 155.56 66 ARG C CA 1
ATOM 6272 C C . ARG B 2 71 ? 141.068 139.718 95.463 1.00 155.56 66 ARG C C 1
ATOM 6273 O O . ARG B 2 71 ? 140.758 139.154 94.407 1.00 155.56 66 ARG C O 1
ATOM 6275 N N . ALA B 2 72 ? 140.173 140.304 96.252 1.00 167.94 67 ALA C N 1
ATOM 6276 C CA . ALA B 2 72 ? 138.744 140.288 95.956 1.00 167.94 67 ALA C CA 1
ATOM 6277 C C . ALA B 2 72 ? 138.075 141.416 96.736 1.00 167.94 67 ALA C C 1
ATOM 6278 O O . ALA B 2 72 ? 138.744 142.286 97.302 1.00 167.94 67 ALA C O 1
ATOM 6280 N N . SER B 2 73 ? 136.745 141.396 96.764 1.00 171.22 68 SER C N 1
ATOM 6281 C CA . SER B 2 73 ? 135.958 142.394 97.476 1.00 171.22 68 SER C CA 1
ATOM 6282 C C . SER B 2 73 ? 134.807 141.681 98.179 1.00 171.22 68 SER C C 1
ATOM 6283 O O . SER B 2 73 ? 134.798 140.452 98.299 1.00 171.22 68 SER C O 1
ATOM 6286 N N . ASP B 2 74 ? 133.833 142.455 98.647 1.00 173.62 69 ASP C N 1
ATOM 6287 C CA . ASP B 2 74 ? 132.712 141.928 99.409 1.00 173.62 69 ASP C CA 1
ATOM 6288 C C . ASP B 2 74 ? 131.397 142.100 98.658 1.00 173.62 69 ASP C C 1
ATOM 6289 O O . ASP B 2 74 ? 131.229 143.024 97.857 1.00 173.62 69 ASP C O 1
ATOM 6294 N N . LEU B 2 75 ? 130.471 141.171 98.909 1.00 146.26 70 LEU C N 1
ATOM 6295 C CA . LEU B 2 75 ? 129.134 141.241 98.336 1.00 146.26 70 LEU C CA 1
ATOM 6296 C C . LEU B 2 75 ? 128.074 140.794 99.339 1.00 146.26 70 LEU C C 1
ATOM 6297 O O . LEU B 2 75 ? 126.891 140.716 98.978 1.00 146.26 70 LEU C O 1
ATOM 6302 N N . GLU B 2 76 ? 128.458 140.519 100.588 1.00 127.18 71 GLU C N 1
ATOM 6303 C CA . GLU B 2 76 ? 127.561 139.991 101.616 1.00 127.18 71 GLU C CA 1
ATOM 6304 C C . GLU B 2 76 ? 126.969 138.650 101.178 1.00 127.18 71 GLU C C 1
ATOM 6305 O O . GLU B 2 76 ? 125.753 138.469 101.085 1.00 127.18 71 GLU C O 1
ATOM 6311 N N . LYS B 2 77 ? 127.865 137.703 100.908 1.00 115.15 72 LYS C N 1
ATOM 6312 C CA . LYS B 2 77 ? 127.475 136.372 100.450 1.00 115.15 72 LYS C CA 1
ATOM 6313 C C . LYS B 2 77 ? 127.468 135.405 101.633 1.00 115.15 72 LYS C C 1
ATOM 6314 O O . LYS B 2 77 ? 128.367 134.584 101.822 1.00 115.15 72 LYS C O 1
ATOM 6320 N N . ARG B 2 78 ? 126.413 135.523 102.442 1.00 106.73 73 ARG C N 1
ATOM 6321 C CA . ARG B 2 78 ? 126.229 134.658 103.601 1.00 106.73 73 ARG C CA 1
ATOM 6322 C C . ARG B 2 78 ? 124.815 134.094 103.651 1.00 106.73 73 ARG C C 1
ATOM 6323 O O . ARG B 2 78 ? 124.354 133.657 104.711 1.00 106.73 73 ARG C O 1
ATOM 6331 N N . ARG B 2 79 ? 124.116 134.088 102.518 1.00 113.34 74 ARG C N 1
ATOM 6332 C CA . ARG B 2 79 ? 122.751 133.587 102.464 1.00 113.34 74 ARG C CA 1
ATOM 6333 C C . ARG B 2 79 ? 122.400 133.268 101.019 1.00 113.34 74 ARG C C 1
ATOM 6334 O O . ARG B 2 79 ? 122.862 133.948 100.099 1.00 113.34 74 ARG C O 1
ATOM 6342 N N . THR B 2 80 ? 121.590 132.230 100.829 1.00 115.37 75 THR C N 1
ATOM 6343 C CA . THR B 2 80 ? 121.147 131.813 99.505 1.00 115.37 75 THR C CA 1
ATOM 6344 C C . THR B 2 80 ? 119.631 131.676 99.505 1.00 115.37 75 THR C C 1
ATOM 6345 O O . THR B 2 80 ? 119.099 130.765 100.163 1.00 115.37 75 THR C O 1
ATOM 6349 N N . PRO B 2 81 ? 118.894 132.543 98.805 1.00 134.49 76 PRO C N 1
ATOM 6350 C CA . PRO B 2 81 ? 117.429 132.419 98.788 1.00 134.49 76 PRO C CA 1
ATOM 6351 C C . PRO B 2 81 ? 116.960 131.140 98.111 1.00 134.49 76 PRO C C 1
ATOM 6352 O O . PRO B 2 81 ? 116.212 130.358 98.707 1.00 134.49 76 PRO C O 1
ATOM 6356 N N . ALA B 2 82 ? 117.409 130.919 96.873 1.00 143.04 77 ALA C N 1
ATOM 6357 C CA . ALA B 2 82 ? 117.074 129.730 96.096 1.00 143.04 77 ALA C CA 1
ATOM 6358 C C . ALA B 2 82 ? 115.573 129.464 96.073 1.00 143.04 77 ALA C C 1
ATOM 6359 O O . ALA B 2 82 ? 115.138 128.323 96.258 1.00 143.04 77 ALA C O 1
ATOM 6361 N N . VAL B 2 83 ? 114.775 130.509 95.850 1.00 152.55 78 VAL C N 1
ATOM 6362 C CA . VAL B 2 83 ? 113.325 130.340 95.825 1.00 152.55 78 VAL C CA 1
ATOM 6363 C C . VAL B 2 83 ? 112.900 129.547 94.594 1.00 152.55 78 VAL C C 1
ATOM 6364 O O . VAL B 2 83 ? 112.116 128.595 94.689 1.00 152.55 78 VAL C O 1
ATOM 6368 N N . GLN B 2 84 ? 113.409 129.924 93.421 1.00 161.96 79 GLN C N 1
ATOM 6369 C CA . GLN B 2 84 ? 113.115 129.201 92.190 1.00 161.96 79 GLN C CA 1
ATOM 6370 C C . GLN B 2 84 ? 114.395 128.927 91.412 1.00 161.96 79 GLN C C 1
ATOM 6371 O O . GLN B 2 84 ? 114.460 127.979 90.622 1.00 161.96 79 GLN C O 1
ATOM 6377 N N . GLN B 2 85 ? 115.415 129.752 91.629 1.00 157.67 80 GLN C N 1
ATOM 6378 C CA . GLN B 2 85 ? 116.685 129.608 90.927 1.00 157.67 80 GLN C CA 1
ATOM 6379 C C . GLN B 2 85 ? 117.433 128.364 91.393 1.00 157.67 80 GLN C C 1
ATOM 6380 O O . GLN B 2 85 ? 117.673 127.444 90.611 1.00 157.67 80 GLN C O 1
ATOM 6386 N N . ALA C 3 33 ? 106.800 124.095 120.595 1.00 171.81 27 ALA D N 1
ATOM 6387 C CA . ALA C 3 33 ? 105.631 124.045 119.725 1.00 171.81 27 ALA D CA 1
ATOM 6388 C C . ALA C 3 33 ? 104.403 124.606 120.434 1.00 171.81 27 ALA D C 1
ATOM 6389 O O . ALA C 3 33 ? 103.909 124.017 121.396 1.00 171.81 27 ALA D O 1
ATOM 6391 N N . GLN C 3 34 ? 103.914 125.750 119.955 1.00 159.89 28 GLN D N 1
ATOM 6392 C CA . GLN C 3 34 ? 102.753 126.401 120.549 1.00 159.89 28 GLN D CA 1
ATOM 6393 C C . GLN C 3 34 ? 101.665 126.780 119.556 1.00 159.89 28 GLN D C 1
ATOM 6394 O O . GLN C 3 34 ? 100.496 126.839 119.955 1.00 159.89 28 GLN D O 1
ATOM 6400 N N . ILE C 3 35 ? 101.993 127.031 118.289 1.00 155.64 29 ILE D N 1
ATOM 6401 C CA . ILE C 3 35 ? 100.982 127.376 117.295 1.00 155.64 29 ILE D CA 1
ATOM 6402 C C . ILE C 3 35 ? 100.632 126.152 116.454 1.00 155.64 29 ILE D C 1
ATOM 6403 O O . ILE C 3 35 ? 99.471 125.730 116.423 1.00 155.64 29 ILE D O 1
ATOM 6408 N N . THR C 3 36 ? 101.630 125.566 115.788 1.00 155.09 30 THR D N 1
ATOM 6409 C CA . THR C 3 36 ? 101.457 124.367 114.968 1.00 155.09 30 THR D CA 1
ATOM 6410 C C . THR C 3 36 ? 100.278 124.514 114.006 1.00 155.09 30 THR D C 1
ATOM 6411 O O . THR C 3 36 ? 99.387 123.664 113.937 1.00 155.09 30 THR D O 1
ATOM 6415 N N . GLN C 3 37 ? 100.279 125.610 113.254 1.00 156.08 31 GLN D N 1
ATOM 6416 C CA . GLN C 3 37 ? 99.180 125.940 112.358 1.00 156.08 31 GLN D CA 1
ATOM 6417 C C . GLN C 3 37 ? 99.496 125.500 110.935 1.00 156.08 31 GLN D C 1
ATOM 6418 O O . GLN C 3 37 ? 100.608 125.708 110.440 1.00 156.08 31 GLN D O 1
ATOM 6424 N N . ASP C 3 38 ? 98.508 124.890 110.284 1.00 157.39 32 ASP D N 1
ATOM 6425 C CA . ASP C 3 38 ? 98.665 124.477 108.896 1.00 157.39 32 ASP D CA 1
ATOM 6426 C C . ASP C 3 38 ? 98.795 125.696 107.993 1.00 157.39 32 ASP D C 1
ATOM 6427 O O . ASP C 3 38 ? 98.069 126.683 108.143 1.00 157.39 32 ASP D O 1
ATOM 6432 N N . TRP C 3 39 ? 99.725 125.622 107.048 1.00 152.11 33 TRP D N 1
ATOM 6433 C CA . TRP C 3 39 ? 99.990 126.718 106.125 1.00 152.11 33 TRP D CA 1
ATOM 6434 C C . TRP C 3 39 ? 100.552 126.130 104.834 1.00 152.11 33 TRP D C 1
ATOM 6435 O O . TRP C 3 39 ? 100.528 124.913 104.623 1.00 152.11 33 TRP D O 1
ATOM 6446 N N . SER C 3 40 ? 101.065 127.002 103.970 1.00 148.26 34 SER D N 1
ATOM 6447 C CA . SER C 3 40 ? 101.739 126.604 102.743 1.00 148.26 34 SER D CA 1
ATOM 6448 C C . SER C 3 40 ? 103.241 126.779 102.916 1.00 148.26 34 SER D C 1
ATOM 6449 O O . SER C 3 40 ? 103.690 127.715 103.584 1.00 148.26 34 SER D O 1
ATOM 6452 N N . VAL C 3 41 ? 104.015 125.878 102.304 1.00 146.43 35 VAL D N 1
ATOM 6453 C CA . VAL C 3 41 ? 105.466 125.882 102.495 1.00 146.43 35 VAL D CA 1
ATOM 6454 C C . VAL C 3 41 ? 106.069 127.218 102.076 1.00 146.43 35 VAL D C 1
ATOM 6455 O O . VAL C 3 41 ? 107.063 127.678 102.655 1.00 146.43 35 VAL D O 1
ATOM 6459 N N . GLU C 3 42 ? 105.465 127.875 101.082 1.00 150.17 36 GLU D N 1
ATOM 6460 C CA . GLU C 3 42 ? 105.970 129.171 100.643 1.00 150.17 36 GLU D CA 1
ATOM 6461 C C . GLU C 3 42 ? 105.835 130.216 101.743 1.00 150.17 36 GLU D C 1
ATOM 6462 O O . GLU C 3 42 ? 106.782 130.962 102.022 1.00 150.17 36 GLU D O 1
ATOM 6468 N N . LYS C 3 43 ? 104.670 130.277 102.394 1.00 149.69 37 LYS D N 1
ATOM 6469 C CA . LYS C 3 43 ? 104.496 131.264 103.452 1.00 149.69 37 LYS D CA 1
ATOM 6470 C C . LYS C 3 43 ? 105.261 130.875 104.710 1.00 149.69 37 LYS D C 1
ATOM 6471 O O . LYS C 3 43 ? 105.681 131.756 105.466 1.00 149.69 37 LYS D O 1
ATOM 6477 N N . LEU C 3 44 ? 105.481 129.577 104.941 1.00 143.65 38 LEU D N 1
ATOM 6478 C CA . LEU C 3 44 ? 106.388 129.175 106.014 1.00 143.65 38 LEU D CA 1
ATOM 6479 C C . LEU C 3 44 ? 107.792 129.708 105.767 1.00 143.65 38 LEU D C 1
ATOM 6480 O O . LEU C 3 44 ? 108.421 130.270 106.670 1.00 143.65 38 LEU D O 1
ATOM 6485 N N . TYR C 3 45 ? 108.300 129.543 104.543 1.00 146.68 39 TYR D N 1
ATOM 6486 C CA . TYR C 3 45 ? 109.637 130.041 104.234 1.00 146.68 39 TYR D CA 1
ATOM 6487 C C . TYR C 3 45 ? 109.693 131.561 104.319 1.00 146.68 39 TYR D C 1
ATOM 6488 O O . TYR C 3 45 ? 110.691 132.128 104.780 1.00 146.68 39 TYR D O 1
ATOM 6497 N N . ALA C 3 46 ? 108.628 132.238 103.884 1.00 146.81 40 ALA D N 1
ATOM 6498 C CA . ALA C 3 46 ? 108.598 133.696 103.957 1.00 146.81 40 ALA D CA 1
ATOM 6499 C C . ALA C 3 46 ? 108.605 134.175 105.404 1.00 146.81 40 ALA D C 1
ATOM 6500 O O . ALA C 3 46 ? 109.354 135.091 105.765 1.00 146.81 40 ALA D O 1
ATOM 6502 N N . GLU C 3 47 ? 107.771 133.564 106.250 1.00 146.20 41 GLU D N 1
ATOM 6503 C CA . GLU C 3 47 ? 107.757 133.906 107.668 1.00 146.20 41 GLU D CA 1
ATOM 6504 C C . GLU C 3 47 ? 109.108 133.625 108.309 1.00 146.20 41 GLU D C 1
ATOM 6505 O O . GLU C 3 47 ? 109.602 134.418 109.117 1.00 146.20 41 GLU D O 1
ATOM 6511 N N . ALA C 3 48 ? 109.729 132.501 107.946 1.00 146.70 42 ALA D N 1
ATOM 6512 C CA . ALA C 3 48 ? 111.030 132.151 108.503 1.00 146.70 42 ALA D CA 1
ATOM 6513 C C . ALA C 3 48 ? 112.092 133.177 108.127 1.00 146.70 42 ALA D C 1
ATOM 6514 O O . ALA C 3 48 ? 112.848 133.641 108.989 1.00 146.70 42 ALA D O 1
ATOM 6516 N N . GLN C 3 49 ? 112.158 133.552 106.848 1.00 153.29 43 GLN D N 1
ATOM 6517 C CA . GLN C 3 49 ? 113.182 134.497 106.418 1.00 153.29 43 GLN D CA 1
ATOM 6518 C C . GLN C 3 49 ? 112.917 135.898 106.957 1.00 153.29 43 GLN D C 1
ATOM 6519 O O . GLN C 3 49 ? 113.867 136.625 107.271 1.00 153.29 43 GLN D O 1
ATOM 6525 N N . ASP C 3 50 ? 111.647 136.288 107.109 1.00 157.34 44 ASP D N 1
ATOM 6526 C CA . ASP C 3 50 ? 111.357 137.605 107.662 1.00 157.34 44 ASP D CA 1
ATOM 6527 C C . ASP C 3 50 ? 111.548 137.644 109.172 1.00 157.34 44 ASP D C 1
ATOM 6528 O O . ASP C 3 50 ? 111.785 138.719 109.734 1.00 157.34 44 ASP D O 1
ATOM 6533 N N . GLU C 3 51 ? 111.452 136.494 109.844 1.00 149.90 45 GLU D N 1
ATOM 6534 C CA . GLU C 3 51 ? 111.835 136.432 111.249 1.00 149.90 45 GLU D CA 1
ATOM 6535 C C . GLU C 3 51 ? 113.349 136.483 111.394 1.00 149.90 45 GLU D C 1
ATOM 6536 O O . GLU C 3 51 ? 113.872 137.103 112.328 1.00 149.90 45 GLU D O 1
ATOM 6542 N N . LEU C 3 52 ? 114.068 135.830 110.480 1.00 151.05 46 LEU D N 1
ATOM 6543 C CA . LEU C 3 52 ? 115.523 135.926 110.459 1.00 151.05 46 LEU D CA 1
ATOM 6544 C C . LEU C 3 52 ? 115.969 137.368 110.245 1.00 151.05 46 LEU D C 1
ATOM 6545 O O . LEU C 3 52 ? 116.928 137.837 110.868 1.00 151.05 46 LEU D O 1
ATOM 6550 N N . ASN C 3 53 ? 115.276 138.087 109.358 1.00 158.84 47 ASN D N 1
ATOM 6551 C CA . ASN C 3 53 ? 115.615 139.487 109.117 1.00 158.84 47 ASN D CA 1
ATOM 6552 C C . ASN C 3 53 ? 115.396 140.344 110.357 1.00 158.84 47 ASN D C 1
ATOM 6553 O O . ASN C 3 53 ? 116.070 141.366 110.530 1.00 158.84 47 ASN D O 1
ATOM 6558 N N . SER C 3 54 ? 114.464 139.953 111.226 1.00 160.87 48 SER D N 1
ATOM 6559 C CA . SER C 3 54 ? 114.178 140.692 112.447 1.00 160.87 48 SER D CA 1
ATOM 6560 C C . SER C 3 54 ? 115.048 140.253 113.619 1.00 160.87 48 SER D C 1
ATOM 6561 O O . SER C 3 54 ? 114.663 140.461 114.775 1.00 160.87 48 SER D O 1
ATOM 6564 N N . SER C 3 55 ? 116.205 139.646 113.342 1.00 162.52 49 SER D N 1
ATOM 6565 C CA . SER C 3 55 ? 117.150 139.212 114.372 1.00 162.52 49 SER D CA 1
ATOM 6566 C C . SER C 3 55 ? 116.521 138.217 115.344 1.00 162.52 49 SER D C 1
ATOM 6567 O O . SER C 3 55 ? 116.842 138.210 116.535 1.00 162.52 49 SER D O 1
ATOM 6570 N N . ASN C 3 56 ? 115.623 137.373 114.848 1.00 154.17 50 ASN D N 1
ATOM 6571 C CA . ASN C 3 56 ? 115.015 136.317 115.646 1.00 154.17 50 ASN D CA 1
ATOM 6572 C C . ASN C 3 56 ? 115.684 134.992 115.310 1.00 154.17 50 ASN D C 1
ATOM 6573 O O . ASN C 3 56 ? 115.626 134.536 114.163 1.00 154.17 50 ASN D O 1
ATOM 6578 N N . TYR C 3 57 ? 116.328 134.385 116.305 1.00 144.04 51 TYR D N 1
ATOM 6579 C CA . TYR C 3 57 ? 117.056 133.138 116.112 1.00 144.04 51 TYR D CA 1
ATOM 6580 C C . TYR C 3 57 ? 116.523 132.003 116.970 1.00 144.04 51 TYR D C 1
ATOM 6581 O O . TYR C 3 57 ? 116.373 130.879 116.476 1.00 144.04 51 TYR D O 1
ATOM 6590 N N . THR C 3 58 ? 116.237 132.262 118.248 1.00 140.67 52 THR D N 1
ATOM 6591 C CA . THR C 3 58 ? 115.761 131.200 119.130 1.00 140.67 52 THR D CA 1
ATOM 6592 C C . THR C 3 58 ? 114.421 130.649 118.660 1.00 140.67 52 THR D C 1
ATOM 6593 O O . THR C 3 58 ? 114.222 129.429 118.618 1.00 140.67 52 THR D O 1
ATOM 6597 N N . ARG C 3 59 ? 113.487 131.532 118.302 1.00 145.91 53 ARG D N 1
ATOM 6598 C CA . ARG C 3 59 ? 112.202 131.078 117.785 1.00 145.91 53 ARG D CA 1
ATOM 6599 C C . ARG C 3 59 ? 112.296 130.633 116.332 1.00 145.91 53 ARG D C 1
ATOM 6600 O O . ARG C 3 59 ? 111.474 129.830 115.881 1.00 145.91 53 ARG D O 1
ATOM 6608 N N . ALA C 3 60 ? 113.282 131.141 115.590 1.00 139.08 54 ALA D N 1
ATOM 6609 C CA . ALA C 3 60 ? 113.411 130.780 114.182 1.00 139.08 54 ALA D CA 1
ATOM 6610 C C . ALA C 3 60 ? 113.760 129.306 114.021 1.00 139.08 54 ALA D C 1
ATOM 6611 O O . ALA C 3 60 ? 113.112 128.584 113.255 1.00 139.08 54 ALA D O 1
ATOM 6613 N N . VAL C 3 61 ? 114.786 128.842 114.739 1.00 132.93 55 VAL D N 1
ATOM 6614 C CA . VAL C 3 61 ? 115.236 127.460 114.594 1.00 132.93 55 VAL D CA 1
ATOM 6615 C C . VAL C 3 61 ? 114.122 126.490 114.971 1.00 132.93 55 VAL D C 1
ATOM 6616 O O . VAL C 3 61 ? 114.001 125.405 114.388 1.00 132.93 55 VAL D O 1
ATOM 6620 N N . LYS C 3 62 ? 113.280 126.868 115.934 1.00 138.40 56 LYS D N 1
ATOM 6621 C CA . LYS C 3 62 ? 112.151 126.024 116.303 1.00 138.40 56 LYS D CA 1
ATOM 6622 C C . LYS C 3 62 ? 111.029 126.073 115.274 1.00 138.40 56 LYS D C 1
ATOM 6623 O O . LYS C 3 62 ? 110.185 125.171 115.255 1.00 138.40 56 LYS D O 1
ATOM 6629 N N . LEU C 3 63 ? 111.003 127.096 114.421 1.00 142.27 57 LEU D N 1
ATOM 6630 C CA . LEU C 3 63 ? 110.070 127.162 113.305 1.00 142.27 57 LEU D CA 1
ATOM 6631 C C . LEU C 3 63 ? 110.719 126.784 111.979 1.00 142.27 57 LEU D C 1
ATOM 6632 O O . LEU C 3 63 ? 110.107 126.982 110.925 1.00 142.27 57 LEU D O 1
ATOM 6637 N N . TYR C 3 64 ? 111.940 126.250 112.010 1.00 136.86 58 TYR D N 1
ATOM 6638 C CA . TYR C 3 64 ? 112.628 125.787 110.809 1.00 136.86 58 TYR D CA 1
ATOM 6639 C C . TYR C 3 64 ? 112.396 124.300 110.566 1.00 136.86 58 TYR D C 1
ATOM 6640 O O . TYR C 3 64 ? 112.059 123.892 109.451 1.00 136.86 58 TYR D O 1
ATOM 6649 N N . GLU C 3 65 ? 112.574 123.479 111.601 1.00 137.07 59 GLU D N 1
ATOM 6650 C CA . GLU C 3 65 ? 112.442 122.036 111.444 1.00 137.07 59 GLU D CA 1
ATOM 6651 C C . GLU C 3 65 ? 110.995 121.596 111.272 1.00 137.07 59 GLU D C 1
ATOM 6652 O O . GLU C 3 65 ? 110.753 120.470 110.825 1.00 137.07 59 GLU D O 1
ATOM 6658 N N . ILE C 3 66 ? 110.030 122.452 111.615 1.00 140.10 60 ILE D N 1
ATOM 6659 C CA . ILE C 3 66 ? 108.628 122.048 111.548 1.00 140.10 60 ILE D CA 1
ATOM 6660 C C . ILE C 3 66 ? 108.210 121.796 110.104 1.00 140.10 60 ILE D C 1
ATOM 6661 O O . ILE C 3 66 ? 107.463 120.853 109.815 1.00 140.10 60 ILE D O 1
ATOM 6666 N N . LEU C 3 67 ? 108.703 122.615 109.172 1.00 141.71 61 LEU D N 1
ATOM 6667 C CA . LEU C 3 67 ? 108.304 122.464 107.777 1.00 141.71 61 LEU D CA 1
ATOM 6668 C C . LEU C 3 67 ? 108.884 121.190 107.173 1.00 141.71 61 LEU D C 1
ATOM 6669 O O . LEU C 3 67 ? 108.216 120.503 106.392 1.00 141.71 61 LEU D O 1
ATOM 6674 N N . GLU C 3 68 ? 110.127 120.852 107.526 1.00 145.54 62 GLU D N 1
ATOM 6675 C CA . GLU C 3 68 ? 110.720 119.635 106.985 1.00 145.54 62 GLU D CA 1
ATOM 6676 C C . GLU C 3 68 ? 110.172 118.396 107.680 1.00 145.54 62 GLU D C 1
ATOM 6677 O O . GLU C 3 68 ? 110.153 117.312 107.086 1.00 145.54 62 GLU D O 1
ATOM 6683 N N . SER C 3 69 ? 109.723 118.531 108.930 1.00 146.60 63 SER D N 1
ATOM 6684 C CA . SER C 3 69 ? 109.054 117.418 109.594 1.00 146.60 63 SER D CA 1
ATOM 6685 C C . SER C 3 69 ? 107.687 117.164 108.973 1.00 146.60 63 SER D C 1
ATOM 6686 O O . SER C 3 69 ? 107.279 116.012 108.785 1.00 146.60 63 SER D O 1
ATOM 6689 N N . ARG C 3 70 ? 106.963 118.237 108.646 1.00 151.69 64 ARG D N 1
ATOM 6690 C CA . ARG C 3 70 ? 105.671 118.082 107.990 1.00 151.69 64 ARG D CA 1
ATOM 6691 C C . ARG C 3 70 ? 105.827 117.774 106.506 1.00 151.69 64 ARG D C 1
ATOM 6692 O O . ARG C 3 70 ? 105.031 117.011 105.947 1.00 151.69 64 ARG D O 1
ATOM 6700 N N . PHE C 3 71 ? 106.836 118.350 105.856 1.00 150.60 65 PHE D N 1
ATOM 6701 C CA . PHE C 3 71 ? 107.057 118.171 104.421 1.00 150.60 65 PHE D CA 1
ATOM 6702 C C . PHE C 3 71 ? 108.529 117.877 104.178 1.00 150.60 65 PHE D C 1
ATOM 6703 O O . PHE C 3 71 ? 109.317 118.775 103.858 1.00 150.60 65 PHE D O 1
ATOM 6711 N N . PRO C 3 72 ? 108.941 116.616 104.326 1.00 152.63 66 PRO D N 1
ATOM 6712 C CA . PRO C 3 72 ? 110.351 116.285 104.053 1.00 152.63 66 PRO D CA 1
ATOM 6713 C C . PRO C 3 72 ? 110.714 116.388 102.582 1.00 152.63 66 PRO D C 1
ATOM 6714 O O . PRO C 3 72 ? 111.800 116.877 102.245 1.00 152.63 66 PRO D O 1
ATOM 6718 N N . THR C 3 73 ? 109.832 115.941 101.691 1.00 158.47 67 THR D N 1
ATOM 6719 C CA . THR C 3 73 ? 110.092 115.978 100.253 1.00 158.47 67 THR D CA 1
ATOM 6720 C C . THR C 3 73 ? 109.805 117.390 99.756 1.00 158.47 67 THR D C 1
ATOM 6721 O O . THR C 3 73 ? 108.701 117.706 99.310 1.00 158.47 67 THR D O 1
ATOM 6725 N N . SER C 3 74 ? 110.815 118.254 99.846 1.00 143.73 68 SER D N 1
ATOM 6726 C CA . SER C 3 74 ? 110.690 119.638 99.411 1.00 143.73 68 SER D CA 1
ATOM 6727 C C . SER C 3 74 ? 112.066 120.283 99.395 1.00 143.73 68 SER D C 1
ATOM 6728 O O . SER C 3 74 ? 112.912 119.967 100.235 1.00 143.73 68 SER D O 1
ATOM 6731 N N . ARG C 3 75 ? 112.281 121.186 98.435 1.00 140.38 69 ARG D N 1
ATOM 6732 C CA . ARG C 3 75 ? 113.513 121.967 98.421 1.00 140.38 69 ARG D CA 1
ATOM 6733 C C . ARG C 3 75 ? 113.571 122.923 99.605 1.00 140.38 69 ARG D C 1
ATOM 6734 O O . ARG C 3 75 ? 114.662 123.298 100.056 1.00 140.38 69 ARG D O 1
ATOM 6742 N N . HIS C 3 76 ? 112.406 123.326 100.118 1.00 139.64 70 HIS D N 1
ATOM 6743 C CA . HIS C 3 76 ? 112.370 124.180 101.298 1.00 139.64 70 HIS D CA 1
ATOM 6744 C C . HIS C 3 76 ? 112.962 123.478 102.511 1.00 139.64 70 HIS D C 1
ATOM 6745 O O . HIS C 3 76 ? 113.483 124.140 103.412 1.00 139.64 70 HIS D O 1
ATOM 6752 N N . ALA C 3 77 ? 112.914 122.145 102.545 1.00 132.63 71 ALA D N 1
ATOM 6753 C CA . ALA C 3 77 ? 113.566 121.412 103.625 1.00 132.63 71 ALA D CA 1
ATOM 6754 C C . ALA C 3 77 ? 115.073 121.641 103.606 1.00 132.63 71 ALA D C 1
ATOM 6755 O O . ALA C 3 77 ? 115.691 121.893 104.647 1.00 132.63 71 ALA D O 1
ATOM 6757 N N . ARG C 3 78 ? 115.684 121.570 102.421 1.00 131.98 72 ARG D N 1
ATOM 6758 C CA . ARG C 3 78 ? 117.118 121.820 102.319 1.00 131.98 72 ARG D CA 1
ATOM 6759 C C . ARG C 3 78 ? 117.440 123.285 102.587 1.00 131.98 72 ARG D C 1
ATOM 6760 O O . ARG C 3 78 ? 118.449 123.601 103.232 1.00 131.98 72 ARG D O 1
ATOM 6768 N N . GLN C 3 79 ? 116.594 124.196 102.097 1.00 130.21 73 GLN D N 1
ATOM 6769 C CA . GLN C 3 79 ? 116.796 125.610 102.398 1.00 130.21 73 GLN D CA 1
ATOM 6770 C C . GLN C 3 79 ? 116.742 125.862 103.900 1.00 130.21 73 GLN D C 1
ATOM 6771 O O . GLN C 3 79 ? 117.495 126.688 104.429 1.00 130.21 73 GLN D O 1
ATOM 6777 N N . SER C 3 80 ? 115.864 125.146 104.605 1.00 129.14 74 SER D N 1
ATOM 6778 C CA . SER C 3 80 ? 115.804 125.253 106.057 1.00 129.14 74 SER D CA 1
ATOM 6779 C C . SER C 3 80 ? 117.066 124.689 106.694 1.00 129.14 74 SER D C 1
ATOM 6780 O O . SER C 3 80 ? 117.636 125.289 107.612 1.00 129.14 74 SER D O 1
ATOM 6783 N N . GLN C 3 81 ? 117.510 123.521 106.222 1.00 125.26 75 GLN D N 1
ATOM 6784 C CA . GLN C 3 81 ? 118.739 122.927 106.739 1.00 125.26 75 GLN D CA 1
ATOM 6785 C C . GLN C 3 81 ? 119.927 123.865 106.579 1.00 125.26 75 GLN D C 1
ATOM 6786 O O . GLN C 3 81 ? 120.860 123.833 107.389 1.00 125.26 75 GLN D O 1
ATOM 6792 N N . LEU C 3 82 ? 119.914 124.703 105.542 1.00 114.80 76 LEU D N 1
ATOM 6793 C CA . LEU C 3 82 ? 121.000 125.664 105.364 1.00 114.80 76 LEU D CA 1
ATOM 6794 C C . LEU C 3 82 ? 120.820 126.900 106.240 1.00 114.80 76 LEU D C 1
ATOM 6795 O O . LEU C 3 82 ? 121.761 127.327 106.925 1.00 114.80 76 LEU D O 1
ATOM 6800 N N . ASP C 3 83 ? 119.628 127.500 106.232 1.00 121.62 77 ASP D N 1
ATOM 6801 C CA . ASP C 3 83 ? 119.504 128.764 106.945 1.00 121.62 77 ASP D CA 1
ATOM 6802 C C . ASP C 3 83 ? 119.471 128.578 108.455 1.00 121.62 77 ASP D C 1
ATOM 6803 O O . ASP C 3 83 ? 119.739 129.541 109.176 1.00 121.62 77 ASP D O 1
ATOM 6808 N N . THR C 3 84 ? 119.199 127.370 108.960 1.00 114.84 78 THR D N 1
ATOM 6809 C CA . THR C 3 84 ? 119.322 127.170 110.401 1.00 114.84 78 THR D CA 1
ATOM 6810 C C . THR C 3 84 ? 120.786 127.198 110.827 1.00 114.84 78 THR D C 1
ATOM 6811 O O . THR C 3 84 ? 121.127 127.783 111.861 1.00 114.84 78 THR D O 1
ATOM 6815 N N . ALA C 3 85 ? 121.671 126.602 110.023 1.00 109.19 79 ALA D N 1
ATOM 6816 C CA . ALA C 3 85 ? 123.100 126.724 110.284 1.00 109.19 79 ALA D CA 1
ATOM 6817 C C . ALA C 3 85 ? 123.558 128.165 110.113 1.00 109.19 79 ALA D C 1
ATOM 6818 O O . ALA C 3 85 ? 124.415 128.646 110.863 1.00 109.19 79 ALA D O 1
ATOM 6820 N N . TYR C 3 86 ? 122.990 128.872 109.134 1.00 108.86 80 TYR D N 1
ATOM 6821 C CA . TYR C 3 86 ? 123.307 130.287 108.965 1.00 108.86 80 TYR D CA 1
ATOM 6822 C C . TYR C 3 86 ? 122.939 131.084 110.215 1.00 108.86 80 TYR D C 1
ATOM 6823 O O . TYR C 3 86 ? 123.721 131.909 110.701 1.00 108.86 80 TYR D O 1
ATOM 6832 N N . ALA C 3 87 ? 121.739 130.843 110.748 1.00 116.55 81 ALA D N 1
ATOM 6833 C CA . ALA C 3 87 ? 121.296 131.556 111.941 1.00 116.55 81 ALA D CA 1
ATOM 6834 C C . ALA C 3 87 ? 122.141 131.187 113.152 1.00 116.55 81 ALA D C 1
ATOM 6835 O O . ALA C 3 87 ? 122.452 132.047 113.986 1.00 116.55 81 ALA D O 1
ATOM 6837 N N . TYR C 3 88 ? 122.516 129.911 113.273 1.00 112.13 82 TYR D N 1
ATOM 6838 C CA . TYR C 3 88 ? 123.417 129.511 114.349 1.00 112.13 82 TYR D CA 1
ATOM 6839 C C . TYR C 3 88 ? 124.760 130.219 114.224 1.00 112.13 82 TYR D C 1
ATOM 6840 O O . TYR C 3 88 ? 125.376 130.583 115.233 1.00 112.13 82 TYR D O 1
ATOM 6849 N N . TYR C 3 89 ? 125.228 130.422 112.991 1.00 105.66 83 TYR D N 1
ATOM 6850 C CA . TYR C 3 89 ? 126.447 131.194 112.777 1.00 105.66 83 TYR D CA 1
ATOM 6851 C C . TYR C 3 89 ? 126.255 132.644 113.194 1.00 105.66 83 TYR D C 1
ATOM 6852 O O . TYR C 3 89 ? 127.172 133.270 113.740 1.00 105.66 83 TYR D O 1
ATOM 6861 N N . LYS C 3 90 ? 125.067 133.197 112.941 1.00 113.15 84 LYS D N 1
ATOM 6862 C CA . LYS C 3 90 ? 124.792 134.581 113.310 1.00 113.15 84 LYS D CA 1
ATOM 6863 C C . LYS C 3 90 ? 124.883 134.808 114.813 1.00 113.15 84 LYS D C 1
ATOM 6864 O O . LYS C 3 90 ? 125.024 135.956 115.247 1.00 113.15 84 LYS D O 1
ATOM 6870 N N . ASP C 3 91 ? 124.807 133.750 115.612 1.00 119.55 85 ASP D N 1
ATOM 6871 C CA . ASP C 3 91 ? 124.944 133.847 117.056 1.00 119.55 85 ASP D CA 1
ATOM 6872 C C . ASP C 3 91 ? 126.336 133.398 117.489 1.00 119.55 85 ASP D C 1
ATOM 6873 O O . ASP C 3 91 ? 127.178 133.011 116.675 1.00 119.55 85 ASP D O 1
ATOM 6878 N N . ASP C 3 92 ? 126.570 133.452 118.802 1.00 125.12 86 ASP D N 1
ATOM 6879 C CA . ASP C 3 92 ? 127.900 133.164 119.326 1.00 125.12 86 ASP D CA 1
ATOM 6880 C C . ASP C 3 92 ? 128.212 131.672 119.318 1.00 125.12 86 ASP D C 1
ATOM 6881 O O . ASP C 3 92 ? 129.376 131.289 119.151 1.00 125.12 86 ASP D O 1
ATOM 6886 N N . GLU C 3 93 ? 127.204 130.821 119.501 1.00 119.09 87 GLU D N 1
ATOM 6887 C CA . GLU C 3 93 ? 127.450 129.385 119.548 1.00 119.09 87 GLU D CA 1
ATOM 6888 C C . GLU C 3 93 ? 127.897 128.875 118.183 1.00 119.09 87 GLU D C 1
ATOM 6889 O O . GLU C 3 93 ? 127.420 129.338 117.143 1.00 119.09 87 GLU D O 1
ATOM 6895 N N . LYS C 3 94 ? 128.836 127.929 118.191 1.00 108.64 88 LYS D N 1
ATOM 6896 C CA . LYS C 3 94 ? 129.378 127.363 116.964 1.00 108.64 88 LYS D CA 1
ATOM 6897 C C . LYS C 3 94 ? 129.315 125.846 116.907 1.00 108.64 88 LYS D C 1
ATOM 6898 O O . LYS C 3 94 ? 129.327 125.285 115.810 1.00 108.64 88 LYS D O 1
ATOM 6904 N N . ASP C 3 95 ? 129.253 125.169 118.057 1.00 112.50 89 ASP D N 1
ATOM 6905 C CA . ASP C 3 95 ? 129.184 123.711 118.052 1.00 112.50 89 ASP D CA 1
ATOM 6906 C C . ASP C 3 95 ? 127.926 123.222 117.349 1.00 112.50 89 ASP D C 1
ATOM 6907 O O . ASP C 3 95 ? 127.979 122.286 116.541 1.00 112.50 89 ASP D O 1
ATOM 6912 N N . LYS C 3 96 ? 126.782 123.844 117.642 1.00 105.15 90 LYS D N 1
ATOM 6913 C CA . LYS C 3 96 ? 125.550 123.485 116.947 1.00 105.15 90 LYS D CA 1
ATOM 6914 C C . LYS C 3 96 ? 125.638 123.831 115.467 1.00 105.15 90 LYS D C 1
ATOM 6915 O O . LYS C 3 96 ? 125.097 123.112 114.619 1.00 105.15 90 LYS D O 1
ATOM 6921 N N . ALA C 3 97 ? 126.330 124.923 115.135 1.00 98.07 91 ALA D N 1
ATOM 6922 C CA . ALA C 3 97 ? 126.521 125.283 113.734 1.00 98.07 91 ALA D CA 1
ATOM 6923 C C . ALA C 3 97 ? 127.350 124.230 113.010 1.00 98.07 91 ALA D C 1
ATOM 6924 O O . ALA C 3 97 ? 127.022 123.828 111.887 1.00 98.07 91 ALA D O 1
ATOM 6926 N N . LEU C 3 98 ? 128.435 123.771 113.641 1.00 101.65 92 LEU D N 1
ATOM 6927 C CA . LEU C 3 98 ? 129.236 122.704 113.050 1.00 101.65 92 LEU D CA 1
ATOM 6928 C C . LEU C 3 98 ? 128.427 121.423 112.908 1.00 101.65 92 LEU D C 1
ATOM 6929 O O . LEU C 3 98 ? 128.527 120.726 111.892 1.00 101.65 92 LEU D O 1
ATOM 6934 N N . ALA C 3 99 ? 127.619 121.095 113.918 1.00 107.62 93 ALA D N 1
ATOM 6935 C CA . ALA C 3 99 ? 126.789 119.898 113.843 1.00 107.62 93 ALA D CA 1
ATOM 6936 C C . ALA C 3 99 ? 125.819 119.979 112.672 1.00 107.62 93 ALA D C 1
ATOM 6937 O O . ALA C 3 99 ? 125.670 119.021 111.905 1.00 107.62 93 ALA D O 1
ATOM 6939 N N . ALA C 3 100 ? 125.163 121.129 112.506 1.00 100.39 94 ALA D N 1
ATOM 6940 C CA . ALA C 3 100 ? 124.203 121.285 111.419 1.00 100.39 94 ALA D CA 1
ATOM 6941 C C . ALA C 3 100 ? 124.889 121.254 110.058 1.00 100.39 94 ALA D C 1
ATOM 6942 O O . ALA C 3 100 ? 124.371 120.651 109.108 1.00 100.39 94 ALA D O 1
ATOM 6944 N N . ILE C 3 101 ? 126.055 121.892 109.940 1.00 94.55 95 ILE D N 1
ATOM 6945 C CA . ILE C 3 101 ? 126.722 121.930 108.644 1.00 94.55 95 ILE D CA 1
ATOM 6946 C C . ILE C 3 101 ? 127.259 120.550 108.282 1.00 94.55 95 ILE D C 1
ATOM 6947 O O . ILE C 3 101 ? 127.243 120.154 107.111 1.00 94.55 95 ILE D O 1
ATOM 6952 N N . GLU C 3 102 ? 127.693 119.773 109.279 1.00 110.73 96 GLU D N 1
ATOM 6953 C CA . GLU C 3 102 ? 128.124 118.406 109.005 1.00 110.73 96 GLU D CA 1
ATOM 6954 C C . GLU C 3 102 ? 126.932 117.522 108.663 1.00 110.73 96 GLU D C 1
ATOM 6955 O O . GLU C 3 102 ? 127.037 116.626 107.815 1.00 110.73 96 GLU D O 1
ATOM 6961 N N . ARG C 3 103 ? 125.789 117.761 109.312 1.00 114.80 97 ARG D N 1
ATOM 6962 C CA . ARG C 3 103 ? 124.561 117.063 108.954 1.00 114.80 97 ARG D CA 1
ATOM 6963 C C . ARG C 3 103 ? 124.210 117.301 107.493 1.00 114.80 97 ARG D C 1
ATOM 6964 O O . ARG C 3 103 ? 123.875 116.364 106.759 1.00 114.80 97 ARG D O 1
ATOM 6972 N N . PHE C 3 104 ? 124.288 118.557 107.050 1.00 109.91 98 PHE D N 1
ATOM 6973 C CA . PHE C 3 104 ? 123.995 118.849 105.651 1.00 109.91 98 PHE D CA 1
ATOM 6974 C C . PHE C 3 104 ? 125.030 118.224 104.725 1.00 109.91 98 PHE D C 1
ATOM 6975 O O . PHE C 3 104 ? 124.681 117.689 103.666 1.00 109.91 98 PHE D O 1
ATOM 6983 N N . ARG C 3 105 ? 126.310 118.294 105.099 1.00 107.80 99 ARG D N 1
ATOM 6984 C CA . ARG C 3 105 ? 127.363 117.704 104.278 1.00 107.80 99 ARG D CA 1
ATOM 6985 C C . ARG C 3 105 ? 127.123 116.216 104.061 1.00 107.80 99 ARG D C 1
ATOM 6986 O O . ARG C 3 105 ? 127.228 115.712 102.938 1.00 107.80 99 ARG D O 1
ATOM 6994 N N . ARG C 3 106 ? 126.790 115.496 105.132 1.00 120.45 100 ARG D N 1
ATOM 6995 C CA . ARG C 3 106 ? 126.551 114.063 105.027 1.00 120.45 100 ARG D CA 1
ATOM 6996 C C . ARG C 3 106 ? 125.189 113.731 104.428 1.00 120.45 100 ARG D C 1
ATOM 6997 O O . ARG C 3 106 ? 124.999 112.612 103.939 1.00 120.45 100 ARG D O 1
ATOM 7005 N N . LEU C 3 107 ? 124.245 114.673 104.443 1.00 114.85 101 LEU D N 1
ATOM 7006 C CA . LEU C 3 107 ? 122.880 114.368 104.025 1.00 114.85 101 LEU D CA 1
ATOM 7007 C C . LEU C 3 107 ? 122.705 114.519 102.516 1.00 114.85 101 LEU D C 1
ATOM 7008 O O . LEU C 3 107 ? 122.264 113.587 101.837 1.00 114.85 101 LEU D O 1
ATOM 7013 N N . HIS C 3 108 ? 123.039 115.691 101.973 1.00 117.02 102 HIS D N 1
ATOM 7014 C CA . HIS C 3 108 ? 122.957 115.960 100.538 1.00 117.02 102 HIS D CA 1
ATOM 7015 C C . HIS C 3 108 ? 124.356 116.237 99.998 1.00 117.02 102 HIS D C 1
ATOM 7016 O O . HIS C 3 108 ? 124.774 117.397 99.883 1.00 117.02 102 HIS D O 1
ATOM 7023 N N . PRO C 3 109 ? 125.108 115.188 99.650 1.00 113.58 103 PRO D N 1
ATOM 7024 C CA . PRO C 3 109 ? 126.471 115.389 99.140 1.00 113.58 103 PRO D CA 1
ATOM 7025 C C . PRO C 3 109 ? 126.536 115.831 97.688 1.00 113.58 103 PRO D C 1
ATOM 7026 O O . PRO C 3 109 ? 127.640 116.050 97.179 1.00 113.58 103 PRO D O 1
ATOM 7030 N N . GLN C 3 110 ? 125.402 115.964 96.998 1.00 119.80 104 GLN D N 1
ATOM 7031 C CA . GLN C 3 110 ? 125.405 116.338 95.592 1.00 119.80 104 GLN D CA 1
ATOM 7032 C C . GLN C 3 110 ? 124.505 117.520 95.264 1.00 119.80 104 GLN D C 1
ATOM 7033 O O . GLN C 3 110 ? 124.289 117.796 94.079 1.00 119.80 104 GLN D O 1
ATOM 7039 N N . HIS C 3 111 ? 123.975 118.217 96.261 1.00 109.91 105 HIS D N 1
ATOM 7040 C CA . HIS C 3 111 ? 123.131 119.366 95.980 1.00 109.91 105 HIS D CA 1
ATOM 7041 C C . HIS C 3 111 ? 123.966 120.486 95.363 1.00 109.91 105 HIS D C 1
ATOM 7042 O O . HIS C 3 111 ? 125.125 120.681 95.750 1.00 109.91 105 HIS D O 1
ATOM 7049 N N . PRO C 3 112 ? 123.421 121.230 94.396 1.00 101.31 106 PRO D N 1
ATOM 7050 C CA . PRO C 3 112 ? 124.199 122.312 93.769 1.00 101.31 106 PRO D CA 1
ATOM 7051 C C . PRO C 3 112 ? 124.618 123.412 94.730 1.00 101.31 106 PRO D C 1
ATOM 7052 O O . PRO C 3 112 ? 125.532 124.178 94.398 1.00 101.31 106 PRO D O 1
ATOM 7056 N N . ASN C 3 113 ? 123.990 123.519 95.900 1.00 105.21 107 ASN D N 1
ATOM 7057 C CA . ASN C 3 113 ? 124.341 124.529 96.887 1.00 105.21 107 ASN D CA 1
ATOM 7058 C C . ASN C 3 113 ? 125.400 124.043 97.871 1.00 105.21 107 ASN D C 1
ATOM 7059 O O . ASN C 3 113 ? 125.468 124.551 98.997 1.00 105.21 107 ASN D O 1
ATOM 7064 N N . MET C 3 114 ? 126.223 123.069 97.472 1.00 98.85 108 MET D N 1
ATOM 7065 C CA . MET C 3 114 ? 127.274 122.571 98.354 1.00 98.85 108 MET D CA 1
ATOM 7066 C C . MET C 3 114 ? 128.326 123.637 98.632 1.00 98.85 108 MET D C 1
ATOM 7067 O O . MET C 3 114 ? 128.985 123.599 99.677 1.00 98.85 108 MET D O 1
ATOM 7072 N N . ASP C 3 115 ? 128.498 124.587 97.712 1.00 96.42 109 ASP D N 1
ATOM 7073 C CA . ASP C 3 115 ? 129.484 125.646 97.901 1.00 96.42 109 ASP D CA 1
ATOM 7074 C C . ASP C 3 115 ? 129.168 126.470 99.143 1.00 96.42 109 ASP D C 1
ATOM 7075 O O . ASP C 3 115 ? 130.067 126.841 99.906 1.00 96.42 109 ASP D O 1
ATOM 7080 N N . TYR C 3 116 ? 127.886 126.771 99.357 1.00 95.82 110 TYR D N 1
ATOM 7081 C CA . TYR C 3 116 ? 127.488 127.541 100.531 1.00 95.82 110 TYR D CA 1
ATOM 7082 C C . TYR C 3 116 ? 127.857 126.817 101.817 1.00 95.82 110 TYR D C 1
ATOM 7083 O O . TYR C 3 116 ? 128.217 127.450 102.815 1.00 95.82 110 TYR D O 1
ATOM 7092 N N . ALA C 3 117 ? 127.778 125.485 101.808 1.00 91.87 111 ALA D N 1
ATOM 7093 C CA . ALA C 3 117 ? 128.080 124.713 103.007 1.00 91.87 111 ALA D CA 1
ATOM 7094 C C . ALA C 3 117 ? 129.535 124.885 103.423 1.00 91.87 111 ALA D C 1
ATOM 7095 O O . ALA C 3 117 ? 129.830 125.175 104.588 1.00 91.87 111 ALA D O 1
ATOM 7097 N N . LEU C 3 118 ? 130.460 124.709 102.478 1.00 81.17 112 LEU D N 1
ATOM 7098 C CA . LEU C 3 118 ? 131.878 124.806 102.803 1.00 81.17 112 LEU D CA 1
ATOM 7099 C C . LEU C 3 118 ? 132.247 126.220 103.233 1.00 81.17 112 LEU D C 1
ATOM 7100 O O . LEU C 3 118 ? 133.019 126.412 104.178 1.00 81.17 112 LEU D O 1
ATOM 7105 N N . TYR C 3 119 ? 131.690 127.226 102.556 1.00 76.87 113 TYR D N 1
ATOM 7106 C CA . TYR C 3 119 ? 131.986 128.609 102.913 1.00 76.87 113 TYR D CA 1
ATOM 7107 C C . TYR C 3 119 ? 131.450 128.950 104.298 1.00 76.87 113 TYR D C 1
ATOM 7108 O O . TYR C 3 119 ? 132.134 129.602 105.097 1.00 76.87 113 TYR D O 1
ATOM 7117 N N . LEU C 3 120 ? 130.230 128.505 104.607 1.00 78.75 114 LEU D N 1
ATOM 7118 C CA . LEU C 3 120 ? 129.671 128.759 105.929 1.00 78.75 114 LEU D CA 1
ATOM 7119 C C . LEU C 3 120 ? 130.484 128.052 107.006 1.00 78.75 114 LEU D C 1
ATOM 7120 O O . LEU C 3 120 ? 130.749 128.628 108.068 1.00 78.75 114 LEU D O 1
ATOM 7125 N N . ARG C 3 121 ? 130.887 126.804 106.750 1.00 76.73 115 ARG D N 1
ATOM 7126 C CA . ARG C 3 121 ? 131.736 126.089 107.697 1.00 76.73 115 ARG D CA 1
ATOM 7127 C C . ARG C 3 121 ? 133.051 126.823 107.915 1.00 76.73 115 ARG D C 1
ATOM 7128 O O . ARG C 3 121 ? 133.531 126.929 109.049 1.00 76.73 115 ARG D O 1
ATOM 7136 N N . GLY C 3 122 ? 133.643 127.346 106.840 1.00 78.28 116 GLY D N 1
ATOM 7137 C CA . GLY C 3 122 ? 134.888 128.082 106.981 1.00 78.28 116 GLY D CA 1
ATOM 7138 C C . GLY C 3 122 ? 134.729 129.336 107.817 1.00 78.28 116 GLY D C 1
ATOM 7139 O O . GLY C 3 122 ? 135.561 129.634 108.677 1.00 78.28 116 GLY D O 1
ATOM 7140 N N . LEU C 3 123 ? 133.650 130.086 107.584 1.00 76.77 117 LEU D N 1
ATOM 7141 C CA . LEU C 3 123 ? 133.435 131.309 108.353 1.00 76.77 117 LEU D CA 1
ATOM 7142 C C . LEU C 3 123 ? 133.149 131.009 109.821 1.00 76.77 117 LEU D C 1
ATOM 7143 O O . LEU C 3 123 ? 133.611 131.731 110.712 1.00 76.77 117 LEU D O 1
ATOM 7148 N N . VAL C 3 124 ? 132.381 129.952 110.097 1.00 81.52 118 VAL D N 1
ATOM 7149 C CA . VAL C 3 124 ? 132.092 129.603 111.488 1.00 81.52 118 VAL D CA 1
ATOM 7150 C C . VAL C 3 124 ? 133.362 129.150 112.195 1.00 81.52 118 VAL D C 1
ATOM 7151 O O . VAL C 3 124 ? 133.672 129.598 113.306 1.00 81.52 118 VAL D O 1
ATOM 7155 N N . LEU C 3 125 ? 134.116 128.251 111.562 1.00 79.76 119 LEU D N 1
ATOM 7156 C CA . LEU C 3 125 ? 135.331 127.722 112.165 1.00 79.76 119 LEU D CA 1
ATOM 7157 C C . LEU C 3 125 ? 136.445 128.759 112.219 1.00 79.76 119 LEU D C 1
ATOM 7158 O O . LEU C 3 125 ? 137.415 128.572 112.960 1.00 79.76 119 LEU D O 1
ATOM 7163 N N . PHE C 3 126 ? 136.324 129.847 111.456 1.00 81.36 120 PHE D N 1
ATOM 7164 C CA . PHE C 3 126 ? 137.306 130.922 111.514 1.00 81.36 120 PHE D CA 1
ATOM 7165 C C . PHE C 3 126 ? 137.181 131.749 112.788 1.00 81.36 120 PHE D C 1
ATOM 7166 O O . PHE C 3 126 ? 138.129 132.456 113.148 1.00 81.36 120 PHE D O 1
ATOM 7174 N N . ASN C 3 127 ? 136.050 131.654 113.486 1.00 97.31 121 ASN D N 1
ATOM 7175 C CA . ASN C 3 127 ? 135.764 132.469 114.665 1.00 97.31 121 ASN D CA 1
ATOM 7176 C C . ASN C 3 127 ? 135.815 133.955 114.313 1.00 97.31 121 ASN D C 1
ATOM 7177 O O . ASN C 3 127 ? 136.670 134.711 114.778 1.00 97.31 121 ASN D O 1
ATOM 7182 N N . GLU C 3 128 ? 134.876 134.355 113.450 1.00 116.33 122 GLU D N 1
ATOM 7183 C CA . GLU C 3 128 ? 134.794 135.743 113.005 1.00 116.33 122 GLU D CA 1
ATOM 7184 C C . GLU C 3 128 ? 134.670 136.710 114.175 1.00 116.33 122 GLU D C 1
ATOM 7185 O O . GLU C 3 128 ? 135.201 137.826 114.116 1.00 116.33 122 GLU D O 1
ATOM 7191 N N . ASP C 3 129 ? 133.985 136.299 115.245 1.00 139.99 123 ASP D N 1
ATOM 7192 C CA . ASP C 3 129 ? 133.776 137.140 116.426 1.00 139.99 123 ASP D CA 1
ATOM 7193 C C . ASP C 3 129 ? 133.089 138.451 116.049 1.00 139.99 123 ASP D C 1
ATOM 7194 O O . ASP C 3 129 ? 133.539 139.539 116.413 1.00 139.99 123 ASP D O 1
ATOM 7199 N N . GLN C 3 130 ? 131.987 138.344 115.307 1.00 161.37 124 GLN D N 1
ATOM 7200 C CA . GLN C 3 130 ? 131.266 139.519 114.835 1.00 161.37 124 GLN D CA 1
ATOM 7201 C C . GLN C 3 130 ? 130.582 140.234 115.993 1.00 161.37 124 GLN D C 1
ATOM 7202 O O . GLN C 3 130 ? 129.546 139.779 116.488 1.00 161.37 124 GLN D O 1
ATOM 7208 N N . SER C 3 131 ? 131.160 141.350 116.433 1.00 163.11 125 SER D N 1
ATOM 7209 C CA . SER C 3 131 ? 130.591 142.140 117.523 1.00 163.11 125 SER D CA 1
ATOM 7210 C C . SER C 3 131 ? 131.160 143.546 117.435 1.00 163.11 125 SER D C 1
ATOM 7211 O O . SER C 3 131 ? 132.382 143.714 117.368 1.00 163.11 125 SER D O 1
ATOM 7214 N N . PHE C 3 132 ? 130.282 144.551 117.436 1.00 163.13 126 PHE D N 1
ATOM 7215 C CA . PHE C 3 132 ? 130.723 145.939 117.379 1.00 163.13 126 PHE D CA 1
ATOM 7216 C C . PHE C 3 132 ? 131.385 146.402 118.670 1.00 163.13 126 PHE D C 1
ATOM 7217 O O . PHE C 3 132 ? 132.009 147.469 118.679 1.00 163.13 126 PHE D O 1
ATOM 7225 N N . LEU C 3 133 ? 131.267 145.631 119.754 1.00 152.72 127 LEU D N 1
ATOM 7226 C CA . LEU C 3 133 ? 131.889 146.019 121.015 1.00 152.72 127 LEU D CA 1
ATOM 7227 C C . LEU C 3 133 ? 133.409 145.947 120.935 1.00 152.72 127 LEU D C 1
ATOM 7228 O O . LEU C 3 133 ? 134.104 146.660 121.668 1.00 152.72 127 LEU D O 1
ATOM 7233 N N . ASN C 3 134 ? 133.939 145.103 120.055 1.00 149.67 128 ASN D N 1
ATOM 7234 C CA . ASN C 3 134 ? 135.375 144.907 119.882 1.00 149.67 128 ASN D CA 1
ATOM 7235 C C . ASN C 3 134 ? 135.734 144.939 118.403 1.00 149.67 128 ASN D C 1
ATOM 7236 O O . ASN C 3 134 ? 136.409 144.049 117.880 1.00 149.67 128 ASN D O 1
ATOM 7241 N N . LYS C 3 135 ? 135.260 145.972 117.704 1.00 150.34 129 LYS D N 1
ATOM 7242 C CA . LYS C 3 135 ? 135.463 146.097 116.265 1.00 150.34 129 LYS D CA 1
ATOM 7243 C C . LYS C 3 135 ? 136.946 146.037 115.915 1.00 150.34 129 LYS D C 1
ATOM 7244 O O . LYS C 3 135 ? 137.390 145.081 115.270 1.00 150.34 129 LYS D O 1
ATOM 7250 N N . LEU C 3 136 ? 137.715 147.028 116.359 1.00 152.54 130 LEU D N 1
ATOM 7251 C CA . LEU C 3 136 ? 139.169 147.061 116.190 1.00 152.54 130 LEU D CA 1
ATOM 7252 C C . LEU C 3 136 ? 139.546 146.796 114.729 1.00 152.54 130 LEU D C 1
ATOM 7253 O O . LEU C 3 136 ? 140.104 145.758 114.370 1.00 152.54 130 LEU D O 1
ATOM 7258 N N . ALA C 3 137 ? 139.180 147.757 113.879 1.00 161.93 131 ALA D N 1
ATOM 7259 C CA . ALA C 3 137 ? 139.273 147.637 112.426 1.00 161.93 131 ALA D CA 1
ATOM 7260 C C . ALA C 3 137 ? 140.624 147.131 111.928 1.00 161.93 131 ALA D C 1
ATOM 7261 O O . ALA C 3 137 ? 140.698 146.525 110.854 1.00 161.93 131 ALA D O 1
ATOM 7263 N N . SER C 3 138 ? 141.696 147.380 112.682 1.00 157.84 132 SER D N 1
ATOM 7264 C CA . SER C 3 138 ? 143.011 146.881 112.295 1.00 157.84 132 SER D CA 1
ATOM 7265 C C . SER C 3 138 ? 143.011 145.358 112.262 1.00 157.84 132 SER D C 1
ATOM 7266 O O . SER C 3 138 ? 143.160 144.757 111.192 1.00 157.84 132 SER D O 1
ATOM 7269 N N . GLN C 3 139 ? 142.822 144.735 113.428 1.00 133.16 133 GLN D N 1
ATOM 7270 C CA . GLN C 3 139 ? 142.690 143.286 113.556 1.00 133.16 133 GLN D CA 1
ATOM 7271 C C . GLN C 3 139 ? 143.772 142.533 112.791 1.00 133.16 133 GLN D C 1
ATOM 7272 O O . GLN C 3 139 ? 143.480 141.847 111.806 1.00 133.16 133 GLN D O 1
ATOM 7278 N N . ASP C 3 140 ? 145.024 142.673 113.229 1.00 111.70 134 ASP D N 1
ATOM 7279 C CA . ASP C 3 140 ? 146.174 142.045 112.585 1.00 111.70 134 ASP D CA 1
ATOM 7280 C C . ASP C 3 140 ? 146.008 140.532 112.456 1.00 111.70 134 ASP D C 1
ATOM 7281 O O . ASP C 3 140 ? 146.731 139.889 111.688 1.00 111.70 134 ASP D O 1
ATOM 7286 N N . TRP C 3 141 ? 145.056 139.958 113.195 1.00 84.14 135 TRP D N 1
ATOM 7287 C CA . TRP C 3 141 ? 144.705 138.540 113.167 1.00 84.14 135 TRP D CA 1
ATOM 7288 C C . TRP C 3 141 ? 145.805 137.652 113.729 1.00 84.14 135 TRP D C 1
ATOM 7289 O O . TRP C 3 141 ? 145.765 136.431 113.538 1.00 84.14 135 TRP D O 1
ATOM 7300 N N . SER C 3 142 ? 146.789 138.230 114.418 1.00 79.88 136 SER D N 1
ATOM 7301 C CA . SER C 3 142 ? 147.867 137.477 115.044 1.00 79.88 136 SER D CA 1
ATOM 7302 C C . SER C 3 142 ? 147.600 137.181 116.513 1.00 79.88 136 SER D C 1
ATOM 7303 O O . SER C 3 142 ? 148.549 137.039 117.295 1.00 79.88 136 SER D O 1
ATOM 7306 N N . ASP C 3 143 ? 146.334 137.087 116.914 1.00 89.31 137 ASP D N 1
ATOM 7307 C CA . ASP C 3 143 ? 146.018 136.966 118.330 1.00 89.31 137 ASP D CA 1
ATOM 7308 C C . ASP C 3 143 ? 144.997 135.874 118.623 1.00 89.31 137 ASP D C 1
ATOM 7309 O O . ASP C 3 143 ? 144.913 135.400 119.761 1.00 89.31 137 ASP D O 1
ATOM 7314 N N . ARG C 3 144 ? 144.209 135.476 117.623 1.00 87.50 138 ARG D N 1
ATOM 7315 C CA . ARG C 3 144 ? 143.094 134.573 117.885 1.00 87.50 138 ARG D CA 1
ATOM 7316 C C . ARG C 3 144 ? 143.568 133.229 118.423 1.00 87.50 138 ARG D C 1
ATOM 7317 O O . ARG C 3 144 ? 143.381 132.934 119.607 1.00 87.50 138 ARG D O 1
ATOM 7325 N N . ASP C 3 145 ? 144.210 132.428 117.569 1.00 76.95 139 ASP D N 1
ATOM 7326 C CA . ASP C 3 145 ? 144.820 131.155 117.937 1.00 76.95 139 ASP D CA 1
ATOM 7327 C C . ASP C 3 145 ? 145.454 130.526 116.704 1.00 76.95 139 ASP D C 1
ATOM 7328 O O . ASP C 3 145 ? 145.158 130.940 115.576 1.00 76.95 139 ASP D O 1
ATOM 7333 N N . PRO C 3 146 ? 146.325 129.529 116.868 1.00 70.34 140 PRO D N 1
ATOM 7334 C CA . PRO C 3 146 ? 146.731 128.735 115.700 1.00 70.34 140 PRO D CA 1
ATOM 7335 C C . PRO C 3 146 ? 145.705 127.684 115.317 1.00 70.34 140 PRO D C 1
ATOM 7336 O O . PRO C 3 146 ? 145.624 127.318 114.138 1.00 70.34 140 PRO D O 1
ATOM 7340 N N . LYS C 3 147 ? 144.906 127.205 116.272 1.00 72.00 141 LYS D N 1
ATOM 7341 C CA . LYS C 3 147 ? 144.011 126.079 116.017 1.00 72.00 141 LYS D CA 1
ATOM 7342 C C . LYS C 3 147 ? 142.899 126.457 115.045 1.00 72.00 141 LYS D C 1
ATOM 7343 O O . LYS C 3 147 ? 142.757 125.850 113.975 1.00 72.00 141 LYS D O 1
ATOM 7349 N N . ALA C 3 148 ? 142.081 127.447 115.414 1.00 69.01 142 ALA D N 1
ATOM 7350 C CA . ALA C 3 148 ? 140.963 127.836 114.562 1.00 69.01 142 ALA D CA 1
ATOM 7351 C C . ALA C 3 148 ? 141.450 128.381 113.227 1.00 69.01 142 ALA D C 1
ATOM 7352 O O . ALA C 3 148 ? 140.830 128.137 112.188 1.00 69.01 142 ALA D O 1
ATOM 7354 N N . ASN C 3 149 ? 142.565 129.115 113.235 1.00 60.42 143 ASN D N 1
ATOM 7355 C CA . ASN C 3 149 ? 143.115 129.630 111.986 1.00 60.42 143 ASN D CA 1
ATOM 7356 C C . ASN C 3 149 ? 143.542 128.496 111.062 1.00 60.42 143 ASN D C 1
ATOM 7357 O O . ASN C 3 149 ? 143.249 128.520 109.861 1.00 60.42 143 ASN D O 1
ATOM 7362 N N . ARG C 3 150 ? 144.230 127.491 111.608 1.00 65.08 144 ARG D N 1
ATOM 7363 C CA . ARG C 3 150 ? 144.661 126.355 110.801 1.00 65.08 144 ARG D CA 1
ATOM 7364 C C . ARG C 3 150 ? 143.465 125.593 110.244 1.00 65.08 144 ARG D C 1
ATOM 7365 O O . ARG C 3 150 ? 143.448 125.214 109.066 1.00 65.08 144 ARG D O 1
ATOM 7373 N N . GLU C 3 151 ? 142.449 125.362 111.078 1.00 68.81 145 GLU D N 1
ATOM 7374 C CA . GLU C 3 151 ? 141.278 124.631 110.602 1.00 68.81 145 GLU D CA 1
ATOM 7375 C C . GLU C 3 151 ? 140.500 125.423 109.555 1.00 68.81 145 GLU D C 1
ATOM 7376 O O . GLU C 3 151 ? 139.989 124.837 108.594 1.00 68.81 145 GLU D O 1
ATOM 7382 N N . ALA C 3 152 ? 140.414 126.747 109.706 1.00 56.06 146 ALA D N 1
ATOM 7383 C CA . ALA C 3 152 ? 139.748 127.558 108.693 1.00 56.06 146 ALA D CA 1
ATOM 7384 C C . ALA C 3 152 ? 140.528 127.553 107.386 1.00 56.06 146 ALA D C 1
ATOM 7385 O O . ALA C 3 152 ? 139.934 127.504 106.302 1.00 56.06 146 ALA D O 1
ATOM 7387 N N . TYR C 3 153 ? 141.860 127.608 107.466 1.00 54.36 147 TYR D N 1
ATOM 7388 C CA . TYR C 3 153 ? 142.671 127.499 106.260 1.00 54.36 147 TYR D CA 1
ATOM 7389 C C . TYR C 3 153 ? 142.443 126.163 105.569 1.00 54.36 147 TYR D C 1
ATOM 7390 O O . TYR C 3 153 ? 142.330 126.102 104.341 1.00 54.36 147 TYR D O 1
ATOM 7399 N N . GLN C 3 154 ? 142.374 125.079 106.346 1.00 61.92 148 GLN D N 1
ATOM 7400 C CA . GLN C 3 154 ? 142.114 123.767 105.761 1.00 61.92 148 GLN D CA 1
ATOM 7401 C C . GLN C 3 154 ? 140.744 123.721 105.094 1.00 61.92 148 GLN D C 1
ATOM 7402 O O . GLN C 3 154 ? 140.595 123.168 103.996 1.00 61.92 148 GLN D O 1
ATOM 7408 N N . ALA C 3 155 ? 139.732 124.301 105.743 1.00 59.27 149 ALA D N 1
ATOM 7409 C CA . ALA C 3 155 ? 138.390 124.312 105.169 1.00 59.27 149 ALA D CA 1
ATOM 7410 C C . ALA C 3 155 ? 138.357 125.092 103.861 1.00 59.27 149 ALA D C 1
ATOM 7411 O O . ALA C 3 155 ? 137.764 124.647 102.871 1.00 59.27 149 ALA D O 1
ATOM 7413 N N . PHE C 3 156 ? 138.996 126.263 103.834 1.00 61.71 150 PHE D N 1
ATOM 7414 C CA . PHE C 3 156 ? 139.003 127.058 102.611 1.00 61.71 150 PHE D CA 1
ATOM 7415 C C . PHE C 3 156 ? 139.827 126.395 101.514 1.00 61.71 150 PHE D C 1
ATOM 7416 O O . PHE C 3 156 ? 139.502 126.535 100.329 1.00 61.71 150 PHE D O 1
ATOM 7424 N N . ALA C 3 157 ? 140.882 125.665 101.882 1.00 70.44 151 ALA D N 1
ATOM 7425 C CA . ALA C 3 157 ? 141.630 124.904 100.889 1.00 70.44 151 ALA D CA 1
ATOM 7426 C C . ALA C 3 157 ? 140.768 123.805 100.286 1.00 70.44 151 ALA D C 1
ATOM 7427 O O . ALA C 3 157 ? 140.773 123.599 99.066 1.00 70.44 151 ALA D O 1
ATOM 7429 N N . GLU C 3 158 ? 140.021 123.088 101.127 1.00 82.53 152 GLU D N 1
ATOM 7430 C CA . GLU C 3 158 ? 139.086 122.092 100.614 1.00 82.53 152 GLU D CA 1
ATOM 7431 C C . GLU C 3 158 ? 138.052 122.733 99.697 1.00 82.53 152 GLU D C 1
ATOM 7432 O O . GLU C 3 158 ? 137.687 122.161 98.663 1.00 82.53 152 GLU D O 1
ATOM 7438 N N . LEU C 3 159 ? 137.579 123.928 100.056 1.00 73.29 153 LEU D N 1
ATOM 7439 C CA . LEU C 3 159 ? 136.609 124.631 99.221 1.00 73.29 153 LEU D CA 1
ATOM 7440 C C . LEU C 3 159 ? 137.193 124.946 97.848 1.00 73.29 153 LEU D C 1
ATOM 7441 O O . LEU C 3 159 ? 136.596 124.624 96.815 1.00 73.29 153 LEU D O 1
ATOM 7446 N N . VAL C 3 160 ? 138.364 125.587 97.819 1.00 74.40 154 VAL D N 1
ATOM 7447 C CA . VAL C 3 160 ? 138.939 126.004 96.543 1.00 74.40 154 VAL D CA 1
ATOM 7448 C C . VAL C 3 160 ? 139.353 124.794 95.716 1.00 74.40 154 VAL D C 1
ATOM 7449 O O . VAL C 3 160 ? 139.361 124.850 94.480 1.00 74.40 154 VAL D O 1
ATOM 7453 N N . GLN C 3 161 ? 139.679 123.675 96.369 1.00 82.86 155 GLN D N 1
ATOM 7454 C CA . GLN C 3 161 ? 140.003 122.467 95.619 1.00 82.86 155 GLN D CA 1
ATOM 7455 C C . GLN C 3 161 ? 138.753 121.803 95.056 1.00 82.86 155 GLN D C 1
ATOM 7456 O O . GLN C 3 161 ? 138.803 121.211 93.972 1.00 82.86 155 GLN D O 1
ATOM 7462 N N . ARG C 3 162 ? 137.629 121.891 95.768 1.00 82.07 156 ARG D N 1
ATOM 7463 C CA . ARG C 3 162 ? 136.397 121.274 95.289 1.00 82.07 156 ARG D CA 1
ATOM 7464 C C . ARG C 3 162 ? 135.777 122.077 94.152 1.00 82.07 156 ARG D C 1
ATOM 7465 O O . ARG C 3 162 ? 135.481 121.528 93.085 1.00 82.07 156 ARG D O 1
ATOM 7473 N N . PHE C 3 163 ? 135.573 123.377 94.363 1.00 87.89 157 PHE D N 1
ATOM 7474 C CA . PHE C 3 163 ? 134.953 124.263 93.380 1.00 87.89 157 PHE D CA 1
ATOM 7475 C C . PHE C 3 163 ? 135.951 125.346 92.984 1.00 87.89 157 PHE D C 1
ATOM 7476 O O . PHE C 3 163 ? 135.954 126.444 93.556 1.00 87.89 157 PHE D O 1
ATOM 7484 N N . PRO C 3 164 ? 136.815 125.068 92.004 1.00 86.96 158 PRO D N 1
ATOM 7485 C CA . PRO C 3 164 ? 137.784 126.087 91.571 1.00 86.96 158 PRO D CA 1
ATOM 7486 C C . PRO C 3 164 ? 137.148 127.272 90.868 1.00 86.96 158 PRO D C 1
ATOM 7487 O O . PRO C 3 164 ? 137.815 128.301 90.705 1.00 86.96 158 PRO D O 1
ATOM 7491 N N . ASN C 3 165 ? 135.887 127.165 90.449 1.00 92.47 159 ASN D N 1
ATOM 7492 C CA . ASN C 3 165 ? 135.217 128.248 89.725 1.00 92.47 159 ASN D CA 1
ATOM 7493 C C . ASN C 3 165 ? 133.743 128.267 90.142 1.00 92.47 159 ASN D C 1
ATOM 7494 O O . ASN C 3 165 ? 132.904 127.579 89.558 1.00 92.47 159 ASN D O 1
ATOM 7499 N N . SER C 3 166 ? 133.441 129.078 91.149 1.00 91.87 160 SER D N 1
ATOM 7500 C CA . SER C 3 166 ? 132.091 129.218 91.672 1.00 91.87 160 SER D CA 1
ATOM 7501 C C . SER C 3 166 ? 131.720 130.698 91.734 1.00 91.87 160 SER D C 1
ATOM 7502 O O . SER C 3 166 ? 132.433 131.564 91.219 1.00 91.87 160 SER D O 1
ATOM 7505 N N . LYS C 3 167 ? 130.585 130.981 92.375 1.00 99.84 161 LYS D N 1
ATOM 7506 C CA . LYS C 3 167 ? 130.143 132.357 92.549 1.00 99.84 161 LYS D CA 1
ATOM 7507 C C . LYS C 3 167 ? 131.079 133.169 93.433 1.00 99.84 161 LYS D C 1
ATOM 7508 O O . LYS C 3 167 ? 131.000 134.402 93.419 1.00 99.84 161 LYS D O 1
ATOM 7510 N N . TYR C 3 168 ? 131.959 132.515 94.192 1.00 95.90 162 TYR D N 1
ATOM 7511 C CA . TYR C 3 168 ? 132.887 133.221 95.075 1.00 95.90 162 TYR D CA 1
ATOM 7512 C C . TYR C 3 168 ? 134.083 132.306 95.319 1.00 95.90 162 TYR D C 1
ATOM 7513 O O . TYR C 3 168 ? 133.978 131.321 96.057 1.00 95.90 162 TYR D O 1
ATOM 7522 N N . ALA C 3 169 ? 135.209 132.631 94.687 1.00 86.70 163 ALA D N 1
ATOM 7523 C CA . ALA C 3 169 ? 136.444 131.887 94.888 1.00 86.70 163 ALA D CA 1
ATOM 7524 C C . ALA C 3 169 ? 137.580 132.840 95.231 1.00 86.70 163 ALA D C 1
ATOM 7525 O O . ALA C 3 169 ? 138.452 132.514 96.044 1.00 86.70 163 ALA D O 1
ATOM 7527 N N . ALA C 3 170 ? 137.572 134.023 94.613 1.00 96.51 164 ALA D N 1
ATOM 7528 C CA . ALA C 3 170 ? 138.615 135.004 94.887 1.00 96.51 164 ALA D CA 1
ATOM 7529 C C . ALA C 3 170 ? 138.574 135.455 96.341 1.00 96.51 164 ALA D C 1
ATOM 7530 O O . ALA C 3 170 ? 139.620 135.691 96.956 1.00 96.51 164 ALA D O 1
ATOM 7532 N N . ASP C 3 171 ? 137.372 135.572 96.911 1.00 90.16 165 ASP D N 1
ATOM 7533 C CA . ASP C 3 171 ? 137.258 135.875 98.333 1.00 90.16 165 ASP D CA 1
ATOM 7534 C C . ASP C 3 171 ? 137.864 134.761 99.176 1.00 90.16 165 ASP D C 1
ATOM 7535 O O . ASP C 3 171 ? 138.511 135.023 100.198 1.00 90.16 165 ASP D O 1
ATOM 7540 N N . ALA C 3 172 ? 137.669 133.509 98.757 1.00 79.27 166 ALA D N 1
ATOM 7541 C CA . ALA C 3 172 ? 138.268 132.386 99.469 1.00 79.27 166 ALA D CA 1
ATOM 7542 C C . ALA C 3 172 ? 139.789 132.463 99.428 1.00 79.27 166 ALA D C 1
ATOM 7543 O O . ALA C 3 172 ? 140.458 132.259 100.446 1.00 79.27 166 ALA D O 1
ATOM 7545 N N . THR C 3 173 ? 140.354 132.767 98.257 1.00 77.00 167 THR D N 1
ATOM 7546 C CA . THR C 3 173 ? 141.807 132.884 98.153 1.00 77.00 167 THR D CA 1
ATOM 7547 C C . THR C 3 173 ? 142.332 134.053 98.978 1.00 77.00 167 THR D C 1
ATOM 7548 O O . THR C 3 173 ? 143.405 133.961 99.590 1.00 77.00 167 THR D O 1
ATOM 7552 N N . ALA C 3 174 ? 141.594 135.164 99.003 1.00 75.27 168 ALA D N 1
ATOM 7553 C CA . ALA C 3 174 ? 142.015 136.314 99.797 1.00 75.27 168 ALA D CA 1
ATOM 7554 C C . ALA C 3 174 ? 142.023 135.975 101.281 1.00 75.27 168 ALA D C 1
ATOM 7555 O O . ALA C 3 174 ? 142.985 136.280 101.998 1.00 75.27 168 ALA D O 1
ATOM 7557 N N . ARG C 3 175 ? 140.958 135.335 101.764 1.00 68.14 169 ARG D N 1
ATOM 7558 C CA . ARG C 3 175 ? 140.939 134.926 103.162 1.00 68.14 169 ARG D CA 1
ATOM 7559 C C . ARG C 3 175 ? 142.014 133.887 103.453 1.00 68.14 169 ARG D C 1
ATOM 7560 O O . ARG C 3 175 ? 142.583 133.880 104.546 1.00 68.14 169 ARG D O 1
ATOM 7568 N N . MET C 3 176 ? 142.333 133.032 102.481 1.00 61.86 170 MET D N 1
ATOM 7569 C CA . MET C 3 176 ? 143.368 132.025 102.686 1.00 61.86 170 MET D CA 1
ATOM 7570 C C . MET C 3 176 ? 144.742 132.667 102.844 1.00 61.86 170 MET D C 1
ATOM 7571 O O . MET C 3 176 ? 145.509 132.309 103.749 1.00 61.86 170 MET D O 1
ATOM 7576 N N . VAL C 3 177 ? 145.076 133.619 101.969 1.00 57.87 171 VAL D N 1
ATOM 7577 C CA . VAL C 3 177 ? 146.369 134.286 102.088 1.00 57.87 171 VAL D CA 1
ATOM 7578 C C . VAL C 3 177 ? 146.417 135.131 103.356 1.00 57.87 171 VAL D C 1
ATOM 7579 O O . VAL C 3 177 ? 147.457 135.214 104.023 1.00 57.87 171 VAL D O 1
ATOM 7583 N N . LYS C 3 178 ? 145.288 135.733 103.741 1.00 57.91 172 LYS D N 1
ATOM 7584 C CA . LYS C 3 178 ? 145.258 136.473 104.998 1.00 57.91 172 LYS D CA 1
ATOM 7585 C C . LYS C 3 178 ? 145.486 135.547 106.187 1.00 57.91 172 LYS D C 1
ATOM 7586 O O . LYS C 3 178 ? 146.186 135.907 107.139 1.00 57.91 172 LYS D O 1
ATOM 7592 N N . LEU C 3 179 ? 144.925 134.337 106.138 1.00 47.21 173 LEU D N 1
ATOM 7593 C CA . LEU C 3 179 ? 145.092 133.403 107.246 1.00 47.21 173 LEU D CA 1
ATOM 7594 C C . LEU C 3 179 ? 146.519 132.877 107.325 1.00 47.21 173 LEU D C 1
ATOM 7595 O O . LEU C 3 179 ? 147.056 132.693 108.424 1.00 47.21 173 LEU D O 1
ATOM 7600 N N . VAL C 3 180 ? 147.156 132.627 106.180 1.00 47.02 174 VAL D N 1
ATOM 7601 C CA . VAL C 3 180 ? 148.543 132.171 106.232 1.00 47.02 174 VAL D CA 1
ATOM 7602 C C . VAL C 3 180 ? 149.454 133.297 106.713 1.00 47.02 174 VAL D C 1
ATOM 7603 O O . VAL C 3 180 ? 150.419 133.062 107.455 1.00 47.02 174 VAL D O 1
ATOM 7607 N N . ASP C 3 181 ? 149.140 134.544 106.343 1.00 50.45 175 ASP D N 1
ATOM 7608 C CA . ASP C 3 181 ? 149.893 135.672 106.879 1.00 50.45 175 ASP D CA 1
ATOM 7609 C C . ASP C 3 181 ? 149.687 135.800 108.383 1.00 50.45 175 ASP D C 1
ATOM 7610 O O . ASP C 3 181 ? 150.621 136.135 109.118 1.00 50.45 175 ASP D O 1
ATOM 7615 N N . ALA C 3 182 ? 148.471 135.527 108.860 1.00 53.99 176 ALA D N 1
ATOM 7616 C CA . ALA C 3 182 ? 148.212 135.576 110.295 1.00 53.99 176 ALA D CA 1
ATOM 7617 C C . ALA C 3 182 ? 148.958 134.477 111.040 1.00 53.99 176 ALA D C 1
ATOM 7618 O O . ALA C 3 182 ? 149.442 134.705 112.154 1.00 53.99 176 ALA D O 1
ATOM 7620 N N . LEU C 3 183 ? 149.058 133.286 110.450 1.00 49.01 177 LEU D N 1
ATOM 7621 C CA . LEU C 3 183 ? 149.848 132.222 111.065 1.00 49.01 177 LEU D CA 1
ATOM 7622 C C . LEU C 3 183 ? 151.319 132.612 111.142 1.00 49.01 177 LEU D C 1
ATOM 7623 O O . LEU C 3 183 ? 151.980 132.406 112.171 1.00 49.01 177 LEU D O 1
ATOM 7628 N N . GLY C 3 184 ? 151.853 133.169 110.052 1.00 51.84 178 GLY D N 1
ATOM 7629 C CA . GLY C 3 184 ? 153.217 133.671 110.089 1.00 51.84 178 GLY D CA 1
ATOM 7630 C C . GLY C 3 184 ? 153.410 134.738 111.149 1.00 51.84 178 GLY D C 1
ATOM 7631 O O . GLY C 3 184 ? 154.429 134.762 111.844 1.00 51.84 178 GLY D O 1
ATOM 7632 N N . GLY C 3 185 ? 152.427 135.627 111.296 1.00 56.32 179 GLY D N 1
ATOM 7633 C CA . GLY C 3 185 ? 152.520 136.661 112.314 1.00 56.32 179 GLY D CA 1
ATOM 7634 C C . GLY C 3 185 ? 152.496 136.095 113.719 1.00 56.32 179 GLY D C 1
ATOM 7635 O O . GLY C 3 185 ? 153.197 136.580 114.608 1.00 56.32 179 GLY D O 1
ATOM 7636 N N . ASN C 3 186 ? 151.678 135.066 113.942 1.00 49.36 180 ASN D N 1
ATOM 7637 C CA . ASN C 3 186 ? 151.643 134.417 115.249 1.00 49.36 180 ASN D CA 1
ATOM 7638 C C . ASN C 3 186 ? 152.986 133.779 115.574 1.00 49.36 180 ASN D C 1
ATOM 7639 O O . ASN C 3 186 ? 153.501 133.912 116.694 1.00 49.36 180 ASN D O 1
ATOM 7644 N N . GLU C 3 187 ? 153.567 133.073 114.602 1.00 45.31 181 GLU D N 1
ATOM 7645 C CA . GLU C 3 187 ? 154.882 132.479 114.818 1.00 45.31 181 GLU D CA 1
ATOM 7646 C C . GLU C 3 187 ? 155.925 133.550 115.113 1.00 45.31 181 GLU D C 1
ATOM 7647 O O . GLU C 3 187 ? 156.745 133.398 116.028 1.00 45.31 181 GLU D O 1
ATOM 7653 N N . MET C 3 188 ? 155.899 134.651 114.358 1.00 51.23 182 MET D N 1
ATOM 7654 C CA . MET C 3 188 ? 156.854 135.729 114.588 1.00 51.23 182 MET D CA 1
ATOM 7655 C C . MET C 3 188 ? 156.658 136.375 115.953 1.00 51.23 182 MET D C 1
ATOM 7656 O O . MET C 3 188 ? 157.638 136.740 116.606 1.00 51.23 182 MET D O 1
ATOM 7661 N N . SER C 3 189 ? 155.411 136.513 116.407 1.00 45.93 183 SER D N 1
ATOM 7662 C CA . SER C 3 189 ? 155.161 137.107 117.716 1.00 45.93 183 SER D CA 1
ATOM 7663 C C . SER C 3 189 ? 155.675 136.208 118.832 1.00 45.93 183 SER D C 1
ATOM 7664 O O . SER C 3 189 ? 156.288 136.684 119.797 1.00 45.93 183 SER D O 1
ATOM 7667 N N . VAL C 3 190 ? 155.431 134.901 118.719 1.00 43.50 184 VAL D N 1
ATOM 7668 C CA . VAL C 3 190 ? 155.950 133.967 119.716 1.00 43.50 184 VAL D CA 1
ATOM 7669 C C . VAL C 3 190 ? 157.474 134.011 119.733 1.00 43.50 184 VAL D C 1
ATOM 7670 O O . VAL C 3 190 ? 158.103 133.985 120.797 1.00 43.50 184 VAL D O 1
ATOM 7674 N N . ALA C 3 191 ? 158.089 134.094 118.551 1.00 46.21 185 ALA D N 1
ATOM 7675 C CA . ALA C 3 191 ? 159.543 134.219 118.490 1.00 46.21 185 ALA D CA 1
ATOM 7676 C C . ALA C 3 191 ? 160.026 135.513 119.128 1.00 46.21 185 ALA D C 1
ATOM 7677 O O . ALA C 3 191 ? 161.063 135.527 119.801 1.00 46.21 185 ALA D O 1
ATOM 7679 N N . ARG C 3 192 ? 159.291 136.606 118.929 1.00 55.02 186 ARG D N 1
ATOM 7680 C CA . ARG C 3 192 ? 159.725 137.904 119.433 1.00 55.02 186 ARG D CA 1
ATOM 7681 C C . ARG C 3 192 ? 159.624 137.970 120.949 1.00 55.02 186 ARG D C 1
ATOM 7682 O O . ARG C 3 192 ? 160.480 138.570 121.610 1.00 55.02 186 ARG D O 1
ATOM 7690 N N . TYR C 3 193 ? 158.578 137.368 121.522 1.00 54.61 187 TYR D N 1
ATOM 7691 C CA . TYR C 3 193 ? 158.401 137.449 122.968 1.00 54.61 187 TYR D CA 1
ATOM 7692 C C . TYR C 3 193 ? 159.566 136.822 123.722 1.00 54.61 187 TYR D C 1
ATOM 7693 O O . TYR C 3 193 ? 159.966 137.327 124.777 1.00 54.61 187 TYR D O 1
ATOM 7702 N N . TYR C 3 194 ? 160.125 135.728 123.203 1.00 81.40 188 TYR D N 1
ATOM 7703 C CA . TYR C 3 194 ? 161.215 135.061 123.909 1.00 81.40 188 TYR D CA 1
ATOM 7704 C C . TYR C 3 194 ? 162.488 135.897 123.880 1.00 81.40 188 TYR D C 1
ATOM 7705 O O . TYR C 3 194 ? 163.287 135.850 124.822 1.00 81.40 188 TYR D O 1
ATOM 7714 N N . MET C 3 195 ? 162.694 136.668 122.812 1.00 81.40 189 MET D N 1
ATOM 7715 C CA . MET C 3 195 ? 163.886 137.500 122.717 1.00 81.40 189 MET D CA 1
ATOM 7716 C C . MET C 3 195 ? 163.908 138.617 123.750 1.00 81.40 189 MET D C 1
ATOM 7717 O O . MET C 3 195 ? 164.987 139.137 124.050 1.00 81.40 189 MET D O 1
ATOM 7722 N N . LYS C 3 196 ? 162.757 138.996 124.297 1.00 49.18 190 LYS D N 1
ATOM 7723 C CA . LYS C 3 196 ? 162.693 140.016 125.333 1.00 49.18 190 LYS D CA 1
ATOM 7724 C C . LYS C 3 196 ? 162.860 139.444 126.733 1.00 49.18 190 LYS D C 1
ATOM 7725 O O . LYS C 3 196 ? 162.728 140.188 127.710 1.00 49.18 190 LYS D O 1
ATOM 7731 N N . ARG C 3 197 ? 163.146 138.148 126.854 1.00 48.46 191 ARG D N 1
ATOM 7732 C CA . ARG C 3 197 ? 163.322 137.511 128.150 1.00 48.46 191 ARG D CA 1
ATOM 7733 C C . ARG C 3 197 ? 164.711 136.939 128.375 1.00 48.46 191 ARG D C 1
ATOM 7734 O O . ARG C 3 197 ? 165.077 136.703 129.531 1.00 48.46 191 ARG D O 1
ATOM 7742 N N . GLY C 3 198 ? 165.488 136.708 127.320 1.00 40.78 192 GLY D N 1
ATOM 7743 C CA . GLY C 3 198 ? 166.816 136.148 127.429 1.00 40.78 192 GLY D CA 1
ATOM 7744 C C . GLY C 3 198 ? 166.931 134.723 126.936 1.00 40.78 192 GLY D C 1
ATOM 7745 O O . GLY C 3 198 ? 168.050 134.259 126.680 1.00 40.78 192 GLY D O 1
ATOM 7746 N N . ALA C 3 199 ? 165.811 134.019 126.782 1.00 45.15 193 ALA D N 1
ATOM 7747 C CA . ALA C 3 199 ? 165.845 132.634 126.331 1.00 45.15 193 ALA D CA 1
ATOM 7748 C C . ALA C 3 199 ? 166.167 132.566 124.845 1.00 45.15 193 ALA D C 1
ATOM 7749 O O . ALA C 3 199 ? 165.322 132.171 124.036 1.00 45.15 193 ALA D O 1
ATOM 7751 N N . TYR C 3 200 ? 167.392 132.952 124.481 1.00 39.50 194 TYR D N 1
ATOM 7752 C CA . TYR C 3 200 ? 167.790 132.942 123.078 1.00 39.50 194 TYR D CA 1
ATOM 7753 C C . TYR C 3 200 ? 167.787 131.528 122.513 1.00 39.50 194 TYR D C 1
ATOM 7754 O O . TYR C 3 200 ? 167.583 131.332 121.309 1.00 39.50 194 TYR D O 1
ATOM 7763 N N . ILE C 3 201 ? 168.012 130.531 123.370 1.00 36.98 195 ILE D N 1
ATOM 7764 C CA . ILE C 3 201 ? 167.996 129.135 122.961 1.00 36.98 195 ILE D CA 1
ATOM 7765 C C . ILE C 3 201 ? 166.653 128.708 122.389 1.00 36.98 195 ILE D C 1
ATOM 7766 O O . ILE C 3 201 ? 166.586 127.718 121.656 1.00 36.98 195 ILE D O 1
ATOM 7771 N N . ALA C 3 202 ? 165.583 129.432 122.701 1.00 39.70 196 ALA D N 1
ATOM 7772 C CA . ALA C 3 202 ? 164.256 129.165 122.161 1.00 39.70 196 ALA D CA 1
ATOM 7773 C C . ALA C 3 202 ? 163.923 130.020 120.954 1.00 39.70 196 ALA D C 1
ATOM 7774 O O . ALA C 3 202 ? 163.295 129.532 120.007 1.00 39.70 196 ALA D O 1
ATOM 7776 N N . ALA C 3 203 ? 164.309 131.297 120.984 1.00 42.07 197 ALA D N 1
ATOM 7777 C CA . ALA C 3 203 ? 164.150 132.140 119.808 1.00 42.07 197 ALA D CA 1
ATOM 7778 C C . ALA C 3 203 ? 164.903 131.567 118.620 1.00 42.07 197 ALA D C 1
ATOM 7779 O O . ALA C 3 203 ? 164.433 131.671 117.484 1.00 42.07 197 ALA D O 1
ATOM 7781 N N . ALA C 3 204 ? 166.057 130.942 118.861 1.00 37.93 198 ALA D N 1
ATOM 7782 C CA . ALA C 3 204 ? 166.802 130.317 117.775 1.00 37.93 198 ALA D CA 1
ATOM 7783 C C . ALA C 3 204 ? 165.984 129.218 117.109 1.00 37.93 198 ALA D C 1
ATOM 7784 O O . ALA C 3 204 ? 165.851 129.185 115.881 1.00 37.93 198 ALA D O 1
ATOM 7786 N N . ASN C 3 205 ? 165.418 128.310 117.909 1.00 34.87 199 ASN D N 1
ATOM 7787 C CA . ASN C 3 205 ? 164.631 127.218 117.346 1.00 34.87 199 ASN D CA 1
ATOM 7788 C C . ASN C 3 205 ? 163.386 127.736 116.639 1.00 34.87 199 ASN D C 1
ATOM 7789 O O . ASN C 3 205 ? 163.035 127.259 115.551 1.00 34.87 199 ASN D O 1
ATOM 7794 N N . ARG C 3 206 ? 162.702 128.714 117.236 1.00 35.84 200 ARG D N 1
ATOM 7795 C CA . ARG C 3 206 ? 161.479 129.219 116.620 1.00 35.84 200 ARG D CA 1
ATOM 7796 C C . ARG C 3 206 ? 161.778 129.946 115.312 1.00 35.84 200 ARG D C 1
ATOM 7797 O O . ARG C 3 206 ? 161.051 129.783 114.322 1.00 35.84 200 ARG D O 1
ATOM 7805 N N . ALA C 3 207 ? 162.855 130.735 115.277 1.00 43.24 201 ALA D N 1
ATOM 7806 C CA . ALA C 3 207 ? 163.243 131.397 114.039 1.00 43.24 201 ALA D CA 1
ATOM 7807 C C . ALA C 3 207 ? 163.692 130.393 112.990 1.00 43.24 201 ALA D C 1
ATOM 7808 O O . ALA C 3 207 ? 163.444 130.596 111.798 1.00 43.24 201 ALA D O 1
ATOM 7810 N N . LYS C 3 208 ? 164.347 129.306 113.405 1.00 41.92 202 LYS D N 1
ATOM 7811 C CA . LYS C 3 208 ? 164.707 128.265 112.449 1.00 41.92 202 LYS D CA 1
ATOM 7812 C C . LYS C 3 208 ? 163.464 127.619 111.854 1.00 41.92 202 LYS D C 1
ATOM 7813 O O . LYS C 3 208 ? 163.416 127.343 110.650 1.00 41.92 202 LYS D O 1
ATOM 7819 N N . LYS C 3 209 ? 162.447 127.376 112.684 1.00 44.50 203 LYS D N 1
ATOM 7820 C CA . LYS C 3 209 ? 161.189 126.838 112.174 1.00 44.50 203 LYS D CA 1
ATOM 7821 C C . LYS C 3 209 ? 160.552 127.794 111.173 1.00 44.50 203 LYS D C 1
ATOM 7822 O O . LYS C 3 209 ? 160.092 127.377 110.103 1.00 44.50 203 LYS D O 1
ATOM 7828 N N . ILE C 3 210 ? 160.522 129.087 111.506 1.00 44.28 204 ILE D N 1
ATOM 7829 C CA . ILE C 3 210 ? 159.920 130.071 110.606 1.00 44.28 204 ILE D CA 1
ATOM 7830 C C . ILE C 3 210 ? 160.692 130.143 109.293 1.00 44.28 204 ILE D C 1
ATOM 7831 O O . ILE C 3 210 ? 160.102 130.270 108.214 1.00 44.28 204 ILE D O 1
ATOM 7836 N N . ILE C 3 211 ? 162.020 130.056 109.363 1.00 42.99 205 ILE D N 1
ATOM 7837 C CA . ILE C 3 211 ? 162.840 130.151 108.159 1.00 42.99 205 ILE D CA 1
ATOM 7838 C C . ILE C 3 211 ? 162.640 128.924 107.279 1.00 42.99 205 ILE D C 1
ATOM 7839 O O . ILE C 3 211 ? 162.519 129.032 106.053 1.00 42.99 205 ILE D O 1
ATOM 7844 N N . GLY C 3 212 ? 162.588 127.741 107.889 1.00 46.24 206 GLY D N 1
ATOM 7845 C CA . GLY C 3 212 ? 162.533 126.514 107.122 1.00 46.24 206 GLY D CA 1
ATOM 7846 C C . GLY C 3 212 ? 161.162 126.025 106.725 1.00 46.24 206 GLY D C 1
ATOM 7847 O O . GLY C 3 212 ? 161.065 125.120 105.892 1.00 46.24 206 GLY D O 1
ATOM 7848 N N . SER C 3 213 ? 160.087 126.583 107.289 1.00 48.43 207 SER D N 1
ATOM 7849 C CA . SER C 3 213 ? 158.761 126.076 106.962 1.00 48.43 207 SER D CA 1
ATOM 7850 C C . SER C 3 213 ? 157.709 127.164 106.779 1.00 48.43 207 SER D C 1
ATOM 7851 O O . SER C 3 213 ? 156.521 126.836 106.669 1.00 48.43 207 SER D O 1
ATOM 7854 N N . TYR C 3 214 ? 158.089 128.438 106.737 1.00 52.86 208 TYR D N 1
ATOM 7855 C CA . TYR C 3 214 ? 157.121 129.527 106.646 1.00 52.86 208 TYR D CA 1
ATOM 7856 C C . TYR C 3 214 ? 157.540 130.541 105.590 1.00 52.86 208 TYR D C 1
ATOM 7857 O O . TYR C 3 214 ? 157.546 131.752 105.822 1.00 52.86 208 TYR D O 1
ATOM 7866 N N . GLN C 3 215 ? 157.897 130.057 104.404 1.00 57.20 209 GLN D N 1
ATOM 7867 C CA . GLN C 3 215 ? 158.117 130.953 103.280 1.00 57.20 209 GLN D CA 1
ATOM 7868 C C . GLN C 3 215 ? 156.782 131.518 102.798 1.00 57.20 209 GLN D C 1
ATOM 7869 O O . GLN C 3 215 ? 155.722 131.276 103.383 1.00 57.20 209 GLN D O 1
ATOM 7875 N N . ASN C 3 216 ? 156.849 132.310 101.725 1.00 67.83 210 ASN D N 1
ATOM 7876 C CA . ASN C 3 216 ? 155.687 132.942 101.102 1.00 67.83 210 ASN D CA 1
ATOM 7877 C C . ASN C 3 216 ? 155.069 133.999 102.011 1.00 67.83 210 ASN D C 1
ATOM 7878 O O . ASN C 3 216 ? 154.114 134.678 101.622 1.00 67.83 210 ASN D O 1
ATOM 7883 N N . THR C 3 217 ? 155.604 134.147 103.218 1.00 64.13 211 THR D N 1
ATOM 7884 C CA . THR C 3 217 ? 155.126 135.137 104.168 1.00 64.13 211 THR D CA 1
ATOM 7885 C C . THR C 3 217 ? 156.015 136.377 104.101 1.00 64.13 211 THR D C 1
ATOM 7886 O O . THR C 3 217 ? 156.868 136.512 103.220 1.00 64.13 211 THR D O 1
ATOM 7890 N N . ARG C 3 218 ? 155.822 137.302 105.039 1.00 70.63 212 ARG D N 1
ATOM 7891 C CA . ARG C 3 218 ? 156.625 138.514 105.097 1.00 70.63 212 ARG D CA 1
ATOM 7892 C C . ARG C 3 218 ? 157.711 138.466 106.161 1.00 70.63 212 ARG D C 1
ATOM 7893 O O . ARG C 3 218 ? 158.592 139.332 106.161 1.00 70.63 212 ARG D O 1
ATOM 7901 N N . TYR C 3 219 ? 157.671 137.486 107.057 1.00 58.94 213 TYR D N 1
ATOM 7902 C CA . TYR C 3 219 ? 158.624 137.394 108.163 1.00 58.94 213 TYR D CA 1
ATOM 7903 C C . TYR C 3 219 ? 159.805 136.491 107.821 1.00 58.94 213 TYR D C 1
ATOM 7904 O O . TYR C 3 219 ? 160.069 135.499 108.496 1.00 58.94 213 TYR D O 1
ATOM 7913 N N . VAL C 3 220 ? 160.531 136.835 106.759 1.00 51.22 214 VAL D N 1
ATOM 7914 C CA . VAL C 3 220 ? 161.696 136.059 106.351 1.00 51.22 214 VAL D CA 1
ATOM 7915 C C . VAL C 3 220 ? 162.964 136.842 106.659 1.00 51.22 214 VAL D C 1
ATOM 7916 O O . VAL C 3 220 ? 163.860 136.344 107.349 1.00 51.22 214 VAL D O 1
ATOM 7920 N N . GLU C 3 221 ? 163.049 138.072 106.155 1.00 73.39 215 GLU D N 1
ATOM 7921 C CA . GLU C 3 221 ? 164.243 138.889 106.369 1.00 73.39 215 GLU D CA 1
ATOM 7922 C C . GLU C 3 221 ? 164.352 139.435 107.789 1.00 73.39 215 GLU D C 1
ATOM 7923 O O . GLU C 3 221 ? 165.274 140.213 108.060 1.00 73.39 215 GLU D O 1
ATOM 7929 N N . GLU C 3 222 ? 163.447 139.064 108.692 1.00 56.62 216 GLU D N 1
ATOM 7930 C CA . GLU C 3 222 ? 163.571 139.377 110.109 1.00 56.62 216 GLU D CA 1
ATOM 7931 C C . GLU C 3 222 ? 163.910 138.161 110.955 1.00 56.62 216 GLU D C 1
ATOM 7932 O O . GLU C 3 222 ? 164.616 138.294 111.962 1.00 56.62 216 GLU D O 1
ATOM 7938 N N . SER C 3 223 ? 163.425 136.981 110.564 1.00 49.87 217 SER D N 1
ATOM 7939 C CA . SER C 3 223 ? 163.788 135.760 111.272 1.00 49.87 217 SER D CA 1
ATOM 7940 C C . SER C 3 223 ? 165.283 135.496 111.173 1.00 49.87 217 SER D C 1
ATOM 7941 O O . SER C 3 223 ? 165.905 135.049 112.141 1.00 49.87 217 SER D O 1
ATOM 7944 N N . LEU C 3 224 ? 165.878 135.769 110.010 1.00 48.25 218 LEU D N 1
ATOM 7945 C CA . LEU C 3 224 ? 167.322 135.616 109.873 1.00 48.25 218 LEU D CA 1
ATOM 7946 C C . LEU C 3 224 ? 168.066 136.545 110.824 1.00 48.25 218 LEU D C 1
ATOM 7947 O O . LEU C 3 224 ? 169.057 136.145 111.446 1.00 48.25 218 LEU D O 1
ATOM 7952 N N . ALA C 3 225 ? 167.591 137.783 110.967 1.00 49.86 219 ALA D N 1
ATOM 7953 C CA . ALA C 3 225 ? 168.258 138.731 111.852 1.00 49.86 219 ALA D CA 1
ATOM 7954 C C . ALA C 3 225 ? 168.139 138.305 113.310 1.00 49.86 219 ALA D C 1
ATOM 7955 O O . ALA C 3 225 ? 169.115 138.367 114.068 1.00 49.86 219 ALA D O 1
ATOM 7957 N N . ILE C 3 226 ? 166.947 137.868 113.725 1.00 49.09 220 ILE D N 1
ATOM 7958 C CA . ILE C 3 226 ? 166.797 137.458 115.119 1.00 49.09 220 ILE D CA 1
ATOM 7959 C C . ILE C 3 226 ? 167.572 136.174 115.389 1.00 49.09 220 ILE D C 1
ATOM 7960 O O . ILE C 3 226 ? 168.103 135.984 116.489 1.00 49.09 220 ILE D O 1
ATOM 7965 N N . LEU C 3 227 ? 167.688 135.290 114.394 1.00 48.78 221 LEU D N 1
ATOM 7966 C CA . LEU C 3 227 ? 168.511 134.098 114.562 1.00 48.78 221 LEU D CA 1
ATOM 7967 C C . LEU C 3 227 ? 169.983 134.465 114.686 1.00 48.78 221 LEU D C 1
ATOM 7968 O O . LEU C 3 227 ? 170.710 133.876 115.494 1.00 48.78 221 LEU D O 1
ATOM 7973 N N . GLU C 3 228 ? 170.439 135.438 113.894 1.00 54.82 222 GLU D N 1
ATOM 7974 C CA . GLU C 3 228 ? 171.813 135.911 114.015 1.00 54.82 222 GLU D CA 1
ATOM 7975 C C . GLU C 3 228 ? 172.068 136.489 115.400 1.00 54.82 222 GLU D C 1
ATOM 7976 O O . GLU C 3 228 ? 173.106 136.223 116.016 1.00 54.82 222 GLU D O 1
ATOM 7982 N N . LEU C 3 229 ? 171.123 137.282 115.907 1.00 49.16 223 LEU D N 1
ATOM 7983 C CA . LEU C 3 229 ? 171.289 137.864 117.236 1.00 49.16 223 LEU D CA 1
ATOM 7984 C C . LEU C 3 229 ? 171.314 136.784 118.311 1.00 49.16 223 LEU D C 1
ATOM 7985 O O . LEU C 3 229 ? 172.117 136.852 119.250 1.00 49.16 223 LEU D O 1
ATOM 7990 N N . ALA C 3 230 ? 170.448 135.776 118.189 1.00 43.09 224 ALA D N 1
ATOM 7991 C CA . ALA C 3 230 ? 170.426 134.697 119.170 1.00 43.09 224 ALA D CA 1
ATOM 7992 C C . ALA C 3 230 ? 171.726 133.904 119.143 1.00 43.09 224 ALA D C 1
ATOM 7993 O O . ALA C 3 230 ? 172.266 133.539 120.193 1.00 43.09 224 ALA D O 1
ATOM 7995 N N . TYR C 3 231 ? 172.243 133.625 117.946 1.00 47.50 225 TYR D N 1
ATOM 7996 C CA . TYR C 3 231 ? 173.495 132.885 117.832 1.00 47.50 225 TYR D CA 1
ATOM 7997 C C . TYR C 3 231 ? 174.658 133.692 118.398 1.00 47.50 225 TYR D C 1
ATOM 7998 O O . TYR C 3 231 ? 175.546 133.148 119.064 1.00 47.50 225 TYR D O 1
ATOM 8007 N N . LYS C 3 232 ? 174.668 135.002 118.141 1.00 50.03 226 LYS D N 1
ATOM 8008 C CA . LYS C 3 232 ? 175.741 135.844 118.656 1.00 50.03 226 LYS D CA 1
ATOM 8009 C C . LYS C 3 232 ? 175.672 135.956 120.174 1.00 50.03 226 LYS D C 1
ATOM 8010 O O . LYS C 3 232 ? 176.708 136.015 120.848 1.00 50.03 226 LYS D O 1
ATOM 8016 N N . LYS C 3 233 ? 174.462 135.974 120.733 1.00 40.82 227 LYS D N 1
ATOM 8017 C CA . LYS C 3 233 ? 174.302 136.099 122.176 1.00 40.82 227 LYS D CA 1
ATOM 8018 C C . LYS C 3 233 ? 174.653 134.824 122.930 1.00 40.82 227 LYS D C 1
ATOM 8019 O O . LYS C 3 233 ? 174.565 134.817 124.162 1.00 40.82 227 LYS D O 1
ATOM 8025 N N . LEU C 3 234 ? 175.042 133.754 122.236 1.00 47.13 228 LEU D N 1
ATOM 8026 C CA . LEU C 3 234 ? 175.425 132.505 122.883 1.00 47.13 228 LEU D CA 1
ATOM 8027 C C . LEU C 3 234 ? 176.867 132.113 122.588 1.00 47.13 228 LEU D C 1
ATOM 8028 O O . LEU C 3 234 ? 177.232 130.949 122.787 1.00 47.13 228 LEU D O 1
ATOM 8033 N N . ASP C 3 235 ? 177.690 133.053 122.119 1.00 54.88 229 ASP D N 1
ATOM 8034 C CA . ASP C 3 235 ? 179.104 132.816 121.830 1.00 54.88 229 ASP D CA 1
ATOM 8035 C C . ASP C 3 235 ? 179.279 131.689 120.808 1.00 54.88 229 ASP D C 1
ATOM 8036 O O . ASP C 3 235 ? 179.895 130.655 121.072 1.00 54.88 229 ASP D O 1
ATOM 8041 N N . LYS C 3 236 ? 178.715 131.913 119.624 1.00 54.85 230 LYS D N 1
ATOM 8042 C CA . LYS C 3 236 ? 178.861 131.014 118.480 1.00 54.85 230 LYS D CA 1
ATOM 8043 C C . LYS C 3 236 ? 179.148 131.862 117.248 1.00 54.85 230 LYS D C 1
ATOM 8044 O O . LYS C 3 236 ? 178.250 132.146 116.446 1.00 54.85 230 LYS D O 1
ATOM 8050 N N . PRO C 3 237 ? 180.401 132.287 117.071 1.00 63.45 231 PRO D N 1
ATOM 8051 C CA . PRO C 3 237 ? 180.692 133.258 116.000 1.00 63.45 231 PRO D CA 1
ATOM 8052 C C . PRO C 3 237 ? 180.496 132.703 114.600 1.00 63.45 231 PRO D C 1
ATOM 8053 O O . PRO C 3 237 ? 180.037 133.431 113.710 1.00 63.45 231 PRO D O 1
ATOM 8057 N N . GLN C 3 238 ? 180.842 131.434 114.372 1.00 71.76 232 GLN D N 1
ATOM 8058 C CA . GLN C 3 238 ? 180.703 130.861 113.037 1.00 71.76 232 GLN D CA 1
ATOM 8059 C C . GLN C 3 238 ? 179.245 130.829 112.597 1.00 71.76 232 GLN D C 1
ATOM 8060 O O . GLN C 3 238 ? 178.927 131.156 111.448 1.00 71.76 232 GLN D O 1
ATOM 8066 N N . LEU C 3 239 ? 178.346 130.438 113.502 1.00 67.22 233 LEU D N 1
ATOM 8067 C CA . LEU C 3 239 ? 176.924 130.396 113.174 1.00 67.22 233 LEU D CA 1
ATOM 8068 C C . LEU C 3 239 ? 176.407 131.779 112.804 1.00 67.22 233 LEU D C 1
ATOM 8069 O O . LEU C 3 239 ? 175.690 131.944 111.808 1.00 67.22 233 LEU D O 1
ATOM 8074 N N . ALA C 3 240 ? 176.756 132.787 113.607 1.00 65.30 234 ALA D N 1
ATOM 8075 C CA . ALA C 3 240 ? 176.305 134.145 113.331 1.00 65.30 234 ALA D CA 1
ATOM 8076 C C . ALA C 3 240 ? 176.859 134.649 112.007 1.00 65.30 234 ALA D C 1
ATOM 8077 O O . ALA C 3 240 ? 176.134 135.266 111.218 1.00 65.30 234 ALA D O 1
ATOM 8079 N N . ALA C 3 241 ? 178.141 134.393 111.742 1.00 76.79 235 ALA D N 1
ATOM 8080 C CA . ALA C 3 241 ? 178.730 134.818 110.478 1.00 76.79 235 ALA D CA 1
ATOM 8081 C C . ALA C 3 241 ? 178.034 134.156 109.297 1.00 76.79 235 ALA D C 1
ATOM 8082 O O . ALA C 3 241 ? 177.742 134.814 108.292 1.00 76.79 235 ALA D O 1
ATOM 8084 N N . ASP C 3 242 ? 177.739 132.860 109.408 1.00 85.71 236 ASP D N 1
ATOM 8085 C CA . ASP C 3 242 ? 177.109 132.149 108.300 1.00 85.71 236 ASP D CA 1
ATOM 8086 C C . ASP C 3 242 ? 175.693 132.654 108.051 1.00 85.71 236 ASP D C 1
ATOM 8087 O O . ASP C 3 242 ? 175.298 132.885 106.900 1.00 85.71 236 ASP D O 1
ATOM 8092 N N . THR C 3 243 ? 174.908 132.838 109.116 1.00 72.38 237 THR D N 1
ATOM 8093 C CA . THR C 3 243 ? 173.539 133.301 108.916 1.00 72.38 237 THR D CA 1
ATOM 8094 C C . THR C 3 243 ? 173.511 134.747 108.434 1.00 72.38 237 THR D C 1
ATOM 8095 O O . THR C 3 243 ? 172.641 135.124 107.641 1.00 72.38 237 THR D O 1
ATOM 8099 N N . ARG C 3 244 ? 174.476 135.567 108.863 1.00 82.14 238 ARG D N 1
ATOM 8100 C CA . ARG C 3 244 ? 174.553 136.929 108.349 1.00 82.14 238 ARG D CA 1
ATOM 8101 C C . ARG C 3 244 ? 174.963 136.946 106.883 1.00 82.14 238 ARG D C 1
ATOM 8102 O O . ARG C 3 244 ? 174.474 137.780 106.113 1.00 82.14 238 ARG D O 1
ATOM 8110 N N . ARG C 3 245 ? 175.845 136.030 106.478 1.00 89.23 239 ARG D N 1
ATOM 8111 C CA . ARG C 3 245 ? 176.189 135.906 105.066 1.00 89.23 239 ARG D CA 1
ATOM 8112 C C . ARG C 3 245 ? 174.970 135.507 104.246 1.00 89.23 239 ARG D C 1
ATOM 8113 O O . ARG C 3 245 ? 174.730 136.049 103.160 1.00 89.23 239 ARG D O 1
ATOM 8121 N N . VAL C 3 246 ? 174.185 134.554 104.755 1.00 76.27 240 VAL D N 1
ATOM 8122 C CA . VAL C 3 246 ? 172.960 134.154 104.066 1.00 76.27 240 VAL D CA 1
ATOM 8123 C C . VAL C 3 246 ? 172.003 135.335 103.954 1.00 76.27 240 VAL D C 1
ATOM 8124 O O . VAL C 3 246 ? 171.385 135.560 102.905 1.00 76.27 240 VAL D O 1
ATOM 8128 N N . LEU C 3 247 ? 171.879 136.116 105.028 1.00 73.90 241 LEU D N 1
ATOM 8129 C CA . LEU C 3 247 ? 170.992 137.274 105.009 1.00 73.90 241 LEU D CA 1
ATOM 8130 C C . LEU C 3 247 ? 171.447 138.301 103.980 1.00 73.90 241 LEU D C 1
ATOM 8131 O O . LEU C 3 247 ? 170.631 138.855 103.234 1.00 73.90 241 LEU D O 1
ATOM 8136 N N . GLU C 3 248 ? 172.754 138.569 103.921 1.00 84.16 242 GLU D N 1
ATOM 8137 C CA . GLU C 3 248 ? 173.240 139.606 103.017 1.00 84.16 242 GLU D CA 1
ATOM 8138 C C . GLU C 3 248 ? 173.204 139.150 101.563 1.00 84.16 242 GLU D C 1
ATOM 8139 O O . GLU C 3 248 ? 173.053 139.983 100.662 1.00 84.16 242 GLU D O 1
ATOM 8145 N N . THR C 3 249 ? 173.339 137.845 101.305 1.00 82.78 243 THR D N 1
ATOM 8146 C CA . THR C 3 249 ? 173.225 137.381 99.927 1.00 82.78 243 THR D CA 1
ATOM 8147 C C . THR C 3 249 ? 171.778 137.177 99.503 1.00 82.78 243 THR D C 1
ATOM 8148 O O . THR C 3 249 ? 171.504 137.110 98.301 1.00 82.78 243 THR D O 1
ATOM 8152 N N . ASN C 3 250 ? 170.849 137.077 100.455 1.00 76.27 244 ASN D N 1
ATOM 8153 C CA . ASN C 3 250 ? 169.432 136.998 100.133 1.00 76.27 244 ASN D CA 1
ATOM 8154 C C . ASN C 3 250 ? 168.727 138.345 100.214 1.00 76.27 244 ASN D C 1
ATOM 8155 O O . ASN C 3 250 ? 167.627 138.484 99.669 1.00 76.27 244 ASN D O 1
ATOM 8160 N N . PHE C 3 251 ? 169.328 139.332 100.875 1.00 84.05 245 PHE D N 1
ATOM 8161 C CA . PHE C 3 251 ? 168.754 140.675 100.970 1.00 84.05 245 PHE D CA 1
ATOM 8162 C C . PHE C 3 251 ? 169.890 141.682 100.989 1.00 84.05 245 PHE D C 1
ATOM 8163 O O . PHE C 3 251 ? 170.453 141.998 102.045 1.00 84.05 245 PHE D O 1
ATOM 8171 N N . PRO C 3 252 ? 170.262 142.214 99.823 1.00 93.92 246 PRO D N 1
ATOM 8172 C CA . PRO C 3 252 ? 171.424 143.115 99.768 1.00 93.92 246 PRO D CA 1
ATOM 8173 C C . PRO C 3 252 ? 171.194 144.454 100.442 1.00 93.92 246 PRO D C 1
ATOM 8174 O O . PRO C 3 252 ? 172.171 145.131 100.786 1.00 93.92 246 PRO D O 1
ATOM 8178 N N . LYS C 3 253 ? 169.942 144.862 100.646 1.00 96.15 247 LYS D N 1
ATOM 8179 C CA . LYS C 3 253 ? 169.634 146.153 101.264 1.00 96.15 247 LYS D CA 1
ATOM 8180 C C . LYS C 3 253 ? 168.582 145.919 102.343 1.00 96.15 247 LYS D C 1
ATOM 8181 O O . LYS C 3 253 ? 167.391 145.802 102.043 1.00 96.15 247 LYS D O 1
ATOM 8187 N N . SER C 3 254 ? 169.029 145.852 103.599 1.00 97.01 248 SER D N 1
ATOM 8188 C CA . SER C 3 254 ? 168.141 145.655 104.729 1.00 97.01 248 SER D CA 1
ATOM 8189 C C . SER C 3 254 ? 168.726 146.370 105.936 1.00 97.01 248 SER D C 1
ATOM 8190 O O . SER C 3 254 ? 169.946 146.316 106.145 1.00 97.01 248 SER D O 1
ATOM 8193 N N . PRO C 3 255 ? 167.896 147.040 106.738 1.00 104.33 249 PRO D N 1
ATOM 8194 C CA . PRO C 3 255 ? 168.426 147.743 107.918 1.00 104.33 249 PRO D CA 1
ATOM 8195 C C . PRO C 3 255 ? 169.057 146.819 108.941 1.00 104.33 249 PRO D C 1
ATOM 8196 O O . PRO C 3 255 ? 169.824 147.291 109.789 1.00 104.33 249 PRO D O 1
ATOM 8200 N N . PHE C 3 256 ? 168.764 145.519 108.892 1.00 83.66 250 PHE D N 1
ATOM 8201 C CA . PHE C 3 256 ? 169.304 144.586 109.871 1.00 83.66 250 PHE D CA 1
ATOM 8202 C C . PHE C 3 256 ? 170.793 144.327 109.689 1.00 83.66 250 PHE D C 1
ATOM 8203 O O . PHE C 3 256 ? 171.409 143.724 110.574 1.00 83.66 250 PHE D O 1
ATOM 8211 N N . LEU C 3 257 ? 171.386 144.764 108.577 1.00 88.69 251 LEU D N 1
ATOM 8212 C CA . LEU C 3 257 ? 172.821 144.583 108.385 1.00 88.69 251 LEU D CA 1
ATOM 8213 C C . LEU C 3 257 ? 173.619 145.574 109.223 1.00 88.69 251 LEU D C 1
ATOM 8214 O O . LEU C 3 257 ? 174.546 145.187 109.942 1.00 88.69 251 LEU D O 1
ATOM 8219 N N . THR C 3 258 ? 173.270 146.859 109.143 1.00 86.68 252 THR D N 1
ATOM 8220 C CA . THR C 3 258 ? 173.977 147.875 109.914 1.00 86.68 252 THR D CA 1
ATOM 8221 C C . THR C 3 258 ? 173.510 147.886 111.365 1.00 86.68 252 THR D C 1
ATOM 8222 O O . THR C 3 258 ? 174.301 147.654 112.286 1.00 86.68 252 THR D O 1
ATOM 8226 N N . HIS C 3 259 ? 172.226 148.153 111.585 1.00 92.92 253 HIS D N 1
ATOM 8227 C CA . HIS C 3 259 ? 171.666 148.161 112.930 1.00 92.92 253 HIS D CA 1
ATOM 8228 C C . HIS C 3 259 ? 171.298 146.741 113.338 1.00 92.92 253 HIS D C 1
ATOM 8229 O O . HIS C 3 259 ? 170.564 146.054 112.620 1.00 92.92 253 HIS D O 1
ATOM 8236 N N . ALA C 3 260 ? 171.810 146.300 114.484 1.00 77.71 254 ALA D N 1
ATOM 8237 C CA . ALA C 3 260 ? 171.421 145.007 115.018 1.00 77.71 254 ALA D CA 1
ATOM 8238 C C . ALA C 3 260 ? 169.939 145.022 115.388 1.00 77.71 254 ALA D C 1
ATOM 8239 O O . ALA C 3 260 ? 169.321 146.076 115.560 1.00 77.71 254 ALA D O 1
ATOM 8241 N N . TRP C 3 261 ? 169.366 143.827 115.504 1.00 59.86 255 TRP D N 1
ATOM 8242 C CA . TRP C 3 261 ? 167.944 143.714 115.794 1.00 59.86 255 TRP D CA 1
ATOM 8243 C C . TRP C 3 261 ? 167.620 144.318 117.154 1.00 59.86 255 TRP D C 1
ATOM 8244 O O . TRP C 3 261 ? 168.438 144.308 118.078 1.00 59.86 255 TRP D O 1
ATOM 8255 N N . GLN C 3 262 ? 166.410 144.854 117.267 1.00 61.31 256 GLN D N 1
ATOM 8256 C CA . GLN C 3 262 ? 165.952 145.490 118.494 1.00 61.31 256 GLN D CA 1
ATOM 8257 C C . GLN C 3 262 ? 164.447 145.299 118.632 1.00 61.31 256 GLN D C 1
ATOM 8258 O O . GLN C 3 262 ? 163.689 145.675 117.729 1.00 61.31 256 GLN D O 1
ATOM 8264 N N . PRO C 3 263 ? 163.978 144.716 119.733 1.00 64.68 257 PRO D N 1
ATOM 8265 C CA . PRO C 3 263 ? 162.535 144.501 119.891 1.00 64.68 257 PRO D CA 1
ATOM 8266 C C . PRO C 3 263 ? 161.796 145.823 120.032 1.00 64.68 257 PRO D C 1
ATOM 8267 O O . PRO C 3 263 ? 162.154 146.671 120.851 1.00 64.68 257 PRO D O 1
ATOM 8271 N N . ASP C 3 264 ? 160.759 145.993 119.217 1.00 78.44 258 ASP D N 1
ATOM 8272 C CA . ASP C 3 264 ? 159.967 147.211 119.243 1.00 78.44 258 ASP D CA 1
ATOM 8273 C C . ASP C 3 264 ? 158.956 147.156 120.387 1.00 78.44 258 ASP D C 1
ATOM 8274 O O . ASP C 3 264 ? 158.870 146.173 121.130 1.00 78.44 258 ASP D O 1
ATOM 8279 N N . ASP C 3 265 ? 158.181 148.230 120.525 1.00 98.44 259 ASP D N 1
ATOM 8280 C CA . ASP C 3 265 ? 157.185 148.365 121.588 1.00 98.44 259 ASP D CA 1
ATOM 8281 C C . ASP C 3 265 ? 157.816 148.197 122.968 1.00 98.44 259 ASP D C 1
ATOM 8282 O O . ASP C 3 265 ? 158.946 148.626 123.200 1.00 98.44 259 ASP D O 1
ATOM 8287 N N . ARG D 4 27 ? 159.393 152.138 130.418 1.00 105.23 22 ARG E N 1
ATOM 8288 C CA . ARG D 4 27 ? 160.146 150.893 130.521 1.00 105.23 22 ARG E CA 1
ATOM 8289 C C . ARG D 4 27 ? 161.628 151.167 130.752 1.00 105.23 22 ARG E C 1
ATOM 8290 O O . ARG D 4 27 ? 162.364 150.298 131.216 1.00 105.23 22 ARG E O 1
ATOM 8292 N N . VAL D 4 28 ? 162.058 152.388 130.425 1.00 119.54 23 VAL E N 1
ATOM 8293 C CA . VAL D 4 28 ? 163.459 152.753 130.601 1.00 119.54 23 VAL E CA 1
ATOM 8294 C C . VAL D 4 28 ? 163.766 152.939 132.085 1.00 119.54 23 VAL E C 1
ATOM 8295 O O . VAL D 4 28 ? 162.890 153.252 132.902 1.00 119.54 23 VAL E O 1
ATOM 8299 N N . SER D 4 29 ? 165.037 152.728 132.437 1.00 128.40 24 SER E N 1
ATOM 8300 C CA . SER D 4 29 ? 165.532 152.868 133.808 1.00 128.40 24 SER E CA 1
ATOM 8301 C C . SER D 4 29 ? 164.772 151.936 134.757 1.00 128.40 24 SER E C 1
ATOM 8302 O O . SER D 4 29 ? 164.031 152.361 135.646 1.00 128.40 24 SER E O 1
ATOM 8305 N N . LEU D 4 30 ? 164.971 150.640 134.521 1.00 117.27 25 LEU E N 1
ATOM 8306 C CA . LEU D 4 30 ? 164.316 149.609 135.313 1.00 117.27 25 LEU E CA 1
ATOM 8307 C C . LEU D 4 30 ? 164.604 149.795 136.801 1.00 117.27 25 LEU E C 1
ATOM 8308 O O . LEU D 4 30 ? 165.633 150.344 137.204 1.00 117.27 25 LEU E O 1
ATOM 8313 N N . PHE D 4 31 ? 163.677 149.323 137.615 1.00 113.83 26 PHE E N 1
ATOM 8314 C CA . PHE D 4 31 ? 163.726 149.444 139.061 1.00 113.83 26 PHE E CA 1
ATOM 8315 C C . PHE D 4 31 ? 164.288 148.175 139.677 1.00 113.83 26 PHE E C 1
ATOM 8316 O O . PHE D 4 31 ? 164.211 147.092 139.090 1.00 113.83 26 PHE E O 1
ATOM 8324 N N . PRO D 4 32 ? 164.876 148.265 140.885 1.00 95.67 27 PRO E N 1
ATOM 8325 C CA . PRO D 4 32 ? 165.452 147.090 141.552 1.00 95.67 27 PRO E CA 1
ATOM 8326 C C . PRO D 4 32 ? 164.407 146.126 142.114 1.00 95.67 27 PRO E C 1
ATOM 8327 O O . PRO D 4 32 ? 164.448 145.751 143.287 1.00 95.67 27 PRO E O 1
ATOM 8331 N N . SER D 4 33 ? 163.463 145.721 141.266 1.00 76.50 28 SER E N 1
ATOM 8332 C CA . SER D 4 33 ? 162.458 144.739 141.650 1.00 76.50 28 SER E CA 1
ATOM 8333 C C . SER D 4 33 ? 163.074 143.349 141.663 1.00 76.50 28 SER E C 1
ATOM 8334 O O . SER D 4 33 ? 163.006 142.625 140.664 1.00 76.50 28 SER E O 1
ATOM 8337 N N . TYR D 4 34 ? 163.672 142.962 142.790 1.00 83.26 29 TYR E N 1
ATOM 8338 C CA . TYR D 4 34 ? 164.455 141.729 142.864 1.00 83.26 29 TYR E CA 1
ATOM 8339 C C . TYR D 4 34 ? 163.515 140.526 142.865 1.00 83.26 29 TYR E C 1
ATOM 8340 O O . TYR D 4 34 ? 163.321 139.839 143.871 1.00 83.26 29 TYR E O 1
ATOM 8349 N N . LYS D 4 35 ? 162.920 140.272 141.701 1.00 63.88 30 LYS E N 1
ATOM 8350 C CA . LYS D 4 35 ? 162.167 139.042 141.472 1.00 63.88 30 LYS E CA 1
ATOM 8351 C C . LYS D 4 35 ? 162.170 138.791 139.972 1.00 63.88 30 LYS E C 1
ATOM 8352 O O . LYS D 4 35 ? 161.402 139.421 139.239 1.00 63.88 30 LYS E O 1
ATOM 8358 N N . LEU D 4 36 ? 163.031 137.882 139.520 1.00 61.24 31 LEU E N 1
ATOM 8359 C CA . LEU D 4 36 ? 163.203 137.617 138.096 1.00 61.24 31 LEU E CA 1
ATOM 8360 C C . LEU D 4 36 ? 163.224 136.114 137.876 1.00 61.24 31 LEU E C 1
ATOM 8361 O O . LEU D 4 36 ? 163.954 135.395 138.565 1.00 61.24 31 LEU E O 1
ATOM 8366 N N . LYS D 4 37 ? 162.425 135.645 136.921 1.00 42.11 32 LYS E N 1
ATOM 8367 C CA . LYS D 4 37 ? 162.322 134.216 136.662 1.00 42.11 32 LYS E CA 1
ATOM 8368 C C . LYS D 4 37 ? 163.626 133.679 136.087 1.00 42.11 32 LYS E C 1
ATOM 8369 O O . LYS D 4 37 ? 164.248 134.309 135.229 1.00 42.11 32 LYS E O 1
ATOM 8375 N N . ILE D 4 38 ? 164.048 132.514 136.583 1.00 38.44 33 ILE E N 1
ATOM 8376 C CA . ILE D 4 38 ? 165.234 131.861 136.050 1.00 38.44 33 ILE E CA 1
ATOM 8377 C C . ILE D 4 38 ? 164.862 131.058 134.805 1.00 38.44 33 ILE E C 1
ATOM 8378 O O . ILE D 4 38 ? 163.824 130.387 134.757 1.00 38.44 33 ILE E O 1
ATOM 8383 N N . ILE D 4 39 ? 165.718 131.127 133.784 1.00 33.17 34 ILE E N 1
ATOM 8384 C CA . ILE D 4 39 ? 165.504 130.421 132.530 1.00 33.17 34 ILE E CA 1
ATOM 8385 C C . ILE D 4 39 ? 166.689 129.490 132.293 1.00 33.17 34 ILE E C 1
ATOM 8386 O O . ILE D 4 39 ? 167.823 129.784 132.669 1.00 33.17 34 ILE E O 1
ATOM 8391 N N . GLN D 4 40 ? 166.411 128.350 131.661 1.00 28.18 35 GLN E N 1
ATOM 8392 C CA . GLN D 4 40 ? 167.438 127.381 131.307 1.00 28.18 35 GLN E CA 1
ATOM 8393 C C . GLN D 4 40 ? 167.340 127.081 129.817 1.00 28.18 35 GLN E C 1
ATOM 8394 O O . GLN D 4 40 ? 166.343 127.397 129.164 1.00 28.18 35 GLN E O 1
ATOM 8400 N N . GLY D 4 41 ? 168.393 126.475 129.272 1.00 28.12 36 GLY E N 1
ATOM 8401 C CA . GLY D 4 41 ? 168.402 126.180 127.853 1.00 28.12 36 GLY E CA 1
ATOM 8402 C C . GLY D 4 41 ? 168.485 124.719 127.457 1.00 28.12 36 GLY E C 1
ATOM 8403 O O . GLY D 4 41 ? 167.878 124.321 126.460 1.00 28.12 36 GLY E O 1
ATOM 8404 N N . ASN D 4 42 ? 169.219 123.913 128.223 1.00 34.05 37 ASN E N 1
ATOM 8405 C CA . ASN D 4 42 ? 169.374 122.480 127.980 1.00 34.05 37 ASN E CA 1
ATOM 8406 C C . ASN D 4 42 ? 170.270 121.911 129.070 1.00 34.05 37 ASN E C 1
ATOM 8407 O O . ASN D 4 42 ? 171.025 122.641 129.715 1.00 34.05 37 ASN E O 1
ATOM 8412 N N . GLU D 4 43 ? 170.190 120.596 129.257 1.00 40.93 38 GLU E N 1
ATOM 8413 C CA . GLU D 4 43 ? 171.038 119.905 130.215 1.00 40.93 38 GLU E CA 1
ATOM 8414 C C . GLU D 4 43 ? 171.485 118.583 129.611 1.00 40.93 38 GLU E C 1
ATOM 8415 O O . GLU D 4 43 ? 170.834 118.032 128.720 1.00 40.93 38 GLU E O 1
ATOM 8421 N N . LEU D 4 44 ? 172.614 118.079 130.102 1.00 43.87 39 LEU E N 1
ATOM 8422 C CA . LEU D 4 44 ? 173.171 116.828 129.613 1.00 43.87 39 LEU E CA 1
ATOM 8423 C C . LEU D 4 44 ? 173.768 116.058 130.780 1.00 43.87 39 LEU E C 1
ATOM 8424 O O . LEU D 4 44 ? 174.272 116.655 131.735 1.00 43.87 39 LEU E O 1
ATOM 8429 N N . GLU D 4 45 ? 173.695 114.736 130.700 1.00 64.97 40 GLU E N 1
ATOM 8430 C CA . GLU D 4 45 ? 174.221 113.892 131.765 1.00 64.97 40 GLU E CA 1
ATOM 8431 C C . GLU D 4 45 ? 175.744 113.842 131.685 1.00 64.97 40 GLU E C 1
ATOM 8432 O O . GLU D 4 45 ? 176.295 113.605 130.604 1.00 64.97 40 GLU E O 1
ATOM 8438 N N . PRO D 4 46 ? 176.455 114.053 132.796 1.00 66.97 41 PRO E N 1
ATOM 8439 C CA . PRO D 4 46 ? 177.926 114.118 132.712 1.00 66.97 41 PRO E CA 1
ATOM 8440 C C . PRO D 4 46 ? 178.584 112.780 132.418 1.00 66.97 41 PRO E C 1
ATOM 8441 O O . PRO D 4 46 ? 179.518 112.719 131.608 1.00 66.97 41 PRO E O 1
ATOM 8445 N N . ARG D 4 47 ? 178.130 111.703 133.063 1.00 74.05 42 ARG E N 1
ATOM 8446 C CA . ARG D 4 47 ? 178.789 110.409 132.909 1.00 74.05 42 ARG E CA 1
ATOM 8447 C C . ARG D 4 47 ? 178.701 109.907 131.472 1.00 74.05 42 ARG E C 1
ATOM 8448 O O . ARG D 4 47 ? 179.655 109.323 130.945 1.00 74.05 42 ARG E O 1
ATOM 8456 N N . ALA D 4 48 ? 177.559 110.133 130.819 1.00 74.35 43 ALA E N 1
ATOM 8457 C CA . ALA D 4 48 ? 177.385 109.656 129.450 1.00 74.35 43 ALA E CA 1
ATOM 8458 C C . ALA D 4 48 ? 178.323 110.363 128.480 1.00 74.35 43 ALA E C 1
ATOM 8459 O O . ALA D 4 48 ? 178.591 109.844 127.391 1.00 74.35 43 ALA E O 1
ATOM 8461 N N . VAL D 4 49 ? 178.827 111.542 128.852 1.00 74.15 44 VAL E N 1
ATOM 8462 C CA . VAL D 4 49 ? 179.747 112.264 127.978 1.00 74.15 44 VAL E CA 1
ATOM 8463 C C . VAL D 4 49 ? 181.051 111.493 127.822 1.00 74.15 44 VAL E C 1
ATOM 8464 O O . VAL D 4 49 ? 181.629 111.433 126.730 1.00 74.15 44 VAL E O 1
ATOM 8468 N N . ALA D 4 50 ? 181.531 110.883 128.909 1.00 76.71 45 ALA E N 1
ATOM 8469 C CA . ALA D 4 50 ? 182.771 110.119 128.839 1.00 76.71 45 ALA E CA 1
ATOM 8470 C C . ALA D 4 50 ? 182.630 108.897 127.942 1.00 76.71 45 ALA E C 1
ATOM 8471 O O . ALA D 4 50 ? 183.628 108.399 127.410 1.00 76.71 45 ALA E O 1
ATOM 8473 N N . ALA D 4 51 ? 181.405 108.401 127.760 1.00 79.48 46 ALA E N 1
ATOM 8474 C CA . ALA D 4 51 ? 181.175 107.245 126.904 1.00 79.48 46 ALA E CA 1
ATOM 8475 C C . ALA D 4 51 ? 181.340 107.560 125.424 1.00 79.48 46 ALA E C 1
ATOM 8476 O O . ALA D 4 51 ? 181.355 106.630 124.611 1.00 79.48 46 ALA E O 1
ATOM 8478 N N . LEU D 4 52 ? 181.456 108.834 125.056 1.00 80.62 47 LEU E N 1
ATOM 8479 C CA . LEU D 4 52 ? 181.619 109.195 123.654 1.00 80.62 47 LEU E CA 1
ATOM 8480 C C . LEU D 4 52 ? 182.949 108.679 123.122 1.00 80.62 47 LEU E C 1
ATOM 8481 O O . LEU D 4 52 ? 183.995 108.848 123.756 1.00 80.62 47 LEU E O 1
ATOM 8486 N N . ARG D 4 53 ? 182.904 108.044 121.953 1.00 88.54 48 ARG E N 1
ATOM 8487 C CA . ARG D 4 53 ? 184.092 107.509 121.308 1.00 88.54 48 ARG E CA 1
ATOM 8488 C C . ARG D 4 53 ? 184.076 107.910 119.838 1.00 88.54 48 ARG E C 1
ATOM 8489 O O . ARG D 4 53 ? 183.011 107.869 119.197 1.00 88.54 48 ARG E O 1
ATOM 8497 N N . PRO D 4 54 ? 185.213 108.313 119.273 1.00 91.22 49 PRO E N 1
ATOM 8498 C CA . PRO D 4 54 ? 185.247 108.642 117.844 1.00 91.22 49 PRO E CA 1
ATOM 8499 C C . PRO D 4 54 ? 184.871 107.438 116.995 1.00 91.22 49 PRO E C 1
ATOM 8500 O O . PRO D 4 54 ? 185.159 106.290 117.341 1.00 91.22 49 PRO E O 1
ATOM 8504 N N . GLY D 4 55 ? 184.220 107.714 115.872 1.00 98.83 50 GLY E N 1
ATOM 8505 C CA . GLY D 4 55 ? 183.722 106.647 115.023 1.00 98.83 50 GLY E CA 1
ATOM 8506 C C . GLY D 4 55 ? 182.370 106.120 115.449 1.00 98.83 50 GLY E C 1
ATOM 8507 O O . GLY D 4 55 ? 182.132 104.907 115.382 1.00 98.83 50 GLY E O 1
ATOM 8508 N N . MET D 4 56 ? 181.477 107.001 115.887 1.00 97.25 51 MET E N 1
ATOM 8509 C CA . MET D 4 56 ? 180.148 106.622 116.340 1.00 97.25 51 MET E CA 1
ATOM 8510 C C . MET D 4 56 ? 179.103 107.054 115.320 1.00 97.25 51 MET E C 1
ATOM 8511 O O . MET D 4 56 ? 179.206 108.124 114.714 1.00 97.25 51 MET E O 1
ATOM 8516 N N . THR D 4 57 ? 178.092 106.210 115.135 1.00 93.52 52 THR E N 1
ATOM 8517 C CA . THR D 4 57 ? 177.025 106.513 114.193 1.00 93.52 52 THR E CA 1
ATOM 8518 C C . THR D 4 57 ? 176.015 107.471 114.816 1.00 93.52 52 THR E C 1
ATOM 8519 O O . THR D 4 57 ? 175.968 107.655 116.035 1.00 93.52 52 THR E O 1
ATOM 8523 N N . LYS D 4 58 ? 175.198 108.080 113.954 1.00 82.34 53 LYS E N 1
ATOM 8524 C CA . LYS D 4 58 ? 174.289 109.134 114.395 1.00 82.34 53 LYS E CA 1
ATOM 8525 C C . LYS D 4 58 ? 173.221 108.592 115.339 1.00 82.34 53 LYS E C 1
ATOM 8526 O O . LYS D 4 58 ? 172.947 109.181 116.391 1.00 82.34 53 LYS E O 1
ATOM 8532 N N . ASP D 4 59 ? 172.599 107.469 114.972 1.00 87.07 54 ASP E N 1
ATOM 8533 C CA . ASP D 4 59 ? 171.507 106.937 115.780 1.00 87.07 54 ASP E CA 1
ATOM 8534 C C . ASP D 4 59 ? 171.986 106.535 117.168 1.00 87.07 54 ASP E C 1
ATOM 8535 O O . ASP D 4 59 ? 171.327 106.832 118.172 1.00 87.07 54 ASP E O 1
ATOM 8540 N N . GLN D 4 60 ? 173.141 105.871 117.249 1.00 94.74 55 GLN E N 1
ATOM 8541 C CA . GLN D 4 60 ? 173.623 105.400 118.543 1.00 94.74 55 GLN E CA 1
ATOM 8542 C C . GLN D 4 60 ? 174.039 106.559 119.439 1.00 94.74 55 GLN E C 1
ATOM 8543 O O . GLN D 4 60 ? 173.770 106.540 120.645 1.00 94.74 55 GLN E O 1
ATOM 8549 N N . VAL D 4 61 ? 174.680 107.586 118.875 1.00 78.87 56 VAL E N 1
ATOM 8550 C CA . VAL D 4 61 ? 175.072 108.721 119.705 1.00 78.87 56 VAL E CA 1
ATOM 8551 C C . VAL D 4 61 ? 173.847 109.518 120.135 1.00 78.87 56 VAL E C 1
ATOM 8552 O O . VAL D 4 61 ? 173.810 110.056 121.249 1.00 78.87 56 VAL E O 1
ATOM 8556 N N . LEU D 4 62 ? 172.818 109.589 119.285 1.00 67.33 57 LEU E N 1
ATOM 8557 C CA . LEU D 4 62 ? 171.582 110.255 119.681 1.00 67.33 57 LEU E CA 1
ATOM 8558 C C . LEU D 4 62 ? 170.897 109.498 120.810 1.00 67.33 57 LEU E C 1
ATOM 8559 O O . LEU D 4 62 ? 170.367 110.103 121.750 1.00 67.33 57 LEU E O 1
ATOM 8564 N N . LEU D 4 63 ? 170.898 108.165 120.734 1.00 66.66 58 LEU E N 1
ATOM 8565 C CA . LEU D 4 63 ? 170.285 107.366 121.790 1.00 66.66 58 LEU E CA 1
ATOM 8566 C C . LEU D 4 63 ? 171.089 107.428 123.082 1.00 66.66 58 LEU E C 1
ATOM 8567 O O . LEU D 4 63 ? 170.512 107.384 124.175 1.00 66.66 58 LEU E O 1
ATOM 8572 N N . LEU D 4 64 ? 172.414 107.544 122.983 1.00 69.48 59 LEU E N 1
ATOM 8573 C CA . LEU D 4 64 ? 173.255 107.496 124.172 1.00 69.48 59 LEU E CA 1
ATOM 8574 C C . LEU D 4 64 ? 173.343 108.838 124.885 1.00 69.48 59 LEU E C 1
ATOM 8575 O O . LEU D 4 64 ? 173.228 108.885 126.115 1.00 69.48 59 LEU E O 1
ATOM 8580 N N . LEU D 4 65 ? 173.545 109.931 124.152 1.00 65.47 60 LEU E N 1
ATOM 8581 C CA . LEU D 4 65 ? 173.774 111.225 124.781 1.00 65.47 60 LEU E CA 1
ATOM 8582 C C . LEU D 4 65 ? 172.511 112.068 124.899 1.00 65.47 60 LEU E C 1
ATOM 8583 O O . LEU D 4 65 ? 172.285 112.687 125.942 1.00 65.47 60 LEU E O 1
ATOM 8588 N N . GLY D 4 66 ? 171.681 112.106 123.861 1.00 56.10 61 GLY E N 1
ATOM 8589 C CA . GLY D 4 66 ? 170.443 112.856 123.933 1.00 56.10 61 GLY E CA 1
ATOM 8590 C C . GLY D 4 66 ? 170.186 113.740 122.732 1.00 56.10 61 GLY E C 1
ATOM 8591 O O . GLY D 4 66 ? 171.113 114.081 121.992 1.00 56.10 61 GLY E O 1
ATOM 8592 N N . SER D 4 67 ? 168.929 114.117 122.529 1.00 47.77 62 SER E N 1
ATOM 8593 C CA . SER D 4 67 ? 168.576 114.946 121.387 1.00 47.77 62 SER E CA 1
ATOM 8594 C C . SER D 4 67 ? 169.131 116.355 121.571 1.00 47.77 62 SER E C 1
ATOM 8595 O O . SER D 4 67 ? 168.927 116.963 122.630 1.00 47.77 62 SER E O 1
ATOM 8598 N N . PRO D 4 68 ? 169.832 116.904 120.582 1.00 43.47 63 PRO E N 1
ATOM 8599 C CA . PRO D 4 68 ? 170.341 118.272 120.715 1.00 43.47 63 PRO E CA 1
ATOM 8600 C C . PRO D 4 68 ? 169.212 119.288 120.668 1.00 43.47 63 PRO E C 1
ATOM 8601 O O . PRO D 4 68 ? 168.277 119.170 119.873 1.00 43.47 63 PRO E O 1
ATOM 8605 N N . ILE D 4 69 ? 169.309 120.297 121.534 1.00 29.51 64 ILE E N 1
ATOM 8606 C CA . ILE D 4 69 ? 168.254 121.301 121.609 1.00 29.51 64 ILE E CA 1
ATOM 8607 C C . ILE D 4 69 ? 168.431 122.371 120.538 1.00 29.51 64 ILE E C 1
ATOM 8608 O O . ILE D 4 69 ? 167.455 123.013 120.134 1.00 29.51 64 ILE E O 1
ATOM 8613 N N . LEU D 4 70 ? 169.654 122.583 120.059 1.00 36.81 65 LEU E N 1
ATOM 8614 C CA . LEU D 4 70 ? 169.938 123.577 119.032 1.00 36.81 65 LEU E CA 1
ATOM 8615 C C . LEU D 4 70 ? 170.660 122.897 117.880 1.00 36.81 65 LEU E C 1
ATOM 8616 O O . LEU D 4 70 ? 171.771 122.385 118.054 1.00 36.81 65 LEU E O 1
ATOM 8621 N N . ARG D 4 71 ? 170.030 122.897 116.709 1.00 50.10 66 ARG E N 1
ATOM 8622 C CA . ARG D 4 71 ? 170.631 122.321 115.510 1.00 50.10 66 ARG E CA 1
ATOM 8623 C C . ARG D 4 71 ? 170.154 123.145 114.325 1.00 50.10 66 ARG E C 1
ATOM 8624 O O . ARG D 4 71 ? 168.986 123.049 113.935 1.00 50.10 66 ARG E O 1
ATOM 8632 N N . ASP D 4 72 ? 171.044 123.958 113.765 1.00 54.02 67 ASP E N 1
ATOM 8633 C CA . ASP D 4 72 ? 170.665 124.799 112.642 1.00 54.02 67 ASP E CA 1
ATOM 8634 C C . ASP D 4 72 ? 170.407 123.952 111.401 1.00 54.02 67 ASP E C 1
ATOM 8635 O O . ASP D 4 72 ? 170.779 122.778 111.324 1.00 54.02 67 ASP E O 1
ATOM 8640 N N . ALA D 4 73 ? 169.762 124.569 110.418 1.00 61.82 68 ALA E N 1
ATOM 8641 C CA . ALA D 4 73 ? 169.543 123.941 109.126 1.00 61.82 68 ALA E CA 1
ATOM 8642 C C . ALA D 4 73 ? 170.528 124.421 108.069 1.00 61.82 68 ALA E C 1
ATOM 8643 O O . ALA D 4 73 ? 170.395 124.045 106.901 1.00 61.82 68 ALA E O 1
ATOM 8645 N N . PHE D 4 74 ? 171.454 125.262 108.531 1.00 63.41 69 PHE E N 1
ATOM 8646 C CA . PHE D 4 74 ? 172.436 125.861 107.606 1.00 63.41 69 PHE E CA 1
ATOM 8647 C C . PHE D 4 74 ? 173.753 125.127 107.785 1.00 63.41 69 PHE E C 1
ATOM 8648 O O . PHE D 4 74 ? 174.593 125.174 106.888 1.00 63.41 69 PHE E O 1
ATOM 8656 N N . HIS D 4 75 ? 173.921 124.472 108.918 1.00 68.59 70 HIS E N 1
ATOM 8657 C CA . HIS D 4 75 ? 175.145 123.657 109.040 1.00 68.59 70 HIS E CA 1
ATOM 8658 C C . HIS D 4 75 ? 174.713 122.245 109.440 1.00 68.59 70 HIS E C 1
ATOM 8659 O O . HIS D 4 75 ? 175.329 121.681 110.352 1.00 68.59 70 HIS E O 1
ATOM 8666 N N . THR D 4 76 ? 173.734 121.666 108.743 1.00 68.93 71 THR E N 1
ATOM 8667 C CA . THR D 4 76 ? 173.165 120.341 109.120 1.00 68.93 71 THR E CA 1
ATOM 8668 C C . THR D 4 76 ? 174.025 119.656 110.168 1.00 68.93 71 THR E C 1
ATOM 8669 O O . THR D 4 76 ? 173.544 119.496 111.284 1.00 68.93 71 THR E O 1
ATOM 8673 N N . ASP D 4 77 ? 175.232 119.252 109.807 1.00 62.98 72 ASP E N 1
ATOM 8674 C CA . ASP D 4 77 ? 176.054 118.496 110.773 1.00 62.98 72 ASP E CA 1
ATOM 8675 C C . ASP D 4 77 ? 176.637 119.449 111.814 1.00 62.98 72 ASP E C 1
ATOM 8676 O O . ASP D 4 77 ? 177.711 119.982 111.544 1.00 62.98 72 ASP E O 1
ATOM 8681 N N . ARG D 4 78 ? 175.965 119.659 112.948 1.00 55.79 73 ARG E N 1
ATOM 8682 C CA . ARG D 4 78 ? 176.574 120.467 113.996 1.00 55.79 73 ARG E CA 1
ATOM 8683 C C . ARG D 4 78 ? 175.770 120.348 115.288 1.00 55.79 73 ARG E C 1
ATOM 8684 O O . ARG D 4 78 ? 175.432 121.348 115.923 1.00 55.79 73 ARG E O 1
ATOM 8692 N N . TRP D 4 79 ? 175.405 119.123 115.662 1.00 57.54 74 TRP E N 1
ATOM 8693 C CA . TRP D 4 79 ? 174.607 118.917 116.865 1.00 57.54 74 TRP E CA 1
ATOM 8694 C C . TRP D 4 79 ? 175.241 119.623 118.057 1.00 57.54 74 TRP E C 1
ATOM 8695 O O . TRP D 4 79 ? 176.428 119.449 118.345 1.00 57.54 74 TRP E O 1
ATOM 8706 N N . ASP D 4 80 ? 174.445 120.443 118.738 1.00 50.76 75 ASP E N 1
ATOM 8707 C CA . ASP D 4 80 ? 174.943 121.300 119.802 1.00 50.76 75 ASP E CA 1
ATOM 8708 C C . ASP D 4 80 ? 174.143 121.084 121.078 1.00 50.76 75 ASP E C 1
ATOM 8709 O O . ASP D 4 80 ? 172.965 120.721 121.049 1.00 50.76 75 ASP E O 1
ATOM 8714 N N . TYR D 4 81 ? 174.809 121.320 122.204 1.00 47.82 76 TYR E N 1
ATOM 8715 C CA . TYR D 4 81 ? 174.177 121.286 123.513 1.00 47.82 76 TYR E CA 1
ATOM 8716 C C . TYR D 4 81 ? 174.719 122.453 124.320 1.00 47.82 76 TYR E C 1
ATOM 8717 O O . TYR D 4 81 ? 175.936 122.620 124.435 1.00 47.82 76 TYR E O 1
ATOM 8726 N N . THR D 4 82 ? 173.818 123.258 124.872 1.00 41.45 77 THR E N 1
ATOM 8727 C CA . THR D 4 82 ? 174.206 124.448 125.613 1.00 41.45 77 THR E CA 1
ATOM 8728 C C . THR D 4 82 ? 173.422 124.475 126.919 1.00 41.45 77 THR E C 1
ATOM 8729 O O . THR D 4 82 ? 172.649 123.563 127.223 1.00 41.45 77 THR E O 1
ATOM 8733 N N . PHE D 4 83 ? 173.636 125.529 127.701 1.00 36.61 78 PHE E N 1
ATOM 8734 C CA . PHE D 4 83 ? 172.963 125.724 128.977 1.00 36.61 78 PHE E CA 1
ATOM 8735 C C . PHE D 4 83 ? 173.265 127.136 129.444 1.00 36.61 78 PHE E C 1
ATOM 8736 O O . PHE D 4 83 ? 174.405 127.589 129.336 1.00 36.61 78 PHE E O 1
ATOM 8744 N N . ASN D 4 84 ? 172.244 127.836 129.936 1.00 39.52 79 ASN E N 1
ATOM 8745 C CA . ASN D 4 84 ? 172.435 129.224 130.353 1.00 39.52 79 ASN E CA 1
ATOM 8746 C C . ASN D 4 84 ? 171.355 129.606 131.366 1.00 39.52 79 ASN E C 1
ATOM 8747 O O . ASN D 4 84 ? 170.216 129.887 130.988 1.00 39.52 79 ASN E O 1
ATOM 8752 N N . THR D 4 85 ? 171.727 129.624 132.641 1.00 44.06 80 THR E N 1
ATOM 8753 C CA . THR D 4 85 ? 170.844 130.143 133.680 1.00 44.06 80 THR E CA 1
ATOM 8754 C C . THR D 4 85 ? 170.837 131.661 133.564 1.00 44.06 80 THR E C 1
ATOM 8755 O O . THR D 4 85 ? 171.727 132.342 134.077 1.00 44.06 80 THR E O 1
ATOM 8759 N N . SER D 4 86 ? 169.843 132.200 132.867 1.00 47.00 81 SER E N 1
ATOM 8760 C CA . SER D 4 86 ? 169.784 133.618 132.553 1.00 47.00 81 SER E CA 1
ATOM 8761 C C . SER D 4 86 ? 168.893 134.352 133.545 1.00 47.00 81 SER E C 1
ATOM 8762 O O . SER D 4 86 ? 167.931 133.791 134.077 1.00 47.00 81 SER E O 1
ATOM 8765 N N . ARG D 4 87 ? 169.224 135.621 133.787 1.00 55.32 82 ARG E N 1
ATOM 8766 C CA . ARG D 4 87 ? 168.428 136.467 134.674 1.00 55.32 82 ARG E CA 1
ATOM 8767 C C . ARG D 4 87 ? 168.532 137.898 134.153 1.00 55.32 82 ARG E C 1
ATOM 8768 O O . ARG D 4 87 ? 169.497 138.604 134.464 1.00 55.32 82 ARG E O 1
ATOM 8776 N N . ASN D 4 88 ? 167.539 138.310 133.364 1.00 54.57 83 ASN E N 1
ATOM 8777 C CA . ASN D 4 88 ? 167.487 139.644 132.769 1.00 54.57 83 ASN E CA 1
ATOM 8778 C C . ASN D 4 88 ? 168.723 139.910 131.908 1.00 54.57 83 ASN E C 1
ATOM 8779 O O . ASN D 4 88 ? 169.513 140.822 132.162 1.00 54.57 83 ASN E O 1
ATOM 8784 N N . GLY D 4 89 ? 168.883 139.083 130.879 1.00 48.60 84 GLY E N 1
ATOM 8785 C CA . GLY D 4 89 ? 169.955 139.275 129.922 1.00 48.60 84 GLY E CA 1
ATOM 8786 C C . GLY D 4 89 ? 171.307 138.774 130.385 1.00 48.60 84 GLY E C 1
ATOM 8787 O O . GLY D 4 89 ? 172.056 138.182 129.603 1.00 48.60 84 GLY E O 1
ATOM 8788 N N . ILE D 4 90 ? 171.633 139.006 131.655 1.00 52.60 85 ILE E N 1
ATOM 8789 C CA . ILE D 4 90 ? 172.938 138.638 132.192 1.00 52.60 85 ILE E CA 1
ATOM 8790 C C . ILE D 4 90 ? 173.039 137.123 132.293 1.00 52.60 85 ILE E C 1
ATOM 8791 O O . ILE D 4 90 ? 172.423 136.503 133.166 1.00 52.60 85 ILE E O 1
ATOM 8796 N N . ILE D 4 91 ? 173.815 136.519 131.396 1.00 44.37 86 ILE E N 1
ATOM 8797 C CA . ILE D 4 91 ? 174.020 135.074 131.404 1.00 44.37 86 ILE E CA 1
ATOM 8798 C C . ILE D 4 91 ? 174.928 134.731 132.581 1.00 44.37 86 ILE E C 1
ATOM 8799 O O . ILE D 4 91 ? 176.103 135.108 132.601 1.00 44.37 86 ILE E O 1
ATOM 8804 N N . LYS D 4 92 ? 174.389 134.012 133.566 1.00 39.82 87 LYS E N 1
ATOM 8805 C CA . LYS D 4 92 ? 175.150 133.722 134.776 1.00 39.82 87 LYS E CA 1
ATOM 8806 C C . LYS D 4 92 ? 176.172 132.614 134.543 1.00 39.82 87 LYS E C 1
ATOM 8807 O O . LYS D 4 92 ? 177.380 132.830 134.683 1.00 39.82 87 LYS E O 1
ATOM 8813 N N . GLU D 4 93 ? 175.706 131.420 134.186 1.00 43.72 88 GLU E N 1
ATOM 8814 C CA . GLU D 4 93 ? 176.578 130.274 133.979 1.00 43.72 88 GLU E CA 1
ATOM 8815 C C . GLU D 4 93 ? 176.225 129.592 132.667 1.00 43.72 88 GLU E C 1
ATOM 8816 O O . GLU D 4 93 ? 175.064 129.575 132.252 1.00 43.72 88 GLU E O 1
ATOM 8822 N N . ARG D 4 94 ? 177.239 129.028 132.015 1.00 45.64 89 ARG E N 1
ATOM 8823 C CA . ARG D 4 94 ? 177.032 128.387 130.727 1.00 45.64 89 ARG E CA 1
ATOM 8824 C C . ARG D 4 94 ? 178.040 127.264 130.538 1.00 45.64 89 ARG E C 1
ATOM 8825 O O . ARG D 4 94 ? 179.124 127.265 131.127 1.00 45.64 89 ARG E O 1
ATOM 8833 N N . SER D 4 95 ? 177.659 126.299 129.705 1.00 49.59 90 SER E N 1
ATOM 8834 C CA . SER D 4 95 ? 178.523 125.171 129.365 1.00 49.59 90 SER E CA 1
ATOM 8835 C C . SER D 4 95 ? 178.006 124.565 128.072 1.00 49.59 90 SER E C 1
ATOM 8836 O O . SER D 4 95 ? 176.893 124.031 128.045 1.00 49.59 90 SER E O 1
ATOM 8839 N N . ASN D 4 96 ? 178.804 124.640 127.012 1.00 63.51 91 ASN E N 1
ATOM 8840 C CA . ASN D 4 96 ? 178.389 124.198 125.689 1.00 63.51 91 ASN E CA 1
ATOM 8841 C C . ASN D 4 96 ? 179.189 122.975 125.266 1.00 63.51 91 ASN E C 1
ATOM 8842 O O . ASN D 4 96 ? 180.370 122.845 125.599 1.00 63.51 91 ASN E O 1
ATOM 8847 N N . LEU D 4 97 ? 178.532 122.078 124.532 1.00 56.77 92 LEU E N 1
ATOM 8848 C CA . LEU D 4 97 ? 179.170 120.896 123.967 1.00 56.77 92 LEU E CA 1
ATOM 8849 C C . LEU D 4 97 ? 178.758 120.779 122.510 1.00 56.77 92 LEU E C 1
ATOM 8850 O O . LEU D 4 97 ? 177.563 120.777 122.199 1.00 56.77 92 LEU E O 1
ATOM 8855 N N . THR D 4 98 ? 179.741 120.681 121.624 1.00 64.97 93 THR E N 1
ATOM 8856 C CA . THR D 4 98 ? 179.493 120.538 120.202 1.00 64.97 93 THR E CA 1
ATOM 8857 C C . THR D 4 98 ? 179.964 119.164 119.732 1.00 64.97 93 THR E C 1
ATOM 8858 O O . THR D 4 98 ? 180.729 118.472 120.407 1.00 64.97 93 THR E O 1
ATOM 8862 N N . VAL D 4 99 ? 179.495 118.768 118.552 1.00 60.25 94 VAL E N 1
ATOM 8863 C CA . VAL D 4 99 ? 179.910 117.513 117.938 1.00 60.25 94 VAL E CA 1
ATOM 8864 C C . VAL D 4 99 ? 179.688 117.630 116.438 1.00 60.25 94 VAL E C 1
ATOM 8865 O O . VAL D 4 99 ? 178.626 118.065 115.985 1.00 60.25 94 VAL E O 1
ATOM 8869 N N . TYR D 4 100 ? 180.705 117.249 115.670 1.00 70.37 95 TYR E N 1
ATOM 8870 C CA . TYR D 4 100 ? 180.695 117.387 114.222 1.00 70.37 95 TYR E CA 1
ATOM 8871 C C . TYR D 4 100 ? 180.582 116.015 113.574 1.00 70.37 95 TYR E C 1
ATOM 8872 O O . TYR D 4 100 ? 181.196 115.048 114.036 1.00 70.37 95 TYR E O 1
ATOM 8881 N N . PHE D 4 101 ? 179.802 115.939 112.501 1.00 79.95 96 PHE E N 1
ATOM 8882 C CA . PHE D 4 101 ? 179.556 114.692 111.797 1.00 79.95 96 PHE E CA 1
ATOM 8883 C C . PHE D 4 101 ? 179.923 114.830 110.327 1.00 79.95 96 PHE E C 1
ATOM 8884 O O . PHE D 4 101 ? 179.801 115.906 109.735 1.00 79.95 96 PHE E O 1
ATOM 8892 N N . GLU D 4 102 ? 180.375 113.722 109.746 1.00 113.83 97 GLU E N 1
ATOM 8893 C CA . GLU D 4 102 ? 180.600 113.630 108.311 1.00 113.83 97 GLU E CA 1
ATOM 8894 C C . GLU D 4 102 ? 180.575 112.159 107.928 1.00 113.83 97 GLU E C 1
ATOM 8895 O O . GLU D 4 102 ? 181.011 111.299 108.698 1.00 113.83 97 GLU E O 1
ATOM 8901 N N . ASN D 4 103 ? 180.036 111.882 106.740 1.00 118.48 98 ASN E N 1
ATOM 8902 C CA . ASN D 4 103 ? 179.835 110.512 106.264 1.00 118.48 98 ASN E CA 1
ATOM 8903 C C . ASN D 4 103 ? 178.972 109.712 107.238 1.00 118.48 98 ASN E C 1
ATOM 8904 O O . ASN D 4 103 ? 179.062 108.486 107.321 1.00 118.48 98 ASN E O 1
ATOM 8909 N N . GLY D 4 104 ? 178.123 110.419 107.981 1.00 107.13 99 GLY E N 1
ATOM 8910 C CA . GLY D 4 104 ? 177.235 109.774 108.932 1.00 107.13 99 GLY E CA 1
ATOM 8911 C C . GLY D 4 104 ? 177.938 109.073 110.072 1.00 107.13 99 GLY E C 1
ATOM 8912 O O . GLY D 4 104 ? 177.455 108.039 110.546 1.00 107.13 99 GLY E O 1
ATOM 8913 N N . VAL D 4 105 ? 179.068 109.606 110.532 1.00 100.75 100 VAL E N 1
ATOM 8914 C CA . VAL D 4 105 ? 179.834 108.992 111.608 1.00 100.75 100 VAL E CA 1
ATOM 8915 C C . VAL D 4 105 ? 180.591 110.080 112.361 1.00 100.75 100 VAL E C 1
ATOM 8916 O O . VAL D 4 105 ? 181.055 111.062 111.774 1.00 100.75 100 VAL E O 1
ATOM 8920 N N . LEU D 4 106 ? 180.699 109.904 113.677 1.00 91.75 101 LEU E N 1
ATOM 8921 C CA . LEU D 4 106 ? 181.397 110.870 114.514 1.00 91.75 101 LEU E CA 1
ATOM 8922 C C . LEU D 4 106 ? 182.893 110.850 114.227 1.00 91.75 101 LEU E C 1
ATOM 8923 O O . LEU D 4 106 ? 183.508 109.786 114.116 1.00 91.75 101 LEU E O 1
ATOM 8928 N N . VAL D 4 107 ? 183.481 112.043 114.106 1.00 86.62 102 VAL E N 1
ATOM 8929 C CA . VAL D 4 107 ? 184.899 112.193 113.817 1.00 86.62 102 VAL E CA 1
ATOM 8930 C C . VAL D 4 107 ? 185.640 112.929 114.927 1.00 86.62 102 VAL E C 1
ATOM 8931 O O . VAL D 4 107 ? 186.767 112.558 115.273 1.00 86.62 102 VAL E O 1
ATOM 8935 N N . ARG D 4 108 ? 185.035 113.965 115.506 1.00 73.75 103 ARG E N 1
ATOM 8936 C CA . ARG D 4 108 ? 185.702 114.746 116.540 1.00 73.75 103 ARG E CA 1
ATOM 8937 C C . ARG D 4 108 ? 184.673 115.606 117.257 1.00 73.75 103 ARG E C 1
ATOM 8938 O O . ARG D 4 108 ? 183.602 115.902 116.721 1.00 73.75 103 ARG E O 1
ATOM 8946 N N . THR D 4 109 ? 185.018 116.002 118.477 1.00 72.86 104 THR E N 1
ATOM 8947 C CA . THR D 4 109 ? 184.205 116.880 119.306 1.00 72.86 104 THR E CA 1
ATOM 8948 C C . THR D 4 109 ? 185.085 117.974 119.904 1.00 72.86 104 THR E C 1
ATOM 8949 O O . THR D 4 109 ? 186.314 117.935 119.812 1.00 72.86 104 THR E O 1
ATOM 8953 N N . GLU D 4 110 ? 184.439 118.954 120.529 1.00 80.47 105 GLU E N 1
ATOM 8954 C CA . GLU D 4 110 ? 185.140 120.049 121.188 1.00 80.47 105 GLU E CA 1
ATOM 8955 C C . GLU D 4 110 ? 184.161 120.741 122.126 1.00 80.47 105 GLU E C 1
ATOM 8956 O O . GLU D 4 110 ? 182.960 120.461 122.120 1.00 80.47 105 GLU E O 1
ATOM 8962 N N . GLY D 4 111 ? 184.694 121.655 122.932 1.00 84.29 106 GLY E N 1
ATOM 8963 C CA . GLY D 4 111 ? 183.894 122.358 123.915 1.00 84.29 106 GLY E CA 1
ATOM 8964 C C . GLY D 4 111 ? 184.349 122.076 125.332 1.00 84.29 106 GLY E C 1
ATOM 8965 O O . GLY D 4 111 ? 184.885 121.000 125.613 1.00 84.29 106 GLY E O 1
ATOM 8966 N N . ASP D 4 112 ? 184.140 123.033 126.237 1.00 107.85 107 ASP E N 1
ATOM 8967 C CA . ASP D 4 112 ? 184.586 122.877 127.617 1.00 107.85 107 ASP E CA 1
ATOM 8968 C C . ASP D 4 112 ? 183.756 121.873 128.405 1.00 107.85 107 ASP E C 1
ATOM 8969 O O . ASP D 4 112 ? 184.028 121.678 129.595 1.00 107.85 107 ASP E O 1
ATOM 8974 N N . ALA D 4 113 ? 182.758 121.238 127.786 1.00 113.56 108 ALA E N 1
ATOM 8975 C CA . ALA D 4 113 ? 181.927 120.288 128.515 1.00 113.56 108 ALA E CA 1
ATOM 8976 C C . ALA D 4 113 ? 182.691 119.020 128.871 1.00 113.56 108 ALA E C 1
ATOM 8977 O O . ALA D 4 113 ? 182.443 118.429 129.927 1.00 113.56 108 ALA E O 1
ATOM 8979 N N . LEU D 4 114 ? 183.615 118.586 128.011 1.00 118.23 109 LEU E N 1
ATOM 8980 C CA . LEU D 4 114 ? 184.374 117.371 128.291 1.00 118.23 109 LEU E CA 1
ATOM 8981 C C . LEU D 4 114 ? 185.212 117.526 129.554 1.00 118.23 109 LEU E C 1
ATOM 8982 O O . LEU D 4 114 ? 185.252 116.627 130.402 1.00 118.23 109 LEU E O 1
ATOM 8987 N N . GLN D 4 115 ? 185.881 118.671 129.698 1.00 131.85 110 GLN E N 1
ATOM 8988 C CA . GLN D 4 115 ? 186.755 118.892 130.846 1.00 131.85 110 GLN E CA 1
ATOM 8989 C C . GLN D 4 115 ? 185.966 118.877 132.150 1.00 131.85 110 GLN E C 1
ATOM 8990 O O . GLN D 4 115 ? 186.289 118.128 133.080 1.00 131.85 110 GLN E O 1
ATOM 8996 N N . ASN D 4 116 ? 184.926 119.712 132.240 1.00 131.24 111 ASN E N 1
ATOM 8997 C CA . ASN D 4 116 ? 184.141 119.773 133.468 1.00 131.24 111 ASN E CA 1
ATOM 8998 C C . ASN D 4 116 ? 183.411 118.464 133.732 1.00 131.24 111 ASN E C 1
ATOM 8999 O O . ASN D 4 116 ? 183.227 118.083 134.893 1.00 131.24 111 ASN E O 1
ATOM 9004 N N . ALA D 4 117 ? 183.005 117.753 132.678 1.00 132.16 112 ALA E N 1
ATOM 9005 C CA . ALA D 4 117 ? 182.378 116.449 132.864 1.00 132.16 112 ALA E CA 1
ATOM 9006 C C . ALA D 4 117 ? 183.358 115.457 133.475 1.00 132.16 112 ALA E C 1
ATOM 9007 O O . ALA D 4 117 ? 183.011 114.709 134.396 1.00 132.16 112 ALA E O 1
ATOM 9009 N N . ALA D 4 118 ? 184.597 115.440 132.975 1.00 137.52 113 ALA E N 1
ATOM 9010 C CA . ALA D 4 118 ? 185.610 114.558 133.543 1.00 137.52 113 ALA E CA 1
ATOM 9011 C C . ALA D 4 118 ? 185.909 114.923 134.992 1.00 137.52 113 ALA E C 1
ATOM 9012 O O . ALA D 4 118 ? 186.062 114.040 135.844 1.00 137.52 113 ALA E O 1
ATOM 9014 N N . GLU D 4 119 ? 185.989 116.222 135.292 1.00 146.81 114 GLU E N 1
ATOM 9015 C CA . GLU D 4 119 ? 186.251 116.642 136.667 1.00 146.81 114 GLU E CA 1
ATOM 9016 C C . GLU D 4 119 ? 185.113 116.231 137.596 1.00 146.81 114 GLU E C 1
ATOM 9017 O O . GLU D 4 119 ? 185.352 115.742 138.706 1.00 146.81 114 GLU E O 1
ATOM 9023 N N . ALA D 4 120 ? 183.866 116.413 137.155 1.00 140.91 115 ALA E N 1
ATOM 9024 C CA . ALA D 4 120 ? 182.729 116.024 137.983 1.00 140.91 115 ALA E CA 1
ATOM 9025 C C . ALA D 4 120 ? 182.659 114.514 138.164 1.00 140.91 115 ALA E C 1
ATOM 9026 O O . ALA D 4 120 ? 182.277 114.037 139.238 1.00 140.91 115 ALA E O 1
ATOM 9028 N N . LEU D 4 121 ? 183.028 113.748 137.135 1.00 147.30 116 LEU E N 1
ATOM 9029 C CA . LEU D 4 121 ? 183.039 112.295 137.267 1.00 147.30 116 LEU E CA 1
ATOM 9030 C C . LEU D 4 121 ? 184.130 111.841 138.229 1.00 147.30 116 LEU E C 1
ATOM 9031 O O . LEU D 4 121 ? 183.927 110.902 139.008 1.00 147.30 116 LEU E O 1
ATOM 9036 N N . ARG D 4 122 ? 185.293 112.495 138.191 1.00 152.29 117 ARG E N 1
ATOM 9037 C CA . ARG D 4 122 ? 186.363 112.140 139.116 1.00 152.29 117 ARG E CA 1
ATOM 9038 C C . ARG D 4 122 ? 186.035 112.565 140.542 1.00 152.29 117 ARG E C 1
ATOM 9039 O O . ARG D 4 122 ? 186.481 111.922 141.499 1.00 152.29 117 ARG E O 1
ATOM 9047 N N . ALA D 4 123 ? 185.260 113.639 140.704 1.00 157.71 118 ALA E N 1
ATOM 9048 C CA . ALA D 4 123 ? 184.918 114.112 142.041 1.00 157.71 118 ALA E CA 1
ATOM 9049 C C . ALA D 4 123 ? 183.808 113.273 142.666 1.00 157.71 118 ALA E C 1
ATOM 9050 O O . ALA D 4 123 ? 183.935 112.816 143.808 1.00 157.71 118 ALA E O 1
ATOM 9052 N N . LYS D 4 124 ? 182.712 113.065 141.935 1.00 151.48 119 LYS E N 1
ATOM 9053 C CA . LYS D 4 124 ? 181.588 112.305 142.474 1.00 151.48 119 LYS E CA 1
ATOM 9054 C C . LYS D 4 124 ? 181.961 110.840 142.672 1.00 151.48 119 LYS E C 1
ATOM 9055 O O . LYS D 4 124 ? 181.906 110.314 143.789 1.00 151.48 119 LYS E O 1
ATOM 9061 N N . GLN D 4 125 ? 182.346 110.166 141.594 1.00 161.69 120 GLN E N 1
ATOM 9062 C CA . GLN D 4 125 ? 182.715 108.758 141.665 1.00 161.69 120 GLN E CA 1
ATOM 9063 C C . GLN D 4 125 ? 184.170 108.594 142.090 1.00 161.69 120 GLN E C 1
ATOM 9064 O O . GLN D 4 125 ? 184.599 109.155 143.098 1.00 161.69 120 GLN E O 1
#

InterPro domains:
  IPR000184 Bacterial surface antigen (D15) [PF01103] (448-792)
  IPR010827 POTRA domain, BamA/TamA-like [PF07244] (24-81)
  IPR010827 POTRA domain, BamA/TamA-like [PF07244] (91-171)
  IPR010827 POTRA domain, BamA/TamA-like [PF07244] (175-262)
  IPR010827 POTRA domain, BamA/TamA-like [PF07244] (266-344)
  IPR010827 POTRA domain, BamA/TamA-like [PF07244] (347-421)
  IPR023707 Outer membrane protein assembly factor BamA [MF_01430] 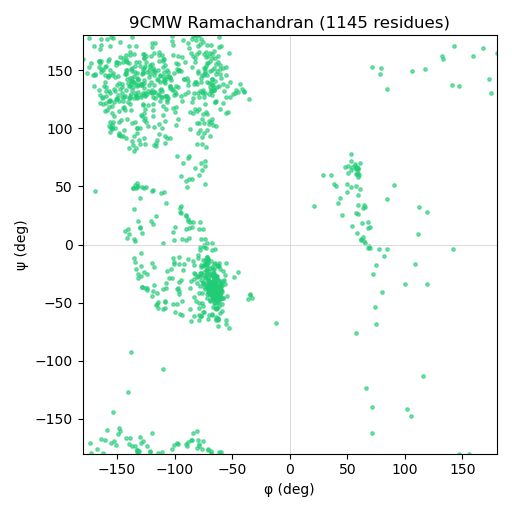(1-792)
  IPR023707 Outer membrane protein assembly factor BamA [PIRSF006076] (15-792)
  IPR023707 Outer membrane protein assembly factor BamA [TIGR03303] (23-792)
  IPR034746 POTRA domain [PS51779] (23-90)
  IPR034746 POTRA domain [PS51779] (91-171)
  IPR034746 POTRA domain [PS51779] (174-262)
  IPR034746 POTRA domain [PS51779] (265-344)
  IPR034746 POTRA domain [PS51779] (347-421)
  IPR039910 Surface antigen D15-like [PTHR12815] (200-789)

Sequence (1153 aa):
DFTIQDIRVEGLQRTEPSTVFNYLPVKVGDTYNDTHGSAIIKSLYATGFFDDVRVETADGQLLLTVIERPTIGSLNITGAKMLQNDAIKKNLESFGLAQSQYFNQATLNQAVAGLKEEYLGRGKLNIQITPKVTKLARNRVDIDITIDEGKSAKITDIEFEGNQVYSDRKLMRQMSLTEGGIWTWLTRSDRFDRQKFAQDMEKVTDFYQNNGYFDFRILDTDIQTNEDKTRQTIKITVHEGGRFRWGKVSIEGDTNEVPKAELEKLLTMKPGKWYERQQMTAVLGEIQNRMGSAGYAYSEISVQPLPNAGTKTVDFVLHIEPGRKIYVNEIHITGNNKTRDEVVRRELRQMESAPYDTSKLQRSKERVELLGYFDNVQFDAVPLAGTPDKVDLNMSLTERSTGSLDLSAGWVQDTGLVMSAGVSQDNLFGTGKSAALRASRSKTTLNGSLSFTDPYFTADGVSLGYDIYGKAFDPRKASTSVKQYKTTTAGGGVRMGIPVTEYDRVNFGLAAEHLTVNTYNKAPKRYADFIRKYGKTDGADGSFKGLLYKGTVGWGRNKTDSASWPTRGYLTGVNAEIALPGSKLQYYSATHNQTWFFPLSKTFTLMLGGEVGIAGGYGRTKEIPFFENFYGGGLGSVRGYESGTLGPKVYDEYGEKISYGGNKKANVSAELLFPMPGAKDARTVRLSLFADAGSVWDGRTYTAAENGNNKSVYSENAHKSTFTNELRYSAGGAVTWLSPLGPMKFSYAYPLKKKPEDEIQRFQFQLGTTFYQSRSHRLIKLEVPPDLNNPDQGNLYRLPAGSGAVRASDLEKRRTPAVQQAQITQDWSVEKLYAEAQDELNSSNYTRAVKLYEILESRFPTSRHARQSQLDTAYAYYKDDEKDKALAAIERFRRLHPQHPNMDYALYLRGLVLFNEDQSFLNKLASQDWSDRDPKANREAYQAFAELVQRFPNSKYAADATARMVKLVDALGGNEMSVARYYMKRGAYIAAANRAKKIIGSYQNTRYVEESLAILELAYKKLDKPQLAADTRRVLETNFPKSPFLTHAWQPDDRVSLFPSYKLKIIQGNELEPRAVAALRPGMTKDQVLLLLGSPILRDAFHTDRWDYTFNTSRNGIIKERSNLTVYFENGVLVRTEGDALQNAAEALRAKQ

B-factor: mean 104.64, std 33.43, range [28.12, 188.37]

Nearest PDB structures (foldseek):
  5wam-assembly1_B-2  TM=7.656E-01  e=4.891E-14  Neisseria gonorrhoeae FA 1090
  5wam-assembly1_A-2  TM=6.865E-01  e=1.012E-14  Neisseria gonorrhoeae FA 1090
  9cny-assembly1_E  TM=8.330E-01  e=2.375E-04  Escherichia coli
  8qpw-assembly1_E  TM=7.836E-01  e=2.681E-04  Escherichia coli
  7nri-assembly1_E  TM=8.235E-01  e=5.549E-04  Escherichia coli K-12

Solvent-accessible surface area: 61105 Å² total; per-residue (Å²): 129,28,52,10,81,90,14,128,20,113,43,46,91,45,7,39,58,66,4,15,58,76,69,43,85,30,70,103,58,50,95,14,95,111,118,25,20,58,42,17,37,144,47,21,100,53,78,22,18,4,58,77,19,116,31,78,78,39,131,14,67,11,111,19,83,21,108,26,39,49,9,1,14,52,28,56,44,61,21,19,153,86,36,114,43,86,44,8,76,132,83,10,45,82,107,22,11,31,91,16,61,39,4,43,86,63,56,6,80,106,2,26,61,30,20,90,114,69,4,60,10,79,7,16,62,81,28,116,48,65,44,145,78,69,137,76,57,128,23,21,7,22,4,44,5,43,8,77,33,43,157,25,2,93,6,68,66,2,52,15,86,47,30,163,63,48,69,49,156,79,3,53,150,50,15,50,14,54,50,55,33,149,165,10,213,90,66,150,40,12,28,24,37,136,115,83,21,52,116,2,31,105,90,4,25,49,46,7,25,34,52,1,53,27,69,11,169,72,110,82,63,52,106,110,81,61,154,101,28,44,51,16,43,2,38,1,22,8,107,30,35,29,80,18,131,6,22,138,32,38,40,117,32,75,15,31,88,4,72,151,58,67,1,108,160,56,18,79,54,99,88,25,149,120,4,62,77,102,66,22,82,45,8,55,41,87,5,72,59,62,3,4,30,21,0,12,33,119,4,126,21,59,67,97,65,79,103,80,77,72,86,78,26,0,44,11,35,4,112,4,108,16,28,102,26,3,11,0,38,14,1,75,3,38,32,1,30,60,4,93,10,60,3,2,6,17,8,4,27,5,12,2,1,3,20,27,15,49,62,50,14,100,32,0,82,75,53,1,90,136,50,33,14,6,83,64,10,73,34,80,55,66,76,64,114,32,79,46,8,25,3,18,0,48,6,35,18,58,69,96,101,40,31,76,117,72,136,46,63,16,121,36,64,62,29,1,71,11,75,4,39,12,85,41,36,63,8,66,102,15,38,2,82,26,25,38,77,76,52,22,141,12,116,25,48,85,49,23,36,102,46,68,29,20,37,31,84,21,52,32,7,3,21,16,0,113,32,102,53,31,92,25,59,35,12,140,82,52,115,30,50,30,0,38,6,64,8,46,22,46,19,14,19,63,96,52,1,28,20,69,53,67,130,37,88,33,64,98,17,115,16,46,26,71,9,41,3,36,5,54,90,126,37,18,130,20,2,46,24,20,26,181,133,46,17,146,95,71,78,85,46,1,33,16,146,9,73,5,107,15,18,59,79,7,70,57,64,85,97,30,99,58,105,62,27,24,59,141,5,49,72,20,12,54,80,25,50,83,3,109,79,82,18,78,4,20,5,84,14,37,44,65,59,65,42,117,13,80,60,154,50,118,57,99,10,64,41,67,10,19,54,76,0,83,3,14,26,151,46,155,11,165,88,19,9,4,32,46,27,36,84,11,6,7,33,69,34,0,20,1,10,46,53,14,14,6,4,6,11,14,67,20,47,182,64,78,62,12,12,7,4,0,32,87,52,34,24,93,18,42,17,67,14,51,22,72,89,40,67,130,102,29,175,58,42,20,55,14,87,0,41,10,22,3,12,2,1,27,39,100,76,40,45,84,38,98,159,26,57,27,40,119,85,165,73,27,80,7,20,62,14,36,171,117,109,17,31,6,120,7,39,18,36,4,73,26,122,60,25,135,160,13,64,20,59,86,3,119,1,151,26,92,127,134,63,119,18,12,71,76,68,31,102,6,43,43,59,7,56,51,206,237,88,35,74,75,121,149,98,83,149,23,125,44,30,123,134,7,91,87,9,71,160,43,64,103,29,175,23,68,1,52,88,62,39,79,83,51,95,123,132,110,65,57,109,49,79,39,70,146,182,108,167,102,69,84,103,110,53,33,111,109,26,40,47,94,5,63,88,36,24,105,72,82,37,47,118,154,0,42,88,45,3,58,42,5,20,47,91,71,34,97,23,173,45,10,36,16,9,36,5,24,16,1,7,3,39,24,71,49,140,58,71,107,110,2,37,58,13,4,82,78,0,60,108,29,14,29,101,45,123,17,10,23,11,0,3,18,8,62,0,4,10,24,2,40,41,57,132,54,174,147,24,120,52,81,93,42,104,39,22,20,14,13,21,101,6,4,100,58,0,22,104,4,2,28,51,3,26,146,110,64,94,133,43,81,24,20,40,33,0,10,24,42,4,36,98,1,4,35,2,4,0,4,12,26,0,30,8,0,73,7,2,17,83,22,3,2,13,1,3,0,1,29,7,0,65,70,1,2,4,28,18,14,43,8,60,16,10,17,5,0,0,4,0,0,35,25,0,3,124,89,13,89,7,93,104,4,13,54,16,2,124,119,1,4,76,60,15,20,119,164,12,39,41,44,118,139,73,21,131,32,124,186,84,139,86,108,104,127,16,166,55,48,20,57,4,39,0,0,42,31,42,51,90,18,5,50,46,21,137,107,54,43,59,70,110,108,2,44,111,79,20,6,10,6,5,3,97,5,24,5,56,48,54,15,9,2,8,11,46,5,20,1,92,90,28,135,31,147,88,121,30,37,2,2,4,57,10,101,144,47,50,8,59,140,44,76,23,80,2,67,121,67,10,41,67,49,66,161,86,127,148

Secondary structure (DSSP, 8-state):
--B--S--EE--SSS-HHHHHHHSS--SS-B-SSGGGTHHHHHHHTTT-EEEEE----TT---EEEEEPPEEEEEEE---SSS-HHHHHHHHHTT---SSTT--HHHHHHHHHHHHHHHHHTT--S-EE--EEEE-STTEEEEEE-EE--S---EEEEE-S--SSS-HHHHHHHSS-----SSSTGGGTT---HHHHHHHHHHHHHHHHHTTB------EEEEEE-GGG--EEEEEE-----B------EEEE--SSS-HHHHHHH----S-SS--HHHHHHHHHHHHHHTTTSS-TT-B--EEEEEETTTTEEEEEEEEB--S-----B------TTS-SHHHHTT-S--SSSPP-HHHHHHHHHHHHTTSSEEEEEE--EE-TTTTT-EE--EEEEE----EEEEEEEE-SSS-EEEEEEEEES--SSSS--EEEEEEEESSEEEEEEEEEESBSSSS-B-EEEEEE--EE----SSS-----EEEEEEE--EEEEE-SSS-EEEEEEEEEEEEEE--SS--HHHHHHHHHTSEEETTEEEEEEEEEEEEEEEEEE--S-SSS--S--EEEEEEEE--BTBS--BEEEEEEE-EEE--SSS-EEEE--EEEE--B-SS-SS--GGGS----STTTTSSSPTT--S-EEE-GGG-EEE---SEEEE-BEEEEEE--SS---TTEEEEEEEB------SS----SSS--SSSSTT--TT-SSSSS----EEEEEEEE--SSS-EEEEEEEESS--SSS---SEEEEES---/----SS--------SSS----S--SS---TTTT---------S----S--/--------HHHHHHHHHHHHHTT--HHHHHTTHHHHHH--SSHHHHHHHHHHHHHHHHSS--HHHHHHHHHHHHH-TT-TTHHHHHHHHHHHHTT----GGG--S---S-SS-HHHHHHHHHHHHHHHHH-SSSS-SHHHHHHHHHHHHHHHHHHHHHHHHHHTTT-HHHHHHHHHHHHHH-TTSS-STTHHHHHHHHHHTTT-HHHHHHHHHHHHHH-SS-HHHHSPP----/--S---------B------HHHHHT--SS-BHHHHHHHH---SB--SSSSS--EE--EEEETTEEEEE--EEEEEETTEEEEEESTHHHHHHHHHHHH-